Protein AF-0000000086128582 (afdb_homodimer)

pLDDT: mean 84.48, std 18.68, range [28.81, 98.81]

Foldseek 3Di:
DPPPDPPDDPPPDADPFAFPVCVVVVHHFPNDPPATPVCVVVVHDGHTPPPPDPLPPPPPPLPDLLLDDPPPPDAQPDDDDPVVVVLLVVLVCLQQPPVLPQCCQDPDPLLSCLSRPVLVVVLVPAVLSVLLSSLLSLLLVCLVVVPPVVSVVSSSSSLVNSSNSLSVCLVVQALVCLSVNLVSLVSSLLSLLLCLLVDDQVVHAPPLVSLSSQQSSLVSLVVSVCRCVVVVNCVVCVSSVCVQCDPPHPPPPLCLQPQVLQPVLCVLVDPPDDQVDDPVDPLRVSLLSRLSSLLSSLVVCVVVPPRLNNSVVSLSNSSHDRDSVLSVSSNVVGQSSLLSVLSSLLSLLSRASDSSQQDHDLPPCSGSSNVSLVSSVVVHPPVCVVSSQSSCVSSVNNVVDPD/DPPPDPPDDPPDDADPFAFPVCVVVVHHFPNDPPATPVCVVVVHPGHTPPPPDPLPPPPPPLPDLLLADPPPPPAQPDDDDPVVVVLLVVLVCLQQPPVLPQCCQDPDPLLSCLSRPVLVVVLVPAVLSVLLSSLLSLLLVCLVVVPPVVSVVSSSSSLVNSSNSLSVCLVVQALVCLSVNLVSLVSSLLSLLLCLLVDDQVVHAPPLVSLSSQQSSLVSLVVSVCRCVVVVNCVVCVSSVCVQCDPPNPPPDLCLQPQVLLVVLCVLVDPPDDQVDDPVDPLRVSLLSRLSSLLSSLVVCVVVPPRLNNSVVSLSNSSHDRDSVLSVSSNVVGQSSLLSVLSSLLSLLSRASNSSQQDHDLPPCSGSSNVSLVSSVVPHPPVCVVSSQSSCVSSVNNVVDPD

Structure (mmCIF, N/CA/C/O backbone):
data_AF-0000000086128582-model_v1
#
loop_
_entity.id
_entity.type
_entity.pdbx_description
1 polymer 'Zn(2)-C6 fungal-type domain-containing protein'
#
loop_
_atom_site.group_PDB
_atom_site.id
_atom_site.type_symbol
_atom_site.label_atom_id
_atom_site.label_alt_id
_atom_site.label_comp_id
_atom_site.label_asym_id
_atom_site.label_entity_id
_atom_site.label_seq_id
_atom_site.pdbx_PDB_ins_code
_atom_site.Cartn_x
_atom_site.Cartn_y
_atom_site.Cartn_z
_atom_site.occupancy
_atom_site.B_iso_or_equiv
_atom_site.auth_seq_id
_atom_site.auth_comp_id
_atom_site.auth_asym_id
_atom_site.auth_atom_id
_atom_site.pdbx_PDB_model_num
ATOM 1 N N . MET A 1 1 ? -54.094 -27.516 29.219 1 31.03 1 MET A N 1
ATOM 2 C CA . MET A 1 1 ? -53.75 -26.219 29.797 1 31.03 1 MET A CA 1
ATOM 3 C C . MET A 1 1 ? -52.844 -25.438 28.844 1 31.03 1 MET A C 1
ATOM 5 O O . MET A 1 1 ? -51.906 -25.984 28.266 1 31.03 1 MET A O 1
ATOM 9 N N . PRO A 1 2 ? -53.312 -24.234 28.344 1 35 2 PRO A N 1
ATOM 10 C CA . PRO A 1 2 ? -52.656 -23.484 27.281 1 35 2 PRO A CA 1
ATOM 11 C C . PRO A 1 2 ? -51.25 -22.984 27.688 1 35 2 PRO A C 1
ATOM 13 O O . PRO A 1 2 ? -51.031 -22.672 28.859 1 35 2 PRO A O 1
ATOM 16 N N . ASN A 1 3 ? -50.219 -23.656 27.266 1 36 3 ASN A N 1
ATOM 17 C CA . ASN A 1 3 ? -48.844 -23.359 27.578 1 36 3 ASN A CA 1
ATOM 18 C C . ASN A 1 3 ? -48.5 -21.906 27.297 1 36 3 ASN A C 1
ATOM 20 O O . ASN A 1 3 ? -48.625 -21.438 26.156 1 36 3 ASN A O 1
ATOM 24 N N . TRP A 1 4 ? -48.781 -20.938 28.266 1 35.19 4 TRP A N 1
ATOM 25 C CA . TRP A 1 4 ? -48.531 -19.5 28.297 1 35.19 4 TRP A CA 1
ATOM 26 C C . TRP A 1 4 ? -47.094 -19.188 27.875 1 35.19 4 TRP A C 1
ATOM 28 O O . TRP A 1 4 ? -46.156 -19.844 28.344 1 35.19 4 TRP A O 1
ATOM 38 N N . ASP A 1 5 ? -46.938 -18.719 26.703 1 33.91 5 ASP A N 1
ATOM 39 C CA . ASP A 1 5 ? -45.75 -18.281 25.969 1 33.91 5 ASP A CA 1
ATOM 40 C C . ASP A 1 5 ? -44.938 -17.281 26.797 1 33.91 5 ASP A C 1
ATOM 42 O O . ASP A 1 5 ? -45.5 -16.328 27.359 1 33.91 5 ASP A O 1
ATOM 46 N N . ARG A 1 6 ? -43.938 -17.688 27.562 1 39.28 6 ARG A N 1
ATOM 47 C CA . ARG A 1 6 ? -43.062 -16.844 28.359 1 39.28 6 ARG A CA 1
ATOM 48 C C . ARG A 1 6 ? -42.719 -15.539 27.609 1 39.28 6 ARG A C 1
ATOM 50 O O . ARG A 1 6 ? -42.312 -15.57 26.453 1 39.28 6 ARG A O 1
ATOM 57 N N . PRO A 1 7 ? -43.312 -14.414 27.984 1 35.06 7 PRO A N 1
ATOM 58 C CA . PRO A 1 7 ? -43 -13.148 27.312 1 35.06 7 PRO A CA 1
ATOM 59 C C . PRO A 1 7 ? -41.5 -12.891 27.172 1 35.06 7 PRO A C 1
ATOM 61 O O . PRO A 1 7 ? -40.719 -13.391 27.984 1 35.06 7 PRO A O 1
ATOM 64 N N . ALA A 1 8 ? -41.062 -12.492 25.969 1 35.94 8 ALA A N 1
ATOM 65 C CA . ALA A 1 8 ? -39.688 -12.203 25.578 1 35.94 8 ALA A CA 1
ATOM 66 C C . ALA A 1 8 ? -39.031 -11.227 26.547 1 35.94 8 ALA A C 1
ATOM 68 O O . ALA A 1 8 ? -39.625 -10.211 26.922 1 35.94 8 ALA A O 1
ATOM 69 N N . LYS A 1 9 ? -38.156 -11.633 27.359 1 38.19 9 LYS A N 1
ATOM 70 C CA . LYS A 1 9 ? -37.344 -10.82 28.266 1 38.19 9 LYS A CA 1
ATOM 71 C C . LYS A 1 9 ? -36.875 -9.539 27.578 1 38.19 9 LYS A C 1
ATOM 73 O O . LYS A 1 9 ? -36.281 -9.586 26.5 1 38.19 9 LYS A O 1
ATOM 78 N N . VAL A 1 10 ? -37.5 -8.43 27.672 1 34.75 10 VAL A N 1
ATOM 79 C CA . VAL A 1 10 ? -37.094 -7.125 27.156 1 34.75 10 VAL A CA 1
ATOM 80 C C . VAL A 1 10 ? -35.688 -6.805 27.641 1 34.75 10 VAL A C 1
ATOM 82 O O . VAL A 1 10 ? -35.438 -6.766 28.844 1 34.75 10 VAL A O 1
ATOM 85 N N . GLY A 1 11 ? -34.719 -7.332 27.016 1 39.16 11 GLY A N 1
ATOM 86 C CA . GLY A 1 11 ? -33.375 -7 27.359 1 39.16 11 GLY A CA 1
ATOM 87 C C . GLY A 1 11 ? -33.125 -5.512 27.547 1 39.16 11 GLY A C 1
ATOM 88 O O . GLY A 1 11 ? -33.594 -4.707 26.719 1 39.16 11 GLY A O 1
ATOM 89 N N . HIS A 1 12 ? -33.25 -5.012 28.734 1 43.47 12 HIS A N 1
ATOM 90 C CA . HIS A 1 12 ? -33.031 -3.617 29.094 1 43.47 12 HIS A CA 1
ATOM 91 C C . HIS A 1 12 ? -31.75 -3.072 28.453 1 43.47 12 HIS A C 1
ATOM 93 O O . HIS A 1 12 ? -30.75 -3.785 28.359 1 43.47 12 HIS A O 1
ATOM 99 N N . ARG A 1 13 ? -31.859 -2.043 27.656 1 49.88 13 ARG A N 1
ATOM 100 C CA . ARG A 1 13 ? -30.766 -1.31 27.047 1 49.88 13 ARG A CA 1
ATOM 101 C C . ARG A 1 13 ? -29.797 -0.778 28.094 1 49.88 13 ARG A C 1
ATOM 103 O O . ARG A 1 13 ? -30.203 -0.092 29.031 1 49.88 13 ARG A O 1
ATOM 110 N N . LYS A 1 14 ? -28.625 -1.332 28.297 1 55.19 14 LYS A N 1
ATOM 111 C CA . LYS A 1 14 ? -27.547 -0.872 29.172 1 55.19 14 LYS A CA 1
ATOM 112 C C . LYS A 1 14 ? -27.031 0.492 28.734 1 55.19 14 LYS A C 1
ATOM 114 O O . LYS A 1 14 ? -27.062 0.816 27.547 1 55.19 14 LYS A O 1
ATOM 119 N N . SER A 1 15 ? -26.875 1.441 29.672 1 59.66 15 SER A N 1
ATOM 120 C CA . SER A 1 15 ? -26.234 2.719 29.375 1 59.66 15 SER A CA 1
ATOM 121 C C . SER A 1 15 ? -24.734 2.541 29.109 1 59.66 15 SER A C 1
ATOM 123 O O . SER A 1 15 ? -24.031 1.938 29.922 1 59.66 15 SER A O 1
ATOM 125 N N . ARG A 1 16 ? -24.219 2.787 27.938 1 69.62 16 ARG A N 1
ATOM 126 C CA . ARG A 1 16 ? -22.844 2.508 27.531 1 69.62 16 ARG A CA 1
ATOM 127 C C . ARG A 1 16 ? -21.859 3.42 28.25 1 69.62 16 ARG A C 1
ATOM 129 O O . ARG A 1 16 ? -20.734 3.008 28.562 1 69.62 16 ARG A O 1
ATOM 136 N N . ASN A 1 17 ? -22.219 4.605 28.547 1 66.81 17 ASN A N 1
ATOM 137 C CA . ASN A 1 17 ? -21.328 5.594 29.141 1 66.81 17 ASN A CA 1
ATOM 138 C C . ASN A 1 17 ? -21.719 5.922 30.578 1 66.81 17 ASN A C 1
ATOM 140 O O . ASN A 1 17 ? -21.531 7.051 31.031 1 66.81 17 ASN A O 1
ATOM 144 N N . GLY A 1 18 ? -22.078 5.07 31.219 1 74.69 18 GLY A N 1
ATOM 145 C CA . GLY A 1 18 ? -22.562 5.266 32.562 1 74.69 18 GLY A CA 1
ATOM 146 C C . GLY A 1 18 ? -21.453 5.422 33.594 1 74.69 18 GLY A C 1
ATOM 147 O O . GLY A 1 18 ? -20.297 5.094 33.312 1 74.69 18 GLY A O 1
ATOM 148 N N . CYS A 1 19 ? -21.781 5.961 34.656 1 75.56 19 CYS A N 1
ATOM 149 C CA . CYS A 1 19 ? -20.812 6.145 35.75 1 75.56 19 CYS A CA 1
ATOM 150 C C . CYS A 1 19 ? -20.391 4.801 36.312 1 75.56 19 CYS A C 1
ATOM 152 O O . CYS A 1 19 ? -21.109 3.811 36.188 1 75.56 19 CYS A O 1
ATOM 154 N N . LEU A 1 20 ? -19.172 4.734 36.906 1 80.25 20 LEU A N 1
ATOM 155 C CA . LEU A 1 20 ? -18.609 3.502 37.438 1 80.25 20 LEU A CA 1
ATOM 156 C C . LEU A 1 20 ? -19.516 2.887 38.469 1 80.25 20 LEU A C 1
ATOM 158 O O . LEU A 1 20 ? -19.594 1.663 38.594 1 80.25 20 LEU A O 1
ATOM 162 N N . LYS A 1 21 ? -20.203 3.678 39.125 1 80.88 21 LYS A N 1
ATOM 163 C CA . LYS A 1 21 ? -21.062 3.188 40.188 1 80.88 21 LYS A CA 1
ATOM 164 C C . LYS A 1 21 ? -22.297 2.502 39.625 1 80.88 21 LYS A C 1
ATOM 166 O O . LYS A 1 21 ? -22.703 1.442 40.125 1 80.88 21 LYS A O 1
ATOM 171 N N . CYS A 1 22 ? -22.906 3.057 38.688 1 79.44 22 CYS A N 1
ATOM 172 C CA . CYS A 1 22 ? -24.078 2.443 38.062 1 79.44 22 CYS A CA 1
ATOM 173 C C . CYS A 1 22 ? -23.703 1.146 37.375 1 79.44 22 CYS A C 1
ATOM 175 O O . CYS A 1 22 ? -24.438 0.161 37.438 1 79.44 22 CYS A O 1
ATOM 177 N N . LYS A 1 23 ? -22.516 1.142 36.781 1 78.44 23 LYS A N 1
ATOM 178 C CA . LYS A 1 23 ? -21.984 -0.055 36.125 1 78.44 23 LYS A CA 1
ATOM 179 C C . LYS A 1 23 ? -21.766 -1.178 37.125 1 78.44 23 LYS A C 1
ATOM 181 O O . LYS A 1 23 ? -22.109 -2.332 36.875 1 78.44 23 LYS A O 1
ATOM 186 N N . ALA A 1 24 ? -21.266 -0.805 38.188 1 79.31 24 ALA A N 1
ATOM 187 C CA . ALA A 1 24 ? -21 -1.785 39.219 1 79.31 24 ALA A CA 1
ATOM 188 C C . ALA A 1 24 ? -22.312 -2.354 39.781 1 79.31 24 ALA A C 1
ATOM 190 O O . ALA A 1 24 ? -22.391 -3.537 40.125 1 79.31 24 ALA A O 1
ATOM 191 N N . ARG A 1 25 ? -23.297 -1.597 39.812 1 79.94 25 ARG A N 1
ATOM 192 C CA . ARG A 1 25 ? -24.578 -1.989 40.375 1 79.94 25 ARG A CA 1
ATOM 193 C C . ARG A 1 25 ? -25.484 -2.611 39.312 1 79.94 25 ARG A C 1
ATOM 195 O O . ARG A 1 25 ? -26.562 -3.129 39.656 1 79.94 25 ARG A O 1
ATOM 202 N N . ARG A 1 26 ? -25.031 -2.434 38.062 1 76.31 26 ARG A N 1
ATOM 203 C CA . ARG A 1 26 ? -25.734 -3.01 36.906 1 76.31 26 ARG A CA 1
ATOM 204 C C . ARG A 1 26 ? -27.141 -2.426 36.781 1 76.31 26 ARG A C 1
ATOM 206 O O . ARG A 1 26 ? -28.094 -3.154 36.5 1 76.31 26 ARG A O 1
ATOM 213 N N . VAL A 1 27 ? -27.203 -1.159 37.062 1 80.69 27 VAL A N 1
ATOM 214 C CA . VAL A 1 27 ? -28.453 -0.446 36.875 1 80.69 27 VAL A CA 1
ATOM 215 C C . VAL A 1 27 ? -28.312 0.515 35.688 1 80.69 27 VAL A C 1
ATOM 217 O O . VAL A 1 27 ? -27.203 0.95 35.375 1 80.69 27 VAL A O 1
ATOM 220 N N . LYS A 1 28 ? -29.297 0.762 34.969 1 78.25 28 LYS A N 1
ATOM 221 C CA . LYS A 1 28 ? -29.281 1.74 33.875 1 78.25 28 LYS A CA 1
ATOM 222 C C . LYS A 1 28 ? -28.906 3.125 34.406 1 78.25 28 LYS A C 1
ATOM 224 O O . LYS A 1 28 ? -29.484 3.613 35.375 1 78.25 28 LYS A O 1
ATOM 229 N N . CYS A 1 29 ? -27.781 3.74 33.875 1 76.44 29 CYS A N 1
ATOM 230 C CA . CYS A 1 29 ? -27.297 5.082 34.188 1 76.44 29 CYS A CA 1
ATOM 231 C C . CYS A 1 29 ? -27.859 6.102 33.219 1 76.44 29 CYS A C 1
ATOM 233 O O . CYS A 1 29 ? -28.016 5.805 32.031 1 76.44 29 CYS A O 1
ATOM 235 N N . ASP A 1 30 ? -28.281 7.137 33.5 1 78.56 30 ASP A N 1
ATOM 236 C CA . ASP A 1 30 ? -28.797 8.172 32.594 1 78.56 30 ASP A CA 1
ATOM 237 C C . ASP A 1 30 ? -27.656 9 32 1 78.56 30 ASP A C 1
ATOM 239 O O . ASP A 1 30 ? -27.891 9.961 31.281 1 78.56 30 ASP A O 1
ATOM 243 N N . GLU A 1 31 ? -26.375 8.766 32.312 1 75.69 31 GLU A N 1
ATOM 244 C CA . GLU A 1 31 ? -25.125 9.297 31.797 1 75.69 31 GLU A CA 1
ATOM 245 C C . GLU A 1 31 ? -25.047 10.812 31.984 1 75.69 31 GLU A C 1
ATOM 247 O O . GLU A 1 31 ? -24.234 11.484 31.344 1 75.69 31 GLU A O 1
ATOM 252 N N . LEU A 1 32 ? -25.781 11.328 32.906 1 76.06 32 LEU A N 1
ATOM 253 C CA . LEU A 1 32 ? -25.688 12.75 33.219 1 76.06 32 LEU A CA 1
ATOM 254 C C . LEU A 1 32 ? -24.469 13.047 34.094 1 76.06 32 LEU A C 1
ATOM 256 O O . LEU A 1 32 ? -24.234 12.344 35.062 1 76.06 32 LEU A O 1
ATOM 260 N N . GLN A 1 33 ? -23.5 13.93 33.562 1 73.94 33 GLN A N 1
ATOM 261 C CA . GLN A 1 33 ? -22.312 14.367 34.312 1 73.94 33 GLN A CA 1
ATOM 262 C C . GLN A 1 33 ? -22.547 15.719 34.969 1 73.94 33 GLN A C 1
ATOM 264 O O . GLN A 1 33 ? -23.359 16.516 34.469 1 73.94 33 GLN A O 1
ATOM 269 N N . PRO A 1 34 ? -21.906 15.82 36.156 1 75.06 34 PRO A N 1
ATOM 270 C CA . PRO A 1 34 ? -20.828 15.023 36.75 1 75.06 34 PRO A CA 1
ATOM 271 C C . PRO A 1 34 ? -21.359 13.867 37.594 1 75.06 34 PRO A C 1
ATOM 273 O O . PRO A 1 34 ? -20.609 12.93 37.875 1 75.06 34 PRO A O 1
ATOM 276 N N . ALA A 1 35 ? -22.578 13.938 37.875 1 79.62 35 ALA A N 1
ATOM 277 C CA . ALA A 1 35 ? -23.156 12.859 38.656 1 79.62 35 ALA A CA 1
ATOM 278 C C . ALA A 1 35 ? -24.484 12.398 38.094 1 79.62 35 ALA A C 1
ATOM 280 O O . ALA A 1 35 ? -25.359 13.219 37.781 1 79.62 35 ALA A O 1
ATOM 281 N N . CYS A 1 36 ? -24.547 11.164 37.844 1 79.94 36 CYS A N 1
ATOM 282 C CA . CYS A 1 36 ? -25.781 10.641 37.281 1 79.94 36 CYS A CA 1
ATOM 283 C C . CYS A 1 36 ? -26.906 10.648 38.281 1 79.94 36 CYS A C 1
ATOM 285 O O . CYS A 1 36 ? -26.656 10.719 39.5 1 79.94 36 CYS A O 1
ATOM 287 N N . THR A 1 37 ? -28.109 10.602 37.781 1 83.06 37 THR A N 1
ATOM 288 C CA . THR A 1 37 ? -29.312 10.711 38.625 1 83.06 37 THR A CA 1
ATOM 289 C C . THR A 1 37 ? -29.359 9.578 39.625 1 83.06 37 THR A C 1
ATOM 291 O O . THR A 1 37 ? -29.781 9.773 40.781 1 83.06 37 THR A O 1
ATOM 294 N N . ASN A 1 38 ? -28.891 8.492 39.219 1 81.62 38 ASN A N 1
ATOM 295 C CA . ASN A 1 38 ? -28.891 7.328 40.094 1 81.62 38 ASN A CA 1
ATOM 296 C C . ASN A 1 38 ? -27.969 7.535 41.281 1 81.62 38 ASN A C 1
ATOM 298 O O . ASN A 1 38 ? -28.375 7.27 42.438 1 81.62 38 ASN A O 1
ATOM 302 N N . CYS A 1 39 ? -26.797 7.941 40.969 1 79.5 39 CYS A N 1
ATOM 303 C CA . CYS A 1 39 ? -25.797 8.141 42.031 1 79.5 39 CYS A CA 1
ATOM 304 C C . CYS A 1 39 ? -26.188 9.297 42.938 1 79.5 39 CYS A C 1
ATOM 306 O O . CYS A 1 39 ? -26.016 9.219 44.156 1 79.5 39 CYS A O 1
ATOM 308 N N . THR A 1 40 ? -26.734 10.312 42.344 1 81.12 40 THR A N 1
ATOM 309 C CA . THR A 1 40 ? -27.203 11.453 43.125 1 81.12 40 THR A CA 1
ATOM 310 C C . THR A 1 40 ? -28.344 11.039 44.062 1 81.12 40 THR A C 1
ATOM 312 O O . THR A 1 40 ? -28.359 11.438 45.219 1 81.12 40 THR A O 1
ATOM 315 N N . ARG A 1 41 ? -29.234 10.344 43.594 1 81.81 41 ARG A N 1
ATOM 316 C CA . ARG A 1 41 ? -30.391 9.922 44.344 1 81.81 41 ARG A CA 1
ATOM 317 C C . ARG A 1 41 ? -30 9.031 45.5 1 81.81 41 ARG A C 1
ATOM 319 O O . ARG A 1 41 ? -30.531 9.172 46.625 1 81.81 41 ARG A O 1
ATOM 326 N N . LEU A 1 42 ? -29.109 8.18 45.219 1 80.5 42 LEU A N 1
ATOM 327 C CA . LEU A 1 42 ? -28.734 7.16 46.188 1 80.5 42 LEU A CA 1
ATOM 328 C C . LEU A 1 42 ? -27.531 7.602 47.031 1 80.5 42 LEU A C 1
ATOM 330 O O . LEU A 1 42 ? -27.047 6.852 47.875 1 80.5 42 LEU A O 1
ATOM 334 N N . ARG A 1 43 ? -27.016 8.852 46.719 1 78.19 43 ARG A N 1
ATOM 335 C CA . ARG A 1 43 ? -25.922 9.492 47.438 1 78.19 43 ARG A CA 1
ATOM 336 C C . ARG A 1 43 ? -24.656 8.648 47.375 1 78.19 43 ARG A C 1
ATOM 338 O O . ARG A 1 43 ? -23.953 8.477 48.375 1 78.19 43 ARG A O 1
ATOM 345 N N . PHE A 1 44 ? -24.484 7.91 46.312 1 77.25 44 PHE A N 1
ATOM 346 C CA . PHE A 1 44 ? -23.219 7.23 46.031 1 77.25 44 PHE A CA 1
ATOM 347 C C . PHE A 1 44 ? -22.188 8.211 45.5 1 77.25 44 PHE A C 1
ATOM 349 O O . PHE A 1 44 ? -22.531 9.242 44.906 1 77.25 44 PHE A O 1
ATOM 356 N N . ASP A 1 45 ? -20.922 7.949 45.625 1 75.88 45 ASP A N 1
ATOM 357 C CA . ASP A 1 45 ? -19.859 8.625 44.906 1 75.88 45 ASP A CA 1
ATOM 358 C C . ASP A 1 45 ? -19.859 8.242 43.438 1 75.88 45 ASP A C 1
ATOM 360 O O . ASP A 1 45 ? -19.438 7.137 43.094 1 75.88 45 ASP A O 1
ATOM 364 N N . CYS A 1 46 ? -20.469 9.047 42.656 1 73.31 46 CYS A N 1
ATOM 365 C CA . CYS A 1 46 ? -20.578 8.789 41.219 1 73.31 46 CYS A CA 1
ATOM 366 C C . CYS A 1 46 ? -19.25 8.984 40.531 1 73.31 46 CYS A C 1
ATOM 368 O O . CYS A 1 46 ? -18.719 10.094 40.5 1 73.31 46 CYS A O 1
ATOM 370 N N . THR A 1 47 ? -18.562 7.992 40.281 1 73.19 47 THR A N 1
ATOM 371 C CA . THR A 1 47 ? -17.281 8.023 39.562 1 73.19 47 THR A CA 1
ATOM 372 C C . THR A 1 47 ? -17.453 7.543 38.125 1 73.19 47 THR A C 1
ATOM 374 O O . THR A 1 47 ? -18.266 6.66 37.875 1 73.19 47 THR A O 1
ATOM 377 N N . TRP A 1 48 ? -17.047 8.25 37.344 1 64.38 48 TRP A N 1
ATOM 378 C CA . TRP A 1 48 ? -17.141 7.938 35.906 1 64.38 48 TRP A CA 1
ATOM 379 C C . TRP A 1 48 ? -15.859 7.281 35.406 1 64.38 48 TRP A C 1
ATOM 381 O O . TRP A 1 48 ? -14.773 7.543 35.938 1 64.38 48 TRP A O 1
ATOM 391 N N . PRO A 1 49 ? -15.969 6.117 34.75 1 56.47 49 PRO A N 1
ATOM 392 C CA . PRO A 1 49 ? -14.703 5.613 34.188 1 56.47 49 PRO A CA 1
ATOM 393 C C . PRO A 1 49 ? -13.789 6.734 33.719 1 56.47 49 PRO A C 1
ATOM 395 O O . PRO A 1 49 ? -14.266 7.77 33.25 1 56.47 49 PRO A O 1
ATOM 398 N N . GLU A 1 50 ? -12.539 6.73 34.25 1 42.38 50 GLU A N 1
ATOM 399 C CA . GLU A 1 50 ? -11.578 7.703 33.75 1 42.38 50 GLU A CA 1
ATOM 400 C C . GLU A 1 50 ? -11.75 7.914 32.25 1 42.38 50 GLU A C 1
ATOM 402 O O . GLU A 1 50 ? -11.695 6.957 31.484 1 42.38 50 GLU A O 1
ATOM 407 N N . HIS A 1 51 ? -12.664 8.562 31.875 1 37.78 51 HIS A N 1
ATOM 408 C CA . HIS A 1 51 ? -12.516 9.039 30.5 1 37.78 51 HIS A CA 1
ATOM 409 C C . HIS A 1 51 ? -11.047 9.055 30.078 1 37.78 51 HIS A C 1
ATOM 411 O O . HIS A 1 51 ? -10.18 9.477 30.844 1 37.78 51 HIS A O 1
ATOM 417 N N . ALA A 1 52 ? -10.57 8.109 29.312 1 31.56 52 ALA A N 1
ATOM 418 C CA . ALA A 1 52 ? -9.188 8.172 28.859 1 31.56 52 ALA A CA 1
ATOM 419 C C . ALA A 1 52 ? -8.648 9.594 28.938 1 31.56 52 ALA A C 1
ATOM 421 O O . ALA A 1 52 ? -9.414 10.562 28.953 1 31.56 52 ALA A O 1
ATOM 422 N N . LEU A 1 53 ? -7.262 9.648 28.969 1 29.12 53 LEU A N 1
ATOM 423 C CA . LEU A 1 53 ? -6.336 10.773 29.016 1 29.12 53 LEU A CA 1
ATOM 424 C C . LEU A 1 53 ? -6.871 11.953 28.219 1 29.12 53 LEU A C 1
ATOM 426 O O . LEU A 1 53 ? -7.27 11.797 27.062 1 29.12 53 LEU A O 1
ATOM 430 N N . ARG A 1 54 ? -7.664 12.766 28.719 1 31.36 54 ARG A N 1
ATOM 431 C CA . ARG A 1 54 ? -7.598 14.086 28.109 1 31.36 54 ARG A CA 1
ATOM 432 C C . ARG A 1 54 ? -6.285 14.273 27.344 1 31.36 54 ARG A C 1
ATOM 434 O O . ARG A 1 54 ? -5.227 13.867 27.828 1 31.36 54 ARG A O 1
ATOM 441 N N . PRO A 1 55 ? -6.367 14.461 26.141 1 29.83 55 PRO A N 1
ATOM 442 C CA . PRO A 1 55 ? -5.062 14.711 25.531 1 29.83 55 PRO A CA 1
ATOM 443 C C . PRO A 1 55 ? -4.082 15.398 26.469 1 29.83 55 PRO A C 1
ATOM 445 O O . PRO A 1 55 ? -4.426 16.422 27.078 1 29.83 55 PRO A O 1
ATOM 448 N N . MET A 1 56 ? -3.486 14.719 27.516 1 29.3 56 MET A N 1
ATOM 449 C CA . MET A 1 56 ? -2.357 15.414 28.125 1 29.3 56 MET A CA 1
ATOM 450 C C . MET A 1 56 ? -1.894 16.578 27.25 1 29.3 56 MET A C 1
ATOM 452 O O . MET A 1 56 ? -1.46 16.375 26.125 1 29.3 56 MET A O 1
ATOM 456 N N . GLN A 1 57 ? -2.518 17.641 27.266 1 29.52 57 GLN A N 1
ATOM 457 C CA . GLN A 1 57 ? -1.878 18.844 26.75 1 29.52 57 GLN A CA 1
ATOM 458 C C . GLN A 1 57 ? -0.364 18.797 26.938 1 29.52 57 GLN A C 1
ATOM 460 O O . GLN A 1 57 ? 0.129 18.734 28.062 1 29.52 57 GLN A O 1
ATOM 465 N N . ALA A 1 58 ? 0.326 17.984 26.219 1 32.84 58 ALA A N 1
ATOM 466 C CA . ALA A 1 58 ? 1.776 18.156 26.203 1 32.84 58 ALA A CA 1
ATOM 467 C C . ALA A 1 58 ? 2.164 19.594 26.484 1 32.84 58 ALA A C 1
ATOM 469 O O . ALA A 1 58 ? 1.93 20.484 25.641 1 32.84 58 ALA A O 1
ATOM 470 N N . ARG A 1 59 ? 2.023 20.109 27.609 1 33.09 59 ARG A N 1
ATOM 471 C CA . ARG A 1 59 ? 2.635 21.391 27.984 1 33.09 59 ARG A CA 1
ATOM 472 C C . ARG A 1 59 ? 4.078 21.469 27.484 1 33.09 59 ARG A C 1
ATOM 474 O O . ARG A 1 59 ? 4.973 20.844 28.078 1 33.09 59 ARG A O 1
ATOM 481 N N . TRP A 1 60 ? 4.281 21.516 26.188 1 32.12 60 TRP A N 1
ATOM 482 C CA . TRP A 1 60 ? 5.617 21.891 25.719 1 32.12 60 TRP A CA 1
ATOM 483 C C . TRP A 1 60 ? 6.117 23.141 26.422 1 32.12 60 TRP A C 1
ATOM 485 O O . TRP A 1 60 ? 5.387 24.125 26.547 1 32.12 60 TRP A O 1
ATOM 495 N N . SER A 1 61 ? 6.836 23.078 27.453 1 30.72 61 SER A N 1
ATOM 496 C CA . SER A 1 61 ? 7.477 24.297 27.938 1 30.72 61 SER A CA 1
ATOM 497 C C . SER A 1 61 ? 7.898 25.203 26.797 1 30.72 61 SER A C 1
ATOM 499 O O . SER A 1 61 ? 8.336 24.719 25.75 1 30.72 61 SER A O 1
ATOM 501 N N . TYR A 1 62 ? 7.441 26.453 26.672 1 34.16 62 TYR A N 1
ATOM 502 C CA . TYR A 1 62 ? 7.586 27.531 25.703 1 34.16 62 TYR A CA 1
ATOM 503 C C . TYR A 1 62 ? 8.969 27.5 25.062 1 34.16 62 TYR A C 1
ATOM 505 O O . TYR A 1 62 ? 9.109 27.734 23.859 1 34.16 62 TYR A O 1
ATOM 513 N N . ASP A 1 63 ? 10.07 27.594 25.844 1 35.88 63 ASP A N 1
ATOM 514 C CA . ASP A 1 63 ? 11.391 27.906 25.312 1 35.88 63 ASP A CA 1
ATOM 515 C C . ASP A 1 63 ? 11.992 26.703 24.594 1 35.88 63 ASP A C 1
ATOM 517 O O . ASP A 1 63 ? 13.078 26.797 24.016 1 35.88 63 ASP A O 1
ATOM 521 N N . GLN A 1 64 ? 11.648 25.359 24.953 1 36.28 64 GLN A N 1
ATOM 522 C CA . GLN A 1 64 ? 12.422 24.203 24.516 1 36.28 64 GLN A CA 1
ATOM 523 C C . GLN A 1 64 ? 11.836 23.609 23.234 1 36.28 64 GLN A C 1
ATOM 525 O O . GLN A 1 64 ? 10.633 23.734 22.984 1 36.28 64 GLN A O 1
ATOM 530 N N . ASN A 1 65 ? 12.625 23.297 22.25 1 42.12 65 ASN A N 1
ATOM 531 C CA . ASN A 1 65 ? 12.406 22.469 21.062 1 42.12 65 ASN A CA 1
ATOM 532 C C . ASN A 1 65 ? 11.445 21.312 21.359 1 42.12 65 ASN A C 1
ATOM 534 O O . ASN A 1 65 ? 11.766 20.422 22.141 1 42.12 65 ASN A O 1
ATOM 538 N N . PRO A 1 66 ? 10.203 21.516 21.203 1 45.25 66 PRO A N 1
ATOM 539 C CA . PRO A 1 66 ? 9.258 20.438 21.5 1 45.25 66 PRO A CA 1
ATOM 540 C C . PRO A 1 66 ? 9.797 19.062 21.141 1 45.25 66 PRO A C 1
ATOM 542 O O . PRO A 1 66 ? 9.25 18.047 21.578 1 45.25 66 PRO A O 1
ATOM 545 N N . PHE A 1 67 ? 10.539 18.984 20.094 1 44.25 67 PHE A N 1
ATOM 546 C CA . PHE A 1 67 ? 11.172 17.703 19.781 1 44.25 67 PHE A CA 1
ATOM 547 C C . PHE A 1 67 ? 12.25 17.375 20.797 1 44.25 67 PHE A C 1
ATOM 549 O O . PHE A 1 67 ? 12.906 16.328 20.703 1 44.25 67 PHE A O 1
ATOM 556 N N . ALA A 1 68 ? 12.656 18.312 21.656 1 38.22 68 ALA A N 1
ATOM 557 C CA . ALA A 1 68 ? 13.695 18.031 22.641 1 38.22 68 ALA A CA 1
ATOM 558 C C . ALA A 1 68 ? 13.172 17.125 23.75 1 38.22 68 ALA A C 1
ATOM 560 O O . ALA A 1 68 ? 12.578 16.078 23.484 1 38.22 68 ALA A O 1
ATOM 561 N N . GLN A 1 69 ? 13.398 17.422 25.234 1 39.53 69 GLN A N 1
ATOM 562 C CA . GLN A 1 69 ? 13.883 16.625 26.359 1 39.53 69 GLN A CA 1
ATOM 563 C C . GLN A 1 69 ? 12.75 15.859 27.031 1 39.53 69 GLN A C 1
ATOM 565 O O . GLN A 1 69 ? 12.633 15.852 28.266 1 39.53 69 GLN A O 1
ATOM 570 N N . LEU A 1 70 ? 11.57 15.617 26.438 1 38.22 70 LEU A N 1
ATOM 571 C CA . LEU A 1 70 ? 10.898 14.852 27.484 1 38.22 70 LEU A CA 1
ATOM 572 C C . LEU A 1 70 ? 11.547 13.484 27.656 1 38.22 70 LEU A C 1
ATOM 574 O O . LEU A 1 70 ? 11.797 12.781 26.672 1 38.22 70 LEU A O 1
ATOM 578 N N . ASP A 1 71 ? 12.383 13.234 28.625 1 36.16 71 ASP A N 1
ATOM 579 C CA . ASP A 1 71 ? 13.141 12.055 29.031 1 36.16 71 ASP A CA 1
ATOM 580 C C . ASP A 1 71 ? 12.25 10.812 29.047 1 36.16 71 ASP A C 1
ATOM 582 O O . ASP A 1 71 ? 12.617 9.789 29.625 1 36.16 71 ASP A O 1
ATOM 586 N N . ASP A 1 72 ? 10.883 10.891 29 1 40.38 72 ASP A N 1
ATOM 587 C CA . ASP A 1 72 ? 10.312 9.609 29.406 1 40.38 72 ASP A CA 1
ATOM 588 C C . ASP A 1 72 ? 10.516 8.547 28.328 1 40.38 72 ASP A C 1
ATOM 590 O O . ASP A 1 72 ? 10.039 8.703 27.203 1 40.38 72 ASP A O 1
ATOM 594 N N . ASP A 1 73 ? 11.562 7.824 28.312 1 41.47 73 ASP A N 1
ATOM 595 C CA . ASP A 1 73 ? 11.93 6.633 27.562 1 41.47 73 ASP A CA 1
ATOM 596 C C . ASP A 1 73 ? 10.734 5.707 27.359 1 41.47 73 ASP A C 1
ATOM 598 O O . ASP A 1 73 ? 10.898 4.512 27.125 1 41.47 73 ASP A O 1
ATOM 602 N N . GLN A 1 74 ? 9.547 5.926 27.953 1 44.53 74 GLN A N 1
ATOM 603 C CA . GLN A 1 74 ? 8.609 4.812 27.906 1 44.53 74 GLN A CA 1
ATOM 604 C C . GLN A 1 74 ? 8.078 4.609 26.484 1 44.53 74 GLN A C 1
ATOM 606 O O . GLN A 1 74 ? 7.637 5.562 25.844 1 44.53 74 GLN A O 1
ATOM 611 N N . GLY A 1 75 ? 8.578 3.637 25.703 1 49.97 75 GLY A N 1
ATOM 612 C CA . GLY A 1 75 ? 8.094 3.09 24.453 1 49.97 75 GLY A CA 1
ATOM 613 C C . GLY A 1 75 ? 6.602 3.27 24.25 1 49.97 75 GLY A C 1
ATOM 614 O O . GLY A 1 75 ? 5.91 3.748 25.156 1 49.97 75 GLY A O 1
ATOM 615 N N . ILE A 1 76 ? 6.082 3.221 22.969 1 57.53 76 ILE A N 1
ATOM 616 C CA . ILE A 1 76 ? 4.66 3.314 22.656 1 57.53 76 ILE A CA 1
ATOM 617 C C . ILE A 1 76 ? 3.865 2.432 23.609 1 57.53 76 ILE A C 1
ATOM 619 O O . ILE A 1 76 ? 4.246 1.29 23.875 1 57.53 76 ILE A O 1
ATOM 623 N N . SER A 1 77 ? 3.012 2.932 24.297 1 66 77 SER A N 1
ATOM 624 C CA . SER A 1 77 ? 2.119 2.242 25.234 1 66 77 SER A CA 1
ATOM 625 C C . SER A 1 77 ? 1.161 1.315 24.484 1 66 77 SER A C 1
ATOM 627 O O . SER A 1 77 ? -0.021 1.234 24.828 1 66 77 SER A O 1
ATOM 629 N N . LEU A 1 78 ? 1.556 0.836 23.328 1 74.88 78 LEU A N 1
ATOM 630 C CA . LEU A 1 78 ? 0.681 -0.13 22.672 1 74.88 78 LEU A CA 1
ATOM 631 C C . LEU A 1 78 ? 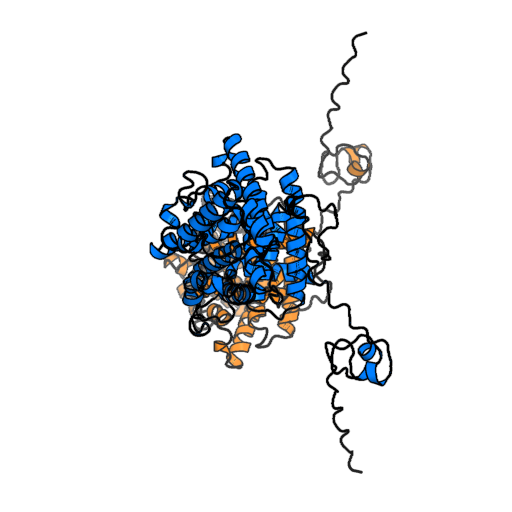1.262 -1.537 22.75 1 74.88 78 LEU A C 1
ATOM 633 O O . LEU A 1 78 ? 2.369 -1.789 22.266 1 74.88 78 LEU A O 1
ATOM 637 N N . PRO A 1 79 ? 0.56 -2.377 23.438 1 82.81 79 PRO A N 1
ATOM 638 C CA . PRO A 1 79 ? 1.068 -3.744 23.578 1 82.81 79 PRO A CA 1
ATOM 639 C C . PRO A 1 79 ? 1.16 -4.473 22.234 1 82.81 79 PRO A C 1
ATOM 641 O O . PRO A 1 79 ? 0.42 -4.152 21.297 1 82.81 79 PRO A O 1
ATOM 644 N N . GLU A 1 80 ? 2.203 -5.359 22.188 1 88.44 80 GLU A N 1
ATOM 645 C CA . GLU A 1 80 ? 2.27 -6.25 21.031 1 88.44 80 GLU A CA 1
ATOM 646 C C . GLU A 1 80 ? 1.139 -7.273 21.062 1 88.44 80 GLU A C 1
ATOM 648 O O . GLU A 1 80 ? 1.155 -8.203 21.875 1 88.44 80 GLU A O 1
ATOM 653 N N . SER A 1 81 ? 0.092 -7.109 20.266 1 90.94 81 SER A N 1
ATOM 654 C CA . SER A 1 81 ? -1.115 -7.93 20.234 1 90.94 81 SER A CA 1
ATOM 655 C C . SER A 1 81 ? -1.633 -8.094 18.812 1 90.94 81 SER A C 1
ATOM 657 O O . SER A 1 81 ? -1.18 -7.402 17.891 1 90.94 81 SER A O 1
ATOM 659 N N . LYS A 1 82 ? -2.533 -9.023 18.625 1 92.44 82 LYS A N 1
ATOM 660 C CA . LYS A 1 82 ? -3.189 -9.195 17.344 1 92.44 82 LYS A CA 1
ATOM 661 C C . LYS A 1 82 ? -3.975 -7.945 16.953 1 92.44 82 LYS A C 1
ATOM 663 O O . LYS A 1 82 ? -3.973 -7.543 15.781 1 92.44 82 LYS A O 1
ATOM 668 N N . ALA A 1 83 ? -4.574 -7.328 17.938 1 91.94 83 ALA A N 1
ATOM 669 C CA . ALA A 1 83 ? -5.363 -6.121 17.688 1 91.94 83 ALA A CA 1
ATOM 670 C C . ALA A 1 83 ? -4.488 -5.008 17.125 1 91.94 83 ALA A C 1
ATOM 672 O O . ALA A 1 83 ? -4.879 -4.336 16.156 1 91.94 83 ALA A O 1
ATOM 673 N N . ARG A 1 84 ? -3.307 -4.809 17.672 1 93.69 84 ARG A N 1
ATOM 674 C CA . ARG A 1 84 ? -2.398 -3.777 17.188 1 93.69 84 ARG A CA 1
ATOM 675 C C . ARG A 1 84 ? -1.902 -4.105 15.781 1 93.69 84 ARG A C 1
ATOM 677 O O . ARG A 1 84 ? -1.838 -3.23 14.914 1 93.69 84 ARG A O 1
ATOM 684 N N . ARG A 1 85 ? -1.575 -5.383 15.617 1 95.31 85 ARG A N 1
ATOM 685 C CA . ARG A 1 85 ? -1.093 -5.824 14.312 1 95.31 85 ARG A CA 1
ATOM 686 C C . ARG A 1 85 ? -2.139 -5.574 13.227 1 95.31 85 ARG A C 1
ATOM 688 O O . ARG A 1 85 ? -1.826 -5.023 12.172 1 95.31 85 ARG A O 1
ATOM 695 N N . MET A 1 86 ? -3.361 -5.906 13.547 1 95.62 86 MET A N 1
ATOM 696 C CA . MET A 1 86 ? -4.441 -5.727 12.578 1 95.62 86 MET A CA 1
ATOM 697 C C . MET A 1 86 ? -4.742 -4.25 12.367 1 95.62 86 MET A C 1
ATOM 699 O O . MET A 1 86 ? -5.078 -3.834 11.258 1 95.62 86 MET A O 1
ATOM 703 N N . LEU A 1 87 ? -4.648 -3.496 13.414 1 96.44 87 LEU A N 1
ATOM 704 C CA . LEU A 1 87 ? -4.82 -2.053 13.281 1 96.44 87 LEU A CA 1
ATOM 705 C C . LEU A 1 87 ? -3.783 -1.465 12.336 1 96.44 87 LEU A C 1
ATOM 707 O O . LEU A 1 87 ? -4.113 -0.646 11.477 1 96.44 87 LEU A O 1
ATOM 711 N N . GLU A 1 88 ? -2.545 -1.878 12.492 1 97.44 88 GLU A N 1
ATOM 712 C CA . GLU A 1 88 ? -1.488 -1.337 11.641 1 97.44 88 GLU A CA 1
ATOM 713 C C . GLU A 1 88 ? -1.661 -1.784 10.195 1 97.44 88 GLU A C 1
ATOM 715 O O . GLU A 1 88 ? -1.301 -1.055 9.266 1 97.44 88 GLU A O 1
ATOM 720 N N . HIS A 1 89 ? -2.248 -2.996 9.945 1 97.75 89 HIS A N 1
ATOM 721 C CA . HIS A 1 89 ? -2.631 -3.377 8.594 1 97.75 89 HIS A CA 1
ATOM 722 C C . HIS A 1 89 ? -3.645 -2.398 8.008 1 97.75 89 HIS A C 1
ATOM 724 O O . HIS A 1 89 ? -3.494 -1.947 6.871 1 97.75 89 HIS A O 1
ATOM 730 N N . ARG A 1 90 ? -4.609 -2.1 8.797 1 97.31 90 ARG A N 1
ATOM 731 C CA . ARG A 1 90 ? -5.656 -1.173 8.383 1 97.31 90 ARG A CA 1
ATOM 732 C C . ARG A 1 90 ? -5.074 0.201 8.062 1 97.31 90 ARG A C 1
ATOM 734 O O . ARG A 1 90 ? -5.402 0.798 7.035 1 97.31 90 ARG A O 1
ATOM 741 N N . LEU A 1 91 ? -4.172 0.64 8.898 1 97.62 91 LEU A N 1
ATOM 742 C CA . LEU A 1 91 ? -3.578 1.962 8.727 1 97.62 91 LEU A CA 1
ATOM 743 C C . LEU A 1 91 ? -2.664 1.996 7.508 1 97.62 91 LEU A C 1
ATOM 745 O O . LEU A 1 91 ? -2.652 2.979 6.762 1 97.62 91 LEU A O 1
ATOM 749 N N . LEU A 1 92 ? -1.902 0.94 7.316 1 97.19 92 LEU A N 1
ATOM 750 C CA . LEU A 1 92 ? -1.013 0.879 6.16 1 97.19 92 LEU A CA 1
ATOM 751 C C . LEU A 1 92 ? -1.812 0.789 4.863 1 97.19 92 LEU A C 1
ATOM 753 O O . LEU A 1 92 ? -1.442 1.401 3.859 1 97.19 92 LEU A O 1
ATOM 757 N N . GLN A 1 93 ? -2.885 0.02 4.852 1 95.56 93 GLN A N 1
ATOM 758 C CA . GLN A 1 93 ? -3.746 -0.034 3.676 1 95.56 93 GLN A CA 1
ATOM 759 C C . GLN A 1 93 ? -4.34 1.338 3.365 1 95.56 93 GLN A C 1
ATOM 761 O O . GLN A 1 93 ? -4.398 1.745 2.203 1 95.56 93 GLN A O 1
ATOM 766 N N . ASN A 1 94 ? -4.781 2.01 4.398 1 95.06 94 ASN A N 1
ATOM 767 C CA . ASN A 1 94 ? -5.301 3.361 4.223 1 95.06 94 ASN A CA 1
ATOM 768 C C . ASN A 1 94 ? -4.242 4.297 3.645 1 95.06 94 ASN A C 1
ATOM 770 O O . ASN A 1 94 ? -4.551 5.16 2.82 1 95.06 94 ASN A O 1
ATOM 774 N N . TRP A 1 95 ? -2.996 4.137 4.137 1 94.56 95 TRP A N 1
ATOM 775 C CA . TRP A 1 95 ? -1.888 4.945 3.637 1 94.56 95 TRP A CA 1
ATOM 776 C C . TRP A 1 95 ? -1.752 4.805 2.125 1 94.56 95 TRP A C 1
ATOM 778 O O . TRP A 1 95 ? -1.637 5.801 1.409 1 94.56 95 TRP A O 1
ATOM 788 N N . TYR A 1 96 ? -1.853 3.602 1.584 1 90.88 96 TYR A N 1
ATOM 789 C CA . TYR A 1 96 ? -1.619 3.324 0.172 1 90.88 96 TYR A CA 1
ATOM 790 C C . TYR A 1 96 ? -2.867 3.611 -0.655 1 90.88 96 TYR A C 1
ATOM 792 O O . TYR A 1 96 ? -2.771 4.082 -1.79 1 90.88 96 TYR A O 1
ATOM 800 N N . GLN A 1 97 ? -4.023 3.406 -0.107 1 88.38 97 GLN A N 1
ATOM 801 C CA . GLN A 1 97 ? -5.242 3.432 -0.909 1 88.38 97 GLN A CA 1
ATOM 802 C C . GLN A 1 97 ? -5.91 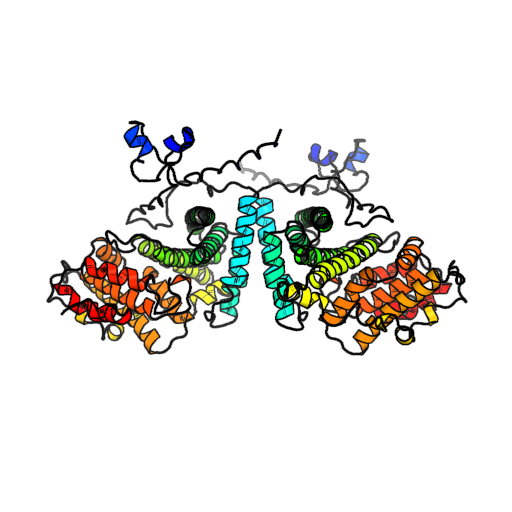4.801 -0.853 1 88.38 97 GLN A C 1
ATOM 804 O O . GLN A 1 97 ? -6.539 5.23 -1.821 1 88.38 97 GLN A O 1
ATOM 809 N N . ASN A 1 98 ? -5.82 5.438 0.245 1 86.75 98 ASN A N 1
ATOM 810 C CA . ASN A 1 98 ? -6.586 6.672 0.409 1 86.75 98 ASN A CA 1
ATOM 811 C C . ASN A 1 98 ? -5.672 7.891 0.508 1 86.75 98 ASN A C 1
ATOM 813 O O . ASN A 1 98 ? -5.898 8.898 -0.167 1 86.75 98 ASN A O 1
ATOM 817 N N . LEU A 1 99 ? -4.68 7.797 1.316 1 84.88 99 LEU A N 1
ATOM 818 C CA . LEU A 1 99 ? -3.83 8.961 1.548 1 84.88 99 LEU A CA 1
ATOM 819 C C . LEU A 1 99 ? -3.002 9.289 0.31 1 84.88 99 LEU A C 1
ATOM 821 O O . LEU A 1 99 ? -2.799 10.461 -0.017 1 84.88 99 LEU A O 1
ATOM 825 N N . ASN A 1 100 ? -2.574 8.242 -0.403 1 73.5 100 ASN A N 1
ATOM 826 C CA . ASN A 1 100 ? -1.659 8.484 -1.512 1 73.5 100 ASN A CA 1
ATOM 827 C C . ASN A 1 100 ? -2.398 8.547 -2.846 1 73.5 100 ASN A C 1
ATOM 829 O O . ASN A 1 100 ? -1.795 8.828 -3.883 1 73.5 100 ASN A O 1
ATOM 833 N N . ARG A 1 101 ? -3.643 8.156 -2.99 1 60.06 101 ARG A N 1
ATOM 834 C CA . ARG A 1 101 ? -4.406 8.289 -4.227 1 60.06 101 ARG A CA 1
ATOM 835 C C . ARG A 1 101 ? -4.785 9.742 -4.484 1 60.06 101 ARG A C 1
ATOM 837 O O . ARG A 1 101 ? -4.945 10.156 -5.633 1 60.06 101 ARG A O 1
ATOM 844 N N . GLN A 1 102 ? -5.238 10.43 -3.604 1 52.03 102 GLN A N 1
ATOM 845 C CA . GLN A 1 102 ? -5.91 11.719 -3.752 1 52.03 102 GLN A CA 1
ATOM 846 C C . GLN A 1 102 ? -4.953 12.773 -4.293 1 52.03 102 GLN A C 1
ATOM 848 O O . GLN A 1 102 ? -5.324 13.945 -4.422 1 52.03 102 GLN A O 1
ATOM 853 N N . PHE A 1 103 ? -3.629 12.633 -4.301 1 48.94 103 PHE A N 1
ATOM 854 C CA . PHE A 1 103 ? -2.992 13.945 -4.227 1 48.94 103 PHE A CA 1
ATOM 855 C C . PHE A 1 103 ? -2.848 14.555 -5.613 1 48.94 103 PHE A C 1
ATOM 857 O O . PHE A 1 103 ? -2.072 14.062 -6.438 1 48.94 103 PHE A O 1
ATOM 864 N N . PRO A 1 104 ? -3.963 15.047 -6.273 1 49.28 104 PRO A N 1
ATOM 865 C CA . PRO A 1 104 ? -3.496 16.094 -7.188 1 49.28 104 PRO A CA 1
ATOM 866 C C . PRO A 1 104 ? -2.211 16.766 -6.711 1 49.28 104 PRO A C 1
ATOM 868 O O . PRO A 1 104 ? -1.782 17.766 -7.289 1 49.28 104 PRO A O 1
ATOM 871 N N . MET A 1 105 ? -1.719 16.172 -5.664 1 56.03 105 MET A N 1
ATOM 872 C CA . MET A 1 105 ? -0.751 16.906 -4.855 1 56.03 105 MET A CA 1
ATOM 873 C C . MET A 1 105 ? 0.658 16.75 -5.418 1 56.03 105 MET A C 1
ATOM 875 O O . MET A 1 105 ? 1.591 17.406 -4.957 1 56.03 105 MET A O 1
ATOM 879 N N . TYR A 1 106 ? 0.505 15.82 -6.648 1 60.72 106 TYR A N 1
ATOM 880 C CA . TYR A 1 106 ? 1.909 15.609 -6.984 1 60.72 106 TYR A CA 1
ATOM 881 C C . TYR A 1 106 ? 2.281 16.344 -8.266 1 60.72 106 TYR A C 1
ATOM 883 O O . TYR A 1 106 ? 1.629 16.156 -9.297 1 60.72 106 TYR A O 1
ATOM 891 N N . PRO A 1 107 ? 3.191 17.156 -8.133 1 62.81 107 PRO A N 1
ATOM 892 C CA . PRO A 1 107 ? 3.611 17.859 -9.352 1 62.81 107 PRO A CA 1
ATOM 893 C C . PRO A 1 107 ? 4.242 16.906 -10.375 1 62.81 107 PRO A C 1
ATOM 895 O O . PRO A 1 107 ? 4.148 17.156 -11.586 1 62.81 107 PRO A O 1
ATOM 898 N N . HIS A 1 108 ? 4.938 15.914 -9.859 1 71.56 108 HIS A N 1
ATOM 899 C CA . HIS A 1 108 ? 5.672 15 -10.719 1 71.56 108 HIS A CA 1
ATOM 900 C C . HIS A 1 108 ? 5.828 13.633 -10.062 1 71.56 108 HIS A C 1
ATOM 902 O O . HIS A 1 108 ? 5.574 13.484 -8.867 1 71.56 108 HIS A O 1
ATOM 908 N N . ASP A 1 109 ? 6.203 12.727 -10.805 1 76.94 109 ASP A N 1
ATOM 909 C CA . ASP A 1 109 ? 6.375 11.336 -10.383 1 76.94 109 ASP A CA 1
ATOM 910 C C . ASP A 1 109 ? 7.348 11.242 -9.203 1 76.94 109 ASP A C 1
ATOM 912 O O . ASP A 1 109 ? 7.172 10.406 -8.312 1 76.94 109 ASP A O 1
ATOM 916 N N . ASP A 1 110 ? 8.234 12.18 -9.141 1 78.5 110 ASP A N 1
ATOM 917 C CA . ASP A 1 110 ? 9.219 12.148 -8.07 1 78.5 110 ASP A CA 1
ATOM 918 C C . ASP A 1 110 ? 8.57 12.445 -6.719 1 78.5 110 ASP A C 1
ATOM 920 O O . ASP A 1 110 ? 8.938 11.844 -5.707 1 78.5 110 ASP A O 1
ATOM 924 N N . TRP A 1 111 ? 7.656 13.328 -6.793 1 81.06 111 TRP A N 1
ATOM 925 C CA . TRP A 1 111 ? 6.957 13.688 -5.562 1 81.06 111 TRP A CA 1
ATOM 926 C C . TRP A 1 111 ? 6.078 12.539 -5.082 1 81.06 111 TRP A C 1
ATOM 928 O O . TRP A 1 111 ? 5.992 12.273 -3.879 1 81.06 111 TRP A O 1
ATOM 938 N N . ARG A 1 112 ? 5.512 11.922 -6.043 1 82.38 112 ARG A N 1
ATOM 939 C CA . ARG A 1 112 ? 4.695 10.758 -5.719 1 82.38 112 ARG A CA 1
ATOM 940 C C . ARG A 1 112 ? 5.543 9.648 -5.094 1 82.38 112 ARG A C 1
ATOM 942 O O . ARG A 1 112 ? 5.133 9.031 -4.109 1 82.38 112 ARG A O 1
ATOM 949 N N . ASP A 1 113 ? 6.684 9.422 -5.598 1 86.44 113 ASP A N 1
ATOM 950 C CA . ASP A 1 113 ? 7.57 8.359 -5.133 1 86.44 113 ASP A CA 1
ATOM 951 C C . ASP A 1 113 ? 8.016 8.609 -3.693 1 86.44 113 ASP A C 1
ATOM 953 O O . ASP A 1 113 ? 8.219 7.66 -2.93 1 86.44 113 ASP A O 1
ATOM 957 N N . VAL A 1 114 ? 8.164 9.852 -3.336 1 88.94 114 VAL A N 1
ATOM 958 C CA . VAL A 1 114 ? 8.547 10.18 -1.967 1 88.94 114 VAL A CA 1
ATOM 959 C C . VAL A 1 114 ? 7.52 9.609 -0.991 1 88.94 114 VAL A C 1
ATOM 961 O O . VAL A 1 114 ? 7.879 8.938 -0.022 1 88.94 114 VAL A O 1
ATOM 964 N N . TRP A 1 115 ? 6.293 9.805 -1.312 1 88.38 115 TRP A N 1
ATOM 965 C CA . TRP A 1 115 ? 5.219 9.461 -0.384 1 88.38 115 TRP A CA 1
ATOM 966 C C . TRP A 1 115 ? 4.895 7.977 -0.45 1 88.38 115 TRP A C 1
ATOM 968 O O . TRP A 1 115 ? 4.633 7.344 0.578 1 88.38 115 TRP A O 1
ATOM 978 N N . VAL A 1 116 ? 4.988 7.41 -1.639 1 87.69 116 VAL A N 1
ATOM 979 C CA . VAL A 1 116 ? 4.465 6.062 -1.838 1 87.69 116 VAL A CA 1
ATOM 980 C C . VAL A 1 116 ? 5.582 5.039 -1.665 1 87.69 116 VAL A C 1
ATOM 982 O O . VAL A 1 116 ? 5.344 3.914 -1.224 1 87.69 116 VAL A O 1
ATOM 985 N N . VAL A 1 117 ? 6.746 5.465 -1.946 1 90.56 117 VAL A N 1
ATOM 986 C CA . VAL A 1 117 ? 7.836 4.492 -1.968 1 90.56 117 VAL A CA 1
ATOM 987 C C . VAL A 1 117 ? 8.82 4.797 -0.842 1 90.56 117 VAL A C 1
ATOM 989 O O . VAL A 1 117 ? 9.031 3.967 0.045 1 90.56 117 VAL A O 1
ATOM 992 N N . HIS A 1 118 ? 9.273 5.992 -0.713 1 92.75 118 HIS A N 1
ATOM 993 C CA . HIS A 1 118 ? 10.406 6.297 0.153 1 92.75 118 HIS A CA 1
ATOM 994 C C . HIS A 1 118 ? 9.984 6.367 1.615 1 92.75 118 HIS A C 1
ATOM 996 O O . HIS A 1 118 ? 10.656 5.824 2.49 1 92.75 118 HIS A O 1
ATOM 1002 N N . ILE A 1 119 ? 8.906 7.027 1.864 1 95 119 ILE A N 1
ATOM 1003 C CA . ILE A 1 119 ? 8.445 7.172 3.24 1 95 119 ILE A CA 1
ATOM 1004 C C . ILE A 1 119 ? 8.141 5.797 3.832 1 95 119 ILE A C 1
ATOM 1006 O O . ILE A 1 119 ? 8.633 5.461 4.914 1 95 119 ILE A O 1
ATOM 1010 N N . PRO A 1 120 ? 7.41 4.957 3.123 1 96 120 PRO A N 1
ATOM 1011 C CA . PRO A 1 120 ? 7.18 3.621 3.682 1 96 120 PRO A CA 1
ATOM 1012 C C . PRO A 1 120 ? 8.469 2.828 3.867 1 96 120 PRO A C 1
ATOM 1014 O O . PRO A 1 120 ? 8.625 2.117 4.863 1 96 120 PRO A O 1
ATOM 1017 N N . ARG A 1 121 ? 9.352 2.965 2.949 1 95.62 121 ARG A N 1
ATOM 1018 C CA . ARG A 1 121 ? 10.633 2.273 3.082 1 95.62 121 ARG A CA 1
ATOM 1019 C C . ARG A 1 121 ? 11.367 2.725 4.336 1 95.62 121 ARG A C 1
ATOM 1021 O O . ARG A 1 121 ? 11.914 1.898 5.074 1 95.62 121 ARG A O 1
ATOM 1028 N N . LEU A 1 122 ? 11.414 4.02 4.609 1 97.25 122 LEU A N 1
ATOM 1029 C CA . LEU A 1 122 ? 12.062 4.578 5.789 1 97.25 122 LEU A CA 1
ATOM 1030 C C . LEU A 1 122 ? 11.367 4.113 7.066 1 97.25 122 LEU A C 1
ATOM 1032 O O . LEU A 1 122 ? 12.008 3.965 8.109 1 97.25 122 LEU A O 1
ATOM 1036 N N . SER A 1 123 ? 10.07 3.869 6.973 1 97.62 123 SER A N 1
ATOM 1037 C CA . SER A 1 123 ? 9.297 3.467 8.141 1 97.62 123 SER A CA 1
ATOM 1038 C C . SER A 1 123 ? 9.719 2.088 8.633 1 97.62 123 SER A C 1
ATOM 1040 O O . SER A 1 123 ? 9.492 1.743 9.797 1 97.62 123 SER A O 1
ATOM 1042 N N . LEU A 1 124 ? 10.281 1.274 7.762 1 97 124 LEU A N 1
ATOM 1043 C CA . LEU A 1 124 ? 10.734 -0.053 8.156 1 97 124 LEU A CA 1
ATOM 1044 C C . LEU A 1 124 ? 12.039 0.034 8.945 1 97 124 LEU A C 1
ATOM 1046 O O . LEU A 1 124 ? 12.406 -0.907 9.656 1 97 124 LEU A O 1
ATOM 1050 N N . GLN A 1 125 ? 12.688 1.191 8.883 1 96.19 125 GLN A N 1
ATOM 1051 C CA . GLN A 1 125 ? 14.031 1.299 9.453 1 96.19 125 GLN A CA 1
ATOM 1052 C C . GLN A 1 125 ? 14.047 2.264 10.633 1 96.19 125 GLN A C 1
ATOM 1054 O O . GLN A 1 125 ? 14.93 2.18 11.492 1 96.19 125 GLN A O 1
ATOM 1059 N N . HIS A 1 126 ? 13.141 3.225 10.617 1 97.31 126 HIS A N 1
ATOM 1060 C CA . HIS A 1 126 ? 13.148 4.293 11.609 1 97.31 126 HIS A CA 1
ATOM 1061 C C . HIS A 1 126 ? 11.805 4.387 12.328 1 97.31 126 HIS A C 1
ATOM 1063 O O . HIS A 1 126 ? 10.773 4.629 11.695 1 97.31 126 HIS A O 1
ATOM 1069 N N . GLU A 1 127 ? 11.836 4.328 13.594 1 96.06 127 GLU A N 1
ATOM 1070 C CA . GLU A 1 127 ? 10.617 4.312 14.398 1 96.06 127 GLU A CA 1
ATOM 1071 C C . GLU A 1 127 ? 9.859 5.629 14.266 1 96.06 127 GLU A C 1
ATOM 1073 O O . GLU A 1 127 ? 8.625 5.641 14.289 1 96.06 127 GLU A O 1
ATOM 1078 N N . ASN A 1 128 ? 10.594 6.758 14.258 1 97.38 128 ASN A N 1
ATOM 1079 C CA . ASN A 1 128 ? 9.914 8.039 14.078 1 97.38 128 ASN A CA 1
ATOM 1080 C C . ASN A 1 128 ? 9.07 8.055 12.812 1 97.38 128 ASN A C 1
ATOM 1082 O O . ASN A 1 128 ? 7.926 8.516 12.828 1 97.38 128 ASN A O 1
ATOM 1086 N N . MET A 1 129 ? 9.609 7.43 11.734 1 97.94 129 MET A N 1
ATOM 1087 C CA . MET A 1 129 ? 8.914 7.375 10.453 1 97.94 129 MET A CA 1
ATOM 1088 C C . MET A 1 129 ? 7.707 6.441 10.539 1 97.94 129 MET A C 1
ATOM 1090 O O . MET A 1 129 ? 6.629 6.77 10.031 1 97.94 129 MET A O 1
ATOM 1094 N N . LEU A 1 130 ? 7.902 5.293 11.156 1 98.12 130 LEU A N 1
ATOM 1095 C CA . LEU A 1 130 ? 6.809 4.332 11.273 1 98.12 130 LEU A CA 1
ATOM 1096 C C . LEU A 1 130 ? 5.641 4.934 12.047 1 98.12 130 LEU A C 1
ATOM 1098 O O . LEU A 1 130 ? 4.5 4.91 11.578 1 98.12 130 LEU A O 1
ATOM 1102 N N . HIS A 1 131 ? 5.926 5.469 13.172 1 97.81 131 HIS A N 1
ATOM 1103 C CA . HIS A 1 131 ? 4.867 5.969 14.039 1 97.81 131 HIS A CA 1
ATOM 1104 C C . HIS A 1 131 ? 4.25 7.242 13.484 1 97.81 131 HIS A C 1
ATOM 1106 O O . HIS A 1 131 ? 3.049 7.48 13.648 1 97.81 131 HIS A O 1
ATOM 1112 N N . ALA A 1 132 ? 5.051 8.07 12.844 1 98.06 132 ALA A N 1
ATOM 1113 C CA . ALA A 1 132 ? 4.496 9.258 12.195 1 98.06 132 ALA A CA 1
ATOM 1114 C C . ALA A 1 132 ? 3.551 8.875 11.062 1 98.06 132 ALA A C 1
ATOM 1116 O O . ALA A 1 132 ? 2.477 9.461 10.914 1 98.06 132 ALA A O 1
ATOM 1117 N N . MET A 1 133 ? 3.998 7.898 10.258 1 97.75 133 MET A N 1
ATOM 1118 C CA . MET A 1 133 ? 3.174 7.426 9.148 1 97.75 133 MET A CA 1
ATOM 1119 C C . MET A 1 133 ? 1.853 6.855 9.664 1 97.75 133 MET A C 1
ATOM 1121 O O . MET A 1 133 ? 0.792 7.148 9.102 1 97.75 133 MET A O 1
ATOM 1125 N N . LEU A 1 134 ? 1.916 6.086 10.703 1 98.12 134 LEU A N 1
ATOM 1126 C CA . LEU A 1 134 ? 0.719 5.48 11.281 1 98.12 134 LEU A CA 1
ATOM 1127 C C . LEU A 1 134 ? -0.182 6.543 11.906 1 98.12 134 LEU A C 1
ATOM 1129 O O . LEU A 1 134 ? -1.406 6.48 11.766 1 98.12 134 LEU A O 1
ATOM 1133 N N . ALA A 1 135 ? 0.425 7.52 12.562 1 97.69 135 ALA A N 1
ATOM 1134 C CA . ALA A 1 135 ? -0.349 8.617 13.141 1 97.69 135 ALA A CA 1
ATOM 1135 C C . ALA A 1 135 ? -1.067 9.414 12.062 1 97.69 135 ALA A C 1
ATOM 1137 O O . ALA A 1 135 ? -2.232 9.781 12.219 1 97.69 135 ALA A O 1
ATOM 1138 N N . THR A 1 136 ? -0.38 9.68 10.969 1 97 136 THR A N 1
ATOM 1139 C CA . THR A 1 136 ? -0.968 10.406 9.852 1 97 136 THR A CA 1
ATOM 1140 C C . THR A 1 136 ? -2.143 9.641 9.258 1 97 136 THR A C 1
ATOM 1142 O O . THR A 1 136 ? -3.209 10.203 9.023 1 97 136 THR A O 1
ATOM 1145 N N . SER A 1 137 ? -1.881 8.367 9.062 1 96.69 137 SER A N 1
ATOM 1146 C CA . SER A 1 137 ? -2.93 7.52 8.5 1 96.69 137 SER A CA 1
ATOM 1147 C C . SER A 1 137 ? -4.133 7.441 9.43 1 96.69 137 SER A C 1
ATOM 1149 O O . SER A 1 137 ? -5.281 7.508 8.984 1 96.69 137 SER A O 1
ATOM 1151 N N . ALA A 1 138 ? -3.893 7.266 10.711 1 97 138 ALA A N 1
ATOM 1152 C CA . ALA A 1 138 ? -4.977 7.219 11.688 1 97 138 ALA A CA 1
ATOM 1153 C C . ALA A 1 138 ? -5.762 8.523 11.703 1 97 138 ALA A C 1
ATOM 1155 O O . ALA A 1 138 ? -6.992 8.523 11.773 1 97 138 ALA A O 1
ATOM 1156 N N . THR A 1 139 ? -5.055 9.617 11.617 1 95.31 139 THR A N 1
ATOM 1157 C CA . THR A 1 139 ? -5.699 10.922 11.602 1 95.31 139 THR A CA 1
ATOM 1158 C C . THR A 1 139 ? -6.586 11.078 10.367 1 95.31 139 THR A C 1
ATOM 1160 O O . THR A 1 139 ? -7.695 11.617 10.461 1 95.31 139 THR A O 1
ATOM 1163 N N . ASN A 1 140 ? -6.094 10.672 9.281 1 93.62 140 ASN A N 1
ATOM 1164 C CA . ASN A 1 140 ? -6.883 10.695 8.047 1 93.62 140 ASN A CA 1
ATOM 1165 C C . ASN A 1 140 ? -8.156 9.867 8.188 1 93.62 140 ASN A C 1
ATOM 1167 O O . ASN A 1 140 ? -9.242 10.32 7.816 1 93.62 140 ASN A O 1
ATOM 1171 N N . LEU A 1 141 ? -8.031 8.695 8.742 1 94.12 141 LEU A N 1
ATOM 1172 C CA . LEU A 1 141 ? -9.18 7.812 8.906 1 94.12 141 LEU A CA 1
ATOM 1173 C C . LEU A 1 141 ? -10.195 8.43 9.859 1 94.12 141 LEU A C 1
ATOM 1175 O O . LEU A 1 141 ? -11.406 8.273 9.672 1 94.12 141 LEU A O 1
ATOM 1179 N N . LEU A 1 142 ? -9.734 9.07 10.812 1 92.69 142 LEU A N 1
ATOM 1180 C CA . LEU A 1 142 ? -10.602 9.656 11.828 1 92.69 142 LEU A CA 1
ATOM 1181 C C . LEU A 1 142 ? -11.445 10.781 11.242 1 92.69 142 LEU A C 1
ATOM 1183 O O . LEU A 1 142 ? -12.461 11.164 11.82 1 92.69 142 LEU A O 1
ATOM 1187 N N . SER A 1 143 ? -10.992 11.359 10.102 1 85.94 143 SER A N 1
ATOM 1188 C CA . SER A 1 143 ? -11.789 12.398 9.453 1 85.94 143 SER A CA 1
ATOM 1189 C C . SER A 1 143 ? -13.125 11.852 8.969 1 85.94 143 SER A C 1
ATOM 1191 O O . SER A 1 143 ? -14.117 12.586 8.906 1 85.94 143 SER A O 1
ATOM 1193 N N . SER A 1 144 ? -13.172 10.578 8.625 1 84.44 144 SER A N 1
ATOM 1194 C CA . SER A 1 144 ? -14.414 9.961 8.156 1 84.44 144 SER A CA 1
ATOM 1195 C C . SER A 1 144 ? -14.992 9.031 9.219 1 84.44 144 SER A C 1
ATOM 1197 O O . SER A 1 144 ? -16.156 8.633 9.133 1 84.44 144 SER A O 1
ATOM 1199 N N . HIS A 1 145 ? -14.172 8.734 10.211 1 87.06 145 HIS A N 1
ATOM 1200 C CA . HIS A 1 145 ? -14.594 7.867 11.297 1 87.06 145 HIS A CA 1
ATOM 1201 C C . HIS A 1 145 ? -14.359 8.523 12.656 1 87.06 145 HIS A C 1
ATOM 1203 O O . HIS A 1 145 ? -13.719 7.938 13.531 1 87.06 145 HIS A O 1
ATOM 1209 N N . SER A 1 146 ? -15.031 9.57 12.906 1 80.19 146 SER A N 1
ATOM 1210 C CA . SER A 1 146 ? -14.742 10.438 14.047 1 80.19 146 SER A CA 1
ATOM 1211 C C . SER A 1 146 ? -15.188 9.797 15.352 1 80.19 146 SER A C 1
ATOM 1213 O O . SER A 1 146 ? -14.688 10.148 16.422 1 80.19 146 SER A O 1
ATOM 1215 N N . THR A 1 147 ? -15.961 8.75 15.281 1 86.94 147 THR A N 1
ATOM 1216 C CA . THR A 1 147 ? -16.516 8.156 16.5 1 86.94 147 THR A CA 1
ATOM 1217 C C . THR A 1 147 ? -15.719 6.906 16.891 1 86.94 147 THR A C 1
ATOM 1219 O O . THR A 1 147 ? -16.031 6.262 17.891 1 86.94 147 THR A O 1
ATOM 1222 N N . ASP A 1 148 ? -14.734 6.57 16.172 1 90.62 148 ASP A N 1
ATOM 1223 C CA . ASP A 1 148 ? -13.914 5.398 16.453 1 90.62 148 ASP A CA 1
ATOM 1224 C C . ASP A 1 148 ? -12.938 5.672 17.609 1 90.62 148 ASP A C 1
ATOM 1226 O O . ASP A 1 148 ? -11.828 6.152 17.375 1 90.62 148 ASP A O 1
ATOM 1230 N N . ARG A 1 149 ? -13.227 5.254 18.766 1 89.75 149 ARG A N 1
ATOM 1231 C CA . ARG A 1 149 ? -12.469 5.566 19.969 1 89.75 149 ARG A CA 1
ATOM 1232 C C . ARG A 1 149 ? -11.133 4.828 19.984 1 89.75 149 ARG A C 1
ATOM 1234 O O . ARG A 1 149 ? -10.125 5.363 20.453 1 89.75 149 ARG A O 1
ATOM 1241 N N . ASP A 1 150 ? -11.203 3.633 19.547 1 88.88 150 ASP A N 1
ATOM 1242 C CA . ASP A 1 150 ? -9.969 2.852 19.516 1 88.88 150 ASP A CA 1
ATOM 1243 C C . ASP A 1 150 ? -8.953 3.473 18.562 1 88.88 150 ASP A C 1
ATOM 1245 O O . ASP A 1 150 ? -7.762 3.533 18.859 1 88.88 150 ASP A O 1
ATOM 1249 N N . LEU A 1 151 ? -9.469 3.883 17.469 1 94.44 151 LEU A N 1
ATOM 1250 C CA . LEU A 1 151 ? -8.609 4.531 16.484 1 94.44 151 LEU A CA 1
ATOM 1251 C C . LEU A 1 151 ? -8.055 5.844 17.031 1 94.44 151 LEU A C 1
ATOM 1253 O O . LEU A 1 151 ? -6.887 6.168 16.812 1 94.44 151 LEU A O 1
ATOM 1257 N N . PHE A 1 152 ? -8.859 6.602 17.719 1 93.56 152 PHE A N 1
ATOM 1258 C CA . PHE A 1 152 ? -8.43 7.855 18.344 1 93.56 152 PHE A CA 1
ATOM 1259 C C . PHE A 1 152 ? -7.324 7.605 19.359 1 93.56 152 PHE A C 1
ATOM 1261 O O . PHE A 1 152 ? -6.312 8.305 19.375 1 93.56 152 PHE A O 1
ATOM 1268 N N . ALA A 1 153 ? -7.523 6.602 20.172 1 91.31 153 ALA A N 1
ATOM 1269 C CA . ALA A 1 153 ? -6.523 6.25 21.172 1 91.31 153 ALA A CA 1
ATOM 1270 C C . ALA A 1 153 ? -5.211 5.824 20.516 1 91.31 153 ALA A C 1
ATOM 1272 O O . ALA A 1 153 ? -4.133 6.188 20.984 1 91.31 153 ALA A O 1
ATOM 1273 N N . ALA A 1 154 ? -5.355 5.082 19.531 1 93.88 154 ALA A N 1
ATOM 1274 C CA . ALA A 1 154 ? -4.168 4.641 18.797 1 93.88 154 ALA A CA 1
ATOM 1275 C C . ALA A 1 154 ? -3.42 5.828 18.203 1 93.88 154 ALA A C 1
ATOM 1277 O O . ALA A 1 154 ? -2.193 5.906 18.281 1 93.88 154 ALA A O 1
ATOM 1278 N N . ARG A 1 155 ? -4.176 6.73 17.547 1 95.62 155 ARG A N 1
ATOM 1279 C CA . ARG A 1 155 ? -3.572 7.918 16.953 1 95.62 155 ARG A CA 1
ATOM 1280 C C . ARG A 1 155 ? -2.799 8.719 17.984 1 95.62 155 ARG A C 1
ATOM 1282 O O . ARG A 1 155 ? -1.679 9.164 17.734 1 95.62 155 ARG A O 1
ATOM 1289 N N . GLN A 1 156 ? -3.334 8.867 19.156 1 93.06 156 GLN A N 1
ATOM 1290 C CA . GLN A 1 156 ? -2.67 9.594 20.234 1 93.06 156 GLN A CA 1
ATOM 1291 C C . GLN A 1 156 ? -1.371 8.906 20.656 1 93.06 156 GLN A C 1
ATOM 1293 O O . GLN A 1 156 ? -0.345 9.562 20.828 1 93.06 156 GLN A O 1
ATOM 1298 N N . SER A 1 157 ? -1.461 7.625 20.734 1 93.56 157 SER A N 1
ATOM 1299 C CA . SER A 1 157 ? -0.275 6.863 21.109 1 93.56 157 SER A CA 1
ATOM 1300 C C . SER A 1 157 ? 0.813 6.973 20.047 1 93.56 157 SER A C 1
ATOM 1302 O O . SER A 1 157 ? 1.988 7.16 20.359 1 93.56 157 SER A O 1
ATOM 1304 N N . TYR A 1 158 ? 0.428 6.871 18.828 1 96.56 158 TYR A N 1
ATOM 1305 C CA . TYR A 1 158 ? 1.397 6.898 17.734 1 96.56 158 TYR A CA 1
ATOM 1306 C C . TYR A 1 158 ? 2.031 8.273 17.594 1 96.56 158 TYR A C 1
ATOM 1308 O O . TYR A 1 158 ? 3.232 8.391 17.344 1 96.56 158 TYR A O 1
ATOM 1316 N N . ILE A 1 159 ? 1.261 9.375 17.734 1 95.69 159 ILE A N 1
ATOM 1317 C CA . ILE A 1 159 ? 1.825 10.703 17.562 1 95.69 159 ILE A CA 1
ATOM 1318 C C . ILE A 1 159 ? 2.799 11 18.703 1 95.69 159 ILE A C 1
ATOM 1320 O O . ILE A 1 159 ? 3.854 11.602 18.484 1 95.69 159 ILE A O 1
ATOM 1324 N N . ILE A 1 160 ? 2.475 10.555 19.906 1 93.31 160 ILE A N 1
ATOM 1325 C CA . ILE A 1 160 ? 3.367 10.727 21.047 1 93.31 160 ILE A CA 1
ATOM 1326 C C . ILE A 1 160 ? 4.66 9.953 20.828 1 93.31 160 ILE A C 1
ATOM 1328 O O . ILE A 1 160 ? 5.754 10.477 21.031 1 93.31 160 ILE A O 1
ATOM 1332 N N . SER A 1 161 ? 4.48 8.789 20.391 1 94.75 161 SER A N 1
ATOM 1333 C CA . SER A 1 161 ? 5.641 7.945 20.109 1 94.75 161 SER A CA 1
ATOM 1334 C C . SER A 1 161 ? 6.477 8.516 18.969 1 94.75 161 SER A C 1
ATOM 1336 O O . SER A 1 161 ? 7.707 8.43 19 1 94.75 161 SER A O 1
ATOM 1338 N N . ALA A 1 162 ? 5.809 9.008 17.938 1 96.56 162 ALA A N 1
ATOM 1339 C CA . ALA A 1 162 ? 6.508 9.617 16.797 1 96.56 162 ALA A CA 1
ATOM 1340 C C . ALA A 1 162 ? 7.371 10.789 17.266 1 96.56 162 ALA A C 1
ATOM 1342 O O . ALA A 1 162 ? 8.523 10.922 16.844 1 96.56 162 ALA A O 1
ATOM 1343 N N . LEU A 1 163 ? 6.828 11.586 18.109 1 95.12 163 LEU A N 1
ATOM 1344 C CA . LEU A 1 163 ? 7.551 12.75 18.609 1 95.12 163 LEU A CA 1
ATOM 1345 C C . LEU A 1 163 ? 8.758 12.32 19.438 1 95.12 163 LEU A C 1
ATOM 1347 O O . LEU A 1 163 ? 9.852 12.875 19.281 1 95.12 163 LEU A O 1
ATOM 1351 N N . SER A 1 164 ? 8.57 11.328 20.297 1 94.25 164 SER A N 1
ATOM 1352 C CA . SER A 1 164 ? 9.664 10.82 21.109 1 94.25 164 SER A CA 1
ATOM 1353 C C . SER A 1 164 ? 10.773 10.227 20.25 1 94.25 164 SER A C 1
ATOM 1355 O O . SER A 1 164 ? 11.953 10.508 20.453 1 94.25 164 SER A O 1
ATOM 1357 N N . ALA A 1 165 ? 10.359 9.422 19.312 1 95.94 165 ALA A N 1
ATOM 1358 C CA . ALA A 1 165 ? 11.328 8.797 18.406 1 95.94 165 ALA A CA 1
ATOM 1359 C C . ALA A 1 165 ? 12.039 9.852 17.562 1 95.94 165 ALA A C 1
ATOM 1361 O O . ALA A 1 165 ? 13.227 9.719 17.281 1 95.94 165 ALA A O 1
ATOM 1362 N N . GLN A 1 166 ? 11.305 10.867 17.109 1 96.75 166 GLN A N 1
ATOM 1363 C CA . GLN A 1 166 ? 11.891 11.969 16.344 1 96.75 166 GLN A CA 1
ATOM 1364 C C . GLN A 1 166 ? 12.977 12.68 17.141 1 96.75 166 GLN A C 1
ATOM 1366 O O . GLN A 1 166 ? 14.039 12.992 16.609 1 96.75 166 GLN A O 1
ATOM 1371 N N . ARG A 1 167 ? 12.727 12.891 18.328 1 95.12 167 ARG A N 1
ATOM 1372 C CA . ARG A 1 167 ? 13.711 13.531 19.203 1 95.12 167 ARG A CA 1
ATOM 1373 C C . ARG A 1 167 ? 14.992 12.711 19.297 1 95.12 167 ARG A C 1
ATOM 1375 O O . ARG A 1 167 ? 16.094 13.266 19.234 1 95.12 167 ARG A O 1
ATOM 1382 N N . ARG A 1 168 ? 14.852 11.445 19.453 1 95.25 168 ARG A N 1
ATOM 1383 C CA . ARG A 1 168 ? 16.016 10.57 19.531 1 95.25 168 ARG A CA 1
ATOM 1384 C C . ARG A 1 168 ? 16.812 10.594 18.234 1 95.25 168 ARG A C 1
ATOM 1386 O O . ARG A 1 168 ? 18.031 10.625 18.25 1 95.25 168 ARG A O 1
ATOM 1393 N N . GLU A 1 169 ? 16.094 10.617 17.109 1 96.38 169 GLU A N 1
ATOM 1394 C CA . GLU A 1 169 ? 16.766 10.656 15.82 1 96.38 169 GLU A CA 1
ATOM 1395 C C . GLU A 1 169 ? 17.5 11.977 15.617 1 96.38 169 GLU A C 1
ATOM 1397 O O . GLU A 1 169 ? 18.594 12.008 15.047 1 96.38 169 GLU A O 1
ATOM 1402 N N . VAL A 1 170 ? 16.906 13.055 16.047 1 95.81 170 VAL A N 1
ATOM 1403 C CA . VAL A 1 170 ? 17.484 14.383 15.875 1 95.81 170 VAL A CA 1
ATOM 1404 C C . VAL A 1 170 ? 18.781 14.492 16.672 1 95.81 170 VAL A C 1
ATOM 1406 O O . VAL A 1 170 ? 19.734 15.141 16.234 1 95.81 170 VAL A O 1
ATOM 1409 N N . GLN A 1 171 ? 18.812 13.844 17.828 1 94.06 171 GLN A N 1
ATOM 1410 C CA . GLN A 1 171 ? 19.984 13.891 18.688 1 94.06 171 GLN A CA 1
ATOM 1411 C C . GLN A 1 171 ? 21.203 13.297 17.984 1 94.06 171 GLN A C 1
ATOM 1413 O O . GLN A 1 171 ? 22.344 13.695 18.25 1 94.06 171 GLN A O 1
ATOM 1418 N N . LYS A 1 172 ? 20.984 12.398 17.109 1 94.62 172 LYS A N 1
ATOM 1419 C CA . LYS A 1 172 ? 22.078 11.75 16.406 1 94.62 172 LYS A CA 1
ATOM 1420 C C . LYS A 1 172 ? 22.078 12.094 14.922 1 94.62 172 LYS A C 1
ATOM 1422 O O . LYS A 1 172 ? 22.484 11.289 14.086 1 94.62 172 LYS A O 1
ATOM 1427 N N . LEU A 1 173 ? 21.594 13.211 14.594 1 95.31 173 LEU A N 1
ATOM 1428 C CA . LEU A 1 173 ? 21.406 13.609 13.203 1 95.31 173 LEU A CA 1
ATOM 1429 C C . LEU A 1 173 ? 22.734 13.578 12.445 1 95.31 173 LEU A C 1
ATOM 1431 O O . LEU A 1 173 ? 23.734 14.125 12.922 1 95.31 173 LEU A O 1
ATOM 1435 N N . SER A 1 174 ? 22.781 12.891 11.477 1 94.06 174 SER A N 1
ATOM 1436 C CA . SER A 1 174 ? 23.859 12.789 10.508 1 94.06 174 SER A CA 1
ATOM 1437 C C . SER A 1 174 ? 23.328 12.57 9.094 1 94.06 174 SER A C 1
ATOM 1439 O O . SER A 1 174 ? 22.109 12.523 8.883 1 94.06 174 SER A O 1
ATOM 1441 N N . ALA A 1 175 ? 24.125 12.484 8.148 1 93.12 175 ALA A N 1
ATOM 1442 C CA . ALA A 1 175 ? 23.703 12.242 6.773 1 93.12 175 ALA A CA 1
ATOM 1443 C C . ALA A 1 175 ? 22.938 10.922 6.664 1 93.12 175 ALA A C 1
ATOM 1445 O O . ALA A 1 175 ? 22.031 10.797 5.848 1 93.12 175 ALA A O 1
ATOM 1446 N N . GLU A 1 176 ? 23.203 9.984 7.547 1 93.38 176 GLU A N 1
ATOM 1447 C CA . GLU A 1 176 ? 22.656 8.633 7.465 1 93.38 176 GLU A CA 1
ATOM 1448 C C . GLU A 1 176 ? 21.172 8.609 7.812 1 93.38 176 GLU A C 1
ATOM 1450 O O . GLU A 1 176 ? 20.422 7.805 7.262 1 93.38 176 GLU A O 1
ATOM 1455 N N . ASN A 1 177 ? 20.781 9.492 8.719 1 96.38 177 ASN A N 1
ATOM 1456 C CA . ASN A 1 177 ? 19.375 9.461 9.117 1 96.38 177 ASN A CA 1
ATOM 1457 C C . ASN A 1 177 ? 18.672 10.773 8.773 1 96.38 177 ASN A C 1
ATOM 1459 O O . ASN A 1 177 ? 17.547 11 9.211 1 96.38 177 ASN A O 1
ATOM 1463 N N . ALA A 1 178 ? 19.328 11.656 8.023 1 97.25 178 ALA A N 1
ATOM 1464 C CA . ALA A 1 178 ? 18.828 12.992 7.711 1 97.25 178 ALA A CA 1
ATOM 1465 C C . ALA A 1 178 ? 17.484 12.914 6.98 1 97.25 178 ALA A C 1
ATOM 1467 O O . ALA A 1 178 ? 16.578 13.703 7.242 1 97.25 178 ALA A O 1
ATOM 1468 N N . GLU A 1 179 ? 17.391 12 6.082 1 96.81 179 GLU A N 1
ATOM 1469 C CA . GLU A 1 179 ? 16.156 11.836 5.32 1 96.81 179 GLU A CA 1
ATOM 1470 C C . GLU A 1 179 ? 14.992 11.445 6.227 1 96.81 179 GLU A C 1
ATOM 1472 O O . GLU A 1 179 ? 13.891 11.984 6.098 1 96.81 179 GLU A O 1
ATOM 1477 N N . ALA A 1 180 ? 15.242 10.508 7.137 1 97.56 180 ALA A N 1
ATOM 1478 C CA . ALA A 1 180 ? 14.211 10.07 8.07 1 97.56 180 ALA A CA 1
ATOM 1479 C C . ALA A 1 180 ? 13.781 11.203 8.992 1 97.56 180 ALA A C 1
ATOM 1481 O O . ALA A 1 180 ? 12.586 11.367 9.273 1 97.56 180 ALA A O 1
ATOM 1482 N N . VAL A 1 181 ? 14.727 11.953 9.422 1 97.62 181 VAL A N 1
ATOM 1483 C CA . VAL A 1 181 ? 14.453 13.07 10.312 1 97.62 181 VAL A CA 1
ATOM 1484 C C . VAL A 1 181 ? 13.641 14.141 9.578 1 97.62 181 VAL A C 1
ATOM 1486 O O . VAL A 1 181 ? 12.656 14.656 10.109 1 97.62 181 VAL A O 1
ATOM 1489 N N . CYS A 1 182 ? 14.039 14.445 8.398 1 96.94 182 CYS A N 1
ATOM 1490 C CA . CYS A 1 182 ? 13.359 15.445 7.586 1 96.94 182 CYS A CA 1
ATOM 1491 C C . CYS A 1 182 ? 11.922 15.031 7.293 1 96.94 182 CYS A C 1
ATOM 1493 O O . CYS A 1 182 ? 10.984 15.781 7.566 1 96.94 182 CYS A O 1
ATOM 1495 N N . MET A 1 183 ? 11.75 13.82 6.773 1 96.44 183 MET A N 1
ATOM 1496 C CA . MET A 1 183 ? 10.422 13.344 6.406 1 96.44 183 MET A CA 1
ATOM 1497 C C . MET A 1 183 ? 9.547 13.148 7.645 1 96.44 183 MET A C 1
ATOM 1499 O O . MET A 1 183 ? 8.336 13.359 7.59 1 96.44 183 MET A O 1
ATOM 1503 N N . GLY A 1 184 ? 10.195 12.688 8.695 1 97.06 184 GLY A N 1
ATOM 1504 C CA . GLY A 1 184 ? 9.469 12.602 9.953 1 97.06 184 GLY A CA 1
ATOM 1505 C C . GLY A 1 184 ? 8.891 13.93 10.406 1 97.06 184 GLY A C 1
ATOM 1506 O O . GLY A 1 184 ? 7.73 13.992 10.82 1 97.06 184 GLY A O 1
ATOM 1507 N N . SER A 1 185 ? 9.664 14.977 10.305 1 96.31 185 SER A N 1
ATOM 1508 C CA . SER A 1 185 ? 9.203 16.312 10.664 1 96.31 185 SER A CA 1
ATOM 1509 C C . SER A 1 185 ? 8.031 16.75 9.781 1 96.31 185 SER A C 1
ATOM 1511 O O . SER A 1 185 ? 7.078 17.359 10.266 1 96.31 185 SER A O 1
ATOM 1513 N N . LEU A 1 186 ? 8.156 16.438 8.562 1 94.5 186 LEU A N 1
ATOM 1514 C CA . LEU A 1 186 ? 7.094 16.781 7.625 1 94.5 186 LEU A CA 1
ATOM 1515 C C . LEU A 1 186 ? 5.793 16.078 7.988 1 94.5 186 LEU A C 1
ATOM 1517 O O . LEU A 1 186 ? 4.734 16.703 8.047 1 94.5 186 LEU A O 1
ATOM 1521 N N . LEU A 1 187 ? 5.848 14.773 8.219 1 95.81 187 LEU A N 1
ATOM 1522 C CA . LEU A 1 187 ? 4.66 14 8.547 1 95.81 187 LEU A CA 1
ATOM 1523 C C . LEU A 1 187 ? 4.043 14.477 9.859 1 95.81 187 LEU A C 1
ATOM 1525 O O . LEU A 1 187 ? 2.82 14.602 9.961 1 95.81 187 LEU A O 1
ATOM 1529 N N . ILE A 1 188 ? 4.887 14.719 10.805 1 96.69 188 ILE A N 1
ATOM 1530 C CA . ILE A 1 188 ? 4.414 15.172 12.109 1 96.69 188 ILE A CA 1
ATOM 1531 C C . ILE A 1 188 ? 3.721 16.531 11.961 1 96.69 188 ILE A C 1
ATOM 1533 O O . ILE A 1 188 ? 2.664 16.75 12.555 1 96.69 188 ILE A O 1
ATOM 1537 N N . SER A 1 189 ? 4.293 17.391 11.172 1 95.06 189 SER A N 1
ATOM 1538 C CA . SER A 1 189 ? 3.727 18.719 10.953 1 95.06 189 SER A CA 1
ATOM 1539 C C . SER A 1 189 ? 2.363 18.641 10.273 1 95.06 189 SER A C 1
ATOM 1541 O O . SER A 1 189 ? 1.422 19.328 10.664 1 95.06 189 SER A O 1
ATOM 1543 N N . ILE A 1 190 ? 2.236 17.828 9.266 1 94.25 190 ILE A N 1
ATOM 1544 C CA . ILE A 1 190 ? 0.979 17.641 8.547 1 94.25 190 ILE A CA 1
ATOM 1545 C C . ILE A 1 190 ? -0.073 17.062 9.492 1 94.25 190 ILE A C 1
ATOM 1547 O O . ILE A 1 190 ? -1.213 17.531 9.523 1 94.25 190 ILE A O 1
ATOM 1551 N N . THR A 1 191 ? 0.376 16.078 10.211 1 95.56 191 THR A N 1
ATOM 1552 C CA . THR A 1 191 ? -0.53 15.422 11.156 1 95.56 191 THR A CA 1
ATOM 1553 C C . THR A 1 191 ? -1.016 16.406 12.211 1 95.56 191 THR A C 1
ATOM 1555 O O . THR A 1 191 ? -2.203 16.438 12.539 1 95.56 191 THR A O 1
ATOM 1558 N N . SER A 1 192 ? -0.093 17.172 12.711 1 95.62 192 SER A N 1
ATOM 1559 C CA . SER A 1 192 ? -0.428 18.172 13.727 1 95.62 192 SER A CA 1
ATOM 1560 C C . SER A 1 192 ? -1.426 19.188 13.195 1 95.62 192 SER A C 1
ATOM 1562 O O . SER A 1 192 ? -2.34 19.609 13.906 1 95.62 192 SER A O 1
ATOM 1564 N N . PHE A 1 193 ? -1.25 19.625 11.969 1 96.19 193 PHE A N 1
ATOM 1565 C CA . PHE A 1 193 ? -2.201 20.547 11.359 1 96.19 193 PHE A CA 1
ATOM 1566 C C . PHE A 1 193 ? -3.58 19.922 11.25 1 96.19 193 PHE A C 1
ATOM 1568 O O . PHE A 1 193 ? -4.586 20.547 11.594 1 96.19 193 PHE A O 1
ATOM 1575 N N . ALA A 1 194 ? -3.602 18.719 10.797 1 93.94 194 ALA A N 1
ATOM 1576 C CA . ALA A 1 194 ? -4.867 18.016 10.602 1 93.94 194 ALA A CA 1
ATOM 1577 C C . ALA A 1 194 ? -5.617 17.844 11.922 1 93.94 194 ALA A C 1
ATOM 1579 O O . ALA A 1 194 ? -6.848 17.891 11.945 1 93.94 194 ALA A O 1
ATOM 1580 N N . MET A 1 195 ? -4.898 17.703 12.961 1 93.94 195 MET A N 1
ATOM 1581 C CA . MET A 1 195 ? -5.484 17.469 14.281 1 93.94 195 MET A CA 1
ATOM 1582 C C . MET A 1 195 ? -6.164 18.734 14.805 1 93.94 195 MET A C 1
ATOM 1584 O O . MET A 1 195 ? -6.934 18.672 15.766 1 93.94 195 MET A O 1
ATOM 1588 N N . LEU A 1 196 ? -5.93 19.891 14.234 1 94.75 196 LEU A N 1
ATOM 1589 C CA . LEU A 1 196 ? -6.523 21.141 14.68 1 94.75 196 LEU A CA 1
ATOM 1590 C C . LEU A 1 196 ? -8.047 21.094 14.57 1 94.75 196 LEU A C 1
ATOM 1592 O O . LEU A 1 196 ? -8.75 21.812 15.281 1 94.75 196 LEU A O 1
ATOM 1596 N N . ARG A 1 197 ? -8.492 20.297 13.672 1 90.69 197 ARG A N 1
ATOM 1597 C CA . ARG A 1 197 ? -9.938 20.188 13.469 1 90.69 197 ARG A CA 1
ATOM 1598 C C . ARG A 1 197 ? -10.625 19.656 14.719 1 90.69 197 ARG A C 1
ATOM 1600 O O . ARG A 1 197 ? -11.82 19.891 14.93 1 90.69 197 ARG A O 1
ATOM 1607 N N . GLU A 1 198 ? -9.859 19.062 15.578 1 88.31 198 GLU A N 1
ATOM 1608 C CA . GLU A 1 198 ? -10.438 18.375 16.719 1 88.31 198 GLU A CA 1
ATOM 1609 C C . GLU A 1 198 ? -10.328 19.219 17.984 1 88.31 198 GLU A C 1
ATOM 1611 O O . GLU A 1 198 ? -10.898 18.875 19.031 1 88.31 198 GLU A O 1
ATOM 1616 N N . ARG A 1 199 ? -9.602 20.297 17.938 1 90 199 ARG A N 1
ATOM 1617 C CA . ARG A 1 199 ? -9.312 21.016 19.188 1 90 199 ARG A CA 1
ATOM 1618 C C . ARG A 1 199 ? -10.516 21.828 19.641 1 90 199 ARG A C 1
ATOM 1620 O O . ARG A 1 199 ? -11.328 22.25 18.812 1 90 199 ARG A O 1
ATOM 1627 N N . SER A 1 200 ? -10.625 22.047 20.891 1 91.88 200 SER A N 1
ATOM 1628 C CA . SER A 1 200 ? -11.641 22.922 21.469 1 91.88 200 SER A CA 1
ATOM 1629 C C . SER A 1 200 ? -11.266 24.391 21.297 1 91.88 200 SER A C 1
ATOM 1631 O O . SER A 1 200 ? -10.102 24.766 21.469 1 91.88 200 SER A O 1
ATOM 1633 N N . LEU A 1 201 ? -12.289 25.203 20.969 1 94.12 201 LEU A N 1
ATOM 1634 C CA . LEU A 1 201 ? -12.023 26.609 20.719 1 94.12 201 LEU A CA 1
ATOM 1635 C C . LEU A 1 201 ? -12.75 27.484 21.734 1 94.12 201 LEU A C 1
ATOM 1637 O O . LEU A 1 201 ? -12.875 28.703 21.531 1 94.12 201 LEU A O 1
ATOM 1641 N N . ASP A 1 202 ? -13.281 26.922 22.812 1 91.94 202 ASP A N 1
ATOM 1642 C CA . ASP A 1 202 ? -14.023 27.656 23.828 1 91.94 202 ASP A CA 1
ATOM 1643 C C . ASP A 1 202 ? -13.477 27.344 25.219 1 91.94 202 ASP A C 1
ATOM 1645 O O . ASP A 1 202 ? -13.727 26.266 25.766 1 91.94 202 ASP A O 1
ATOM 1649 N N . PRO A 1 203 ? -12.68 28.156 25.938 1 94.25 203 PRO A N 1
ATOM 1650 C CA . PRO A 1 203 ? -12.328 29.484 25.422 1 94.25 203 PRO A CA 1
ATOM 1651 C C . PRO A 1 203 ? -11.273 29.422 24.312 1 94.25 203 PRO A C 1
ATOM 1653 O O . PRO A 1 203 ? -10.539 28.453 24.203 1 94.25 203 PRO A O 1
ATOM 1656 N N . TYR A 1 204 ? -11.25 30.438 23.547 1 96.31 204 TYR A N 1
ATOM 1657 C CA . TYR A 1 204 ? -10.336 30.422 22.406 1 96.31 204 TYR A CA 1
ATOM 1658 C C . TYR A 1 204 ? -8.891 30.609 22.859 1 96.31 204 TYR A C 1
ATOM 1660 O O . TYR A 1 204 ? -8.609 31.5 23.688 1 96.31 204 TYR A O 1
ATOM 1668 N N . GLN A 1 205 ? -8.047 29.766 22.422 1 95.75 205 GLN A N 1
ATOM 1669 C CA . GLN A 1 205 ? -6.598 29.891 22.469 1 95.75 205 GLN A CA 1
ATOM 1670 C C . GLN A 1 205 ? -5.969 29.641 21.109 1 95.75 205 GLN A C 1
ATOM 1672 O O . GLN A 1 205 ? -6.41 28.75 20.375 1 95.75 205 GLN A O 1
ATOM 1677 N N . PRO A 1 206 ? -5.016 30.516 20.719 1 97.38 206 PRO A N 1
ATOM 1678 C CA . PRO A 1 206 ? -4.312 30.188 19.469 1 97.38 206 PRO A CA 1
ATOM 1679 C C . PRO A 1 206 ? -3.697 28.797 19.484 1 97.38 206 PRO A C 1
ATOM 1681 O O . PRO A 1 206 ? -3.498 28.219 20.562 1 97.38 206 PRO A O 1
ATOM 1684 N N . PRO A 1 207 ? -3.541 28.188 18.328 1 96.88 207 PRO A N 1
ATOM 1685 C CA . PRO A 1 207 ? -2.992 26.828 18.281 1 96.88 207 PRO A CA 1
ATOM 1686 C C . PRO A 1 207 ? -1.493 26.781 18.562 1 96.88 207 PRO A C 1
ATOM 1688 O O . PRO A 1 207 ? -0.698 26.453 17.688 1 96.88 207 PRO A O 1
ATOM 1691 N N . MET A 1 208 ? -1.113 27.016 19.812 1 95.62 208 MET A N 1
ATOM 1692 C CA . MET A 1 208 ? 0.272 27.203 20.234 1 95.62 208 MET A CA 1
ATOM 1693 C C . MET A 1 208 ? 1.077 25.922 20.047 1 95.62 208 MET A C 1
ATOM 1695 O O . MET A 1 208 ? 2.244 25.969 19.641 1 95.62 208 MET A O 1
ATOM 1699 N N . GLU A 1 209 ? 0.481 24.812 20.25 1 92.38 209 GLU A N 1
ATOM 1700 C CA . GLU A 1 209 ? 1.189 23.547 20.094 1 92.38 209 GLU A CA 1
ATOM 1701 C C . GLU A 1 209 ? 1.607 23.328 18.641 1 92.38 209 GLU A C 1
ATOM 1703 O O . GLU A 1 209 ? 2.742 22.922 18.375 1 92.38 209 GLU A O 1
ATOM 1708 N N . TRP A 1 210 ? 0.7 23.578 17.797 1 95.88 210 TRP A N 1
ATOM 1709 C CA . TRP A 1 210 ? 0.992 23.422 16.375 1 95.88 210 TRP A CA 1
ATOM 1710 C C . TRP A 1 210 ? 2.092 24.391 15.938 1 95.88 210 TRP A C 1
ATOM 1712 O O . TRP A 1 210 ? 2.998 24.016 15.195 1 95.88 210 TRP A O 1
ATOM 1722 N N . LEU A 1 211 ? 2.029 25.609 16.375 1 96.75 211 LEU A N 1
ATOM 1723 C CA . LEU A 1 211 ? 3.006 26.625 16.016 1 96.75 211 LEU A CA 1
ATOM 1724 C C . LEU A 1 211 ? 4.391 26.266 16.547 1 96.75 211 LEU A C 1
ATOM 1726 O O . LEU A 1 211 ? 5.387 26.406 15.836 1 96.75 211 LEU A O 1
ATOM 1730 N N . GLN A 1 212 ? 4.41 25.797 17.766 1 93.06 212 GLN A N 1
ATOM 1731 C CA . GLN A 1 212 ? 5.688 25.422 18.375 1 93.06 212 GLN A CA 1
ATOM 1732 C C . GLN A 1 212 ? 6.289 24.203 17.688 1 93.06 212 GLN A C 1
ATOM 1734 O O . GLN A 1 212 ? 7.496 24.172 17.422 1 93.06 212 GLN A O 1
ATOM 1739 N N . LEU A 1 213 ? 5.48 23.281 17.422 1 93.88 213 LEU A N 1
ATOM 1740 C CA . LEU A 1 213 ? 5.922 22.094 16.688 1 93.88 213 LEU A CA 1
ATOM 1741 C C . LEU A 1 213 ? 6.441 22.484 15.312 1 93.88 213 LEU A C 1
ATOM 1743 O O . LEU A 1 213 ? 7.449 21.938 14.844 1 93.88 213 LEU A O 1
ATOM 1747 N N . GLY A 1 214 ? 5.723 23.328 14.672 1 95.12 214 GLY A N 1
ATOM 1748 C CA . GLY A 1 214 ? 6.141 23.797 13.359 1 95.12 214 GLY A CA 1
ATOM 1749 C C . GLY A 1 214 ? 7.5 24.469 13.367 1 95.12 214 GLY A C 1
ATOM 1750 O O . GLY A 1 214 ? 8.336 24.203 12.5 1 95.12 214 GLY A O 1
ATOM 1751 N N . ARG A 1 215 ? 7.691 25.312 14.305 1 92.94 215 ARG A N 1
ATOM 1752 C CA . ARG A 1 215 ? 8.984 25.984 14.43 1 92.94 215 ARG A CA 1
ATOM 1753 C C . ARG A 1 215 ? 10.109 24.969 14.578 1 92.94 215 ARG A C 1
ATOM 1755 O O . ARG A 1 215 ? 11.148 25.094 13.922 1 92.94 215 ARG A O 1
ATOM 1762 N N . GLY A 1 216 ? 9.914 24.016 15.469 1 91.75 216 GLY A N 1
ATOM 1763 C CA . GLY A 1 216 ? 10.891 22.953 15.633 1 91.75 216 GLY A CA 1
ATOM 1764 C C . GLY A 1 216 ? 11.133 22.172 14.359 1 91.75 216 GLY A C 1
ATOM 1765 O O . GLY A 1 216 ? 12.281 21.891 14.008 1 91.75 216 GLY A O 1
ATOM 1766 N N . ALA A 1 217 ? 10.055 21.859 13.688 1 94.06 217 ALA A N 1
ATOM 1767 C CA . ALA A 1 217 ? 10.141 21.094 12.445 1 94.06 217 ALA A CA 1
ATOM 1768 C C . ALA A 1 217 ? 10.945 21.859 11.391 1 94.06 217 ALA A C 1
ATOM 1770 O O . ALA A 1 217 ? 11.75 21.281 10.664 1 94.06 217 ALA A O 1
ATOM 1771 N N . GLY A 1 218 ? 10.695 23.156 11.328 1 92.81 218 GLY A N 1
ATOM 1772 C CA . GLY A 1 218 ? 11.438 23.969 10.383 1 92.81 218 GLY A CA 1
ATOM 1773 C C . GLY A 1 218 ? 12.938 23.906 10.602 1 92.81 218 GLY A C 1
ATOM 1774 O O . GLY A 1 218 ? 13.703 23.703 9.656 1 92.81 218 GLY A O 1
ATOM 1775 N N . THR A 1 219 ? 13.32 24.016 11.805 1 91.75 219 THR A N 1
ATOM 1776 C CA . THR A 1 219 ? 14.734 23.969 12.164 1 91.75 219 THR A CA 1
ATOM 1777 C C . THR A 1 219 ? 15.344 22.609 11.805 1 91.75 219 THR A C 1
ATOM 1779 O O . THR A 1 219 ? 16.422 22.547 11.211 1 91.75 219 THR A O 1
ATOM 1782 N N . VAL A 1 220 ? 14.664 21.609 12.133 1 93.56 220 VAL A N 1
ATOM 1783 C CA . VAL A 1 220 ? 15.148 20.25 11.945 1 93.56 220 VAL A CA 1
ATOM 1784 C C . VAL A 1 220 ? 15.242 19.938 10.453 1 93.56 220 VAL A C 1
ATOM 1786 O O . VAL A 1 220 ? 16.188 19.281 10.008 1 93.56 220 VAL A O 1
ATOM 1789 N N . ILE A 1 221 ? 14.273 20.328 9.664 1 94.06 221 ILE A N 1
ATOM 1790 C CA . ILE A 1 221 ? 14.281 20.109 8.227 1 94.06 221 ILE A CA 1
ATOM 1791 C C . ILE A 1 221 ? 15.5 20.797 7.609 1 94.06 221 ILE A C 1
ATOM 1793 O O . ILE A 1 221 ? 16.234 20.188 6.824 1 94.06 221 ILE A O 1
ATOM 1797 N N . TRP A 1 222 ? 15.734 21.969 8.047 1 91.88 222 TRP A N 1
ATOM 1798 C CA . TRP A 1 222 ? 16.875 22.719 7.527 1 91.88 222 TRP A CA 1
ATOM 1799 C C . TRP A 1 222 ? 18.188 22.031 7.91 1 91.88 222 TRP A C 1
ATOM 1801 O O . TRP A 1 222 ? 19.109 21.922 7.09 1 91.88 222 TRP A O 1
ATOM 1811 N N . GLN A 1 223 ? 18.281 21.625 9.133 1 93.56 223 GLN A N 1
ATOM 1812 C CA . GLN A 1 223 ? 19.484 20.953 9.609 1 93.56 223 GLN A CA 1
ATOM 1813 C C . GLN A 1 223 ? 19.703 19.641 8.852 1 93.56 223 GLN A C 1
ATOM 1815 O O . GLN A 1 223 ? 20.859 19.25 8.594 1 93.56 223 GLN A O 1
ATOM 1820 N N . SER A 1 224 ? 18.656 18.969 8.57 1 95.69 224 SER A N 1
ATOM 1821 C CA . SER A 1 224 ? 18.75 17.703 7.828 1 95.69 224 SER A CA 1
ATOM 1822 C C . SER A 1 224 ? 19.297 17.938 6.418 1 95.69 224 SER A C 1
ATOM 1824 O O . SER A 1 224 ? 20.156 17.203 5.949 1 95.69 224 SER A O 1
ATOM 1826 N N . VAL A 1 225 ? 18.766 18.953 5.734 1 94.19 225 VAL A N 1
ATOM 1827 C CA . VAL A 1 225 ? 19.219 19.297 4.395 1 94.19 225 VAL A CA 1
ATOM 1828 C C . VAL A 1 225 ? 20.688 19.703 4.441 1 94.19 225 VAL A C 1
ATOM 1830 O O . VAL A 1 225 ? 21.484 19.297 3.594 1 94.19 225 VAL A O 1
ATOM 1833 N N . GLU A 1 226 ? 21.016 20.453 5.441 1 93.44 226 GLU A N 1
ATOM 1834 C CA . GLU A 1 226 ? 22.391 20.922 5.605 1 93.44 226 GLU A CA 1
ATOM 1835 C C . GLU A 1 226 ? 23.344 19.75 5.824 1 93.44 226 GLU A C 1
ATOM 1837 O O . GLU A 1 226 ? 24.469 19.75 5.332 1 93.44 226 GLU A O 1
ATOM 1842 N N . ALA A 1 227 ? 22.891 18.797 6.582 1 94.31 227 ALA A N 1
ATOM 1843 C CA . ALA A 1 227 ? 23.719 17.625 6.859 1 94.31 227 ALA A CA 1
ATOM 1844 C C . ALA A 1 227 ? 24.078 16.891 5.57 1 94.31 227 ALA A C 1
ATOM 1846 O O . ALA A 1 227 ? 25.172 16.344 5.445 1 94.31 227 ALA A O 1
ATOM 1847 N N . ILE A 1 228 ? 23.172 16.906 4.598 1 95.12 228 ILE A N 1
ATOM 1848 C CA . ILE A 1 228 ? 23.375 16.219 3.328 1 95.12 228 ILE A CA 1
ATOM 1849 C C . ILE A 1 228 ? 24.281 17.062 2.426 1 95.12 228 ILE A C 1
ATOM 1851 O O . ILE A 1 228 ? 25.219 16.547 1.812 1 95.12 228 ILE A O 1
ATOM 1855 N N . VAL A 1 229 ? 23.969 18.375 2.342 1 91.94 229 VAL A N 1
ATOM 1856 C CA . VAL A 1 229 ? 24.672 19.281 1.444 1 91.94 229 VAL A CA 1
ATOM 1857 C C . VAL A 1 229 ? 26.125 19.453 1.909 1 91.94 229 VAL A C 1
ATOM 1859 O O . VAL A 1 229 ? 27.047 19.484 1.091 1 91.94 229 VAL A O 1
ATOM 1862 N N . SER A 1 230 ? 26.281 19.547 3.211 1 92.06 230 SER A N 1
ATOM 1863 C CA . SER A 1 230 ? 27.625 19.719 3.752 1 92.06 230 SER A CA 1
ATOM 1864 C C . SER A 1 230 ? 28.516 18.531 3.428 1 92.06 230 SER A C 1
ATOM 1866 O O . SER A 1 230 ? 29.734 18.672 3.244 1 92.06 230 SER A O 1
ATOM 1868 N N . ASP A 1 231 ? 27.906 17.375 3.348 1 92.06 231 ASP A N 1
ATOM 1869 C CA . ASP A 1 231 ? 28.656 16.156 3.061 1 92.06 231 ASP A CA 1
ATOM 1870 C C . ASP A 1 231 ? 28.656 15.852 1.564 1 92.06 231 ASP A C 1
ATOM 1872 O O . ASP A 1 231 ? 29.125 14.789 1.142 1 92.06 231 ASP A O 1
ATOM 1876 N N . ALA A 1 232 ? 28.141 16.766 0.729 1 92.38 232 ALA A N 1
ATOM 1877 C CA . ALA A 1 232 ? 28.047 16.625 -0.723 1 92.38 232 ALA A CA 1
ATOM 1878 C C . ALA A 1 232 ? 27.391 15.297 -1.108 1 92.38 232 ALA A C 1
ATOM 1880 O O . ALA A 1 232 ? 27.906 14.57 -1.968 1 92.38 232 ALA A O 1
ATOM 1881 N N . LYS A 1 233 ? 26.312 14.938 -0.414 1 93.69 233 LYS A N 1
ATOM 1882 C CA . LYS A 1 233 ? 25.656 13.656 -0.62 1 93.69 233 LYS A CA 1
ATOM 1883 C C . LYS A 1 233 ? 24.281 13.836 -1.249 1 93.69 233 LYS A C 1
ATOM 1885 O O . LYS A 1 233 ? 23.391 13 -1.063 1 93.69 233 LYS A O 1
ATOM 1890 N N . GLU A 1 234 ? 24.016 14.891 -1.926 1 92.69 234 GLU A N 1
ATOM 1891 C CA . GLU A 1 234 ? 22.719 15.188 -2.525 1 92.69 234 GLU A CA 1
ATOM 1892 C C . GLU A 1 234 ? 22.281 14.094 -3.49 1 92.69 234 GLU A C 1
ATOM 1894 O O . GLU A 1 234 ? 21.094 13.75 -3.561 1 92.69 234 GLU A O 1
ATOM 1899 N N . GLY A 1 235 ? 23.219 13.539 -4.172 1 92.31 235 GLY A N 1
ATOM 1900 C CA . GLY A 1 235 ? 22.938 12.492 -5.137 1 92.31 235 GLY A CA 1
ATOM 1901 C C . GLY A 1 235 ? 22.469 11.203 -4.496 1 92.31 235 GLY A C 1
ATOM 1902 O O . GLY A 1 235 ? 21.766 10.406 -5.121 1 92.31 235 GLY A O 1
ATOM 1903 N N . GLU A 1 236 ? 22.812 11.008 -3.23 1 93.19 236 GLU A N 1
ATOM 1904 C CA . GLU A 1 236 ? 22.5 9.773 -2.518 1 93.19 236 GLU A CA 1
ATOM 1905 C C . GLU A 1 236 ? 21.109 9.836 -1.892 1 93.19 236 GLU A C 1
ATOM 1907 O O . GLU A 1 236 ? 20.531 8.805 -1.527 1 93.19 236 GLU A O 1
ATOM 1912 N N . TYR A 1 237 ? 20.594 10.984 -1.811 1 92.94 237 TYR A N 1
ATOM 1913 C CA . TYR A 1 237 ? 19.297 11.172 -1.153 1 92.94 237 TYR A CA 1
ATOM 1914 C C . TYR A 1 237 ? 18.359 11.992 -2.023 1 92.94 237 TYR A C 1
ATOM 1916 O O . TYR A 1 237 ? 17.906 13.062 -1.615 1 92.94 237 TYR A O 1
ATOM 1924 N N . PRO A 1 238 ? 17.969 11.461 -3.137 1 89.94 238 PRO A N 1
ATOM 1925 C CA . PRO A 1 238 ? 17.156 12.211 -4.094 1 89.94 238 PRO A CA 1
ATOM 1926 C C . PRO A 1 238 ? 15.781 12.578 -3.541 1 89.94 238 PRO A C 1
ATOM 1928 O O . PRO A 1 238 ? 15.234 13.625 -3.879 1 89.94 238 PRO A O 1
ATOM 1931 N N . ALA A 1 239 ? 15.234 11.727 -2.746 1 90.5 239 ALA A N 1
ATOM 1932 C CA . ALA A 1 239 ? 13.906 12.008 -2.193 1 90.5 239 ALA A CA 1
ATOM 1933 C C . ALA A 1 239 ? 13.938 13.242 -1.302 1 90.5 239 ALA A C 1
ATOM 1935 O O . ALA A 1 239 ? 13.062 14.109 -1.398 1 90.5 239 ALA A O 1
ATOM 1936 N N . LEU A 1 240 ? 14.922 13.328 -0.446 1 93.12 240 LEU A N 1
ATOM 1937 C CA . LEU A 1 240 ? 15.078 14.5 0.41 1 93.12 240 LEU A CA 1
ATOM 1938 C C . LEU A 1 240 ? 15.297 15.758 -0.425 1 93.12 240 LEU A C 1
ATOM 1940 O O . LEU A 1 240 ? 14.727 16.812 -0.125 1 93.12 240 LEU A O 1
ATOM 1944 N N . MET A 1 241 ? 16.078 15.625 -1.426 1 91.69 241 MET A N 1
ATOM 1945 C CA . MET A 1 241 ? 16.391 16.781 -2.271 1 91.69 241 MET A CA 1
ATOM 1946 C C . MET A 1 241 ? 15.164 17.219 -3.062 1 91.69 241 MET A C 1
ATOM 1948 O O . MET A 1 241 ? 14.984 18.406 -3.322 1 91.69 241 MET A O 1
ATOM 1952 N N . THR A 1 242 ? 14.359 16.25 -3.465 1 88.81 242 THR A N 1
ATOM 1953 C CA . THR A 1 242 ? 13.102 16.594 -4.125 1 88.81 242 THR A CA 1
ATOM 1954 C C . THR A 1 242 ? 12.25 17.484 -3.238 1 88.81 242 THR A C 1
ATOM 1956 O O . THR A 1 242 ? 11.703 18.484 -3.705 1 88.81 242 THR A O 1
ATOM 1959 N N . VAL A 1 243 ? 12.188 17.203 -1.971 1 87.94 243 VAL A N 1
ATOM 1960 C CA . VAL A 1 243 ? 11.406 17.984 -1.018 1 87.94 243 VAL A CA 1
ATOM 1961 C C . VAL A 1 243 ? 12.07 19.344 -0.786 1 87.94 243 VAL A C 1
ATOM 1963 O O . VAL A 1 243 ? 11.398 20.375 -0.768 1 87.94 243 VAL A O 1
ATOM 1966 N N . ALA A 1 244 ? 13.352 19.344 -0.686 1 89.25 244 ALA A N 1
ATOM 1967 C CA . ALA A 1 244 ? 14.109 20.531 -0.337 1 89.25 244 ALA A CA 1
ATOM 1968 C C . ALA A 1 244 ? 14.102 21.547 -1.482 1 89.25 244 ALA A C 1
ATOM 1970 O O . ALA A 1 244 ? 14.125 22.75 -1.251 1 89.25 244 ALA A O 1
ATOM 1971 N N . THR A 1 245 ? 14.023 21.078 -2.688 1 88 245 THR A N 1
ATOM 1972 C CA . THR A 1 245 ? 14.242 21.984 -3.82 1 88 245 THR A CA 1
ATOM 1973 C C . THR A 1 245 ? 12.93 22.234 -4.566 1 88 245 THR A C 1
ATOM 1975 O O . THR A 1 245 ? 12.898 23 -5.527 1 88 245 THR A O 1
ATOM 1978 N N . ALA A 1 246 ? 11.883 21.656 -4.137 1 86.75 246 ALA A N 1
ATOM 1979 C CA . ALA A 1 246 ? 10.602 21.812 -4.828 1 86.75 246 ALA A CA 1
ATOM 1980 C C . ALA A 1 246 ? 10.078 23.234 -4.703 1 86.75 246 ALA A C 1
ATOM 1982 O O . ALA A 1 246 ? 10.359 23.922 -3.719 1 86.75 246 ALA A O 1
ATOM 1983 N N . TYR A 1 247 ? 9.32 23.625 -5.723 1 88.56 247 TYR A N 1
ATOM 1984 C CA . TYR A 1 247 ? 8.609 24.906 -5.664 1 88.56 247 TYR A CA 1
ATOM 1985 C C . TYR A 1 247 ? 7.496 24.859 -4.629 1 88.56 247 TYR A C 1
ATOM 1987 O O . TYR A 1 247 ? 6.77 23.875 -4.527 1 88.56 247 TYR A O 1
ATOM 1995 N N . PRO A 1 248 ? 7.332 25.984 -3.84 1 90.31 248 PRO A N 1
ATOM 1996 C CA . PRO A 1 248 ? 8.109 27.219 -3.76 1 90.31 248 PRO A CA 1
ATOM 1997 C C . PRO A 1 248 ? 9.477 27.031 -3.109 1 90.31 248 PRO A C 1
ATOM 1999 O O . PRO A 1 248 ? 9.625 26.172 -2.227 1 90.31 248 PRO A O 1
ATOM 2002 N N . HIS A 1 249 ? 10.422 27.781 -3.547 1 88.75 249 HIS A N 1
ATOM 2003 C CA . HIS A 1 249 ? 11.797 27.625 -3.082 1 88.75 249 HIS A CA 1
ATOM 2004 C C . HIS A 1 249 ? 12.023 28.391 -1.78 1 88.75 249 HIS A C 1
ATOM 2006 O O . HIS A 1 249 ? 12.406 29.562 -1.8 1 88.75 249 HIS A O 1
ATOM 2012 N N . PHE A 1 250 ? 11.945 27.672 -0.775 1 89.06 250 PHE A N 1
ATOM 2013 C CA . PHE A 1 250 ? 12.102 28.297 0.535 1 89.06 250 PHE A CA 1
ATOM 2014 C C . PHE A 1 250 ? 13.578 28.406 0.909 1 89.06 250 PHE A C 1
ATOM 2016 O O . PHE A 1 250 ? 14.352 27.469 0.666 1 89.06 250 PHE A O 1
ATOM 2023 N N . GLY A 1 251 ? 14 29.516 1.453 1 79.69 251 GLY A N 1
ATOM 2024 C CA . GLY A 1 251 ? 15.367 29.719 1.915 1 79.69 251 GLY A CA 1
ATOM 2025 C C . GLY A 1 251 ? 16.234 30.422 0.902 1 79.69 251 GLY A C 1
ATOM 2026 O O . GLY A 1 251 ? 17.203 31.094 1.271 1 79.69 251 GLY A O 1
ATOM 2027 N N . ARG A 1 252 ? 16.016 30.328 -0.383 1 75.25 252 ARG A N 1
ATOM 2028 C CA . ARG A 1 252 ? 16.859 30.938 -1.406 1 75.25 252 ARG A CA 1
ATOM 2029 C C . ARG A 1 252 ? 16.656 32.438 -1.457 1 75.25 252 ARG A C 1
ATOM 2031 O O . ARG A 1 252 ? 17.625 33.219 -1.35 1 75.25 252 ARG A O 1
ATOM 2038 N N . ASP A 1 253 ? 15.477 33.031 -1.775 1 73.44 253 ASP A N 1
ATOM 2039 C CA . ASP A 1 253 ? 15.328 34.5 -1.935 1 73.44 253 ASP A CA 1
ATOM 2040 C C . ASP A 1 253 ? 14.359 35.062 -0.898 1 73.44 253 ASP A C 1
ATOM 2042 O O . ASP A 1 253 ? 14.156 36.281 -0.834 1 73.44 253 ASP A O 1
ATOM 2046 N N . GLN A 1 254 ? 13.875 34.531 0.035 1 88.44 254 GLN A N 1
ATOM 2047 C CA . GLN A 1 254 ? 12.938 34.906 1.087 1 88.44 254 GLN A CA 1
ATOM 2048 C C . GLN A 1 254 ? 11.969 35.969 0.603 1 88.44 254 GLN A C 1
ATOM 2050 O O . GLN A 1 254 ? 11.578 36.875 1.368 1 88.44 254 GLN A O 1
ATOM 2055 N N . SER A 1 255 ? 11.656 36.156 -0.662 1 91.81 255 SER A N 1
ATOM 2056 C CA . SER A 1 255 ? 10.773 37.156 -1.268 1 91.81 255 SER A CA 1
ATOM 2057 C C . SER A 1 255 ? 9.367 37.062 -0.69 1 91.81 255 SER A C 1
ATOM 2059 O O . SER A 1 255 ? 8.602 38.031 -0.767 1 91.81 255 SER A O 1
ATOM 2061 N N . TYR A 1 256 ? 9.094 36 -0.077 1 94.88 256 TYR A N 1
ATOM 2062 C CA . TYR A 1 256 ? 7.773 35.812 0.513 1 94.88 256 TYR A CA 1
ATOM 2063 C C . TYR A 1 256 ? 7.613 36.656 1.771 1 94.88 256 TYR A C 1
ATOM 2065 O O . TYR A 1 256 ? 6.504 36.812 2.293 1 94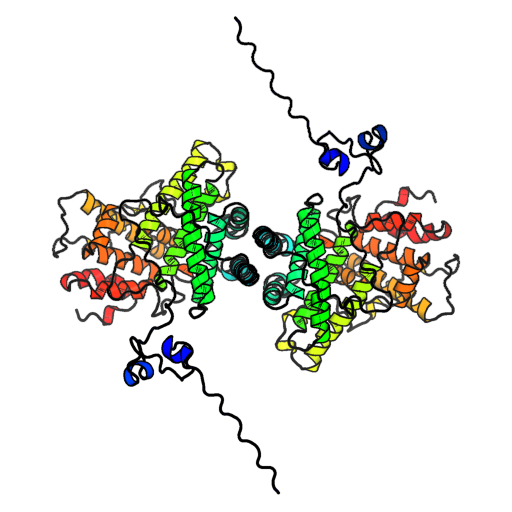.88 256 TYR A O 1
ATOM 2073 N N . PHE A 1 257 ? 8.688 37.375 2.17 1 95.94 257 PHE A N 1
ATOM 2074 C CA . PHE A 1 257 ? 8.609 38.281 3.299 1 95.94 257 PHE A CA 1
ATOM 2075 C C . PHE A 1 257 ? 8.641 39.75 2.822 1 95.94 257 PHE A C 1
ATOM 2077 O O . PHE A 1 257 ? 8.633 40.656 3.635 1 95.94 257 PHE A O 1
ATOM 2084 N N . SER A 1 258 ? 8.633 39.969 1.523 1 95.75 258 SER A N 1
ATOM 2085 C CA . SER A 1 258 ? 8.727 41.312 0.969 1 95.75 258 SER A CA 1
ATOM 2086 C C . SER A 1 258 ? 7.473 42.125 1.27 1 95.75 258 SER A C 1
ATOM 2088 O O . SER A 1 258 ? 6.367 41.594 1.303 1 95.75 258 SER A O 1
ATOM 2090 N N . PRO A 1 259 ? 7.648 43.469 1.445 1 96.31 259 PRO A N 1
ATOM 2091 C CA . PRO A 1 259 ? 6.5 44.344 1.721 1 96.31 259 PRO A CA 1
ATOM 2092 C C . PRO A 1 259 ? 5.445 44.281 0.621 1 96.31 259 PRO A C 1
ATOM 2094 O O . PRO A 1 259 ? 4.258 44.469 0.893 1 96.31 259 PRO A O 1
ATOM 2097 N N . GLU A 1 260 ? 5.816 44 -0.549 1 96.38 260 GLU A N 1
ATOM 2098 C CA . GLU A 1 260 ? 4.891 43.938 -1.675 1 96.38 260 GLU A CA 1
ATOM 2099 C C . GLU A 1 260 ? 3.84 42.844 -1.464 1 96.38 260 GLU A C 1
ATOM 2101 O O . GLU A 1 260 ? 2.721 42.969 -1.968 1 96.38 260 GLU A O 1
ATOM 2106 N N . MET A 1 261 ? 4.168 41.875 -0.664 1 97.38 261 MET A N 1
ATOM 2107 C CA . MET A 1 261 ? 3.285 40.719 -0.461 1 97.38 261 MET A CA 1
ATOM 2108 C C . MET A 1 261 ? 2.109 41.094 0.438 1 97.38 261 MET A C 1
ATOM 2110 O O . MET A 1 261 ? 1.055 40.469 0.38 1 97.38 261 MET A O 1
ATOM 2114 N N . ARG A 1 262 ? 2.277 42.125 1.268 1 96.62 262 ARG A N 1
ATOM 2115 C CA . ARG A 1 262 ? 1.241 42.438 2.244 1 96.62 262 ARG A CA 1
ATOM 2116 C C . ARG A 1 262 ? 0.505 43.719 1.866 1 96.62 262 ARG A C 1
ATOM 2118 O O . ARG A 1 262 ? -0.205 44.281 2.691 1 96.62 262 ARG A O 1
ATOM 2125 N N . ARG A 1 263 ? 0.643 44.156 0.7 1 95.44 263 ARG A N 1
ATOM 2126 C CA . ARG A 1 263 ? 0.075 45.438 0.269 1 95.44 263 ARG A CA 1
ATOM 2127 C C . ARG A 1 263 ? -1.431 45.469 0.507 1 95.44 263 ARG A C 1
ATOM 2129 O O . ARG A 1 263 ? -1.968 46.469 0.968 1 95.44 263 ARG A O 1
ATOM 2136 N N . ASP A 1 264 ? -2.131 44.406 0.258 1 94.06 264 ASP A N 1
ATOM 2137 C CA . ASP A 1 264 ? -3.586 44.344 0.359 1 94.06 264 ASP A CA 1
ATOM 2138 C C . ASP A 1 264 ? -4.027 44.156 1.81 1 94.06 264 ASP A C 1
ATOM 2140 O O . ASP A 1 264 ? -5.219 44.281 2.119 1 94.06 264 ASP A O 1
ATOM 2144 N N . PHE A 1 265 ? -3.059 43.938 2.742 1 96.06 265 PHE A N 1
ATOM 2145 C CA . PHE A 1 265 ? -3.395 43.656 4.133 1 96.06 265 PHE A CA 1
ATOM 2146 C C . PHE A 1 265 ? -2.814 44.719 5.051 1 96.06 265 PHE A C 1
ATOM 2148 O O . PHE A 1 265 ? -2.799 44.562 6.273 1 96.06 265 PHE A O 1
ATOM 2155 N N . ASN A 1 266 ? -2.385 45.781 4.527 1 91.81 266 ASN A N 1
ATOM 2156 C CA . ASN A 1 266 ? -1.631 46.781 5.273 1 91.81 266 ASN A CA 1
ATOM 2157 C C . ASN A 1 266 ? -2.459 47.375 6.41 1 91.81 266 ASN A C 1
ATOM 2159 O O . ASN A 1 266 ? -1.905 47.844 7.398 1 91.81 266 ASN A O 1
ATOM 2163 N N . ASN A 1 267 ? -3.764 47.406 6.309 1 93.06 267 ASN A N 1
ATOM 2164 C CA . ASN A 1 267 ? -4.645 47.938 7.34 1 93.06 267 ASN A CA 1
ATOM 2165 C C . ASN A 1 267 ? -4.477 47.188 8.664 1 93.06 267 ASN A C 1
ATOM 2167 O O . ASN A 1 267 ? -4.781 47.75 9.727 1 93.06 267 ASN A O 1
ATOM 2171 N N . VAL A 1 268 ? -3.965 45.969 8.594 1 96.5 268 VAL A N 1
ATOM 2172 C CA . VAL A 1 268 ? -3.756 45.156 9.781 1 96.5 268 VAL A CA 1
ATOM 2173 C C . VAL A 1 268 ? -2.641 45.75 10.633 1 96.5 268 VAL A C 1
ATOM 2175 O O . VAL A 1 268 ? -2.621 45.594 11.859 1 96.5 268 VAL A O 1
ATOM 2178 N N . LEU A 1 269 ? -1.735 46.5 10.016 1 95.75 269 LEU A N 1
ATOM 2179 C CA . LEU A 1 269 ? -0.587 47.062 10.711 1 95.75 269 LEU A CA 1
ATOM 2180 C C . LEU A 1 269 ? -0.917 48.469 11.25 1 95.75 269 LEU A C 1
ATOM 2182 O O . LEU A 1 269 ? -0.024 49.188 11.695 1 95.75 269 LEU A O 1
ATOM 2186 N N . THR A 1 270 ? -2.203 48.75 11.242 1 92 270 THR A N 1
ATOM 2187 C CA . THR A 1 270 ? -2.627 50.094 11.695 1 92 270 THR A CA 1
ATOM 2188 C C . THR A 1 270 ? -2.203 50.312 13.141 1 92 270 THR A C 1
ATOM 2190 O O . THR A 1 270 ? -2.234 49.406 13.961 1 92 270 THR A O 1
ATOM 2193 N N . GLN A 1 271 ? -1.793 51.531 13.492 1 90 271 GLN A N 1
ATOM 2194 C CA . GLN A 1 271 ? -1.411 51.906 14.844 1 90 271 GLN A CA 1
ATOM 2195 C C . GLN A 1 271 ? -2.475 52.812 15.484 1 90 271 GLN A C 1
ATOM 2197 O O . GLN A 1 271 ? -2.291 53.312 16.594 1 90 271 GLN A O 1
ATOM 2202 N N . ARG A 1 272 ? -3.533 52.906 14.789 1 89.25 272 ARG A N 1
ATOM 2203 C CA . ARG A 1 272 ? -4.609 53.781 15.25 1 89.25 272 ARG A CA 1
ATOM 2204 C C . ARG A 1 272 ? -5.48 53.062 16.281 1 89.25 272 ARG A C 1
ATOM 2206 O O . ARG A 1 272 ? -6.199 53.719 17.047 1 89.25 272 ARG A O 1
ATOM 2213 N N . VAL A 1 273 ? -5.406 51.812 16.203 1 90.62 273 VAL A N 1
ATOM 2214 C CA . VAL A 1 273 ? -6.203 51.031 17.125 1 90.62 273 VAL A CA 1
ATOM 2215 C C . VAL A 1 273 ? -5.305 50.469 18.219 1 90.62 273 VAL A C 1
ATOM 2217 O O . VAL A 1 273 ? -4.176 50.031 17.953 1 90.62 273 VAL A O 1
ATOM 2220 N N . ALA A 1 274 ? -5.809 50.5 19.422 1 86.25 274 ALA A N 1
ATOM 2221 C CA . ALA A 1 274 ? -5.039 49.969 20.547 1 86.25 274 ALA A CA 1
ATOM 2222 C C . ALA A 1 274 ? -4.75 48.5 20.359 1 86.25 274 ALA A C 1
ATOM 2224 O O . ALA A 1 274 ? -5.656 47.719 20.062 1 86.25 274 ALA A O 1
ATOM 2225 N N . SER A 1 275 ? -3.566 48.062 20.438 1 86.69 275 SER A N 1
ATOM 2226 C CA . SER A 1 275 ? -3.178 46.688 20.234 1 86.69 275 SER A CA 1
ATOM 2227 C C . SER A 1 275 ? -2.312 46.156 21.375 1 86.69 275 SER A C 1
ATOM 2229 O O . SER A 1 275 ? -2.141 44.969 21.547 1 86.69 275 SER A O 1
ATOM 2231 N N . GLY A 1 276 ? -1.794 47.031 22.203 1 88.94 276 GLY A N 1
ATOM 2232 C CA . GLY A 1 276 ? -0.88 46.656 23.266 1 88.94 276 GLY A CA 1
ATOM 2233 C C . GLY A 1 276 ? 0.529 46.406 22.781 1 88.94 276 GLY A C 1
ATOM 2234 O O . GLY A 1 276 ? 1.398 46 23.562 1 88.94 276 GLY A O 1
ATOM 2235 N N . ASP A 1 277 ? 0.819 46.656 21.484 1 92.5 277 ASP A N 1
ATOM 2236 C CA . ASP A 1 277 ? 2.125 46.375 20.891 1 92.5 277 ASP A CA 1
ATOM 2237 C C . ASP A 1 277 ? 3.066 47.562 21.062 1 92.5 277 ASP A C 1
ATOM 2239 O O . ASP A 1 277 ? 2.631 48.719 21.047 1 92.5 277 ASP A O 1
ATOM 2243 N N . ASP A 1 278 ? 4.27 47.219 21.297 1 90.94 278 ASP A N 1
ATOM 2244 C CA . ASP A 1 278 ? 5.312 48.25 21.312 1 90.94 278 ASP A CA 1
ATOM 2245 C C . ASP A 1 278 ? 5.934 48.406 19.938 1 90.94 278 ASP A C 1
ATOM 2247 O O . ASP A 1 278 ? 6.848 47.688 19.562 1 90.94 278 ASP A O 1
ATOM 2251 N N . TRP A 1 279 ? 5.543 49.406 19.203 1 91 279 TRP A N 1
ATOM 2252 C CA . TRP A 1 279 ? 5.984 49.625 17.828 1 91 279 TRP A CA 1
ATOM 2253 C C . TRP A 1 279 ? 7.402 50.188 17.797 1 91 279 TRP A C 1
ATOM 2255 O O . TRP A 1 279 ? 8.031 50.219 16.734 1 91 279 TRP A O 1
ATOM 2265 N N . ASN A 1 280 ? 7.867 50.594 18.891 1 91.06 280 ASN A N 1
ATOM 2266 C CA . ASN A 1 280 ? 9.258 51.031 18.969 1 91.06 280 ASN A CA 1
ATOM 2267 C C . ASN A 1 280 ? 10.211 49.844 19.016 1 91.06 280 ASN A C 1
ATOM 2269 O O . ASN A 1 280 ? 11.406 50 18.781 1 91.06 280 ASN A O 1
ATOM 2273 N N . ASP A 1 281 ? 9.656 48.719 19.391 1 94.44 281 ASP A N 1
ATOM 2274 C CA . ASP A 1 281 ? 10.438 47.5 19.375 1 94.44 281 ASP A CA 1
ATOM 2275 C C . ASP A 1 281 ? 10.555 46.938 17.969 1 94.44 281 ASP A C 1
ATOM 2277 O O . ASP A 1 281 ? 9.57 46.438 17.391 1 94.44 281 ASP A O 1
ATOM 2281 N N . GLU A 1 282 ? 11.727 46.906 17.391 1 94.94 282 GLU A N 1
ATOM 2282 C CA . GLU A 1 282 ? 11.984 46.5 16.016 1 94.94 282 GLU A CA 1
ATOM 2283 C C . GLU A 1 282 ? 11.602 45.031 15.805 1 94.94 282 GLU A C 1
ATOM 2285 O O . GLU A 1 282 ? 11.086 44.656 14.742 1 94.94 282 GLU A O 1
ATOM 2290 N N . GLU A 1 283 ? 11.891 44.219 16.75 1 96.06 283 GLU A N 1
ATOM 2291 C CA . GLU A 1 283 ? 11.586 42.781 16.656 1 96.06 283 GLU A CA 1
ATOM 2292 C C . GLU A 1 283 ? 10.086 42.562 16.531 1 96.06 283 GLU A C 1
ATOM 2294 O O . GLU A 1 283 ? 9.656 41.688 15.758 1 96.06 283 GLU A O 1
ATOM 2299 N N . THR A 1 284 ? 9.336 43.281 17.266 1 96.62 284 THR A N 1
ATOM 2300 C CA . THR A 1 284 ? 7.883 43.188 17.219 1 96.62 284 THR A CA 1
ATOM 2301 C C . THR A 1 284 ? 7.359 43.656 15.859 1 96.62 284 THR A C 1
ATOM 2303 O O . THR A 1 284 ? 6.512 43 15.258 1 96.62 284 THR A O 1
ATOM 2306 N N . ARG A 1 285 ? 7.867 44.75 15.398 1 96.25 285 ARG A N 1
ATOM 2307 C CA . ARG A 1 285 ? 7.453 45.25 14.102 1 96.25 285 ARG A CA 1
ATOM 2308 C C . ARG A 1 285 ? 7.77 44.281 12.984 1 96.25 285 ARG A C 1
ATOM 2310 O O . ARG A 1 285 ? 6.914 43.969 12.148 1 96.25 285 ARG A O 1
ATOM 2317 N N . GLU A 1 286 ? 8.961 43.781 13.031 1 96.88 286 GLU A N 1
ATOM 2318 C CA . GLU A 1 286 ? 9.398 42.844 12 1 96.88 286 GLU A CA 1
ATOM 2319 C C . GLU A 1 286 ? 8.57 41.562 12.039 1 96.88 286 GLU A C 1
ATOM 2321 O O . GLU A 1 286 ? 8.289 40.969 11 1 96.88 286 GLU A O 1
ATOM 2326 N N . ALA A 1 287 ? 8.258 41.125 13.227 1 98 287 ALA A N 1
ATOM 2327 C CA . ALA A 1 287 ? 7.453 39.938 13.391 1 98 287 ALA A CA 1
ATOM 2328 C C . ALA A 1 287 ? 6.105 40.062 12.688 1 98 287 ALA A C 1
ATOM 2330 O O . ALA A 1 287 ? 5.676 39.156 11.961 1 98 287 ALA A O 1
ATOM 2331 N N . TYR A 1 288 ? 5.434 41.219 12.875 1 98.12 288 TYR A N 1
ATOM 2332 C CA . TYR A 1 288 ? 4.145 41.469 12.234 1 98.12 288 TYR A CA 1
ATOM 2333 C C . TYR A 1 288 ? 4.305 41.625 10.734 1 98.12 288 TYR A C 1
ATOM 2335 O O . TYR A 1 288 ? 3.559 41.031 9.953 1 98.12 288 TYR A O 1
ATOM 2343 N N . GLU A 1 289 ? 5.285 42.375 10.359 1 97.75 289 GLU A N 1
ATOM 2344 C CA . GLU A 1 289 ? 5.484 42.688 8.945 1 97.75 289 GLU A CA 1
ATOM 2345 C C . GLU A 1 289 ? 5.84 41.438 8.148 1 97.75 289 GLU A C 1
ATOM 2347 O O . GLU A 1 289 ? 5.254 41.188 7.094 1 97.75 289 GLU A O 1
ATOM 2352 N N . LYS A 1 290 ? 6.734 40.688 8.641 1 97.69 290 LYS A N 1
ATOM 2353 C CA . LYS A 1 290 ? 7.168 39.469 7.945 1 97.69 290 LYS A CA 1
ATOM 2354 C C . LYS A 1 290 ? 6.047 38.438 7.895 1 97.69 290 LYS A C 1
ATOM 2356 O O . LYS A 1 290 ? 5.805 37.812 6.852 1 97.69 290 LYS A O 1
ATOM 2361 N N . THR A 1 291 ? 5.402 38.219 9.016 1 98.62 291 THR A N 1
ATOM 2362 C CA . THR A 1 291 ? 4.34 37.219 9.055 1 98.62 291 THR A CA 1
ATOM 2363 C C . THR A 1 291 ? 3.195 37.625 8.125 1 98.62 291 THR A C 1
ATOM 2365 O O . THR A 1 291 ? 2.676 36.781 7.379 1 98.62 291 THR A O 1
ATOM 2368 N N . LEU A 1 292 ? 2.809 38.906 8.18 1 98.69 292 LEU A N 1
ATOM 2369 C CA . LEU A 1 292 ? 1.732 39.375 7.312 1 98.69 292 LEU A CA 1
ATOM 2370 C C . LEU A 1 292 ? 2.129 39.281 5.844 1 98.69 292 LEU A C 1
ATOM 2372 O O . LEU A 1 292 ? 1.298 38.938 4.996 1 98.69 292 LEU A O 1
ATOM 2376 N N . SER A 1 293 ? 3.379 39.594 5.574 1 98.44 293 SER A N 1
ATOM 2377 C CA . SER A 1 293 ? 3.879 39.438 4.215 1 98.44 293 SER A CA 1
ATOM 2378 C C . SER A 1 293 ? 3.811 38 3.758 1 98.44 293 SER A C 1
ATOM 2380 O O . SER A 1 293 ? 3.434 37.719 2.617 1 98.44 293 SER A O 1
ATOM 2382 N N . TYR A 1 294 ? 4.191 37.094 4.625 1 98.31 294 TYR A N 1
ATOM 2383 C CA . TYR A 1 294 ? 4.125 35.688 4.27 1 98.31 294 TYR A CA 1
ATOM 2384 C C . TYR A 1 294 ? 2.691 35.25 3.965 1 98.31 294 TYR A C 1
ATOM 2386 O O . TYR A 1 294 ? 2.439 34.562 2.99 1 98.31 294 TYR A O 1
ATOM 2394 N N . VAL A 1 295 ? 1.756 35.688 4.809 1 98.69 295 VAL A N 1
ATOM 2395 C CA . VAL A 1 295 ? 0.348 35.406 4.57 1 98.69 295 VAL A CA 1
ATOM 2396 C C . VAL A 1 295 ? -0.076 35.938 3.213 1 98.69 295 VAL A C 1
ATOM 2398 O O . VAL A 1 295 ? -0.755 35.25 2.441 1 98.69 295 VAL A O 1
ATOM 2401 N N . GLY A 1 296 ? 0.364 37.156 2.963 1 98.5 296 GLY A N 1
ATOM 2402 C CA . GLY A 1 296 ? 0.094 37.75 1.662 1 98.5 296 GLY A CA 1
ATOM 2403 C C . GLY A 1 296 ? 0.68 36.969 0.512 1 98.5 296 GLY A C 1
ATOM 2404 O O . GLY A 1 296 ? 0.085 36.875 -0.565 1 98.5 296 GLY A O 1
ATOM 2405 N N . SER A 1 297 ? 1.8 36.406 0.763 1 97.62 297 SER A N 1
ATOM 2406 C CA . SER A 1 297 ? 2.436 35.594 -0.276 1 97.62 297 SER A CA 1
ATOM 2407 C C . SER A 1 297 ? 1.625 34.344 -0.581 1 97.62 297 SER A C 1
ATOM 2409 O O . SER A 1 297 ? 1.594 33.875 -1.723 1 97.62 297 SER A O 1
ATOM 2411 N N . ILE A 1 298 ? 1.002 33.719 0.411 1 98.12 298 ILE A N 1
ATOM 2412 C CA . ILE A 1 298 ? 0.103 32.594 0.179 1 98.12 298 ILE A CA 1
ATOM 2413 C C . ILE A 1 298 ? -1.073 33.031 -0.686 1 98.12 298 ILE A C 1
ATOM 2415 O O . ILE A 1 298 ? -1.406 32.375 -1.679 1 98.12 298 ILE A O 1
ATOM 2419 N N . GLN A 1 299 ? -1.68 34.188 -0.302 1 98.31 299 GLN A N 1
ATOM 2420 C CA . GLN A 1 299 ? -2.811 34.719 -1.054 1 98.31 299 GLN A CA 1
ATOM 2421 C C . GLN A 1 299 ? -2.418 35 -2.496 1 98.31 299 GLN A C 1
ATOM 2423 O O . GLN A 1 299 ? -3.191 34.75 -3.422 1 98.31 299 GLN A O 1
ATOM 2428 N N . LYS A 1 300 ? -1.229 35.594 -2.637 1 97.81 300 LYS A N 1
ATOM 2429 C CA . LYS A 1 300 ? -0.739 35.844 -3.988 1 97.81 300 LYS A CA 1
ATOM 2430 C C . LYS A 1 300 ? -0.645 34.562 -4.793 1 97.81 300 LYS A C 1
ATOM 2432 O O . LYS A 1 300 ? -1.008 34.531 -5.973 1 97.81 300 LYS A O 1
ATOM 2437 N N . GLY A 1 301 ? -0.122 33.531 -4.164 1 96.88 301 GLY A N 1
ATOM 2438 C CA . GLY A 1 301 ? -0.082 32.219 -4.828 1 96.88 301 GLY A CA 1
ATOM 2439 C C . GLY A 1 301 ? -1.45 31.734 -5.266 1 96.88 301 GLY A C 1
ATOM 2440 O O . GLY A 1 301 ? -1.603 31.203 -6.367 1 96.88 301 GLY A O 1
ATOM 2441 N N . ILE A 1 302 ? -2.41 31.891 -4.426 1 97 302 ILE A N 1
ATOM 2442 C CA . ILE A 1 302 ? -3.783 31.516 -4.742 1 97 302 ILE A CA 1
ATOM 2443 C C . ILE A 1 302 ? -4.285 32.344 -5.93 1 97 302 ILE A C 1
ATOM 2445 O O . ILE A 1 302 ? -4.82 31.781 -6.891 1 97 302 ILE A O 1
ATOM 2449 N N . ASN A 1 303 ? -4.102 33.625 -5.887 1 97.38 303 ASN A N 1
ATOM 2450 C CA . ASN A 1 303 ? -4.547 34.531 -6.945 1 97.38 303 ASN A CA 1
ATOM 2451 C C . ASN A 1 303 ? -3.889 34.188 -8.281 1 97.38 303 ASN A C 1
ATOM 2453 O O . ASN A 1 303 ? -4.504 34.344 -9.336 1 97.38 303 ASN A O 1
ATOM 2457 N N . ASP A 1 304 ? -2.646 33.781 -8.164 1 96.75 304 ASP A N 1
ATOM 2458 C CA . ASP A 1 304 ? -1.871 33.469 -9.367 1 96.75 304 ASP A CA 1
ATOM 2459 C C . ASP A 1 304 ? -2.225 32.094 -9.906 1 96.75 304 ASP A C 1
ATOM 2461 O O . ASP A 1 304 ? -1.747 31.688 -10.977 1 96.75 304 ASP A O 1
ATOM 2465 N N . GLY A 1 305 ? -2.998 31.328 -9.211 1 94.81 305 GLY A N 1
ATOM 2466 C CA . GLY A 1 305 ? -3.406 30 -9.672 1 94.81 305 GLY A CA 1
ATOM 2467 C C . GLY A 1 305 ? -2.314 28.969 -9.531 1 94.81 305 GLY A C 1
ATOM 2468 O O . GLY A 1 305 ? -2.152 28.109 -10.406 1 94.81 305 GLY A O 1
ATOM 2469 N N . GLU A 1 306 ? -1.53 29.062 -8.477 1 92.69 306 GLU A N 1
ATOM 2470 C CA . GLU A 1 306 ? -0.502 28.062 -8.234 1 92.69 306 GLU A CA 1
ATOM 2471 C C . GLU A 1 306 ? -1.122 26.688 -8.008 1 92.69 306 GLU A C 1
ATOM 2473 O O . GLU A 1 306 ? -2.258 26.578 -7.539 1 92.69 306 GLU A O 1
ATOM 2478 N N . PRO A 1 307 ? -0.347 25.672 -8.492 1 89.19 307 PRO A N 1
ATOM 2479 C CA . PRO A 1 307 ? -0.88 24.328 -8.266 1 89.19 307 PRO A CA 1
ATOM 2480 C C . PRO A 1 307 ? -1.07 24.016 -6.781 1 89.19 307 PRO A C 1
ATOM 2482 O O . PRO A 1 307 ? -0.402 24.609 -5.93 1 89.19 307 PRO A O 1
ATOM 2485 N N . ILE A 1 308 ? -1.887 23.125 -6.469 1 87.62 308 ILE A N 1
ATOM 2486 C CA . ILE A 1 308 ? -2.307 22.781 -5.113 1 87.62 308 ILE A CA 1
ATOM 2487 C C . ILE A 1 308 ? -1.092 22.375 -4.285 1 87.62 308 ILE A C 1
ATOM 2489 O O . ILE A 1 308 ? -0.989 22.719 -3.105 1 87.62 308 ILE A O 1
ATOM 2493 N N . TYR A 1 309 ? -0.18 21.609 -4.902 1 86.75 309 TYR A N 1
ATOM 2494 C CA . TYR A 1 309 ? 0.981 21.156 -4.145 1 86.75 309 TYR A CA 1
ATOM 2495 C C . TYR A 1 309 ? 1.795 22.344 -3.639 1 86.75 309 TYR A C 1
ATOM 2497 O O . TYR A 1 309 ? 2.311 22.312 -2.518 1 86.75 309 TYR A O 1
ATOM 2505 N N . ALA A 1 310 ? 1.94 23.359 -4.434 1 90.94 310 ALA A N 1
ATOM 2506 C CA . ALA A 1 310 ? 2.686 24.562 -4.047 1 90.94 310 ALA A CA 1
ATOM 2507 C C . ALA A 1 310 ? 1.965 25.312 -2.936 1 90.94 310 ALA A C 1
ATOM 2509 O O . ALA A 1 310 ? 2.596 25.781 -1.986 1 90.94 310 ALA A O 1
ATOM 2510 N N . LEU A 1 311 ? 0.67 25.422 -3.074 1 93.5 311 LEU A N 1
ATOM 2511 C CA . LEU A 1 311 ? -0.13 26.125 -2.074 1 93.5 311 LEU A CA 1
ATOM 2512 C C . LEU A 1 311 ? -0.078 25.391 -0.732 1 93.5 311 LEU A C 1
ATOM 2514 O O . LEU A 1 311 ? 0.053 26.031 0.316 1 93.5 311 LEU A O 1
ATOM 2518 N N . THR A 1 312 ? -0.137 24.062 -0.777 1 92.56 312 THR A N 1
ATOM 2519 C CA . THR A 1 312 ? -0.097 23.297 0.458 1 92.56 312 THR A CA 1
ATOM 2520 C C . THR A 1 312 ? 1.271 23.406 1.123 1 92.56 312 THR A C 1
ATOM 2522 O O . THR A 1 312 ? 1.371 23.422 2.352 1 92.56 312 THR A O 1
ATOM 2525 N N . ARG A 1 313 ? 2.281 23.5 0.371 1 92.19 313 ARG A N 1
ATOM 2526 C CA . ARG A 1 313 ? 3.615 23.688 0.926 1 92.19 313 ARG A CA 1
ATOM 2527 C C . ARG A 1 313 ? 3.729 25.047 1.604 1 92.19 313 ARG A C 1
ATOM 2529 O O . ARG A 1 313 ? 4.332 25.172 2.672 1 92.19 313 ARG A O 1
ATOM 2536 N N . ARG A 1 314 ? 3.152 26.094 0.951 1 95.38 314 ARG A N 1
ATOM 2537 C CA . ARG A 1 314 ? 3.158 27.422 1.555 1 95.38 314 ARG A CA 1
ATOM 2538 C C . ARG A 1 314 ? 2.42 27.422 2.889 1 95.38 314 ARG A C 1
ATOM 2540 O O . ARG A 1 314 ? 2.891 28 3.865 1 95.38 314 ARG A O 1
ATOM 2547 N N . ILE A 1 315 ? 1.312 26.766 2.908 1 96.38 315 ILE A N 1
ATOM 2548 C CA . ILE A 1 315 ? 0.494 26.719 4.117 1 96.38 315 ILE A CA 1
ATOM 2549 C C . ILE A 1 315 ? 1.239 25.984 5.219 1 96.38 315 ILE A C 1
ATOM 2551 O O . ILE A 1 315 ? 1.32 26.453 6.355 1 96.38 315 ILE A O 1
ATOM 2555 N N . GLN A 1 316 ? 1.805 24.875 4.867 1 94.19 316 GLN A N 1
ATOM 2556 C CA . GLN A 1 316 ? 2.537 24.062 5.836 1 94.19 316 GLN A CA 1
ATOM 2557 C C . GLN A 1 316 ? 3.744 24.828 6.383 1 94.19 316 GLN A C 1
ATOM 2559 O O . GLN A 1 316 ? 4.102 24.672 7.551 1 94.19 316 GLN A O 1
ATOM 2564 N N . THR A 1 317 ? 4.348 25.594 5.562 1 95.56 317 THR A N 1
ATOM 2565 C CA . THR A 1 317 ? 5.59 26.281 5.906 1 95.56 317 THR A CA 1
ATOM 2566 C C . THR A 1 317 ? 5.32 27.453 6.859 1 95.56 317 THR A C 1
ATOM 2568 O O . THR A 1 317 ? 6.242 27.953 7.5 1 95.56 317 THR A O 1
ATOM 2571 N N . PHE A 1 318 ? 4.098 27.906 6.977 1 97.81 318 PHE A N 1
ATOM 2572 C CA . PHE A 1 318 ? 3.748 29.031 7.836 1 97.81 318 PHE A CA 1
ATOM 2573 C C . PHE A 1 318 ? 4.34 28.859 9.227 1 97.81 318 PHE A C 1
ATOM 2575 O O . PHE A 1 318 ? 5.121 29.688 9.688 1 97.81 318 PHE A O 1
ATOM 2582 N N . ALA A 1 319 ? 4.055 27.719 9.859 1 96.25 319 ALA A N 1
ATOM 2583 C CA . ALA A 1 319 ? 4.504 27.484 11.227 1 96.25 319 ALA A CA 1
ATOM 2584 C C . ALA A 1 319 ? 6.008 27.234 11.281 1 96.25 319 ALA A C 1
ATOM 2586 O O . ALA A 1 319 ? 6.637 27.406 12.328 1 96.25 319 ALA A O 1
ATOM 2587 N N . LEU A 1 320 ? 6.57 26.906 10.148 1 94.31 320 LEU A N 1
ATOM 2588 C CA . LEU A 1 320 ? 7.988 26.547 10.102 1 94.31 320 LEU A CA 1
ATOM 2589 C C . LEU A 1 320 ? 8.859 27.797 10.062 1 94.31 320 LEU A C 1
ATOM 2591 O O . LEU A 1 320 ? 10 27.781 10.531 1 94.31 320 LEU A O 1
ATOM 2595 N N . ILE A 1 321 ? 8.305 28.953 9.508 1 94.19 321 ILE A N 1
ATOM 2596 C CA . ILE A 1 321 ? 9.25 30 9.148 1 94.19 321 ILE A CA 1
ATOM 2597 C C . ILE A 1 321 ? 8.867 31.297 9.859 1 94.19 321 ILE A C 1
ATOM 2599 O O . ILE A 1 321 ? 9.641 32.25 9.867 1 94.19 321 ILE A O 1
ATOM 2603 N N . ILE A 1 322 ? 7.676 31.391 10.398 1 95.5 322 ILE A N 1
ATOM 2604 C CA . ILE A 1 322 ? 7.277 32.656 10.992 1 95.5 322 ILE A CA 1
ATOM 2605 C C . ILE A 1 322 ? 8.219 33 12.148 1 95.5 322 ILE A C 1
ATOM 2607 O O . ILE A 1 322 ? 8.742 32.094 12.82 1 95.5 322 ILE A O 1
ATOM 2611 N N . PRO A 1 323 ? 8.445 34.312 12.375 1 96.06 323 PRO A N 1
ATOM 2612 C CA . PRO A 1 323 ? 9.352 34.719 13.445 1 96.06 323 PRO A CA 1
ATOM 2613 C C . PRO A 1 323 ? 8.891 34.281 14.82 1 96.06 323 PRO A C 1
ATOM 2615 O O . PRO A 1 323 ? 7.699 34.344 15.133 1 96.06 323 PRO A O 1
ATOM 2618 N N . PRO A 1 324 ? 9.836 33.844 15.672 1 95.56 324 PRO A N 1
ATOM 2619 C CA . PRO A 1 324 ? 9.484 33.406 17.031 1 95.56 324 PRO A CA 1
ATOM 2620 C C . PRO A 1 324 ? 8.75 34.469 17.828 1 95.56 324 PRO A C 1
ATOM 2622 O O . PRO A 1 324 ? 7.863 34.156 18.625 1 95.56 324 PRO A O 1
ATOM 2625 N N . ARG A 1 325 ? 9.094 35.719 17.594 1 96.81 325 ARG A N 1
ATOM 2626 C CA . ARG A 1 325 ? 8.438 36.812 18.312 1 96.81 325 ARG A CA 1
ATOM 2627 C C . ARG A 1 325 ? 6.945 36.844 18 1 96.81 325 ARG A C 1
ATOM 2629 O O . ARG A 1 325 ? 6.137 37.188 18.859 1 96.81 325 ARG A O 1
ATOM 2636 N N . PHE A 1 326 ? 6.57 36.531 16.781 1 97.75 326 PHE A N 1
ATOM 2637 C CA . PHE A 1 326 ? 5.156 36.531 16.422 1 97.75 326 PHE A CA 1
ATOM 2638 C C . PHE A 1 326 ? 4.414 35.469 17.234 1 97.75 326 PHE A C 1
ATOM 2640 O O . PHE A 1 326 ? 3.287 35.688 17.672 1 97.75 326 PHE A O 1
ATOM 2647 N N . VAL A 1 327 ? 5.047 34.281 17.375 1 97.12 327 VAL A N 1
ATOM 2648 C CA . VAL A 1 327 ? 4.465 33.219 18.172 1 97.12 327 VAL A CA 1
ATOM 2649 C C . VAL A 1 327 ? 4.266 33.688 19.609 1 97.12 327 VAL A C 1
ATOM 2651 O O . VAL A 1 327 ? 3.242 33.406 20.234 1 97.12 327 VAL A O 1
ATOM 2654 N N . GLY A 1 328 ? 5.219 34.438 20.125 1 95.88 328 GLY A N 1
ATOM 2655 C CA . GLY A 1 328 ? 5.082 35.031 21.453 1 95.88 328 GLY A CA 1
ATOM 2656 C C . GLY A 1 328 ? 3.91 36 21.547 1 95.88 328 GLY A C 1
ATOM 2657 O O . GLY A 1 328 ? 3.195 36 22.547 1 95.88 328 GLY A O 1
ATOM 2658 N N . LEU A 1 329 ? 3.686 36.781 20.5 1 97.44 329 LEU A N 1
ATOM 2659 C CA . LEU A 1 329 ? 2.592 37.75 20.469 1 97.44 329 LEU A CA 1
ATOM 2660 C C . LEU A 1 329 ? 1.242 37.062 20.422 1 97.44 329 LEU A C 1
ATOM 2662 O O . LEU A 1 329 ? 0.265 37.531 21.016 1 97.44 329 LEU A O 1
ATOM 2666 N N . LEU A 1 330 ? 1.193 35.906 19.766 1 97.69 330 LEU A N 1
ATOM 2667 C CA . LEU A 1 330 ? -0.018 35.094 19.734 1 97.69 330 LEU A CA 1
ATOM 2668 C C . LEU A 1 330 ? -0.304 34.531 21.109 1 97.69 330 LEU A C 1
ATOM 2670 O O . LEU A 1 330 ? -1.461 34.438 21.547 1 97.69 330 LEU A O 1
ATOM 2674 N N . SER A 1 331 ? 0.765 34.062 21.766 1 95.94 331 SER A N 1
ATOM 2675 C CA . SER A 1 331 ? 0.609 33.5 23.109 1 95.94 331 SER A CA 1
ATOM 2676 C C . SER A 1 331 ? 0.007 34.531 24.062 1 95.94 331 SER A C 1
ATOM 2678 O O . SER A 1 331 ? -0.707 34.156 25 1 95.94 331 SER A O 1
ATOM 2680 N N . LEU A 1 332 ? 0.272 35.812 23.812 1 95.38 332 LEU A N 1
ATOM 2681 C CA . LEU A 1 332 ? -0.26 36.875 24.609 1 95.38 332 LEU A CA 1
ATOM 2682 C C . LEU A 1 332 ? -1.635 37.312 24.109 1 95.38 332 LEU A C 1
ATOM 2684 O O . LEU A 1 332 ? -2.264 38.219 24.688 1 95.38 332 LEU A O 1
ATOM 2688 N N . GLN A 1 333 ? -2.084 36.75 23.016 1 96.31 333 GLN A N 1
ATOM 2689 C CA . GLN A 1 333 ? -3.361 37.062 22.375 1 96.31 333 GLN A CA 1
ATOM 2690 C C . GLN A 1 333 ? -3.473 38.531 22.016 1 96.31 333 GLN A C 1
ATOM 2692 O O . GLN A 1 333 ? -4.496 39.156 22.281 1 96.31 333 GLN A O 1
ATOM 2697 N N . ARG A 1 334 ? -2.32 39.062 21.578 1 97.12 334 ARG A N 1
ATOM 2698 C CA . ARG A 1 334 ? -2.391 40.438 21.062 1 97.12 334 ARG A CA 1
ATOM 2699 C C . ARG A 1 334 ? -3.396 40.531 19.922 1 97.12 334 ARG A C 1
ATOM 2701 O O . ARG A 1 334 ? -3.416 39.688 19.031 1 97.12 334 ARG A O 1
ATOM 2708 N N . PRO A 1 335 ? -4.277 41.5 19.938 1 97.25 335 PRO A N 1
ATOM 2709 C CA . PRO A 1 335 ? -5.34 41.562 18.938 1 97.25 335 PRO A CA 1
ATOM 2710 C C . PRO A 1 335 ? -4.801 41.594 17.5 1 97.25 335 PRO A C 1
ATOM 2712 O O . PRO A 1 335 ? -5.344 40.906 16.641 1 97.25 335 PRO A O 1
ATOM 2715 N N . ARG A 1 336 ? -3.73 42.312 17.234 1 97.88 336 ARG A N 1
ATOM 2716 C CA . ARG A 1 336 ? -3.15 42.375 15.891 1 97.88 336 ARG A CA 1
ATOM 2717 C C . ARG A 1 336 ? -2.646 41 15.453 1 97.88 336 ARG A C 1
ATOM 2719 O O . ARG A 1 336 ? -2.838 40.594 14.305 1 97.88 336 ARG A O 1
ATOM 2726 N N . ALA A 1 337 ? -1.996 40.281 16.359 1 98.19 337 ALA A N 1
ATOM 2727 C CA . ALA A 1 337 ? -1.495 38.938 16.062 1 98.19 337 ALA A CA 1
ATOM 2728 C C . ALA A 1 337 ? -2.639 38 15.711 1 98.19 337 ALA A C 1
ATOM 2730 O O . ALA A 1 337 ? -2.531 37.188 14.781 1 98.19 337 ALA A O 1
ATOM 2731 N N . LEU A 1 338 ? -3.699 38.125 16.438 1 98.38 338 LEU A N 1
ATOM 2732 C CA . LEU A 1 338 ? -4.871 37.281 16.188 1 98.38 338 LEU A CA 1
ATOM 2733 C C . LEU A 1 338 ? -5.473 37.594 14.82 1 98.38 338 LEU A C 1
ATOM 2735 O O . LEU A 1 338 ? -5.898 36.656 14.109 1 98.38 338 LEU A O 1
ATOM 2739 N N . VAL A 1 339 ? -5.531 38.844 14.484 1 98.44 339 VAL A N 1
ATOM 2740 C CA . VAL A 1 339 ? -6.062 39.25 13.188 1 98.44 339 VAL A CA 1
ATOM 2741 C C . VAL A 1 339 ? -5.176 38.688 12.078 1 98.44 339 VAL A C 1
ATOM 2743 O O . VAL A 1 339 ? -5.676 38.188 11.062 1 98.44 339 VAL A O 1
ATOM 2746 N N . VAL A 1 340 ? -3.812 38.75 12.266 1 98.69 340 VAL A N 1
ATOM 2747 C CA . VAL A 1 340 ? -2.885 38.188 11.289 1 98.69 340 VAL A CA 1
ATOM 2748 C C . VAL A 1 340 ? -3.145 36.688 11.148 1 98.69 340 VAL A C 1
ATOM 2750 O O . VAL A 1 340 ? -3.186 36.156 10.031 1 98.69 340 VAL A O 1
ATOM 2753 N N . LEU A 1 341 ? -3.344 36 12.25 1 98.81 341 LEU A N 1
ATOM 2754 C CA . LEU A 1 341 ? -3.637 34.562 12.227 1 98.81 341 LEU A CA 1
ATOM 2755 C C . LEU A 1 341 ? -4.949 34.312 11.5 1 98.81 341 LEU A C 1
ATOM 2757 O O . LEU A 1 341 ? -5.062 33.312 10.766 1 98.81 341 LEU A O 1
ATOM 2761 N N . ALA A 1 342 ? -5.957 35.125 11.695 1 98.56 342 ALA A N 1
ATOM 2762 C CA . ALA A 1 342 ? -7.227 35 10.984 1 98.56 342 ALA A CA 1
ATOM 2763 C C . ALA A 1 342 ? -7.031 35.125 9.477 1 98.56 342 ALA A C 1
ATOM 2765 O O . ALA A 1 342 ? -7.676 34.406 8.703 1 98.56 342 ALA A O 1
ATOM 2766 N N . HIS A 1 343 ? -6.191 36.031 9.086 1 98.69 343 HIS A N 1
ATOM 2767 C CA . HIS A 1 343 ? -5.891 36.188 7.668 1 98.69 343 HIS A CA 1
ATOM 2768 C C . HIS A 1 343 ? -5.234 34.938 7.113 1 98.69 343 HIS A C 1
ATOM 2770 O O . HIS A 1 343 ? -5.523 34.5 5.988 1 98.69 343 HIS A O 1
ATOM 2776 N N . PHE A 1 344 ? -4.355 34.344 7.957 1 98.56 344 PHE A N 1
ATOM 2777 C CA . PHE A 1 344 ? -3.76 33.062 7.562 1 98.56 344 PHE A CA 1
ATOM 2778 C C . PHE A 1 344 ? -4.84 32 7.336 1 98.56 344 PHE A C 1
ATOM 2780 O O . PHE A 1 344 ? -4.855 31.344 6.297 1 98.56 344 PHE A O 1
ATOM 2787 N N . TRP A 1 345 ? -5.73 31.859 8.234 1 97.38 345 TRP A N 1
ATOM 2788 C CA . TRP A 1 345 ? -6.801 30.875 8.109 1 97.38 345 TRP A CA 1
ATOM 2789 C C . TRP A 1 345 ? -7.676 31.172 6.895 1 97.38 345 TRP A C 1
ATOM 2791 O O . TRP A 1 345 ? -8.18 30.25 6.246 1 97.38 345 TRP A O 1
ATOM 2801 N N . ALA A 1 346 ? -7.863 32.406 6.641 1 96.75 346 ALA A N 1
ATOM 2802 C CA . ALA A 1 346 ? -8.664 32.781 5.48 1 96.75 346 ALA A CA 1
ATOM 2803 C C . ALA A 1 346 ? -8.016 32.312 4.188 1 96.75 346 ALA A C 1
ATOM 2805 O O . ALA A 1 346 ? -8.711 31.875 3.258 1 96.75 346 ALA A O 1
ATOM 2806 N N . THR A 1 347 ? -6.684 32.375 4.121 1 96.81 347 THR A N 1
ATOM 2807 C CA . THR A 1 347 ? -6.012 31.812 2.957 1 96.81 347 THR A CA 1
ATOM 2808 C C . THR A 1 347 ? -6.211 30.297 2.893 1 96.81 347 THR A C 1
ATOM 2810 O O . THR A 1 347 ? -6.445 29.75 1.818 1 96.81 347 THR A O 1
ATOM 2813 N N . VAL A 1 348 ? -6.148 29.641 4.02 1 96.25 348 VAL A N 1
ATOM 2814 C CA . VAL A 1 348 ? -6.32 28.188 4.109 1 96.25 348 VAL A CA 1
ATOM 2815 C C . VAL A 1 348 ? -7.703 27.797 3.598 1 96.25 348 VAL A C 1
ATOM 2817 O O . VAL A 1 348 ? -7.855 26.797 2.908 1 96.25 348 VAL A O 1
ATOM 2820 N N . SER A 1 349 ? -8.703 28.578 3.844 1 94.19 349 SER A N 1
ATOM 2821 C CA . SER A 1 349 ? -10.094 28.281 3.51 1 94.19 349 SER A CA 1
ATOM 2822 C C . SER A 1 349 ? -10.305 28.266 1.999 1 94.19 349 SER A C 1
ATOM 2824 O O . SER A 1 349 ? -11.32 27.75 1.514 1 94.19 349 SER A O 1
ATOM 2826 N N . GLN A 1 350 ? -9.375 28.781 1.289 1 93 350 GLN A N 1
ATOM 2827 C CA . GLN A 1 350 ? -9.539 28.906 -0.155 1 93 350 GLN A CA 1
ATOM 2828 C C . GLN A 1 350 ? -8.914 27.734 -0.892 1 93 350 GLN A C 1
ATOM 2830 O O . GLN A 1 350 ? -9.031 27.625 -2.115 1 93 350 GLN A O 1
ATOM 2835 N N . VAL A 1 351 ? -8.227 26.922 -0.155 1 91.25 351 VAL A N 1
ATOM 2836 C CA . VAL A 1 351 ? -7.59 25.734 -0.74 1 91.25 351 VAL A CA 1
ATOM 2837 C C . VAL A 1 351 ? -8.43 24.5 -0.446 1 91.25 351 VAL A C 1
ATOM 2839 O O . VAL A 1 351 ? -8.648 24.156 0.717 1 91.25 351 VAL A O 1
ATOM 2842 N N . HIS A 1 352 ? -8.773 23.828 -1.575 1 84.94 352 HIS A N 1
ATOM 2843 C CA . HIS A 1 352 ? -9.727 22.75 -1.418 1 84.94 352 HIS A CA 1
ATOM 2844 C C . HIS A 1 352 ? -9.117 21.406 -1.841 1 84.94 352 HIS A C 1
ATOM 2846 O O . HIS A 1 352 ? -8.047 21.375 -2.451 1 84.94 352 HIS A O 1
ATOM 2852 N N . ASN A 1 353 ? -9.758 20.359 -1.411 1 80.69 353 ASN A N 1
ATOM 2853 C CA . ASN A 1 353 ? -9.422 19 -1.798 1 80.69 353 ASN A CA 1
ATOM 2854 C C . ASN A 1 353 ? -8.102 18.547 -1.166 1 80.69 353 ASN A C 1
ATOM 2856 O O . ASN A 1 353 ? -7.309 17.859 -1.805 1 80.69 353 ASN A O 1
ATOM 2860 N N . VAL A 1 354 ? -7.812 19.094 -0.047 1 87.31 354 VAL A N 1
ATOM 2861 C CA . VAL A 1 354 ? -6.676 18.688 0.77 1 87.31 354 VAL A CA 1
ATOM 2862 C C . VAL A 1 354 ? -7.164 18.203 2.135 1 87.31 354 VAL A C 1
ATOM 2864 O O . VAL A 1 354 ? -7.637 19 2.945 1 87.31 354 VAL A O 1
ATOM 2867 N N . TRP A 1 355 ? -7.02 16.953 2.373 1 86.12 355 TRP A N 1
ATOM 2868 C CA . TRP A 1 355 ? -7.707 16.312 3.496 1 86.12 355 TRP A CA 1
ATOM 2869 C C . TRP A 1 355 ? -7.242 16.922 4.82 1 86.12 355 TRP A C 1
ATOM 2871 O O . TRP A 1 355 ? -8.031 17.062 5.754 1 86.12 355 TRP A O 1
ATOM 2881 N N . TRP A 1 356 ? -5.941 17.234 4.93 1 90.81 356 TRP A N 1
ATOM 2882 C CA . TRP A 1 356 ? -5.41 17.594 6.238 1 90.81 356 TRP A CA 1
ATOM 2883 C C . TRP A 1 356 ? -5.668 19.078 6.547 1 90.81 356 TRP A C 1
ATOM 2885 O O . TRP A 1 356 ? -5.402 19.531 7.66 1 90.81 356 TRP A O 1
ATOM 2895 N N . LEU A 1 357 ? -6.203 19.828 5.633 1 90 357 LEU A N 1
ATOM 2896 C CA . LEU A 1 357 ? -6.574 21.203 5.883 1 90 357 LEU A CA 1
ATOM 2897 C C . LEU A 1 357 ? -7.949 21.297 6.539 1 90 357 LEU A C 1
ATOM 2899 O O . LEU A 1 357 ? -8.359 22.359 6.988 1 90 357 LEU A O 1
ATOM 2903 N N . GLY A 1 358 ? -8.617 20.141 6.762 1 76.88 358 GLY A N 1
ATOM 2904 C CA . GLY A 1 358 ? -9.852 20.078 7.535 1 76.88 358 GLY A CA 1
ATOM 2905 C C . GLY A 1 358 ? -11.078 20.5 6.742 1 76.88 358 GLY A C 1
ATOM 2906 O O . GLY A 1 358 ? -12.07 20.938 7.316 1 76.88 358 GLY A O 1
ATOM 2907 N N . GLY A 1 359 ? -11.055 20.594 5.539 1 64.75 359 GLY A N 1
ATOM 2908 C CA . GLY A 1 359 ? -12.25 20.953 4.801 1 64.75 359 GLY A CA 1
ATOM 2909 C C . GLY A 1 359 ? -12.281 20.375 3.396 1 64.75 359 GLY A C 1
ATOM 2910 O O . GLY A 1 359 ? -11.242 20.203 2.766 1 64.75 359 GLY A O 1
ATOM 2911 N N . ILE A 1 360 ? -13.391 19.719 3.154 1 59.31 360 ILE A N 1
ATOM 2912 C CA . ILE A 1 360 ? -13.555 19.125 1.837 1 59.31 360 ILE A CA 1
ATOM 2913 C C . ILE A 1 360 ? -14.141 20.141 0.869 1 59.31 360 ILE A C 1
ATOM 2915 O O . ILE A 1 360 ? -13.781 20.172 -0.309 1 59.31 360 ILE A O 1
ATOM 2919 N N . SER A 1 361 ? -15.039 20.875 1.485 1 58.44 361 SER A N 1
ATOM 2920 C CA . SER A 1 361 ? -15.727 21.812 0.62 1 58.44 361 SER A CA 1
ATOM 2921 C C . SER A 1 361 ? -15.844 23.188 1.278 1 58.44 361 SER A C 1
ATOM 2923 O O . SER A 1 361 ? -15.805 23.297 2.506 1 58.44 361 SER A O 1
ATOM 2925 N N . PRO A 1 362 ? -15.742 24.25 0.483 1 57.5 362 PRO A N 1
ATOM 2926 C CA . PRO A 1 362 ? -15.922 25.594 1.003 1 57.5 362 PRO A CA 1
ATOM 2927 C C . PRO A 1 362 ? -17.156 25.734 1.888 1 57.5 362 PRO A C 1
ATOM 2929 O O . PRO A 1 362 ? -17.188 26.594 2.779 1 57.5 362 PRO A O 1
ATOM 2932 N N . ASP A 1 363 ? -18 24.828 1.626 1 61.03 363 ASP A N 1
ATOM 2933 C CA . ASP A 1 363 ? -19.281 24.969 2.322 1 61.03 363 ASP A CA 1
ATOM 2934 C C . ASP A 1 363 ? -19.281 24.172 3.633 1 61.03 363 ASP A C 1
ATOM 2936 O O . ASP A 1 363 ? -20.266 24.172 4.367 1 61.03 363 ASP A O 1
ATOM 2940 N N . ASP A 1 364 ? -18.141 23.781 3.863 1 72 364 ASP A N 1
ATOM 2941 C CA . ASP A 1 364 ? -18.047 23 5.086 1 72 364 ASP A CA 1
ATOM 2942 C C . ASP A 1 364 ? -18.062 23.891 6.324 1 72 364 ASP A C 1
ATOM 2944 O O . ASP A 1 364 ? -17.094 24.609 6.59 1 72 364 ASP A O 1
ATOM 2948 N N . GLU A 1 365 ? -19.203 23.984 6.996 1 70.06 365 GLU A N 1
ATOM 2949 C CA . GLU A 1 365 ? -19.391 24.812 8.172 1 70.06 365 GLU A CA 1
ATOM 2950 C C . GLU A 1 365 ? -18.406 24.453 9.273 1 70.06 365 GLU A C 1
ATOM 2952 O O . GLU A 1 365 ? -18.031 25.297 10.094 1 70.06 365 GLU A O 1
ATOM 2957 N N . ASP A 1 366 ? -17.891 23.359 9.109 1 78.06 366 AS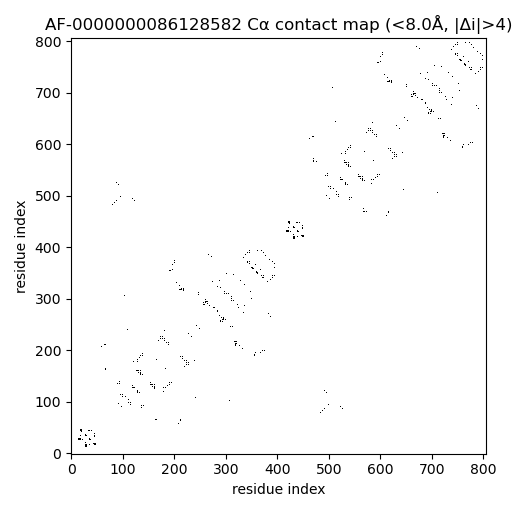P A N 1
ATOM 2958 C CA . ASP A 1 366 ? -17.047 22.875 10.211 1 78.06 366 ASP A CA 1
ATOM 2959 C C . ASP A 1 366 ? -15.594 22.734 9.773 1 78.06 366 ASP A C 1
ATOM 2961 O O . ASP A 1 366 ? -14.844 21.953 10.367 1 78.06 366 ASP A O 1
ATOM 2965 N N . SER A 1 367 ? -15.273 23.562 8.781 1 89 367 SER A N 1
ATOM 2966 C CA . SER A 1 367 ? -13.867 23.516 8.398 1 89 367 SER A CA 1
ATOM 2967 C C . SER A 1 367 ? -12.977 24.141 9.469 1 89 367 SER A C 1
ATOM 2969 O O . SER A 1 367 ? -13.422 25 10.227 1 89 367 SER A O 1
ATOM 2971 N N . THR A 1 368 ? -11.766 23.688 9.555 1 93.38 368 THR A N 1
ATOM 2972 C CA . THR A 1 368 ? -10.812 24.172 10.547 1 93.38 368 THR A CA 1
ATOM 2973 C C . THR A 1 368 ? -10.641 25.688 10.43 1 93.38 368 THR A C 1
ATOM 2975 O O . THR A 1 368 ? -10.695 26.406 11.438 1 93.38 368 THR A O 1
ATOM 2978 N N . ALA A 1 369 ? -10.469 26.219 9.219 1 94.94 369 ALA A N 1
ATOM 2979 C CA . ALA A 1 369 ? -10.242 27.641 8.969 1 94.94 369 ALA A CA 1
ATOM 2980 C C . ALA A 1 369 ? -11.43 28.469 9.438 1 94.94 369 ALA A C 1
ATOM 2982 O O . ALA A 1 369 ? -11.258 29.469 10.141 1 94.94 369 ALA A O 1
ATOM 2983 N N . LYS A 1 370 ? -12.617 28.062 9.07 1 94.06 370 LYS A N 1
ATOM 2984 C CA . LYS A 1 370 ? -13.828 28.797 9.43 1 94.06 370 LYS A CA 1
ATOM 2985 C C . LYS A 1 370 ? -14.031 28.812 10.945 1 94.06 370 LYS A C 1
ATOM 2987 O O . LYS A 1 370 ? -14.359 29.844 11.523 1 94.06 370 LYS A O 1
ATOM 2992 N N . ARG A 1 371 ? -13.836 27.672 11.586 1 94.56 371 ARG A N 1
ATOM 2993 C CA . ARG A 1 371 ? -13.984 27.578 13.039 1 94.56 371 ARG A CA 1
ATOM 2994 C C . ARG A 1 371 ? -12.992 28.5 13.742 1 94.56 371 ARG A C 1
ATOM 2996 O O . ARG A 1 371 ? -13.344 29.172 14.711 1 94.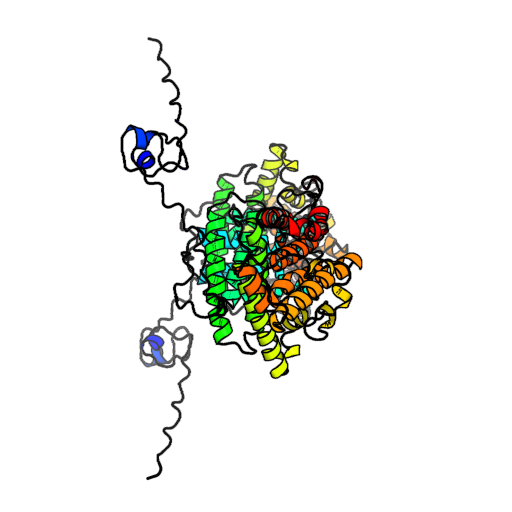56 371 ARG A O 1
ATOM 3003 N N . GLU A 1 372 ? -11.773 28.516 13.281 1 96.31 372 GLU A N 1
ATOM 3004 C CA . GLU A 1 372 ? -10.727 29.344 13.883 1 96.31 372 GLU A CA 1
ATOM 3005 C C . GLU A 1 372 ? -11.047 30.828 13.734 1 96.31 372 GLU A C 1
ATOM 3007 O O . GLU A 1 372 ? -10.93 31.594 14.688 1 96.31 372 GLU A O 1
ATOM 3012 N N . ILE A 1 373 ? -11.453 31.203 12.516 1 96.44 373 ILE A N 1
ATOM 3013 C CA . ILE A 1 373 ? -11.758 32.594 12.258 1 96.44 373 ILE A CA 1
ATOM 3014 C C . ILE A 1 373 ? -12.93 33.062 13.125 1 96.44 373 ILE A C 1
ATOM 3016 O O . ILE A 1 373 ? -12.891 34.125 13.734 1 96.44 373 ILE A O 1
ATOM 3020 N N . ARG A 1 374 ? -13.938 32.25 13.188 1 95 374 ARG A N 1
ATOM 3021 C CA . ARG A 1 374 ? -15.102 32.531 14.016 1 95 374 ARG A CA 1
ATOM 3022 C C . ARG A 1 374 ? -14.703 32.688 15.484 1 95 374 ARG A C 1
ATOM 3024 O O . ARG A 1 374 ? -15.148 33.625 16.156 1 95 374 ARG A O 1
ATOM 3031 N N . ALA A 1 375 ? -13.922 31.812 15.961 1 96.81 375 ALA A N 1
ATOM 3032 C CA . ALA A 1 375 ? -13.5 31.844 17.359 1 96.81 375 ALA A CA 1
ATOM 3033 C C . ALA A 1 375 ? -12.641 33.062 17.656 1 96.81 375 ALA A C 1
ATOM 3035 O O . ALA A 1 375 ? -12.781 33.688 18.703 1 96.81 375 ALA A O 1
ATOM 3036 N N . ILE A 1 376 ? -11.711 33.406 16.719 1 97.81 376 ILE A N 1
ATOM 3037 C CA . ILE A 1 376 ? -10.859 34.594 16.875 1 97.81 376 ILE A CA 1
ATOM 3038 C C . ILE A 1 376 ? -11.719 35.844 16.984 1 97.81 376 ILE A C 1
ATOM 3040 O O . ILE A 1 376 ? -11.461 36.719 17.828 1 97.81 376 ILE A O 1
ATOM 3044 N N . LYS A 1 377 ? -12.688 35.906 16.188 1 96.44 377 LYS A N 1
ATOM 3045 C CA . LYS A 1 377 ? -13.594 37.062 16.172 1 96.44 377 LYS A CA 1
ATOM 3046 C C . LYS A 1 377 ? -14.203 37.281 17.547 1 96.44 377 LYS A C 1
ATOM 3048 O O . LYS A 1 377 ? -14.383 38.438 17.969 1 96.44 377 LYS A O 1
ATOM 3053 N N . THR A 1 378 ? -14.492 36.281 18.266 1 95 378 THR A N 1
ATOM 3054 C CA . THR A 1 378 ? -15.203 36.375 19.531 1 95 378 THR A CA 1
ATOM 3055 C C . THR A 1 378 ? -14.305 36.969 20.625 1 95 378 THR A C 1
ATOM 3057 O O . THR A 1 378 ? -14.797 37.5 21.625 1 95 378 THR A O 1
ATOM 3060 N N . VAL A 1 379 ? -13.023 36.906 20.469 1 96.31 379 VAL A N 1
ATOM 3061 C CA . VAL A 1 379 ? -12.133 37.312 21.547 1 96.31 379 VAL A CA 1
ATOM 3062 C C . VAL A 1 379 ? -11.484 38.656 21.203 1 96.31 379 VAL A C 1
ATOM 3064 O O . VAL A 1 379 ? -10.766 39.219 22.016 1 96.31 379 VAL A O 1
ATOM 3067 N N . LEU A 1 380 ? -11.773 39.156 20.047 1 96.06 380 LEU A N 1
ATOM 3068 C CA . LEU A 1 380 ? -11.172 40.406 19.594 1 96.06 380 LEU A CA 1
ATOM 3069 C C . LEU A 1 380 ? -11.977 41.594 20.078 1 96.06 380 LEU A C 1
ATOM 3071 O O . LEU A 1 380 ? -13.211 41.562 20.078 1 96.06 380 LEU A O 1
ATOM 3075 N N . PRO A 1 381 ? -11.305 42.688 20.516 1 95.31 381 PRO A N 1
ATOM 3076 C CA . PRO A 1 381 ? -12.023 43.938 20.75 1 95.31 381 PRO A CA 1
ATOM 3077 C C . PRO A 1 381 ? -12.75 44.438 19.5 1 95.31 381 PRO A C 1
ATOM 3079 O O . PRO A 1 381 ? -12.25 44.281 18.391 1 95.31 381 PRO A O 1
ATOM 3082 N N . LYS A 1 382 ? -13.781 45.156 19.688 1 93.94 382 LYS A N 1
ATOM 3083 C CA . LYS A 1 382 ? -14.648 45.594 18.609 1 93.94 382 LYS A CA 1
ATOM 3084 C C . LYS A 1 382 ? -13.891 46.5 17.625 1 93.94 382 LYS A C 1
ATOM 3086 O O . LYS A 1 382 ? -14.188 46.5 16.438 1 93.94 382 LYS A O 1
ATOM 3091 N N . GLU A 1 383 ? -12.883 47.188 18.141 1 94.25 383 GLU A N 1
ATOM 3092 C CA . GLU A 1 383 ? -12.133 48.156 17.328 1 94.25 383 GLU A CA 1
ATOM 3093 C C . GLU A 1 383 ? -11.352 47.438 16.219 1 94.25 383 GLU A C 1
ATOM 3095 O O . GLU A 1 383 ? -10.953 48.062 15.234 1 94.25 383 GLU A O 1
ATOM 3100 N N . TRP A 1 384 ? -11.203 46.094 16.344 1 95.5 384 TRP A N 1
ATOM 3101 C CA . TRP A 1 384 ? -10.383 45.344 15.406 1 95.5 384 TRP A CA 1
ATOM 3102 C C . TRP A 1 384 ? -11.258 44.688 14.344 1 95.5 384 TRP A C 1
ATOM 3104 O O . TRP A 1 384 ? -10.742 44.094 13.398 1 95.5 384 TRP A O 1
ATOM 3114 N N . LEU A 1 385 ? -12.531 44.781 14.375 1 93.25 385 LEU A N 1
ATOM 3115 C CA . LEU A 1 385 ? -13.461 44.094 13.484 1 93.25 385 LEU A CA 1
ATOM 3116 C C . LEU A 1 385 ? -13.273 44.562 12.039 1 93.25 385 LEU A C 1
ATOM 3118 O O . LEU A 1 385 ? -13.391 43.781 11.109 1 93.25 385 LEU A O 1
ATOM 3122 N N . PRO A 1 386 ? -12.977 45.875 11.859 1 93.38 386 PRO A N 1
ATOM 3123 C CA . PRO A 1 386 ? -12.719 46.312 10.477 1 93.38 386 PRO A CA 1
ATOM 3124 C C . PRO A 1 386 ? -11.555 45.531 9.836 1 93.38 386 PRO A C 1
ATOM 3126 O O . PRO A 1 386 ? -11.594 45.219 8.648 1 93.38 386 PRO A O 1
ATOM 3129 N N . ALA A 1 387 ? -10.547 45.188 10.625 1 95 387 ALA A N 1
ATOM 3130 C CA . ALA A 1 387 ? -9.383 44.469 10.117 1 95 387 ALA A CA 1
ATOM 3131 C C . ALA A 1 387 ? -9.727 43 9.875 1 95 387 ALA A C 1
ATOM 3133 O O . ALA A 1 387 ? -8.992 42.281 9.18 1 95 387 ALA A O 1
ATOM 3134 N N . MET A 1 388 ? -10.906 42.562 10.359 1 96.25 388 MET A N 1
ATOM 3135 C CA . MET A 1 388 ? -11.336 41.156 10.25 1 96.25 388 MET A CA 1
ATOM 3136 C C . MET A 1 388 ? -12.258 40.969 9.047 1 96.25 388 MET A C 1
ATOM 3138 O O . MET A 1 388 ? -12.633 39.844 8.719 1 96.25 388 MET A O 1
ATOM 3142 N N . LEU A 1 389 ? -12.562 42 8.336 1 95.31 389 LEU A N 1
ATOM 3143 C CA . LEU A 1 389 ? -13.57 41.938 7.285 1 95.31 389 LEU A CA 1
ATOM 3144 C C . LEU A 1 389 ? -13.164 40.969 6.195 1 95.31 389 LEU A C 1
ATOM 3146 O O . LEU A 1 389 ? -13.977 40.156 5.746 1 95.31 389 LEU A O 1
ATOM 3150 N N . TRP A 1 390 ? -11.922 41.031 5.812 1 96.5 390 TRP A N 1
ATOM 3151 C CA . TRP A 1 390 ? -11.469 40.156 4.73 1 96.5 390 TRP A CA 1
ATOM 3152 C C . TRP A 1 390 ? -11.523 38.688 5.141 1 96.5 390 TRP A C 1
ATOM 3154 O O . TRP A 1 390 ? -12.062 37.844 4.418 1 96.5 390 TRP A O 1
ATOM 3164 N N . PRO A 1 391 ? -10.945 38.281 6.324 1 96.94 391 PRO A N 1
ATOM 3165 C CA . PRO A 1 391 ? -11.062 36.906 6.766 1 96.94 391 PRO A CA 1
ATOM 3166 C C . PRO A 1 391 ? -12.516 36.438 6.883 1 96.94 391 PRO A C 1
ATOM 3168 O O . PRO A 1 391 ? -12.844 35.312 6.477 1 96.94 391 PRO A O 1
ATOM 3171 N N . LEU A 1 392 ? -13.344 37.281 7.414 1 95.56 392 LEU A N 1
ATOM 3172 C CA . LEU A 1 392 ? -14.742 36.906 7.602 1 95.56 392 LEU A CA 1
ATOM 3173 C C . LEU A 1 392 ? -15.445 36.719 6.262 1 95.56 392 LEU A C 1
ATOM 3175 O O . LEU A 1 392 ? -16.266 35.812 6.113 1 95.56 392 LEU A O 1
ATOM 3179 N N . ASP A 1 393 ? -15.141 37.5 5.32 1 94.38 393 ASP A N 1
ATOM 3180 C CA . ASP A 1 393 ? -15.734 37.406 3.986 1 94.38 393 ASP A CA 1
ATOM 3181 C C . ASP A 1 393 ? -15.336 36.094 3.303 1 94.38 393 ASP A C 1
ATOM 3183 O O . ASP A 1 393 ? -16.156 35.469 2.627 1 94.38 393 ASP A O 1
ATOM 3187 N N . ARG A 1 394 ? -14.055 35.688 3.504 1 92.56 394 ARG A N 1
ATOM 3188 C CA . ARG A 1 394 ? -13.539 34.5 2.828 1 92.56 394 ARG A CA 1
ATOM 3189 C C . ARG A 1 394 ? -14.227 33.219 3.326 1 92.56 394 ARG A C 1
ATOM 3191 O O . ARG A 1 394 ? -14.242 32.219 2.633 1 92.56 394 ARG A O 1
ATOM 3198 N N . VAL A 1 395 ? -14.805 33.312 4.5 1 91.56 395 VAL A N 1
ATOM 3199 C CA . VAL A 1 395 ? -15.453 32.125 5.055 1 91.56 395 VAL A CA 1
ATOM 3200 C C . VAL A 1 395 ? -16.953 32.375 5.184 1 91.56 395 VAL A C 1
ATOM 3202 O O . VAL A 1 395 ? -17.641 31.672 5.93 1 91.56 395 VAL A O 1
ATOM 3205 N N . ASN A 1 396 ? -17.516 33.438 4.609 1 88.31 396 ASN A N 1
ATOM 3206 C CA . ASN A 1 396 ? -18.938 33.781 4.523 1 88.31 396 ASN A CA 1
ATOM 3207 C C . ASN A 1 396 ? -19.531 34.031 5.902 1 88.31 396 ASN A C 1
ATOM 3209 O O . ASN A 1 396 ? -20.594 33.5 6.23 1 88.31 396 ASN A O 1
ATOM 3213 N N . LEU A 1 397 ? -18.828 34.75 6.699 1 86.5 397 LEU A N 1
ATOM 3214 C CA . LEU A 1 397 ? -19.312 35.125 8.023 1 86.5 397 LEU A CA 1
ATOM 3215 C C . LEU A 1 397 ? -19.469 36.625 8.156 1 86.5 397 LEU A C 1
ATOM 3217 O O . LEU A 1 397 ? -19.703 37.156 9.25 1 86.5 397 LEU A O 1
ATOM 3221 N N . ARG A 1 398 ? -19.344 37.344 7.102 1 81.12 398 ARG A N 1
ATOM 3222 C CA . ARG A 1 398 ? -19.422 38.812 7.152 1 81.12 398 ARG A CA 1
ATOM 3223 C C . ARG A 1 398 ? -20.797 39.25 7.637 1 81.12 398 ARG A C 1
ATOM 3225 O O . ARG A 1 398 ? -20.906 40.25 8.352 1 81.12 398 ARG A O 1
ATOM 3232 N N . ASP A 1 399 ? -21.875 38.719 7.133 1 67.56 399 ASP A N 1
ATOM 3233 C CA . ASP A 1 399 ? -23.219 39.156 7.453 1 67.56 399 ASP A CA 1
ATOM 3234 C C . ASP A 1 399 ? -23.469 39.125 8.961 1 67.56 399 ASP A C 1
ATOM 3236 O O . ASP A 1 399 ? -24.328 39.844 9.477 1 67.56 399 ASP A O 1
ATOM 3240 N N . ASP A 1 400 ? -22.719 38.406 9.672 1 54.88 400 ASP A N 1
ATOM 3241 C CA . ASP A 1 400 ? -22.891 38.312 11.117 1 54.88 400 ASP A CA 1
ATOM 3242 C C . ASP A 1 400 ? -22.297 39.531 11.82 1 54.88 400 ASP A C 1
ATOM 3244 O O . ASP A 1 400 ? -22.391 39.656 13.047 1 54.88 400 ASP A O 1
ATOM 3248 N N . VAL A 1 401 ? -21.594 40.406 11.109 1 52.78 401 VAL A N 1
ATOM 3249 C CA . VAL A 1 401 ? -20.953 41.594 11.68 1 52.78 401 VAL A CA 1
ATOM 3250 C C . VAL A 1 401 ? -21.734 42.844 11.281 1 52.78 401 VAL A C 1
ATOM 3252 O O . VAL A 1 401 ? -21.891 43.125 10.094 1 52.78 401 VAL A O 1
ATOM 3255 N N . VAL A 1 402 ? -22.766 43.312 12.016 1 45.91 402 VAL A N 1
ATOM 3256 C CA . VAL A 1 402 ? -23.391 44.625 11.82 1 45.91 402 VAL A CA 1
ATOM 3257 C C . VAL A 1 402 ? -22.344 45.719 12.016 1 45.91 402 VAL A C 1
ATOM 3259 O O . VAL A 1 402 ? -21.75 45.844 13.086 1 45.91 402 VAL A O 1
ATOM 3262 N N . ILE A 1 403 ? -21.703 46.094 10.969 1 41.91 403 ILE A N 1
ATOM 3263 C CA . ILE A 1 403 ? -20.844 47.25 11.102 1 41.91 403 ILE A CA 1
ATOM 3264 C C . ILE A 1 403 ? -21.719 48.5 11.297 1 41.91 403 ILE A C 1
ATOM 3266 O O . ILE A 1 403 ? -22.719 48.688 10.602 1 41.91 403 ILE A O 1
ATOM 3270 N N . MET B 1 1 ? 61.344 0.535 29.109 1 30.91 1 MET B N 1
ATOM 3271 C CA . MET B 1 1 ? 60.969 -0.762 28.562 1 30.91 1 MET B CA 1
ATOM 3272 C C . MET B 1 1 ? 59.844 -0.617 27.562 1 30.91 1 MET B C 1
ATOM 3274 O O . MET B 1 1 ? 58.875 0.099 27.828 1 30.91 1 MET B O 1
ATOM 3278 N N . PRO B 1 2 ? 60.062 -1.015 26.234 1 35.31 2 PRO B N 1
ATOM 3279 C CA . PRO B 1 2 ? 59.156 -0.735 25.141 1 35.31 2 PRO B CA 1
ATOM 3280 C C . PRO B 1 2 ? 57.812 -1.433 25.297 1 35.31 2 PRO B C 1
ATOM 3282 O O . PRO B 1 2 ? 57.719 -2.535 25.844 1 35.31 2 PRO B O 1
ATOM 3285 N N . ASN B 1 3 ? 56.781 -0.711 25.75 1 36.41 3 ASN B N 1
ATOM 3286 C CA . ASN B 1 3 ? 55.438 -1.224 25.984 1 36.41 3 ASN B CA 1
ATOM 3287 C C . ASN B 1 3 ? 54.906 -1.978 24.781 1 36.41 3 ASN B C 1
ATOM 3289 O O . ASN B 1 3 ? 54.75 -1.398 23.703 1 36.41 3 ASN B O 1
ATOM 3293 N N . TRP B 1 4 ? 55.281 -3.287 24.578 1 35.88 4 TRP B N 1
ATOM 3294 C CA . TRP B 1 4 ? 54.906 -4.262 23.562 1 35.88 4 TRP B CA 1
ATOM 3295 C C . TRP B 1 4 ? 53.406 -4.273 23.359 1 35.88 4 TRP B C 1
ATOM 3297 O O . TRP B 1 4 ? 52.625 -4.348 24.328 1 35.88 4 TRP B O 1
ATOM 3307 N N . ASP B 1 5 ? 52.938 -3.664 22.344 1 34.06 5 ASP B N 1
ATOM 3308 C CA . ASP B 1 5 ? 51.594 -3.482 21.844 1 34.06 5 ASP B CA 1
ATOM 3309 C C . ASP B 1 5 ? 50.844 -4.82 21.703 1 34.06 5 ASP B C 1
ATOM 3311 O O . ASP B 1 5 ? 51.438 -5.801 21.219 1 34.06 5 ASP B O 1
ATOM 3315 N N . ARG B 1 6 ? 50.031 -5.219 22.641 1 39.84 6 ARG B N 1
ATOM 3316 C CA . ARG B 1 6 ? 49.25 -6.445 22.641 1 39.84 6 ARG B CA 1
ATOM 3317 C C . ARG B 1 6 ? 48.688 -6.742 21.266 1 39.84 6 ARG B C 1
ATOM 3319 O O . ARG B 1 6 ? 48.094 -5.867 20.625 1 39.84 6 ARG B O 1
ATOM 3326 N N . PRO B 1 7 ? 49.188 -7.711 20.547 1 35.06 7 PRO B N 1
ATOM 3327 C CA . PRO B 1 7 ? 48.656 -8.039 19.203 1 35.06 7 PRO B CA 1
ATOM 3328 C C . PRO B 1 7 ? 47.156 -8.203 19.172 1 35.06 7 PRO B C 1
ATOM 3330 O O . PRO B 1 7 ? 46.531 -8.523 20.203 1 35.06 7 PRO B O 1
ATOM 3333 N N . ALA B 1 8 ? 46.5 -7.602 18.188 1 35.78 8 ALA B N 1
ATOM 3334 C CA . ALA B 1 8 ? 45.062 -7.586 17.922 1 35.78 8 ALA B CA 1
ATOM 3335 C C . ALA B 1 8 ? 44.469 -9 17.938 1 35.78 8 ALA B C 1
ATOM 3337 O O . ALA B 1 8 ? 45.062 -9.914 17.328 1 35.78 8 ALA B O 1
ATOM 3338 N N . LYS B 1 9 ? 43.75 -9.398 18.891 1 38.25 9 LYS B N 1
ATOM 3339 C CA . LYS B 1 9 ? 43.062 -10.672 18.984 1 38.25 9 LYS B CA 1
ATOM 3340 C C . LYS B 1 9 ? 42.375 -11.023 17.672 1 38.25 9 LYS B C 1
ATOM 3342 O O . LYS B 1 9 ? 41.594 -10.227 17.141 1 38.25 9 LYS B O 1
ATOM 3347 N N . VAL B 1 10 ? 42.875 -11.789 16.781 1 34.91 10 VAL B N 1
ATOM 3348 C CA . VAL B 1 10 ? 42.281 -12.281 15.547 1 34.91 10 VAL B CA 1
ATOM 3349 C C . VAL B 1 10 ? 40.938 -12.953 15.859 1 34.91 10 VAL B C 1
ATOM 3351 O O . VAL B 1 10 ? 40.875 -13.898 16.641 1 34.91 10 VAL B O 1
ATOM 3354 N N . GLY B 1 11 ? 39.938 -12.203 15.953 1 39.06 11 GLY B N 1
ATOM 3355 C CA . GLY B 1 11 ? 38.625 -12.773 16.156 1 39.06 11 GLY B CA 1
ATOM 3356 C C . GLY B 1 11 ? 38.312 -13.93 15.227 1 39.06 11 GLY B C 1
ATOM 3357 O O . GLY B 1 11 ? 38.562 -13.844 14.023 1 39.06 11 GLY B O 1
ATOM 3358 N N . HIS B 1 12 ? 38.562 -15.141 15.625 1 43.75 12 HIS B N 1
ATOM 3359 C CA . HIS B 1 12 ? 38.312 -16.375 14.875 1 43.75 12 HIS B CA 1
ATOM 3360 C C . HIS B 1 12 ? 36.906 -16.375 14.281 1 43.75 12 HIS B C 1
ATOM 3362 O O . HIS B 1 12 ? 35.969 -15.914 14.922 1 43.75 12 HIS B O 1
ATOM 3368 N N . ARG B 1 13 ? 36.781 -16.484 13.016 1 49.84 13 ARG B N 1
ATOM 3369 C CA . ARG B 1 13 ? 35.531 -16.641 12.266 1 49.84 13 ARG B CA 1
ATOM 3370 C C . ARG B 1 13 ? 34.75 -17.844 12.758 1 49.84 13 ARG B C 1
ATOM 3372 O O . ARG B 1 13 ? 35.281 -18.953 12.82 1 49.84 13 ARG B O 1
ATOM 3379 N N . LYS B 1 14 ? 33.688 -17.703 13.508 1 54.56 14 LYS B N 1
ATOM 3380 C CA . LYS B 1 14 ? 32.781 -18.75 13.953 1 54.56 14 LYS B CA 1
ATOM 3381 C C . LYS B 1 14 ? 32.062 -19.391 12.766 1 54.56 14 LYS B C 1
ATOM 3383 O O . LYS B 1 14 ? 31.828 -18.75 11.75 1 54.56 14 LYS B O 1
ATOM 3388 N N . SER B 1 15 ? 32.031 -20.719 12.703 1 59.88 15 SER B N 1
ATOM 3389 C CA . SER B 1 15 ? 31.234 -21.422 11.695 1 59.88 15 SER B CA 1
ATOM 3390 C C . SER B 1 15 ? 29.75 -21.25 11.93 1 59.88 15 SER B C 1
ATOM 3392 O O . SER B 1 15 ? 29.25 -21.5 13.031 1 59.88 15 SER B O 1
ATOM 3394 N N . ARG B 1 16 ? 29 -20.625 11.07 1 69 16 ARG B N 1
ATOM 3395 C CA . ARG B 1 16 ? 27.594 -20.25 11.258 1 69 16 ARG B CA 1
ATOM 3396 C C . ARG B 1 16 ? 26.703 -21.484 11.25 1 69 16 ARG B C 1
ATOM 3398 O O . ARG B 1 16 ? 25.703 -21.531 11.969 1 69 16 ARG B O 1
ATOM 3405 N N . ASN B 1 17 ? 27.031 -22.469 10.531 1 66.69 17 ASN B N 1
ATOM 3406 C CA . ASN B 1 17 ? 26.188 -23.656 10.367 1 66.69 17 ASN B CA 1
ATOM 3407 C C . ASN B 1 17 ? 26.828 -24.891 11.008 1 66.69 17 ASN B C 1
ATOM 3409 O O . ASN B 1 17 ? 26.656 -26.016 10.523 1 66.69 17 ASN B O 1
ATOM 3413 N N . GLY B 1 18 ? 27.391 -24.734 11.977 1 74.44 18 GLY B N 1
ATOM 3414 C CA . GLY B 1 18 ? 28.109 -25.812 12.641 1 74.44 18 GLY B CA 1
ATOM 3415 C C . GLY B 1 18 ? 27.203 -26.75 13.406 1 74.44 18 GLY B C 1
ATOM 3416 O O . GLY B 1 18 ? 26.047 -26.438 13.688 1 74.44 18 GLY B O 1
ATOM 3417 N N . CYS B 1 19 ? 27.688 -27.859 13.656 1 75.44 19 CYS B N 1
ATOM 3418 C CA . CYS B 1 19 ? 26.938 -28.859 14.414 1 75.44 19 CYS B CA 1
ATOM 3419 C C . CYS B 1 19 ? 26.734 -28.406 15.859 1 75.44 19 CYS B C 1
ATOM 3421 O O . CYS B 1 19 ? 27.5 -27.578 16.359 1 75.44 19 CYS B O 1
ATOM 3423 N N . LEU B 1 20 ? 25.672 -28.875 16.516 1 79.81 20 LEU B N 1
ATOM 3424 C CA . LEU B 1 20 ? 25.312 -28.469 17.875 1 79.81 20 LEU B CA 1
ATOM 3425 C C . LEU B 1 20 ? 26.453 -28.734 18.844 1 79.81 20 LEU B C 1
ATOM 3427 O O . LEU B 1 20 ? 26.641 -27.969 19.797 1 79.81 20 LEU B O 1
ATOM 3431 N N . LYS B 1 21 ? 27.203 -29.672 18.562 1 80.75 21 LYS B N 1
ATOM 3432 C CA . LYS B 1 21 ? 28.297 -30.031 19.469 1 80.75 21 LYS B CA 1
ATOM 3433 C C . LYS B 1 21 ? 29.453 -29.047 19.344 1 80.75 21 LYS B C 1
ATOM 3435 O O . LYS B 1 21 ? 30.016 -28.625 20.359 1 80.75 21 LYS B O 1
ATOM 3440 N N . CYS B 1 22 ? 29.812 -28.672 18.203 1 79.25 22 CYS B N 1
ATOM 3441 C CA . CYS B 1 22 ? 30.875 -27.703 18.016 1 79.25 22 CYS B CA 1
ATOM 3442 C C . CYS B 1 22 ? 30.469 -26.328 18.562 1 79.25 22 CYS B C 1
ATOM 3444 O O . CYS B 1 22 ? 31.281 -25.641 19.188 1 79.25 22 CYS B O 1
ATOM 3446 N N . LYS B 1 23 ? 29.188 -26.016 18.406 1 78.38 23 LYS B N 1
ATOM 3447 C CA . LYS B 1 23 ? 28.641 -24.781 18.953 1 78.38 23 LYS B CA 1
ATOM 3448 C C . LYS B 1 23 ? 28.719 -24.766 20.469 1 78.38 23 LYS B C 1
ATOM 3450 O O . LYS B 1 23 ? 29.078 -23.75 21.062 1 78.38 23 LYS B O 1
ATOM 3455 N N . ALA B 1 24 ? 28.391 -25.812 20.969 1 79.06 24 ALA B N 1
ATOM 3456 C CA . ALA B 1 24 ? 28.422 -25.922 22.438 1 79.06 24 ALA B CA 1
ATOM 3457 C C . ALA B 1 24 ? 29.844 -25.812 22.953 1 79.06 24 ALA B C 1
ATOM 3459 O O . ALA B 1 24 ? 30.078 -25.234 24.016 1 79.06 24 ALA B O 1
ATOM 3460 N N . ARG B 1 25 ? 30.766 -26.25 22.234 1 79.56 25 ARG B N 1
ATOM 3461 C CA . ARG B 1 25 ? 32.156 -26.281 22.656 1 79.56 25 ARG B CA 1
ATOM 3462 C C . ARG B 1 25 ? 32.875 -25 22.234 1 79.56 25 ARG B C 1
ATOM 3464 O O . ARG B 1 25 ? 34.031 -24.781 22.625 1 79.56 25 ARG B O 1
ATOM 3471 N N . ARG B 1 26 ? 32.188 -24.25 21.359 1 76 26 ARG B N 1
ATOM 3472 C CA . ARG B 1 26 ? 32.688 -22.969 20.891 1 76 26 ARG B CA 1
ATOM 3473 C C . ARG B 1 26 ? 33.969 -23.125 20.109 1 76 26 ARG B C 1
ATOM 3475 O O . ARG B 1 26 ? 34.906 -22.359 20.266 1 76 26 ARG B O 1
ATOM 3482 N N . VAL B 1 27 ? 34 -24.219 19.375 1 80.44 27 VAL B N 1
ATOM 3483 C CA . VAL B 1 27 ? 35.156 -24.422 18.484 1 80.44 27 VAL B CA 1
ATOM 3484 C C . VAL B 1 27 ? 34.688 -24.25 17.031 1 80.44 27 VAL B C 1
ATOM 3486 O O . VAL B 1 27 ? 33.531 -24.406 16.719 1 80.44 27 VAL B O 1
ATOM 3489 N N . LYS B 1 28 ? 35.5 -23.812 16.188 1 78.19 28 LYS B N 1
ATOM 3490 C CA . LYS B 1 28 ? 35.188 -23.703 14.766 1 78.19 28 LYS B CA 1
ATOM 3491 C C . LYS B 1 28 ? 34.812 -25.062 14.172 1 78.19 28 LYS B C 1
ATOM 3493 O O . LYS B 1 28 ? 35.531 -26.047 14.359 1 78.19 28 LYS B O 1
ATOM 3498 N N . CYS B 1 29 ? 33.562 -25.203 13.602 1 76.31 29 CYS B N 1
ATOM 3499 C CA . CYS B 1 29 ? 33.062 -26.391 12.922 1 76.31 29 CYS B CA 1
ATOM 3500 C C . CYS B 1 29 ? 33.344 -26.328 11.422 1 76.31 29 CYS B C 1
ATOM 3502 O O . CYS B 1 29 ? 33.281 -25.25 10.82 1 76.31 29 CYS B O 1
ATOM 3504 N N . ASP B 1 30 ? 33.719 -27.203 10.781 1 78.5 30 ASP B N 1
ATOM 3505 C CA . ASP B 1 30 ? 33.969 -27.219 9.344 1 78.5 30 ASP B CA 1
ATOM 3506 C C . ASP B 1 30 ? 32.688 -27.469 8.57 1 78.5 30 ASP B C 1
ATOM 3508 O O . ASP B 1 30 ? 32.688 -27.578 7.344 1 78.5 30 ASP B O 1
ATOM 3512 N N . GLU B 1 31 ? 31.484 -27.656 9.188 1 75.56 31 GLU B N 1
ATOM 3513 C CA . GLU B 1 31 ? 30.125 -27.766 8.703 1 75.56 31 GLU B CA 1
ATOM 3514 C C . GLU B 1 31 ? 29.969 -28.938 7.738 1 75.56 31 GLU B C 1
ATOM 3516 O O . GLU B 1 31 ? 29 -29.016 6.984 1 75.56 31 GLU B O 1
ATOM 3521 N N . LEU B 1 32 ? 30.828 -29.891 7.836 1 76 32 LEU B N 1
ATOM 3522 C CA . LEU B 1 32 ? 30.688 -31.094 7.023 1 76 32 LEU B CA 1
ATOM 3523 C C . LEU B 1 32 ? 29.656 -32.031 7.621 1 76 32 LEU B C 1
ATOM 3525 O O . LEU B 1 32 ? 29.672 -32.312 8.828 1 76 32 LEU B O 1
ATOM 3529 N N . GLN B 1 33 ? 28.531 -32.344 6.809 1 73.94 33 GLN B N 1
ATOM 3530 C CA . GLN B 1 33 ? 27.5 -33.312 7.215 1 73.94 33 GLN B CA 1
ATOM 3531 C C . GLN B 1 33 ? 27.766 -34.688 6.625 1 73.94 33 GLN B C 1
ATOM 3533 O O . GLN B 1 33 ? 28.406 -34.812 5.578 1 73.94 33 GLN B O 1
ATOM 3538 N N . PRO B 1 34 ? 27.359 -35.656 7.441 1 74.94 34 PRO B N 1
ATOM 3539 C CA . PRO B 1 34 ? 26.484 -35.656 8.617 1 74.94 34 PRO B CA 1
ATOM 3540 C C . PRO B 1 34 ? 27.266 -35.406 9.922 1 74.94 34 PRO B C 1
ATOM 3542 O O . PRO B 1 34 ? 26.656 -35.062 10.938 1 74.94 34 PRO B O 1
ATOM 3545 N N . ALA B 1 35 ? 28.516 -35.562 9.82 1 79.69 35 ALA B N 1
ATOM 3546 C CA . ALA B 1 35 ? 29.312 -35.344 11.016 1 79.69 35 ALA B CA 1
ATOM 3547 C C . ALA B 1 35 ? 30.531 -34.5 10.727 1 79.69 35 ALA B C 1
ATOM 3549 O O . ALA B 1 35 ? 31.266 -34.75 9.758 1 79.69 35 ALA B O 1
ATOM 3550 N N . CYS B 1 36 ? 30.656 -33.469 11.438 1 80.06 36 CYS B N 1
ATOM 3551 C CA . CYS B 1 36 ? 31.781 -32.562 11.203 1 80.06 36 CYS B CA 1
ATOM 3552 C C . CYS B 1 36 ? 33.094 -33.219 11.656 1 80.06 36 CYS B C 1
ATOM 3554 O O . CYS B 1 36 ? 33.062 -34.156 12.445 1 80.06 36 CYS B O 1
ATOM 3556 N N . THR B 1 37 ? 34.156 -32.688 11.117 1 83 37 THR B N 1
ATOM 3557 C CA . THR B 1 37 ? 35.469 -33.281 11.359 1 83 37 THR B CA 1
ATOM 3558 C C . THR B 1 37 ? 35.812 -33.219 12.844 1 83 37 THR B C 1
ATOM 3560 O O . THR B 1 37 ? 36.438 -34.156 13.367 1 83 37 THR B O 1
ATOM 3563 N N . ASN B 1 38 ? 35.344 -32.219 13.445 1 81.56 38 ASN B N 1
ATOM 3564 C CA . ASN B 1 38 ? 35.625 -32.062 14.875 1 81.56 38 ASN B CA 1
ATOM 3565 C C . ASN B 1 38 ? 34.938 -33.156 15.695 1 81.56 38 ASN B C 1
ATOM 3567 O O . ASN B 1 38 ? 35.594 -33.75 16.562 1 81.56 38 ASN B O 1
ATOM 3571 N N . CYS B 1 39 ? 33.688 -33.312 15.414 1 79.5 39 CYS B N 1
ATOM 3572 C CA . CYS B 1 39 ? 32.906 -34.312 16.156 1 79.5 39 CYS B CA 1
ATOM 3573 C C . CYS B 1 39 ? 33.375 -35.719 15.844 1 79.5 39 CYS B C 1
ATOM 3575 O O . CYS B 1 39 ? 33.469 -36.562 16.734 1 79.5 39 CYS B O 1
ATOM 3577 N N . THR B 1 40 ? 33.719 -35.938 14.617 1 81.19 40 THR B N 1
ATOM 3578 C CA . THR B 1 40 ? 34.25 -37.219 14.203 1 81.19 40 THR B CA 1
ATOM 3579 C C . THR B 1 40 ? 35.562 -37.531 14.906 1 81.19 40 THR B C 1
ATOM 3581 O O . THR B 1 40 ? 35.781 -38.656 15.383 1 81.19 40 THR B O 1
ATOM 3584 N N . ARG B 1 41 ? 36.406 -36.625 14.914 1 81.81 41 ARG B N 1
ATOM 3585 C CA . ARG B 1 41 ? 37.719 -36.781 15.5 1 81.81 41 ARG B CA 1
ATOM 3586 C C . ARG B 1 41 ? 37.625 -37.062 17 1 81.81 41 ARG B C 1
ATOM 3588 O O . ARG B 1 41 ? 38.375 -37.906 17.516 1 81.81 41 ARG B O 1
ATOM 3595 N N . LEU B 1 42 ? 36.781 -36.344 17.594 1 80.56 42 LEU B N 1
ATOM 3596 C CA . LEU B 1 42 ? 36.688 -36.406 19.047 1 80.56 42 LEU B CA 1
ATOM 3597 C C . LEU B 1 42 ? 35.625 -37.406 19.484 1 80.56 42 LEU B C 1
ATOM 3599 O O . LEU B 1 42 ? 35.375 -37.562 20.688 1 80.56 42 LEU B O 1
ATOM 3603 N N . ARG B 1 43 ? 34.969 -38.094 18.484 1 78.19 43 ARG B N 1
ATOM 3604 C CA . ARG B 1 43 ? 34 -39.156 18.703 1 78.19 43 ARG B CA 1
ATOM 3605 C C . ARG B 1 43 ? 32.812 -38.625 19.5 1 78.19 43 ARG B C 1
ATOM 3607 O O . ARG B 1 43 ? 32.344 -39.312 20.422 1 78.19 43 ARG B O 1
ATOM 3614 N N . PHE B 1 44 ? 32.5 -37.375 19.391 1 77.12 44 PHE B N 1
ATOM 3615 C CA . PHE B 1 44 ? 31.25 -36.844 19.938 1 77.12 44 PHE B CA 1
ATOM 3616 C C . PHE B 1 44 ? 30.062 -37.219 19.078 1 77.12 44 PHE B C 1
ATOM 3618 O O . PHE B 1 44 ? 30.219 -37.469 17.875 1 77.12 44 PHE B O 1
ATOM 3625 N N . ASP B 1 45 ? 28.875 -37.281 19.594 1 76 45 ASP B N 1
ATOM 3626 C CA . ASP B 1 45 ? 27.641 -37.312 18.828 1 76 45 ASP B CA 1
ATOM 3627 C C . ASP B 1 45 ? 27.375 -35.969 18.141 1 76 45 ASP B C 1
ATOM 3629 O O . ASP B 1 45 ? 26.953 -35 18.781 1 76 45 ASP B O 1
ATOM 3633 N N . CYS B 1 46 ? 27.75 -35.875 16.922 1 73.19 46 CYS B N 1
ATOM 3634 C CA . CYS B 1 46 ? 27.609 -34.656 16.141 1 73.19 46 CYS B CA 1
ATOM 3635 C C . CYS B 1 46 ? 26.141 -34.406 15.805 1 73.19 46 CYS B C 1
ATOM 3637 O O . CYS B 1 46 ? 25.531 -35.188 15.07 1 73.19 46 CYS B O 1
ATOM 3639 N N . THR B 1 47 ? 25.5 -33.625 16.484 1 73.12 47 THR B N 1
ATOM 3640 C CA . THR B 1 47 ? 24.109 -33.25 16.234 1 73.12 47 THR B CA 1
ATOM 3641 C C . THR B 1 47 ? 24.016 -31.859 15.609 1 73.12 47 THR B C 1
ATOM 3643 O O . THR B 1 47 ? 24.828 -30.984 15.93 1 73.12 47 THR B O 1
ATOM 3646 N N . TRP B 1 48 ? 23.438 -31.812 14.633 1 64.25 48 TRP B N 1
ATOM 3647 C CA . TRP B 1 48 ? 23.266 -30.562 13.906 1 64.25 48 TRP B CA 1
ATOM 3648 C C . TRP B 1 48 ? 21.953 -29.875 14.305 1 64.25 48 TRP B C 1
ATOM 3650 O O . TRP B 1 48 ? 20.984 -30.531 14.672 1 64.25 48 TRP B O 1
ATOM 3660 N N . PRO B 1 49 ? 22.016 -28.594 14.672 1 55.59 49 PRO B N 1
ATOM 3661 C CA . PRO B 1 49 ? 20.719 -27.969 14.93 1 55.59 49 PRO B CA 1
ATOM 3662 C C . PRO B 1 49 ? 19.641 -28.469 13.977 1 55.59 49 PRO B C 1
ATOM 3664 O O . PRO B 1 49 ? 19.922 -28.797 12.82 1 55.59 49 PRO B O 1
ATOM 3667 N N . GLU B 1 50 ? 18.547 -29.016 14.586 1 42.28 50 GLU B N 1
ATOM 3668 C CA . GLU B 1 50 ? 17.422 -29.391 13.727 1 42.28 50 GLU B CA 1
ATOM 3669 C C . GLU B 1 50 ? 17.266 -28.406 12.57 1 42.28 50 GLU B C 1
ATOM 3671 O O . GLU B 1 50 ? 17.141 -27.203 12.789 1 42.28 50 GLU B O 1
ATOM 3676 N N . HIS B 1 51 ? 18.031 -28.5 11.656 1 37.5 51 HIS B N 1
ATOM 3677 C CA . HIS B 1 51 ? 17.547 -27.812 10.461 1 37.5 51 HIS B CA 1
ATOM 3678 C C . HIS B 1 51 ? 16.031 -27.641 10.508 1 37.5 51 HIS B C 1
ATOM 3680 O O . HIS B 1 51 ? 15.297 -28.609 10.773 1 37.5 51 HIS B O 1
ATOM 3686 N N . ALA B 1 52 ? 15.5 -26.547 10.945 1 31.19 52 ALA B N 1
ATOM 3687 C CA . ALA B 1 52 ? 14.055 -26.359 10.945 1 31.19 52 ALA B CA 1
ATOM 3688 C C . ALA B 1 52 ? 13.375 -27.344 9.992 1 31.19 52 ALA B C 1
ATOM 3690 O O . ALA B 1 52 ? 14.016 -27.875 9.086 1 31.19 52 ALA B O 1
ATOM 3691 N N . LEU B 1 53 ? 11.977 -27.297 10.109 1 28.81 53 LEU B N 1
ATOM 3692 C CA . LEU B 1 53 ? 10.938 -28.109 9.484 1 28.81 53 LEU B CA 1
ATOM 3693 C C . LEU B 1 53 ? 11.258 -28.359 8.016 1 28.81 53 LEU B C 1
ATOM 3695 O O . LEU B 1 53 ? 11.516 -27.422 7.258 1 28.81 53 LEU B O 1
ATOM 3699 N N . ARG B 1 54 ? 12.07 -29.234 7.68 1 30.98 54 ARG B N 1
ATOM 3700 C CA . ARG B 1 54 ? 11.781 -29.734 6.336 1 30.98 54 ARG B CA 1
ATOM 3701 C C . ARG B 1 54 ? 10.352 -29.391 5.926 1 30.98 54 ARG B C 1
ATOM 3703 O O . ARG B 1 54 ? 9.43 -29.484 6.738 1 30.98 54 ARG B O 1
ATOM 3710 N N . PRO B 1 55 ? 10.227 -28.656 4.949 1 30.02 55 PRO B N 1
ATOM 3711 C CA . PRO B 1 55 ? 8.82 -28.453 4.582 1 30.02 55 PRO B CA 1
ATOM 3712 C C . PRO B 1 55 ? 7.945 -29.672 4.891 1 30.02 55 PRO B C 1
ATOM 3714 O O . PRO B 1 55 ? 8.273 -30.781 4.484 1 30.02 55 PRO B O 1
ATOM 3717 N N . MET B 1 56 ? 7.633 -30 6.191 1 29.58 56 MET B N 1
ATOM 3718 C CA . MET B 1 56 ? 6.555 -30.969 6.301 1 29.58 56 MET B CA 1
ATOM 3719 C C . MET B 1 56 ? 5.801 -31.109 4.984 1 29.58 56 MET B C 1
ATOM 3721 O O . MET B 1 56 ? 5.176 -30.156 4.523 1 29.58 56 MET B O 1
ATOM 3725 N N . GLN B 1 57 ? 6.312 -31.75 4.051 1 29.86 57 GLN B N 1
ATOM 3726 C CA . GLN B 1 57 ? 5.461 -32.188 2.949 1 29.86 57 GLN B CA 1
ATOM 3727 C C . GLN B 1 57 ? 4.035 -32.438 3.426 1 29.86 57 GLN B C 1
ATOM 3729 O O . GLN B 1 57 ? 3.809 -33.312 4.273 1 29.86 57 GLN B O 1
ATOM 3734 N N . ALA B 1 58 ? 3.295 -31.453 3.73 1 32.88 58 ALA B N 1
ATOM 3735 C CA . ALA B 1 58 ? 1.867 -31.703 3.91 1 32.88 58 ALA B CA 1
ATOM 3736 C C . ALA B 1 58 ? 1.413 -32.906 3.088 1 32.88 58 ALA B C 1
ATOM 3738 O O . ALA B 1 58 ? 1.402 -32.875 1.855 1 32.88 58 ALA B O 1
ATOM 3739 N N . ARG B 1 59 ? 1.712 -34.094 3.412 1 33.16 59 ARG B N 1
ATOM 3740 C CA . ARG B 1 59 ? 1.09 -35.25 2.814 1 33.16 59 ARG B CA 1
ATOM 3741 C C . ARG B 1 59 ? -0.422 -35.094 2.713 1 33.16 59 ARG B C 1
ATOM 3743 O O . ARG B 1 59 ? -1.134 -35.188 3.713 1 33.16 59 ARG B O 1
ATOM 3750 N N . TRP B 1 60 ? -0.858 -34.188 1.85 1 32.03 60 TRP B N 1
ATOM 3751 C CA . TRP B 1 60 ? -2.279 -34.219 1.523 1 32.03 60 TRP B CA 1
ATOM 3752 C C . TRP B 1 60 ? -2.727 -35.625 1.15 1 32.03 60 TRP B C 1
ATOM 3754 O O . TRP B 1 60 ? -2.059 -36.312 0.369 1 32.03 60 TRP B O 1
ATOM 3764 N N . SER B 1 61 ? -3.236 -36.406 1.989 1 30.91 61 SER B N 1
ATOM 3765 C CA . SER B 1 61 ? -3.848 -37.656 1.531 1 30.91 61 SER B CA 1
ATOM 3766 C C . SER B 1 61 ? -4.559 -37.438 0.196 1 30.91 61 SER B C 1
ATOM 3768 O O . SER B 1 61 ? -5.156 -36.406 -0.049 1 30.91 61 SER B O 1
ATOM 3770 N N . TYR B 1 62 ? -4.238 -38.188 -0.867 1 34.22 62 TYR B N 1
ATOM 3771 C CA . TYR B 1 62 ? -4.648 -38.219 -2.268 1 34.22 62 TYR B CA 1
ATOM 3772 C C . TYR B 1 62 ? -6.121 -37.844 -2.41 1 34.22 62 TYR B C 1
ATOM 3774 O O . TYR B 1 62 ? -6.496 -37.094 -3.32 1 34.22 62 TYR B O 1
ATOM 3782 N N . ASP B 1 63 ? -7.047 -38.594 -1.77 1 36.19 63 ASP B N 1
ATOM 3783 C CA . ASP B 1 63 ? -8.469 -38.531 -2.107 1 36.19 63 ASP B CA 1
ATOM 3784 C C . ASP B 1 63 ? -9.102 -37.25 -1.558 1 36.19 63 ASP B C 1
ATOM 3786 O O . ASP B 1 63 ? -10.281 -36.969 -1.804 1 36.19 63 ASP B O 1
ATOM 3790 N N . GLN B 1 64 ? -8.586 -36.562 -0.412 1 37.28 64 GLN B N 1
ATOM 3791 C CA . GLN B 1 64 ? -9.336 -35.531 0.296 1 37.28 64 GLN B CA 1
ATOM 3792 C C . GLN B 1 64 ? -8.961 -34.125 -0.195 1 37.28 64 GLN B C 1
ATOM 3794 O O . GLN B 1 64 ? -7.844 -33.938 -0.663 1 37.28 64 GLN B O 1
ATOM 3799 N N . ASN B 1 65 ? -9.898 -33.281 -0.472 1 43.47 65 ASN B N 1
ATOM 3800 C CA . ASN B 1 65 ? -9.852 -31.828 -0.679 1 43.47 65 ASN B CA 1
ATOM 3801 C C . ASN B 1 65 ? -8.781 -31.172 0.187 1 43.47 65 ASN B C 1
ATOM 3803 O O . ASN B 1 65 ? -8.883 -31.172 1.415 1 43.47 65 ASN B O 1
ATOM 3807 N N . PRO B 1 66 ? -7.59 -31.062 -0.289 1 45.84 66 PRO B N 1
ATOM 3808 C CA . PRO B 1 66 ? -6.527 -30.484 0.532 1 45.84 66 PRO B CA 1
ATOM 3809 C C . PRO B 1 66 ? -7.023 -29.328 1.4 1 45.84 66 PRO B C 1
ATOM 3811 O O . PRO B 1 66 ? -6.34 -28.922 2.346 1 45.84 66 PRO B O 1
ATOM 3814 N N . PHE B 1 67 ? -7.949 -28.594 0.909 1 44.72 67 PHE B N 1
ATOM 3815 C CA . PHE B 1 67 ? -8.531 -27.547 1.749 1 44.72 67 PHE B CA 1
ATOM 3816 C C . PHE B 1 67 ? -9.406 -28.156 2.84 1 44.72 67 PHE B C 1
ATOM 3818 O O . PHE B 1 67 ? -9.969 -27.438 3.666 1 44.72 67 PHE B O 1
ATOM 3825 N N . ALA B 1 68 ? -9.719 -29.438 2.803 1 39.06 68 ALA B N 1
ATOM 3826 C CA . ALA B 1 68 ? -10.555 -30.062 3.822 1 39.06 68 ALA B CA 1
ATOM 3827 C C . ALA B 1 68 ? -9.781 -30.281 5.117 1 39.06 68 ALA B C 1
ATOM 3829 O O . ALA B 1 68 ? -9.961 -29.531 6.086 1 39.06 68 ALA B O 1
ATOM 3830 N N . GLN B 1 69 ? -9.648 -31.641 5.801 1 40.09 69 GLN B N 1
ATOM 3831 C CA . GLN B 1 69 ? -9.859 -32.094 7.176 1 40.09 69 GLN B CA 1
ATOM 3832 C C . GLN B 1 69 ? -8.594 -31.922 8.008 1 40.09 69 GLN B C 1
ATOM 3834 O O . GLN B 1 69 ? -8.383 -32.656 8.984 1 40.09 69 GLN B O 1
ATOM 3839 N N . LEU B 1 70 ? -7.516 -31.188 7.602 1 38.88 70 LEU B N 1
ATOM 3840 C CA . LEU B 1 70 ? -6.617 -31.438 8.727 1 38.88 70 LEU B CA 1
ATOM 3841 C C . LEU B 1 70 ? -7.086 -30.672 9.969 1 38.88 70 LEU B C 1
ATOM 3843 O O . LEU B 1 70 ? -7.438 -29.5 9.883 1 38.88 70 LEU B O 1
ATOM 3847 N N . ASP B 1 71 ? -7.699 -31.297 10.953 1 36.31 71 ASP B N 1
ATOM 3848 C CA . ASP B 1 71 ? -8.258 -30.875 12.234 1 36.31 71 ASP B CA 1
ATOM 3849 C C . ASP B 1 71 ? -7.27 -29.984 12.992 1 36.31 71 ASP B C 1
ATOM 3851 O O . ASP B 1 71 ? -7.441 -29.734 14.188 1 36.31 71 ASP B O 1
ATOM 3855 N N . ASP B 1 72 ? -5.957 -29.891 12.648 1 40.31 72 ASP B N 1
ATOM 3856 C CA . ASP B 1 72 ? -5.215 -29.312 13.766 1 40.31 72 ASP B CA 1
ATOM 3857 C C . ASP B 1 72 ? -5.5 -27.812 13.891 1 40.31 72 ASP B C 1
ATOM 3859 O O . ASP B 1 72 ? -5.254 -27.047 12.953 1 40.31 72 ASP B O 1
ATOM 3863 N N . ASP B 1 73 ? -6.441 -27.391 14.633 1 41.44 73 ASP B N 1
ATOM 3864 C CA . ASP B 1 73 ? -6.824 -26.062 15.086 1 41.44 73 ASP B CA 1
ATOM 3865 C C . ASP B 1 73 ? -5.598 -25.219 15.43 1 41.44 73 ASP B C 1
ATOM 3867 O O . ASP B 1 73 ? -5.684 -24.281 16.219 1 41.44 73 ASP B O 1
ATOM 3871 N N . GLN B 1 74 ? -4.344 -25.719 15.43 1 44.09 74 GLN B N 1
ATOM 3872 C CA . GLN B 1 74 ? -3.332 -24.859 16.047 1 44.09 74 GLN B CA 1
ATOM 3873 C C . GLN B 1 74 ? -3.07 -23.625 15.188 1 44.09 74 GLN B C 1
ATOM 3875 O O . GLN B 1 74 ? -2.859 -23.719 13.984 1 44.09 74 GLN B O 1
ATOM 3880 N N . GLY B 1 75 ? -3.617 -22.453 15.516 1 49.88 75 GLY B N 1
ATOM 3881 C CA . GLY B 1 75 ? -3.34 -21.109 15.023 1 49.88 75 GLY B CA 1
ATOM 3882 C C . GLY B 1 75 ? -1.931 -20.953 14.484 1 49.88 75 GLY B C 1
ATOM 3883 O O . GLY B 1 75 ? -1.124 -21.875 14.555 1 49.88 75 GLY B O 1
ATOM 3884 N N . ILE B 1 76 ? -1.678 -19.938 13.578 1 57.53 76 ILE B N 1
ATOM 3885 C CA . ILE B 1 76 ? -0.355 -19.641 13.039 1 57.53 76 ILE B CA 1
ATOM 3886 C C . ILE B 1 76 ? 0.681 -19.672 14.156 1 57.53 76 ILE B C 1
ATOM 3888 O O . ILE B 1 76 ? 0.45 -19.125 15.242 1 57.53 76 ILE B O 1
ATOM 3892 N N . SER B 1 77 ? 1.611 -20.453 14.086 1 66 77 SER B N 1
ATOM 3893 C CA . SER B 1 77 ? 2.715 -20.578 15.039 1 66 77 SER B CA 1
ATOM 3894 C C . SER B 1 77 ? 3.582 -19.328 15.047 1 66 77 SER B C 1
ATOM 3896 O O . SER B 1 77 ? 4.809 -19.422 15.125 1 66 77 SER B O 1
ATOM 3898 N N . LEU B 1 78 ? 3.016 -18.188 14.688 1 75.38 78 LEU B N 1
ATOM 3899 C CA . LEU B 1 78 ? 3.828 -16.984 14.805 1 75.38 78 LEU B CA 1
ATOM 3900 C C . LEU B 1 78 ? 3.398 -16.141 16 1 75.38 78 LEU B C 1
ATOM 3902 O O . LEU B 1 78 ? 2.246 -15.711 16.094 1 75.38 78 LEU B O 1
ATOM 3906 N N . PRO B 1 79 ? 4.281 -16.031 16.938 1 82.69 79 PRO B N 1
ATOM 3907 C CA . PRO B 1 79 ? 3.93 -15.25 18.125 1 82.69 79 PRO B CA 1
ATOM 3908 C C . PRO B 1 79 ? 3.65 -13.781 17.812 1 82.69 79 PRO B C 1
ATOM 3910 O O . PRO B 1 79 ? 4.172 -13.25 16.828 1 82.69 79 PRO B O 1
ATOM 3913 N N . GLU B 1 80 ? 2.693 -13.242 18.641 1 88.38 80 GLU B N 1
ATOM 3914 C CA . GLU B 1 80 ? 2.488 -11.797 18.562 1 88.38 80 GLU B CA 1
ATOM 3915 C C . GLU B 1 80 ? 3.689 -11.039 19.109 1 88.38 80 GLU B C 1
ATOM 3917 O O . GLU B 1 80 ? 3.912 -11.023 20.328 1 88.38 80 GLU B O 1
ATOM 3922 N N . SER B 1 81 ? 4.547 -10.477 18.266 1 91 81 SER B N 1
ATOM 3923 C CA . SER B 1 81 ? 5.793 -9.797 18.625 1 91 81 SER B CA 1
ATOM 3924 C C . SER B 1 81 ? 6.043 -8.594 17.719 1 91 81 SER B C 1
ATOM 3926 O O . SER B 1 81 ? 5.367 -8.422 16.703 1 91 81 SER B O 1
ATOM 3928 N N . LYS B 1 82 ? 6.977 -7.77 18.109 1 92.38 82 LYS B N 1
ATOM 3929 C CA . LYS B 1 82 ? 7.391 -6.645 17.281 1 92.38 82 LYS B CA 1
ATOM 3930 C C . LYS B 1 82 ? 7.98 -7.133 15.961 1 92.38 82 LYS B C 1
ATOM 3932 O O . LYS B 1 82 ? 7.727 -6.543 14.906 1 92.38 82 LYS B O 1
ATOM 3937 N N . ALA B 1 83 ? 8.695 -8.219 16.031 1 92 83 ALA B N 1
ATOM 3938 C CA . ALA B 1 83 ? 9.32 -8.781 14.836 1 92 83 ALA B CA 1
ATOM 3939 C C . ALA B 1 83 ? 8.266 -9.188 13.812 1 92 83 ALA B C 1
ATOM 3941 O O . ALA B 1 83 ? 8.406 -8.898 12.617 1 92 83 ALA B O 1
ATOM 3942 N N . ARG B 1 84 ? 7.199 -9.828 14.25 1 93.69 84 ARG B N 1
ATOM 3943 C CA . ARG B 1 84 ? 6.129 -10.234 13.336 1 93.69 84 ARG B CA 1
ATOM 3944 C C . ARG B 1 84 ? 5.406 -9.023 12.766 1 93.69 84 ARG B C 1
ATOM 3946 O O . ARG B 1 84 ? 5.109 -8.984 11.57 1 93.69 84 ARG B O 1
ATOM 3953 N N . ARG B 1 85 ? 5.156 -8.07 13.656 1 95.25 85 ARG B N 1
ATOM 3954 C CA . ARG B 1 85 ? 4.477 -6.859 13.227 1 95.25 85 ARG B CA 1
ATOM 3955 C C . ARG B 1 85 ? 5.273 -6.137 12.141 1 95.25 85 ARG B C 1
ATOM 3957 O O . ARG B 1 85 ? 4.723 -5.762 11.102 1 95.25 85 ARG B O 1
ATOM 3964 N N . MET B 1 86 ? 6.566 -6.047 12.359 1 95.62 86 MET B N 1
ATOM 3965 C CA . MET B 1 86 ? 7.43 -5.359 11.398 1 95.62 86 MET B CA 1
ATOM 3966 C C . MET B 1 86 ? 7.559 -6.172 10.109 1 95.62 86 MET B C 1
ATOM 3968 O O . MET B 1 86 ? 7.645 -5.602 9.023 1 95.62 86 MET B O 1
ATOM 3972 N N . LEU B 1 87 ? 7.594 -7.453 10.258 1 96.38 87 LEU B N 1
ATOM 3973 C CA . LEU B 1 87 ? 7.621 -8.312 9.078 1 96.38 87 LEU B CA 1
ATOM 3974 C C . LEU B 1 87 ? 6.375 -8.094 8.227 1 96.38 87 LEU B C 1
ATOM 3976 O O . LEU B 1 87 ? 6.469 -7.984 7.004 1 96.38 87 LEU B O 1
ATOM 3980 N N . GLU B 1 88 ? 5.23 -8.039 8.859 1 97.44 88 GLU B N 1
ATOM 3981 C CA . GLU B 1 88 ? 3.992 -7.871 8.109 1 97.44 88 GLU B CA 1
ATOM 3982 C C . GLU B 1 88 ? 3.924 -6.488 7.461 1 97.44 88 GLU B C 1
ATOM 3984 O O . GLU B 1 88 ? 3.334 -6.328 6.391 1 97.44 88 GLU B O 1
ATOM 3989 N N . HIS B 1 89 ? 4.551 -5.438 8.094 1 97.75 89 HIS B N 1
ATOM 3990 C CA . HIS B 1 89 ? 4.703 -4.152 7.418 1 97.75 89 HIS B CA 1
ATOM 3991 C C . HIS B 1 89 ? 5.5 -4.297 6.129 1 97.75 89 HIS B C 1
ATOM 3993 O O . HIS B 1 89 ? 5.102 -3.775 5.086 1 97.75 89 HIS B O 1
ATOM 3999 N N . ARG B 1 90 ? 6.574 -5.008 6.238 1 97.31 90 ARG B N 1
ATOM 4000 C CA . ARG B 1 90 ? 7.441 -5.234 5.086 1 97.31 90 ARG B CA 1
ATOM 4001 C C . ARG B 1 90 ? 6.695 -5.973 3.979 1 97.31 90 ARG B C 1
ATOM 4003 O O . ARG B 1 90 ? 6.777 -5.59 2.811 1 97.31 90 ARG B O 1
ATOM 4010 N N . LEU B 1 91 ? 5.934 -6.953 4.367 1 97.62 91 LEU B N 1
ATOM 4011 C CA . LEU B 1 91 ? 5.211 -7.77 3.396 1 97.62 91 LEU B CA 1
ATOM 4012 C C . LEU B 1 91 ? 4.082 -6.973 2.75 1 97.62 91 LEU B C 1
ATOM 4014 O O . LEU B 1 91 ? 3.85 -7.086 1.545 1 97.62 91 LEU B O 1
ATOM 4018 N N . LEU B 1 92 ? 3.387 -6.191 3.543 1 97.12 92 LEU B N 1
ATOM 4019 C CA . LEU B 1 92 ? 2.303 -5.375 3.004 1 97.12 92 LEU B CA 1
ATOM 4020 C C . LEU B 1 92 ? 2.848 -4.293 2.076 1 97.12 92 LEU B C 1
ATOM 4022 O O . LEU B 1 92 ? 2.248 -4 1.039 1 97.12 92 LEU B O 1
ATOM 4026 N N . GLN B 1 93 ? 3.955 -3.668 2.439 1 95.56 93 GLN B N 1
ATOM 4027 C CA . GLN B 1 93 ? 4.582 -2.693 1.553 1 95.56 93 GLN B CA 1
ATOM 4028 C C . GLN B 1 93 ? 4.988 -3.336 0.23 1 95.56 93 GLN B C 1
ATOM 4030 O O . GLN B 1 93 ? 4.793 -2.748 -0.836 1 95.56 93 GLN B O 1
ATOM 4035 N N . ASN B 1 94 ? 5.562 -4.516 0.315 1 95.12 94 ASN B N 1
ATOM 4036 C CA . ASN B 1 94 ? 5.93 -5.246 -0.893 1 95.12 94 ASN B CA 1
ATOM 4037 C C . ASN B 1 94 ? 4.707 -5.539 -1.761 1 95.12 94 ASN B C 1
ATOM 4039 O O . ASN B 1 94 ? 4.785 -5.484 -2.988 1 95.12 94 ASN B O 1
ATOM 4043 N N . TRP B 1 95 ? 3.59 -5.898 -1.09 1 94.62 95 TRP B N 1
ATOM 4044 C CA . TRP B 1 95 ? 2.344 -6.164 -1.803 1 94.62 95 TRP B CA 1
ATOM 4045 C C . TRP B 1 95 ? 1.938 -4.965 -2.654 1 94.62 95 TRP B C 1
ATOM 4047 O O . TRP B 1 95 ? 1.608 -5.117 -3.834 1 94.62 95 TRP B O 1
ATOM 4057 N N . TYR B 1 96 ? 2.041 -3.75 -2.131 1 90.94 96 TYR B N 1
ATOM 4058 C CA . TYR B 1 96 ? 1.572 -2.543 -2.801 1 90.94 96 TYR B CA 1
ATOM 4059 C C . TYR B 1 96 ? 2.615 -2.025 -3.785 1 90.94 96 TYR B C 1
ATOM 4061 O O . TYR B 1 96 ? 2.271 -1.52 -4.855 1 90.94 96 TYR B O 1
ATOM 4069 N N . GLN B 1 97 ? 3.867 -2.188 -3.494 1 88.31 97 GLN B N 1
ATOM 4070 C CA . GLN B 1 97 ? 4.906 -1.508 -4.258 1 88.31 97 GLN B CA 1
ATOM 4071 C C . GLN B 1 97 ? 5.461 -2.41 -5.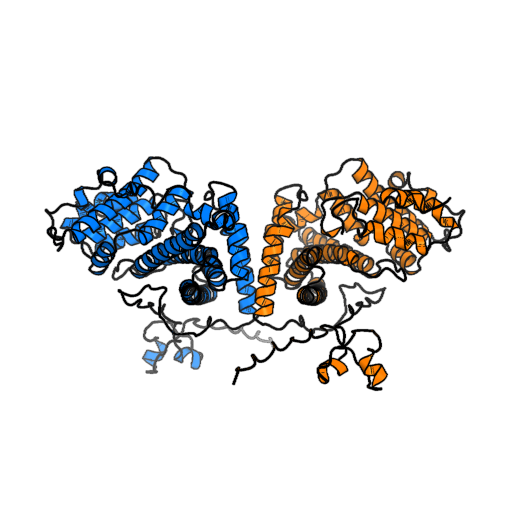355 1 88.31 97 GLN B C 1
ATOM 4073 O O . GLN B 1 97 ? 5.863 -1.93 -6.418 1 88.31 97 GLN B O 1
ATOM 4078 N N . ASN B 1 98 ? 5.52 -3.662 -5.098 1 86.69 98 ASN B N 1
ATOM 4079 C CA . ASN B 1 98 ? 6.199 -4.543 -6.043 1 86.69 98 ASN B CA 1
ATOM 4080 C C . ASN B 1 98 ? 5.223 -5.512 -6.707 1 86.69 98 ASN B C 1
ATOM 4082 O O . ASN B 1 98 ? 5.234 -5.664 -7.93 1 86.69 98 ASN B O 1
ATOM 4086 N N . LEU B 1 99 ? 4.41 -6.129 -5.934 1 84.81 99 LEU B N 1
ATOM 4087 C CA . LEU B 1 99 ? 3.531 -7.156 -6.484 1 84.81 99 LEU B CA 1
ATOM 4088 C C . LEU B 1 99 ? 2.459 -6.535 -7.375 1 84.81 99 LEU B C 1
ATOM 4090 O O . LEU B 1 99 ? 2.102 -7.098 -8.406 1 84.81 99 LEU B O 1
ATOM 4094 N N . ASN B 1 100 ? 1.985 -5.328 -6.98 1 73.19 100 ASN B N 1
ATOM 4095 C CA . ASN B 1 100 ? 0.859 -4.758 -7.711 1 73.19 100 ASN B CA 1
ATOM 4096 C C . ASN B 1 100 ? 1.325 -3.752 -8.766 1 73.19 100 ASN B C 1
ATOM 4098 O O . ASN B 1 100 ? 0.514 -3.223 -9.523 1 73.19 100 ASN B O 1
ATOM 4102 N N . ARG B 1 101 ? 2.551 -3.291 -8.797 1 60.16 101 ARG B N 1
ATOM 4103 C CA . ARG B 1 101 ? 3.053 -2.404 -9.844 1 60.16 101 ARG B CA 1
ATOM 4104 C C . ARG B 1 101 ? 3.254 -3.16 -11.148 1 60.16 101 ARG B C 1
ATOM 4106 O O . ARG B 1 101 ? 3.156 -2.576 -12.234 1 60.16 101 ARG B O 1
ATOM 4113 N N . GLN B 1 102 ? 3.803 -4.25 -11.148 1 52.09 102 GLN B N 1
ATOM 4114 C CA . GLN B 1 102 ? 4.34 -4.949 -12.305 1 52.09 102 GLN B CA 1
ATOM 4115 C C . GLN B 1 102 ? 3.229 -5.352 -13.273 1 52.09 102 GLN B C 1
ATOM 4117 O O . GLN B 1 102 ? 3.494 -5.918 -14.336 1 52.09 102 GLN B O 1
ATOM 4122 N N . PHE B 1 103 ? 1.946 -5.367 -12.93 1 48.84 103 PHE B N 1
ATOM 4123 C CA . PHE B 1 103 ? 1.239 -6.344 -13.75 1 48.84 103 PHE B CA 1
ATOM 4124 C C . PHE B 1 103 ? 0.742 -5.707 -15.047 1 48.84 103 PHE B C 1
ATOM 4126 O O . PHE B 1 103 ? -0.134 -4.84 -15.023 1 48.84 103 PHE B O 1
ATOM 4133 N N . PRO B 1 104 ? 1.64 -5.461 -16.078 1 49.84 104 PRO B N 1
ATOM 4134 C CA . PRO B 1 104 ? 0.905 -5.48 -17.344 1 49.84 104 PRO B CA 1
ATOM 4135 C C . PRO B 1 104 ? -0.33 -6.379 -17.297 1 49.84 104 PRO B C 1
ATOM 4137 O O . PRO B 1 104 ? -0.947 -6.641 -18.328 1 49.84 104 PRO B O 1
ATOM 4140 N N . MET B 1 105 ? -0.551 -6.809 -16.109 1 56.28 105 MET B N 1
ATOM 4141 C CA . MET B 1 105 ? -1.404 -7.98 -15.938 1 56.28 105 MET B CA 1
ATOM 4142 C C . MET B 1 105 ? -2.877 -7.586 -15.93 1 56.28 105 MET B C 1
ATOM 4144 O O . MET B 1 105 ? -3.756 -8.453 -15.961 1 56.28 105 MET B O 1
ATOM 4148 N N . TYR B 1 106 ? -2.893 -6.059 -16.062 1 61.38 106 TYR B N 1
ATOM 4149 C CA . TYR B 1 106 ? -4.312 -5.801 -15.852 1 61.38 106 TYR B CA 1
ATOM 4150 C C . TYR B 1 106 ? -4.988 -5.398 -17.156 1 61.38 106 TYR B C 1
ATOM 4152 O O . TYR B 1 106 ? -4.543 -4.473 -17.844 1 61.38 106 TYR B O 1
ATOM 4160 N N . PRO B 1 107 ? -5.922 -6.129 -17.484 1 63.81 107 PRO B N 1
ATOM 4161 C CA . PRO B 1 107 ? -6.629 -5.746 -18.719 1 63.81 107 PRO B CA 1
ATOM 4162 C C . PRO B 1 107 ? -7.367 -4.418 -18.578 1 63.81 107 PRO B C 1
ATOM 4164 O O . PRO B 1 107 ? -7.547 -3.701 -19.562 1 63.81 107 PRO B O 1
ATOM 4167 N N . HIS B 1 108 ? -7.832 -4.176 -17.359 1 72.19 108 HIS B N 1
ATOM 4168 C CA . HIS B 1 108 ? -8.625 -2.979 -17.109 1 72.19 108 HIS B CA 1
ATOM 4169 C C . HIS B 1 108 ? -8.547 -2.564 -15.648 1 72.19 108 HIS B C 1
ATOM 4171 O O . HIS B 1 108 ? -8.055 -3.328 -14.805 1 72.19 108 HIS B O 1
ATOM 4177 N N . ASP B 1 109 ? -8.969 -1.438 -15.383 1 77.31 109 ASP B N 1
ATOM 4178 C CA . ASP B 1 109 ? -8.938 -0.838 -14.055 1 77.31 109 ASP B CA 1
ATOM 4179 C C . ASP B 1 109 ? -9.656 -1.724 -13.031 1 77.31 109 ASP B C 1
ATOM 4181 O O . ASP B 1 109 ? -9.242 -1.806 -11.875 1 77.31 109 ASP B O 1
ATOM 4185 N N . ASP B 1 110 ? -10.602 -2.459 -13.508 1 79.06 110 ASP B N 1
ATOM 4186 C CA . ASP B 1 110 ? -11.359 -3.311 -12.602 1 79.06 110 ASP B CA 1
ATOM 4187 C C . ASP B 1 110 ? -10.5 -4.453 -12.07 1 79.06 110 ASP B C 1
ATOM 4189 O O . ASP B 1 110 ? -10.602 -4.824 -10.898 1 79.06 110 ASP B O 1
ATOM 4193 N N . TRP B 1 111 ? -9.688 -4.922 -12.945 1 81.81 111 TRP B N 1
ATOM 4194 C CA . TRP B 1 111 ? -8.797 -6.008 -12.547 1 81.81 111 TRP B CA 1
ATOM 4195 C C . TRP B 1 111 ? -7.746 -5.52 -11.562 1 81.81 111 TRP B C 1
ATOM 4197 O O . TRP B 1 111 ? -7.41 -6.223 -10.602 1 81.81 111 TRP B O 1
ATOM 4207 N N . ARG B 1 112 ? -7.312 -4.34 -11.836 1 82.75 112 ARG B N 1
ATOM 4208 C CA . ARG B 1 112 ? -6.352 -3.727 -10.922 1 82.75 112 ARG B CA 1
ATOM 4209 C C . ARG B 1 112 ? -6.965 -3.518 -9.547 1 82.75 112 ARG B C 1
ATOM 4211 O O . ARG B 1 112 ? -6.32 -3.789 -8.523 1 82.75 112 ARG B O 1
ATOM 4218 N N . ASP B 1 113 ? -8.156 -3.092 -9.484 1 86.69 113 ASP B N 1
ATOM 4219 C CA . ASP B 1 113 ? -8.844 -2.793 -8.234 1 86.69 113 ASP B CA 1
ATOM 4220 C C . ASP B 1 113 ? -9.031 -4.055 -7.395 1 86.69 113 ASP B C 1
ATOM 4222 O O . ASP B 1 113 ? -9.008 -4 -6.164 1 86.69 113 ASP B O 1
ATOM 4226 N N . VAL B 1 114 ? -9.211 -5.172 -8.055 1 89.12 114 VAL B N 1
ATOM 4227 C CA . VAL B 1 114 ? -9.359 -6.43 -7.332 1 89.12 114 VAL B CA 1
ATOM 4228 C C . VAL B 1 114 ? -8.117 -6.684 -6.477 1 89.12 114 VAL B C 1
ATOM 4230 O O . VAL B 1 114 ? -8.227 -6.98 -5.285 1 89.12 114 VAL B O 1
ATOM 4233 N N . TRP B 1 115 ? -7 -6.477 -7.059 1 88.56 115 TRP B N 1
ATOM 4234 C CA . TRP B 1 115 ? -5.746 -6.84 -6.41 1 88.56 115 TRP B CA 1
ATOM 4235 C C . TRP B 1 115 ? -5.312 -5.766 -5.418 1 88.56 115 TRP B C 1
ATOM 4237 O O . TRP B 1 115 ? -4.816 -6.078 -4.336 1 88.56 115 TRP B O 1
ATOM 4247 N N . VAL B 1 116 ? -5.574 -4.516 -5.758 1 87.88 116 VAL B N 1
ATOM 4248 C CA . VAL B 1 116 ? -4.984 -3.422 -4.996 1 87.88 116 VAL B CA 1
ATOM 4249 C C . VAL B 1 116 ? -5.961 -2.957 -3.918 1 87.88 116 VAL B C 1
ATOM 4251 O O . VAL B 1 116 ? -5.543 -2.504 -2.848 1 87.88 116 VAL B O 1
ATOM 4254 N N . VAL B 1 117 ? -7.188 -3.133 -4.188 1 90.69 117 VAL B N 1
ATOM 4255 C CA . VAL B 1 117 ? -8.172 -2.555 -3.279 1 90.69 117 VAL B CA 1
ATOM 4256 C C . VAL B 1 117 ? -8.953 -3.67 -2.588 1 90.69 117 VAL B C 1
ATOM 4258 O O . VAL B 1 117 ? -8.922 -3.787 -1.36 1 90.69 117 VAL B O 1
ATOM 4261 N N . HIS B 1 118 ? -9.477 -4.602 -3.297 1 92.94 118 HIS B N 1
ATOM 4262 C CA . HIS B 1 118 ? -10.453 -5.539 -2.748 1 92.94 118 HIS B CA 1
ATOM 4263 C C . HIS B 1 118 ? -9.766 -6.629 -1.93 1 92.94 118 HIS B C 1
ATOM 4265 O O . HIS B 1 118 ? -10.219 -6.961 -0.832 1 92.94 118 HIS B O 1
ATOM 4271 N N . ILE B 1 119 ? -8.727 -7.164 -2.453 1 95.06 119 ILE B N 1
ATOM 4272 C CA . ILE B 1 119 ? -8.023 -8.234 -1.755 1 95.06 119 ILE B CA 1
ATOM 4273 C C . ILE B 1 119 ? -7.504 -7.727 -0.414 1 95.06 119 ILE B C 1
ATOM 4275 O O . ILE B 1 119 ? -7.75 -8.336 0.629 1 95.06 119 ILE B O 1
ATOM 4279 N N . PRO B 1 120 ? -6.852 -6.578 -0.398 1 96.06 120 PRO B N 1
ATOM 4280 C CA . PRO B 1 120 ? -6.41 -6.074 0.904 1 96.06 120 PRO B CA 1
ATOM 4281 C C . PRO B 1 120 ? -7.57 -5.785 1.852 1 96.06 120 PRO B C 1
ATOM 4283 O O . PRO B 1 120 ? -7.477 -6.055 3.053 1 96.06 120 PRO B O 1
ATOM 4286 N N . ARG B 1 121 ? -8.617 -5.273 1.322 1 95.69 121 ARG B N 1
ATOM 4287 C CA . ARG B 1 121 ? -9.781 -5.016 2.158 1 95.69 121 ARG B CA 1
ATOM 4288 C C . ARG B 1 121 ? -10.305 -6.305 2.783 1 95.69 121 ARG B C 1
ATOM 4290 O O . ARG B 1 121 ? -10.633 -6.34 3.973 1 95.69 121 ARG B O 1
ATOM 4297 N N . LEU B 1 122 ? -10.406 -7.379 2.016 1 97.31 122 LEU B N 1
ATOM 4298 C CA . LEU B 1 122 ? -10.867 -8.68 2.496 1 97.31 122 LEU B CA 1
ATOM 4299 C C . LEU B 1 122 ? -9.906 -9.242 3.535 1 97.31 122 LEU B C 1
ATOM 4301 O O . LEU B 1 122 ? -10.328 -9.969 4.441 1 97.31 122 LEU B O 1
ATOM 4305 N N . SER B 1 123 ? -8.641 -8.898 3.414 1 97.69 123 SER B N 1
ATOM 4306 C CA . SER B 1 123 ? -7.629 -9.43 4.324 1 97.69 123 SER B CA 1
ATOM 4307 C C . SER B 1 123 ? -7.832 -8.898 5.742 1 97.69 123 SER B C 1
ATOM 4309 O O . SER B 1 123 ? -7.359 -9.5 6.707 1 97.69 123 SER B O 1
ATOM 4311 N N . LEU B 1 124 ? -8.469 -7.75 5.871 1 97 124 LEU B N 1
ATOM 4312 C CA . LEU B 1 124 ? -8.727 -7.188 7.191 1 97 124 LEU B CA 1
ATOM 4313 C C . LEU B 1 124 ? -9.859 -7.934 7.887 1 97 124 LEU B C 1
ATOM 4315 O O . LEU B 1 124 ? -10 -7.852 9.109 1 97 124 LEU B O 1
ATOM 4319 N N . GLN B 1 125 ? -10.602 -8.727 7.121 1 96.19 125 GLN B N 1
ATOM 4320 C CA . GLN B 1 125 ? -11.812 -9.336 7.664 1 96.19 125 GLN B CA 1
ATOM 4321 C C . GLN B 1 125 ? -11.688 -10.852 7.73 1 96.19 125 GLN B C 1
ATOM 4323 O O . GLN B 1 125 ? -12.375 -11.5 8.523 1 96.19 125 GLN B O 1
ATOM 4328 N N . HIS B 1 126 ? -10.898 -11.414 6.844 1 97.38 126 HIS B N 1
ATOM 4329 C CA . HIS B 1 126 ? -10.805 -12.867 6.703 1 97.38 126 HIS B CA 1
ATOM 4330 C C . HIS B 1 126 ? -9.359 -13.344 6.848 1 97.38 126 HIS B C 1
ATOM 4332 O O . HIS B 1 126 ? -8.492 -12.953 6.066 1 97.38 126 HIS B O 1
ATOM 4338 N N . GLU B 1 127 ? -9.148 -14.234 7.719 1 96.06 127 GLU B N 1
ATOM 4339 C CA . GLU B 1 127 ? -7.801 -14.711 8.023 1 96.06 127 GLU B CA 1
ATOM 4340 C C . GLU B 1 127 ? -7.188 -15.438 6.824 1 96.06 127 GLU B C 1
ATOM 4342 O O . GLU B 1 127 ? -5.98 -15.359 6.598 1 96.06 127 GLU B O 1
ATOM 4347 N N . ASN B 1 128 ? -8.008 -16.25 6.125 1 97.38 128 ASN B N 1
ATOM 4348 C CA . ASN B 1 128 ? -7.484 -16.922 4.941 1 97.38 128 ASN B CA 1
ATOM 4349 C C . ASN B 1 128 ? -6.895 -15.93 3.943 1 97.38 128 ASN B C 1
ATOM 4351 O O . ASN B 1 128 ? -5.816 -16.156 3.396 1 97.38 128 ASN B O 1
ATOM 4355 N N . MET B 1 129 ? -7.578 -14.758 3.807 1 97.94 129 MET B N 1
ATOM 4356 C CA . MET B 1 129 ? -7.133 -13.719 2.885 1 97.94 129 MET B CA 1
ATOM 4357 C C . MET B 1 129 ? -5.859 -13.055 3.396 1 97.94 129 MET B C 1
ATOM 4359 O O . MET B 1 129 ? -4.926 -12.812 2.627 1 97.94 129 MET B O 1
ATOM 4363 N N . LEU B 1 130 ? -5.836 -12.758 4.68 1 98.19 130 LEU B N 1
ATOM 4364 C CA . LEU B 1 130 ? -4.664 -12.109 5.254 1 98.19 130 LEU B CA 1
ATOM 4365 C C . LEU B 1 130 ? -3.426 -12.977 5.098 1 98.19 130 LEU B C 1
ATOM 4367 O O . LEU B 1 130 ? -2.398 -12.523 4.59 1 98.19 130 LEU B O 1
ATOM 4371 N N . HIS B 1 131 ? -3.533 -14.188 5.484 1 97.81 131 HIS B N 1
ATOM 4372 C CA . HIS B 1 131 ? -2.373 -15.07 5.488 1 97.81 131 HIS B CA 1
ATOM 4373 C C . HIS B 1 131 ? -1.979 -15.469 4.066 1 97.81 131 HIS B C 1
ATOM 4375 O O . HIS B 1 131 ? -0.795 -15.648 3.775 1 97.81 131 HIS B O 1
ATOM 4381 N N . ALA B 1 132 ? -2.957 -15.625 3.195 1 98.06 132 ALA B N 1
ATOM 4382 C CA . ALA B 1 132 ? -2.635 -15.906 1.798 1 98.06 132 ALA B CA 1
ATOM 4383 C C . ALA B 1 132 ? -1.891 -14.727 1.165 1 98.06 132 ALA B C 1
ATOM 4385 O O . ALA B 1 132 ? -0.917 -14.93 0.434 1 98.06 132 ALA B O 1
ATOM 4386 N N . MET B 1 133 ? -2.408 -13.516 1.446 1 97.81 133 MET B N 1
ATOM 4387 C CA . MET B 1 133 ? -1.771 -12.312 0.919 1 97.81 133 MET B CA 1
ATOM 4388 C C . MET B 1 133 ? -0.335 -12.195 1.417 1 97.81 133 MET B C 1
ATOM 4390 O O . MET B 1 133 ? 0.573 -11.891 0.642 1 97.81 133 MET B O 1
ATOM 4394 N N . LEU B 1 134 ? -0.135 -12.453 2.676 1 98.12 134 LEU B N 1
ATOM 4395 C CA . LEU B 1 134 ? 1.194 -12.367 3.27 1 98.12 134 LEU B CA 1
ATOM 4396 C C . LEU B 1 134 ? 2.105 -13.461 2.723 1 98.12 134 LEU B C 1
ATOM 4398 O O . LEU B 1 134 ? 3.281 -13.219 2.445 1 98.12 134 LEU B O 1
ATOM 4402 N N . ALA B 1 135 ? 1.56 -14.656 2.543 1 97.69 135 ALA B N 1
ATOM 4403 C CA . ALA B 1 135 ? 2.336 -15.75 1.968 1 97.69 135 ALA B CA 1
ATOM 4404 C C . ALA B 1 135 ? 2.764 -15.43 0.539 1 97.69 135 ALA B C 1
ATOM 4406 O O . ALA B 1 135 ? 3.902 -15.703 0.149 1 97.69 135 ALA B O 1
ATOM 4407 N N . THR B 1 136 ? 1.862 -14.867 -0.225 1 97.06 136 THR B N 1
ATOM 4408 C CA . THR B 1 136 ? 2.162 -14.484 -1.601 1 97.06 136 THR B CA 1
ATOM 4409 C C . THR B 1 136 ? 3.266 -13.43 -1.643 1 97.06 136 THR B C 1
ATOM 4411 O O . THR B 1 136 ? 4.215 -13.547 -2.42 1 97.06 136 THR B O 1
ATOM 4414 N N . SER B 1 137 ? 3.08 -12.461 -0.789 1 96.75 137 SER B N 1
ATOM 4415 C CA . SER B 1 137 ? 4.074 -11.391 -0.731 1 96.75 137 SER B CA 1
ATOM 4416 C C . SER B 1 137 ? 5.434 -11.922 -0.294 1 96.75 137 SER B C 1
ATOM 4418 O O . SER B 1 137 ? 6.465 -11.539 -0.854 1 96.75 137 SER B O 1
ATOM 4420 N N . ALA B 1 138 ? 5.457 -12.758 0.713 1 97 138 ALA B N 1
ATOM 4421 C CA . ALA B 1 138 ? 6.703 -13.359 1.18 1 97 138 ALA B CA 1
ATOM 4422 C C . ALA B 1 138 ? 7.363 -14.18 0.076 1 97 138 ALA B C 1
ATOM 4424 O O . ALA B 1 138 ? 8.586 -14.125 -0.102 1 97 138 ALA B O 1
ATOM 4425 N N . THR B 1 139 ? 6.566 -14.898 -0.644 1 95.38 139 THR B N 1
ATOM 4426 C CA . THR B 1 139 ? 7.082 -15.711 -1.738 1 95.38 139 THR B CA 1
ATOM 4427 C C . THR B 1 139 ? 7.707 -14.836 -2.818 1 95.38 139 THR B C 1
ATOM 4429 O O . THR B 1 139 ? 8.766 -15.164 -3.363 1 95.38 139 THR B O 1
ATOM 4432 N N . ASN B 1 140 ? 7.051 -13.805 -3.145 1 93.62 140 ASN B N 1
ATOM 4433 C CA . ASN B 1 140 ? 7.586 -12.844 -4.109 1 93.62 140 ASN B CA 1
ATOM 4434 C C . ASN B 1 140 ? 8.93 -12.281 -3.65 1 93.62 140 ASN B C 1
ATOM 4436 O O . ASN B 1 140 ? 9.883 -12.227 -4.43 1 93.62 140 ASN B O 1
ATOM 4440 N N . LEU B 1 141 ? 9.008 -11.914 -2.402 1 94.12 141 LEU B N 1
ATOM 4441 C CA . LEU B 1 141 ? 10.242 -11.352 -1.862 1 94.12 141 LEU B CA 1
ATOM 4442 C C . LEU B 1 141 ? 11.367 -12.383 -1.886 1 94.12 141 LEU B C 1
ATOM 4444 O O . LEU B 1 141 ? 12.523 -12.039 -2.121 1 94.12 141 LEU B O 1
ATOM 4448 N N . LEU B 1 142 ? 11.039 -13.555 -1.646 1 92.62 142 LEU B N 1
ATOM 4449 C CA . LEU B 1 142 ? 12.031 -14.625 -1.58 1 92.62 142 LEU B CA 1
ATOM 4450 C C . LEU B 1 142 ? 12.656 -14.875 -2.949 1 92.62 142 LEU B C 1
ATOM 4452 O O . LEU B 1 142 ? 13.727 -15.469 -3.049 1 92.62 142 LEU B O 1
ATOM 4456 N N . SER B 1 143 ? 11.945 -14.453 -4.035 1 85.94 143 SER B N 1
ATOM 4457 C CA . SER B 1 143 ? 12.508 -14.602 -5.375 1 85.94 143 SER B CA 1
ATOM 4458 C C . SER B 1 143 ? 13.773 -13.766 -5.535 1 85.94 143 SER B C 1
ATOM 4460 O O . SER B 1 143 ? 14.672 -14.125 -6.305 1 85.94 143 SER B O 1
ATOM 4462 N N . SER B 1 144 ? 13.859 -12.648 -4.832 1 84.5 144 SER B N 1
ATOM 4463 C CA . SER B 1 144 ? 15.039 -11.789 -4.906 1 84.5 144 SER B CA 1
ATOM 4464 C C . SER B 1 144 ? 15.883 -11.891 -3.645 1 84.5 144 SER B C 1
ATOM 4466 O O . SER B 1 144 ? 17.031 -11.453 -3.625 1 84.5 144 SER B O 1
ATOM 4468 N N . HIS B 1 145 ? 15.289 -12.508 -2.629 1 87.06 145 HIS B N 1
ATOM 4469 C CA . HIS B 1 145 ? 15.984 -12.695 -1.36 1 87.06 145 HIS B CA 1
ATOM 4470 C C . HIS B 1 145 ? 15.953 -14.148 -0.92 1 87.06 145 HIS B C 1
ATOM 4472 O O . HIS B 1 145 ? 15.547 -14.461 0.203 1 87.06 145 HIS B O 1
ATOM 4478 N N . SER B 1 146 ? 16.562 -14.977 -1.665 1 80.19 146 SER B N 1
ATOM 4479 C CA . SER B 1 146 ? 16.422 -16.422 -1.508 1 80.19 146 SER B CA 1
ATOM 4480 C C . SER B 1 146 ? 17.172 -16.922 -0.27 1 80.19 146 SER B C 1
ATOM 4482 O O . SER B 1 146 ? 16.844 -17.984 0.26 1 80.19 146 SER B O 1
ATOM 4484 N N . THR B 1 147 ? 18 -16.094 0.307 1 86.88 147 THR B N 1
ATOM 4485 C CA . THR B 1 147 ? 18.828 -16.547 1.43 1 86.88 147 THR B CA 1
ATOM 4486 C C . THR B 1 147 ? 18.234 -16.062 2.752 1 86.88 147 THR B C 1
ATOM 4488 O O . THR B 1 147 ? 18.781 -16.328 3.82 1 86.88 147 THR B O 1
ATOM 4491 N N . ASP B 1 148 ? 17.141 -15.391 2.73 1 90.62 148 ASP B N 1
ATOM 4492 C CA . ASP B 1 148 ? 16.5 -14.883 3.934 1 90.62 148 ASP B CA 1
ATOM 4493 C C . ASP B 1 148 ? 15.734 -15.992 4.66 1 90.62 148 ASP B C 1
ATOM 4495 O O . ASP B 1 148 ? 14.562 -16.234 4.371 1 90.62 148 ASP B O 1
ATOM 4499 N N . ARG B 1 149 ? 16.266 -16.547 5.664 1 89.81 149 ARG B N 1
ATOM 4500 C CA . ARG B 1 149 ? 15.734 -17.703 6.363 1 89.81 149 ARG B CA 1
ATOM 4501 C C . ARG B 1 149 ? 14.492 -17.328 7.168 1 89.81 149 ARG B C 1
ATOM 4503 O O . ARG B 1 149 ? 13.547 -18.125 7.27 1 89.81 149 ARG B O 1
ATOM 4510 N N . ASP B 1 150 ? 14.57 -16.203 7.746 1 88.69 150 ASP B N 1
ATOM 4511 C CA . ASP B 1 150 ? 13.422 -15.758 8.531 1 88.69 150 ASP B CA 1
ATOM 4512 C C . ASP B 1 150 ? 12.195 -15.555 7.645 1 88.69 150 ASP B C 1
ATOM 4514 O O . ASP B 1 150 ? 11.086 -15.922 8.023 1 88.69 150 ASP B O 1
ATOM 4518 N N . LEU B 1 151 ? 12.477 -14.992 6.535 1 94.38 151 LEU B N 1
ATOM 4519 C CA . LEU B 1 151 ? 11.391 -14.773 5.578 1 94.38 151 LEU B CA 1
ATOM 4520 C C . LEU B 1 151 ? 10.844 -16.109 5.078 1 94.38 151 LEU B C 1
ATOM 4522 O O . LEU B 1 151 ? 9.625 -16.25 4.914 1 94.38 151 LEU B O 1
ATOM 4526 N N . PHE B 1 152 ? 11.688 -17.047 4.816 1 93.56 152 PHE B N 1
ATOM 4527 C CA . PHE B 1 152 ? 11.273 -18.391 4.379 1 93.56 152 PHE B CA 1
ATOM 4528 C C . PHE B 1 152 ? 10.406 -19.062 5.434 1 93.56 152 PHE B C 1
ATOM 4530 O O . PHE B 1 152 ? 9.359 -19.625 5.117 1 93.56 152 PHE B O 1
ATOM 4537 N N . ALA B 1 153 ? 10.844 -18.969 6.66 1 91.19 153 ALA B N 1
ATOM 4538 C CA . ALA B 1 153 ? 10.086 -19.562 7.758 1 91.19 153 ALA B CA 1
ATOM 4539 C C . ALA B 1 153 ? 8.711 -18.906 7.898 1 91.19 153 ALA B C 1
ATOM 4541 O O . ALA B 1 153 ? 7.715 -19.578 8.133 1 91.19 153 ALA B O 1
ATOM 4542 N N . ALA B 1 154 ? 8.727 -17.656 7.766 1 93.81 154 ALA B N 1
ATOM 4543 C CA . ALA B 1 154 ? 7.461 -16.922 7.844 1 93.81 154 ALA B CA 1
ATOM 4544 C C . ALA B 1 154 ? 6.516 -17.344 6.719 1 93.81 154 ALA B C 1
ATOM 4546 O O . ALA B 1 154 ? 5.324 -17.562 6.949 1 93.81 154 ALA B O 1
ATOM 4547 N N . ARG B 1 155 ? 7.059 -17.406 5.492 1 95.56 155 ARG B N 1
ATOM 4548 C CA . ARG B 1 155 ? 6.258 -17.812 4.344 1 95.56 155 ARG B CA 1
ATOM 4549 C C . ARG B 1 155 ? 5.629 -19.172 4.57 1 95.56 155 ARG B C 1
ATOM 4551 O O . ARG B 1 155 ? 4.445 -19.375 4.293 1 95.56 155 ARG B O 1
ATOM 4558 N N . GLN B 1 156 ? 6.359 -20.094 5.121 1 93.06 156 GLN B N 1
ATOM 4559 C CA . GLN B 1 156 ? 5.852 -21.438 5.41 1 93.06 156 GLN B CA 1
ATOM 4560 C C . GLN B 1 156 ? 4.719 -21.391 6.43 1 93.06 156 GLN B C 1
ATOM 4562 O O . GLN B 1 156 ? 3.693 -22.047 6.258 1 93.06 156 GLN B O 1
ATOM 4567 N N . SER B 1 157 ? 4.934 -20.578 7.418 1 93.44 157 SER B N 1
ATOM 4568 C CA . SER B 1 157 ? 3.91 -20.438 8.445 1 93.44 157 SER B CA 1
ATOM 4569 C C . SER B 1 157 ? 2.635 -19.828 7.883 1 93.44 157 SER B C 1
ATOM 4571 O O . SER B 1 157 ? 1.531 -20.297 8.18 1 93.44 157 SER B O 1
ATOM 4573 N N . TYR B 1 158 ? 2.787 -18.828 7.09 1 96.5 158 TYR B N 1
ATOM 4574 C CA . TYR B 1 158 ? 1.631 -18.125 6.551 1 96.5 158 TYR B CA 1
ATOM 4575 C C . TYR B 1 158 ? 0.87 -19 5.566 1 96.5 158 TYR B C 1
ATOM 4577 O O . TYR B 1 158 ? -0.363 -19 5.543 1 96.5 158 TYR B O 1
ATOM 4585 N N . ILE B 1 159 ? 1.547 -19.766 4.703 1 95.62 159 ILE B N 1
ATOM 4586 C CA . ILE B 1 159 ? 0.849 -20.594 3.719 1 95.62 159 ILE B CA 1
ATOM 4587 C C . ILE B 1 159 ? 0.09 -21.703 4.422 1 95.62 159 ILE B C 1
ATOM 4589 O O . ILE B 1 159 ? -1.034 -22.047 4.039 1 95.62 159 ILE B O 1
ATOM 4593 N N . ILE B 1 160 ? 0.678 -22.266 5.473 1 93.25 160 ILE B N 1
ATOM 4594 C CA . ILE B 1 160 ? 0.009 -23.312 6.254 1 93.25 160 ILE B CA 1
ATOM 4595 C C . ILE B 1 160 ? -1.233 -22.719 6.922 1 93.25 160 ILE B C 1
ATOM 4597 O O . ILE B 1 160 ? -2.309 -23.328 6.879 1 93.25 160 ILE B O 1
ATOM 4601 N N . SER B 1 161 ? -1.044 -21.609 7.465 1 94.62 161 SER B N 1
ATOM 4602 C CA . SER B 1 161 ? -2.158 -20.938 8.125 1 94.62 161 SER B CA 1
ATOM 4603 C C . SER B 1 161 ? -3.242 -20.547 7.129 1 94.62 161 SER B C 1
ATOM 4605 O O . SER B 1 161 ? -4.434 -20.625 7.438 1 94.62 161 SER B O 1
ATOM 4607 N N . ALA B 1 162 ? -2.83 -20.062 5.961 1 96.56 162 ALA B N 1
ATOM 4608 C CA . ALA B 1 162 ? -3.781 -19.703 4.914 1 96.56 162 ALA B CA 1
ATOM 4609 C C . ALA B 1 162 ? -4.637 -20.891 4.508 1 96.56 162 ALA B C 1
ATOM 4611 O O . ALA B 1 162 ? -5.855 -20.766 4.363 1 96.56 162 ALA B O 1
ATOM 4612 N N . LEU B 1 163 ? -4.012 -22.016 4.359 1 95.12 163 LEU B N 1
ATOM 4613 C CA . LEU B 1 163 ? -4.723 -23.219 3.971 1 95.12 163 LEU B CA 1
ATOM 4614 C C . LEU B 1 163 ? -5.711 -23.641 5.051 1 95.12 163 LEU B C 1
ATOM 4616 O O . LEU B 1 163 ? -6.852 -24 4.75 1 95.12 163 LEU B O 1
ATOM 4620 N N . SER B 1 164 ? -5.277 -23.594 6.305 1 94.19 164 SER B N 1
ATOM 4621 C CA . SER B 1 164 ? -6.148 -23.938 7.418 1 94.19 164 SER B CA 1
ATOM 4622 C C . SER B 1 164 ? -7.348 -23 7.504 1 94.19 164 SER B C 1
ATOM 4624 O O . SER B 1 164 ? -8.484 -23.453 7.656 1 94.19 164 SER B O 1
ATOM 4626 N N . ALA B 1 165 ? -7.055 -21.734 7.414 1 95.88 165 ALA B N 1
ATOM 4627 C CA . ALA B 1 165 ? -8.117 -20.734 7.469 1 95.88 165 ALA B CA 1
ATOM 4628 C C . ALA B 1 165 ? -9.062 -20.891 6.281 1 95.88 165 ALA B C 1
ATOM 4630 O O . ALA B 1 165 ? -10.273 -20.688 6.414 1 95.88 165 ALA B O 1
ATOM 4631 N N . GLN B 1 166 ? -8.523 -21.156 5.09 1 96.81 166 GLN B N 1
ATOM 4632 C CA . GLN B 1 166 ? -9.328 -21.391 3.896 1 96.81 166 GLN B CA 1
ATOM 4633 C C . GLN B 1 166 ? -10.305 -22.547 4.098 1 96.81 166 GLN B C 1
ATOM 4635 O O . GLN B 1 166 ? -11.469 -22.453 3.713 1 96.81 166 GLN B O 1
ATOM 4640 N N . ARG B 1 167 ? -9.852 -23.547 4.672 1 95.06 167 ARG B N 1
ATOM 4641 C CA . ARG B 1 167 ? -10.703 -24.703 4.945 1 95.06 167 ARG B CA 1
ATOM 4642 C C . ARG B 1 167 ? -11.867 -24.312 5.844 1 95.06 167 ARG B C 1
ATOM 4644 O O . ARG B 1 167 ? -13.008 -24.734 5.605 1 95.06 167 ARG B O 1
ATOM 4651 N N . ARG B 1 168 ? -11.594 -23.578 6.855 1 95.25 168 ARG B N 1
ATOM 4652 C CA . ARG B 1 168 ? -12.648 -23.141 7.773 1 95.25 168 ARG B CA 1
ATOM 4653 C C . ARG B 1 168 ? -13.672 -22.281 7.055 1 95.25 168 ARG B C 1
ATOM 4655 O O . ARG B 1 168 ? -14.875 -22.422 7.277 1 95.25 168 ARG B O 1
ATOM 4662 N N . GLU B 1 169 ? -13.18 -21.391 6.184 1 96.44 169 GLU B N 1
ATOM 4663 C CA . GLU B 1 169 ? -14.078 -20.531 5.438 1 96.44 169 GLU B CA 1
ATOM 4664 C C . GLU B 1 169 ? -14.945 -21.328 4.469 1 96.44 169 GLU B C 1
ATOM 4666 O O . GLU B 1 169 ? -16.125 -21.031 4.285 1 96.44 169 GLU B O 1
ATOM 4671 N N . VAL B 1 170 ? -14.383 -22.312 3.848 1 95.94 170 VAL B N 1
ATOM 4672 C CA . VAL B 1 170 ? -15.094 -23.141 2.867 1 95.94 170 VAL B CA 1
ATOM 4673 C C . VAL B 1 170 ? -16.219 -23.906 3.551 1 95.94 170 VAL B C 1
ATOM 4675 O O . VAL B 1 170 ? -17.281 -24.109 2.971 1 95.94 170 VAL B O 1
ATOM 4678 N N . GLN B 1 171 ? -15.969 -24.328 4.777 1 94.12 171 GLN B N 1
ATOM 4679 C CA . GLN B 1 171 ? -16.969 -25.094 5.52 1 94.12 171 GLN B CA 1
ATOM 4680 C C . GLN B 1 171 ? -18.234 -24.281 5.742 1 94.12 171 GLN B C 1
ATOM 4682 O O . GLN B 1 171 ? -19.328 -24.844 5.836 1 94.12 171 GLN B O 1
ATOM 4687 N N . LYS B 1 172 ? -18.109 -23 5.781 1 94.56 172 LYS B N 1
ATOM 4688 C CA . LYS B 1 172 ? -19.266 -22.141 6.02 1 94.56 172 LYS B CA 1
ATOM 4689 C C . LYS B 1 172 ? -19.562 -21.297 4.797 1 94.56 172 LYS B C 1
ATOM 4691 O O . LYS B 1 172 ? -20.062 -20.172 4.926 1 94.56 172 LYS B O 1
ATOM 4696 N N . LEU B 1 173 ? -19.25 -21.75 3.674 1 95.44 173 LEU B N 1
ATOM 4697 C CA . LEU B 1 173 ? -19.359 -20.984 2.441 1 95.44 173 LEU B CA 1
ATOM 4698 C C . LEU B 1 173 ? -20.797 -20.531 2.219 1 95.44 173 LEU B C 1
ATOM 4700 O O . LEU B 1 173 ? -21.734 -21.328 2.314 1 95.44 173 LEU B O 1
ATOM 4704 N N . SER B 1 174 ? -20.969 -19.359 2.104 1 94.19 174 SER B N 1
ATOM 4705 C CA . SER B 1 174 ? -22.203 -18.672 1.754 1 94.19 174 SER B CA 1
ATOM 4706 C C . SER B 1 174 ? -21.938 -17.438 0.897 1 94.19 174 SER B C 1
ATOM 4708 O O . SER B 1 174 ? -20.781 -17.141 0.568 1 94.19 174 SER B O 1
ATOM 4710 N N . ALA B 1 175 ? -22.891 -16.75 0.5 1 93.31 175 ALA B N 1
ATOM 4711 C CA . ALA B 1 175 ? -22.703 -15.539 -0.297 1 93.31 175 ALA B CA 1
ATOM 4712 C C . ALA B 1 175 ? -21.875 -14.508 0.455 1 93.31 175 ALA B C 1
ATOM 4714 O O . ALA B 1 175 ? -21.125 -13.742 -0.156 1 93.31 175 ALA B O 1
ATOM 4715 N N . GLU B 1 176 ? -21.891 -14.539 1.76 1 93.5 176 GLU B N 1
ATOM 4716 C CA . GLU B 1 176 ? -21.266 -13.523 2.6 1 93.5 176 GLU B CA 1
ATOM 4717 C C . GLU B 1 176 ? -19.734 -13.633 2.561 1 93.5 176 GLU B C 1
ATOM 4719 O O . GLU B 1 176 ? -19.031 -12.625 2.652 1 93.5 176 GLU B O 1
ATOM 4724 N N . ASN B 1 177 ? -19.25 -14.867 2.434 1 96.44 177 ASN B N 1
ATOM 4725 C CA . ASN B 1 177 ? -17.797 -15.016 2.449 1 96.44 177 ASN B CA 1
ATOM 4726 C C . ASN B 1 177 ? -17.281 -15.594 1.133 1 96.44 177 ASN B C 1
ATOM 4728 O O . ASN B 1 1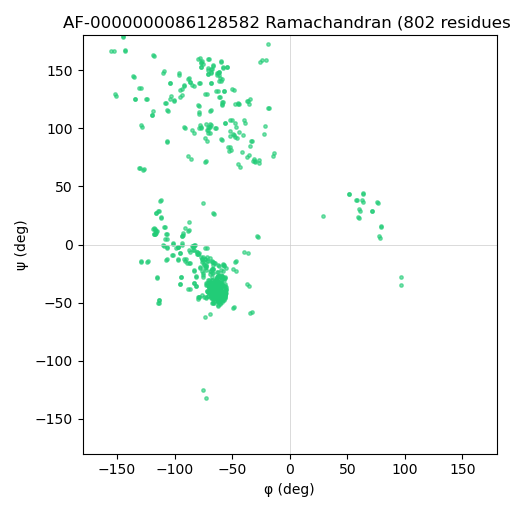77 ? -16.109 -15.969 1.034 1 96.44 177 ASN B O 1
ATOM 4732 N N . ALA B 1 178 ? -18.156 -15.695 0.111 1 97.38 178 ALA B N 1
ATOM 4733 C CA . ALA B 1 178 ? -17.828 -16.312 -1.167 1 97.38 178 ALA B CA 1
ATOM 4734 C C . ALA B 1 178 ? -16.641 -15.617 -1.838 1 97.38 178 ALA B C 1
ATOM 4736 O O . ALA B 1 178 ? -15.773 -16.266 -2.42 1 97.38 178 ALA B O 1
ATOM 4737 N N . GLU B 1 179 ? -16.641 -14.336 -1.77 1 96.94 179 GLU B N 1
ATOM 4738 C CA . GLU B 1 179 ? -15.57 -13.562 -2.379 1 96.94 179 GLU B CA 1
ATOM 4739 C C . GLU B 1 179 ? -14.227 -13.867 -1.721 1 96.94 179 GLU B C 1
ATOM 4741 O O . GLU B 1 179 ? -13.219 -14.039 -2.406 1 96.94 179 GLU B O 1
ATOM 4746 N N . ALA B 1 180 ? -14.219 -13.922 -0.389 1 97.62 180 ALA B N 1
ATOM 4747 C CA . ALA B 1 180 ? -12.992 -14.227 0.352 1 97.62 180 ALA B CA 1
ATOM 4748 C C . ALA B 1 180 ? -12.492 -15.633 0.028 1 97.62 180 ALA B C 1
ATOM 4750 O O . ALA B 1 180 ? -11.289 -15.852 -0.134 1 97.62 180 ALA B O 1
ATOM 4751 N N . VAL B 1 181 ? -13.398 -16.531 -0.058 1 97.69 181 VAL B N 1
ATOM 4752 C CA . VAL B 1 181 ? -13.055 -17.906 -0.352 1 97.69 181 VAL B CA 1
ATOM 4753 C C . VAL B 1 181 ? -12.5 -18.016 -1.768 1 97.69 181 VAL B C 1
ATOM 4755 O O . VAL B 1 181 ? -11.477 -18.672 -1.991 1 97.69 181 VAL B O 1
ATOM 4758 N N . CYS B 1 182 ? -13.133 -17.391 -2.686 1 97 182 CYS B N 1
ATOM 4759 C CA . CYS B 1 182 ? -12.711 -17.422 -4.082 1 97 182 CYS B CA 1
ATOM 4760 C C . CYS B 1 182 ? -11.32 -16.797 -4.234 1 97 182 CYS B C 1
ATOM 4762 O O . CYS B 1 182 ? -10.414 -17.438 -4.789 1 97 182 CYS B O 1
ATOM 4764 N N . MET B 1 183 ? -11.148 -15.594 -3.719 1 96.56 183 MET B N 1
ATOM 4765 C CA . MET B 1 183 ? -9.875 -14.883 -3.854 1 96.56 183 MET B CA 1
ATOM 4766 C C . MET B 1 183 ? -8.773 -15.594 -3.072 1 96.56 183 MET B C 1
ATOM 4768 O O . MET B 1 183 ? -7.613 -15.586 -3.484 1 96.56 183 MET B O 1
ATOM 4772 N N . GLY B 1 184 ? -9.164 -16.109 -1.927 1 97.12 184 GLY B N 1
ATOM 4773 C CA . GLY B 1 184 ? -8.211 -16.922 -1.179 1 97.12 184 GLY B CA 1
ATOM 4774 C C . GLY B 1 184 ? -7.668 -18.094 -1.97 1 97.12 184 GLY B C 1
ATOM 4775 O O . GLY B 1 184 ? -6.461 -18.344 -1.969 1 97.12 184 GLY B O 1
ATOM 4776 N N . SER B 1 185 ? -8.539 -18.781 -2.656 1 96.44 185 SER B N 1
ATOM 4777 C CA . SER B 1 185 ? -8.133 -19.906 -3.498 1 96.44 185 SER B CA 1
ATOM 4778 C C . SER B 1 185 ? -7.188 -19.453 -4.605 1 96.44 185 SER B C 1
ATOM 4780 O O . SER B 1 185 ? -6.219 -20.141 -4.926 1 96.44 185 SER B O 1
ATOM 4782 N N . LEU B 1 186 ? -7.512 -18.359 -5.148 1 94.69 186 LEU B N 1
ATOM 4783 C CA . LEU B 1 186 ? -6.68 -17.812 -6.219 1 94.69 186 LEU B CA 1
ATOM 4784 C C . LEU B 1 186 ? -5.281 -17.484 -5.707 1 94.69 186 LEU B C 1
ATOM 4786 O O . LEU B 1 186 ? -4.285 -17.859 -6.328 1 94.69 186 LEU B O 1
ATOM 4790 N N . LEU B 1 187 ? -5.176 -16.797 -4.598 1 95.88 187 LEU B N 1
ATOM 4791 C CA . LEU B 1 187 ? -3.889 -16.406 -4.031 1 95.88 187 LEU B CA 1
ATOM 4792 C C . LEU B 1 187 ? -3.076 -17.641 -3.646 1 95.88 187 LEU B C 1
ATOM 4794 O O . LEU B 1 187 ? -1.872 -17.703 -3.906 1 95.88 187 LEU B O 1
ATOM 4798 N N . ILE B 1 188 ? -3.742 -18.578 -3.043 1 96.75 188 ILE B N 1
ATOM 4799 C CA . ILE B 1 188 ? -3.072 -19.797 -2.621 1 96.75 188 ILE B CA 1
ATOM 4800 C C . ILE B 1 188 ? -2.535 -20.531 -3.844 1 96.75 188 ILE B C 1
ATOM 4802 O O . ILE B 1 188 ? -1.407 -21.031 -3.83 1 96.75 188 ILE B O 1
ATOM 4806 N N . SER B 1 189 ? -3.318 -20.594 -4.895 1 95.19 189 SER B N 1
ATOM 4807 C CA . SER B 1 189 ? -2.916 -21.266 -6.121 1 95.19 189 SER B CA 1
ATOM 4808 C C . SER B 1 189 ? -1.703 -20.594 -6.754 1 95.19 189 SER B C 1
ATOM 4810 O O . SER B 1 189 ? -0.769 -21.281 -7.188 1 95.19 189 SER B O 1
ATOM 4812 N N . ILE B 1 190 ? -1.701 -19.297 -6.84 1 94.38 190 ILE B N 1
ATOM 4813 C CA . ILE B 1 190 ? -0.593 -18.547 -7.406 1 94.38 190 ILE B CA 1
ATOM 4814 C C . ILE B 1 190 ? 0.665 -18.766 -6.566 1 94.38 190 ILE B C 1
ATOM 4816 O O . ILE B 1 190 ? 1.746 -19 -7.109 1 94.38 190 ILE B O 1
ATOM 4820 N N . THR B 1 191 ? 0.443 -18.672 -5.281 1 95.62 191 THR B N 1
ATOM 4821 C CA . THR B 1 191 ? 1.563 -18.844 -4.363 1 95.62 191 THR B CA 1
ATOM 4822 C C . THR B 1 191 ? 2.154 -20.25 -4.492 1 95.62 191 THR B C 1
ATOM 4824 O O . THR B 1 191 ? 3.377 -20.406 -4.527 1 95.62 191 THR B O 1
ATOM 4827 N N . SER B 1 192 ? 1.285 -21.203 -4.555 1 95.69 192 SER B N 1
ATOM 4828 C CA . SER B 1 192 ? 1.721 -22.594 -4.691 1 95.69 192 SER B CA 1
ATOM 4829 C C . SER B 1 192 ? 2.51 -22.797 -5.98 1 95.69 192 SER B C 1
ATOM 4831 O O . SER B 1 192 ? 3.504 -23.531 -5.996 1 95.69 192 SER B O 1
ATOM 4833 N N . PHE B 1 193 ? 2.068 -22.203 -7.066 1 96.25 193 PHE B N 1
ATOM 4834 C CA . PHE B 1 193 ? 2.805 -22.297 -8.32 1 96.25 193 PHE B CA 1
ATOM 4835 C C . PHE B 1 193 ? 4.188 -21.672 -8.18 1 96.25 193 PHE B C 1
ATOM 4837 O O . PHE B 1 193 ? 5.184 -22.25 -8.609 1 96.25 193 PHE B O 1
ATOM 4844 N N . ALA B 1 194 ? 4.219 -20.531 -7.598 1 93.94 194 ALA B N 1
ATOM 4845 C CA . ALA B 1 194 ? 5.48 -19.797 -7.445 1 93.94 194 ALA B CA 1
ATOM 4846 C C . ALA B 1 194 ? 6.477 -20.609 -6.613 1 93.94 194 ALA B C 1
ATOM 4848 O O . ALA B 1 194 ? 7.684 -20.547 -6.855 1 93.94 194 ALA B O 1
ATOM 4849 N N . MET B 1 195 ? 5.98 -21.328 -5.691 1 93.94 195 MET B N 1
ATOM 4850 C CA . MET B 1 195 ? 6.824 -22.094 -4.777 1 93.94 195 MET B CA 1
ATOM 4851 C C . MET B 1 195 ? 7.48 -23.266 -5.496 1 93.94 195 MET B C 1
ATOM 4853 O O . MET B 1 195 ? 8.422 -23.875 -4.977 1 93.94 195 MET B O 1
ATOM 4857 N N . LEU B 1 196 ? 7.051 -23.641 -6.672 1 94.81 196 LEU B N 1
ATOM 4858 C CA . LEU B 1 196 ? 7.609 -24.766 -7.414 1 94.81 196 LEU B CA 1
ATOM 4859 C C . LEU B 1 196 ? 9.078 -24.531 -7.742 1 94.81 196 LEU B C 1
ATOM 4861 O O . LEU B 1 196 ? 9.844 -25.484 -7.941 1 94.81 196 LEU B O 1
ATOM 4865 N N . ARG B 1 197 ? 9.422 -23.297 -7.828 1 90.69 197 ARG B N 1
ATOM 4866 C CA . ARG B 1 197 ? 10.805 -22.953 -8.148 1 90.69 197 ARG B CA 1
ATOM 4867 C C . ARG B 1 197 ? 11.758 -23.469 -7.082 1 90.69 197 ARG B C 1
ATOM 4869 O O . ARG B 1 197 ? 12.945 -23.672 -7.352 1 90.69 197 ARG B O 1
ATOM 4876 N N . GLU B 1 198 ? 11.234 -23.766 -5.949 1 88.31 198 GLU B N 1
ATOM 4877 C CA . GLU B 1 198 ? 12.078 -24.094 -4.809 1 88.31 198 GLU B CA 1
ATOM 4878 C C . GLU B 1 198 ? 12.125 -25.609 -4.582 1 88.31 198 GLU B C 1
ATOM 4880 O O . GLU B 1 198 ? 12.914 -26.094 -3.766 1 88.31 198 GLU B O 1
ATOM 4885 N N . ARG B 1 199 ? 11.312 -26.359 -5.266 1 90.06 199 ARG B N 1
ATOM 4886 C CA . ARG B 1 199 ? 11.203 -27.766 -4.934 1 90.06 199 ARG B CA 1
ATOM 4887 C C . ARG B 1 199 ? 12.398 -28.547 -5.465 1 90.06 199 ARG B C 1
ATOM 4889 O O . ARG B 1 199 ? 13.008 -28.156 -6.469 1 90.06 199 ARG B O 1
ATOM 4896 N N . SER B 1 200 ? 12.711 -29.609 -4.836 1 91.88 200 SER B N 1
ATOM 4897 C CA . SER B 1 200 ? 13.742 -30.531 -5.297 1 91.88 200 SER B CA 1
ATOM 4898 C C . SER B 1 200 ? 13.227 -31.438 -6.414 1 91.88 200 SER B C 1
ATOM 4900 O O . SER B 1 200 ? 12.086 -31.891 -6.363 1 91.88 200 SER B O 1
ATOM 4902 N N . LEU B 1 201 ? 14.094 -31.641 -7.414 1 94.19 201 LEU B N 1
ATOM 4903 C CA . LEU B 1 201 ? 13.672 -32.438 -8.57 1 94.19 201 LEU B CA 1
ATOM 4904 C C . LEU B 1 201 ? 14.508 -33.688 -8.695 1 94.19 201 LEU B C 1
ATOM 4906 O O . LEU B 1 201 ? 14.484 -34.344 -9.734 1 94.19 201 LEU B O 1
ATOM 4910 N N . ASP B 1 202 ? 15.281 -34.062 -7.68 1 91.94 202 ASP B N 1
ATOM 4911 C CA . ASP B 1 202 ? 16.141 -35.25 -7.695 1 91.94 202 ASP B CA 1
ATOM 4912 C C . ASP B 1 202 ? 15.898 -36.125 -6.461 1 91.94 202 ASP B C 1
ATOM 4914 O O . ASP B 1 202 ? 16.344 -35.781 -5.363 1 91.94 202 ASP B O 1
ATOM 4918 N N . PRO B 1 203 ? 15.164 -37.25 -6.441 1 94.31 203 PRO B N 1
ATOM 4919 C CA . PRO B 1 203 ? 14.609 -37.781 -7.684 1 94.31 203 PRO B CA 1
ATOM 4920 C C . PRO B 1 203 ? 13.383 -37.031 -8.164 1 94.31 203 PRO B C 1
ATOM 4922 O O . PRO B 1 203 ? 12.727 -36.344 -7.379 1 94.31 203 PRO B O 1
ATOM 4925 N N . TYR B 1 204 ? 13.125 -37.125 -9.414 1 96.31 204 TYR B N 1
ATOM 4926 C CA . TYR B 1 204 ? 12.008 -36.375 -9.961 1 96.31 204 TYR B CA 1
ATOM 4927 C C . TYR B 1 204 ? 10.672 -36.969 -9.531 1 96.31 204 TYR B C 1
ATOM 4929 O O . TYR B 1 204 ? 10.477 -38.188 -9.602 1 96.31 204 TYR B O 1
ATOM 4937 N N . GLN B 1 205 ? 9.836 -36.125 -9.039 1 95.81 205 GLN B N 1
ATOM 4938 C CA . GLN B 1 205 ? 8.414 -36.375 -8.828 1 95.81 205 GLN B CA 1
ATOM 4939 C C . GLN B 1 205 ? 7.559 -35.25 -9.398 1 95.81 205 GLN B C 1
ATOM 4941 O O . GLN B 1 205 ? 7.926 -34.094 -9.305 1 95.81 205 GLN B O 1
ATOM 4946 N N . PRO B 1 206 ? 6.484 -35.656 -10.117 1 97.38 206 PRO B N 1
ATOM 4947 C CA . PRO B 1 206 ? 5.586 -34.562 -10.555 1 97.38 206 PRO B CA 1
ATOM 4948 C C . PRO B 1 206 ? 5.105 -33.688 -9.391 1 97.38 206 PRO B C 1
ATOM 4950 O O . PRO B 1 206 ? 5.16 -34.125 -8.234 1 97.38 206 PRO B O 1
ATOM 4953 N N . PRO B 1 207 ? 4.793 -32.438 -9.664 1 96.94 207 PRO B N 1
ATOM 4954 C CA . PRO B 1 207 ? 4.363 -31.547 -8.594 1 96.94 207 PRO B CA 1
ATOM 4955 C C . PRO B 1 207 ? 2.953 -31.859 -8.094 1 96.94 207 PRO B C 1
ATOM 4957 O O . PRO B 1 207 ? 2.037 -31.047 -8.273 1 96.94 207 PRO B O 1
ATOM 4960 N N . MET B 1 208 ? 2.793 -32.969 -7.375 1 95.69 208 MET B N 1
ATOM 4961 C CA . MET B 1 208 ? 1.5 -33.531 -6.98 1 95.69 208 MET B CA 1
ATOM 4962 C C . MET B 1 208 ? 0.782 -32.594 -6.016 1 95.69 208 MET B C 1
ATOM 4964 O O . MET B 1 208 ? -0.438 -32.438 -6.086 1 95.69 208 MET B O 1
ATOM 4968 N N . GLU B 1 209 ? 1.499 -31.938 -5.172 1 92.44 209 GLU B N 1
ATOM 4969 C CA . GLU B 1 209 ? 0.882 -31.031 -4.207 1 92.44 209 GLU B CA 1
ATOM 4970 C C . GLU B 1 209 ? 0.218 -29.844 -4.906 1 92.44 209 GLU B C 1
ATOM 4972 O O . GLU B 1 209 ? -0.908 -29.484 -4.574 1 92.44 209 GLU B O 1
ATOM 4977 N N . TRP B 1 210 ? 0.925 -29.312 -5.812 1 96 210 TRP B N 1
ATOM 4978 C CA . TRP B 1 210 ? 0.384 -28.188 -6.574 1 96 210 TRP B CA 1
ATOM 4979 C C . TRP B 1 210 ? -0.855 -28.609 -7.355 1 96 210 TRP B C 1
ATOM 4981 O O . TRP B 1 210 ? -1.852 -27.891 -7.391 1 96 210 TRP B O 1
ATOM 4991 N N . LEU B 1 211 ? -0.82 -29.75 -7.969 1 96.75 211 LEU B N 1
ATOM 4992 C CA . LEU B 1 211 ? -1.93 -30.25 -8.773 1 96.75 211 LEU B CA 1
ATOM 4993 C C . LEU B 1 211 ? -3.154 -30.516 -7.906 1 96.75 211 LEU B C 1
ATOM 4995 O O . LEU B 1 211 ? -4.277 -30.172 -8.289 1 96.75 211 LEU B O 1
ATOM 4999 N N . GLN B 1 212 ? -2.896 -31.094 -6.766 1 93 212 GLN B N 1
ATOM 5000 C CA . GLN B 1 212 ? -4.004 -31.406 -5.863 1 93 212 GLN B CA 1
ATOM 5001 C C . GLN B 1 212 ? -4.621 -30.125 -5.297 1 93 212 GLN B C 1
ATOM 5003 O O . GLN B 1 212 ? -5.844 -30.016 -5.211 1 93 212 GLN B O 1
ATOM 5008 N N . LEU B 1 213 ? -3.797 -29.25 -4.934 1 93.94 213 LEU B N 1
ATOM 5009 C CA . LEU B 1 213 ? -4.27 -27.953 -4.457 1 93.94 213 LEU B CA 1
ATOM 5010 C C . LEU B 1 213 ? -5.07 -27.234 -5.539 1 93.94 213 LEU B C 1
ATOM 5012 O O . LEU B 1 213 ? -6.098 -26.609 -5.25 1 93.94 213 LEU B O 1
ATOM 5016 N N . GLY B 1 214 ? -4.555 -27.281 -6.727 1 95.19 214 GLY B N 1
ATOM 5017 C CA . GLY B 1 214 ? -5.25 -26.656 -7.844 1 95.19 214 GLY B CA 1
ATOM 5018 C C . GLY B 1 214 ? -6.637 -27.234 -8.078 1 95.19 214 GLY B C 1
ATOM 5019 O O . GLY B 1 214 ? -7.594 -26.484 -8.289 1 95.19 214 GLY B O 1
ATOM 5020 N N . ARG B 1 215 ? -6.715 -28.5 -8.047 1 92.88 215 ARG B N 1
ATOM 5021 C CA . ARG B 1 215 ? -8.008 -29.156 -8.219 1 92.88 215 ARG B CA 1
ATOM 5022 C C . ARG B 1 215 ? -9 -28.688 -7.16 1 92.88 215 ARG B C 1
ATOM 5024 O O . ARG B 1 215 ? -10.148 -28.359 -7.48 1 92.88 215 ARG B O 1
ATOM 5031 N N . GLY B 1 216 ? -8.562 -28.688 -5.926 1 91.81 216 GLY B N 1
ATOM 5032 C CA . GLY B 1 216 ? -9.398 -28.188 -4.852 1 91.81 216 GLY B CA 1
ATOM 5033 C C . GLY B 1 216 ? -9.812 -26.734 -5.059 1 91.81 216 GLY B C 1
ATOM 5034 O O . GLY B 1 216 ? -10.984 -26.391 -4.863 1 91.81 216 GLY B O 1
ATOM 5035 N N . ALA B 1 217 ? -8.852 -25.938 -5.465 1 94.19 217 ALA B N 1
ATOM 5036 C CA . ALA B 1 217 ? -9.117 -24.516 -5.699 1 94.19 217 ALA B CA 1
ATOM 5037 C C . ALA B 1 217 ? -10.164 -24.328 -6.793 1 94.19 217 ALA B C 1
ATOM 5039 O O . ALA B 1 217 ? -11.031 -23.469 -6.68 1 94.19 217 ALA B O 1
ATOM 5040 N N . GLY B 1 218 ? -10.039 -25.109 -7.832 1 92.94 218 GLY B N 1
ATOM 5041 C CA . GLY B 1 218 ? -11.016 -25.031 -8.898 1 92.94 218 GLY B CA 1
ATOM 5042 C C . GLY B 1 218 ? -12.438 -25.281 -8.43 1 92.94 218 GLY B C 1
ATOM 5043 O O . GLY B 1 218 ? -13.344 -24.5 -8.75 1 92.94 218 GLY B O 1
ATOM 5044 N N . THR B 1 219 ? -12.594 -26.266 -7.656 1 91.81 219 THR B N 1
ATOM 5045 C CA . THR B 1 219 ? -13.898 -26.625 -7.117 1 91.81 219 THR B CA 1
ATOM 5046 C C . THR B 1 219 ? -14.445 -25.5 -6.242 1 91.81 219 THR B C 1
ATOM 5048 O O . THR B 1 219 ? -15.609 -25.109 -6.375 1 91.81 219 THR B O 1
ATOM 5051 N N . VAL B 1 220 ? -13.641 -25.016 -5.426 1 93.62 220 VAL B N 1
ATOM 5052 C CA . VAL B 1 220 ? -14.031 -24.016 -4.453 1 93.62 220 VAL B CA 1
ATOM 5053 C C . VAL B 1 220 ? -14.383 -22.703 -5.172 1 93.62 220 VAL B C 1
ATOM 5055 O O . VAL B 1 220 ? -15.336 -22.016 -4.797 1 93.62 220 VAL B O 1
ATOM 5058 N N . ILE B 1 221 ? -13.609 -22.312 -6.148 1 94.12 221 ILE B N 1
ATOM 5059 C CA . ILE B 1 221 ? -13.875 -21.094 -6.922 1 94.12 221 ILE B CA 1
ATOM 5060 C C . ILE B 1 221 ? -15.242 -21.203 -7.594 1 94.12 221 ILE B C 1
ATOM 5062 O O . ILE B 1 221 ? -16.047 -20.281 -7.512 1 94.12 221 ILE B O 1
ATOM 5066 N N . TRP B 1 222 ? -15.492 -22.328 -8.141 1 91.94 222 TRP B N 1
ATOM 5067 C CA . TRP B 1 222 ? -16.766 -22.547 -8.805 1 91.94 222 TRP B CA 1
ATOM 5068 C C . TRP B 1 222 ? -17.922 -22.484 -7.801 1 91.94 222 TRP B C 1
ATOM 5070 O O . TRP B 1 222 ? -18.969 -21.891 -8.086 1 91.94 222 TRP B O 1
ATOM 5080 N N . GLN B 1 223 ? -17.75 -23.125 -6.695 1 93.69 223 GLN B N 1
ATOM 5081 C CA . GLN B 1 223 ? -18.781 -23.109 -5.66 1 93.69 223 GLN B CA 1
ATOM 5082 C C . GLN B 1 223 ? -19.031 -21.703 -5.148 1 93.69 223 GLN B C 1
ATOM 5084 O O . GLN B 1 223 ? -20.156 -21.344 -4.816 1 93.69 223 GLN B O 1
ATOM 5089 N N . SER B 1 224 ? -17.984 -20.953 -5.035 1 95.81 224 SER B N 1
ATOM 5090 C CA . SER B 1 224 ? -18.109 -19.562 -4.578 1 95.81 224 SER B CA 1
ATOM 5091 C C . SER B 1 224 ? -18.922 -18.734 -5.559 1 95.81 224 SER B C 1
ATOM 5093 O O . SER B 1 224 ? -19.797 -17.953 -5.152 1 95.81 224 SER B O 1
ATOM 5095 N N . VAL B 1 225 ? -18.625 -18.859 -6.844 1 94.25 225 VAL B N 1
ATOM 5096 C CA . VAL B 1 225 ? -19.359 -18.141 -7.883 1 94.25 225 VAL B CA 1
ATOM 5097 C C . VAL B 1 225 ? -20.828 -18.578 -7.875 1 94.25 225 VAL B C 1
ATOM 5099 O O . VAL B 1 225 ? -21.719 -17.734 -7.969 1 94.25 225 VAL B O 1
ATOM 5102 N N . GLU B 1 226 ? -21.016 -19.844 -7.719 1 93.62 226 GLU B N 1
ATOM 5103 C CA . GLU B 1 226 ? -22.375 -20.391 -7.688 1 93.62 226 GLU B CA 1
ATOM 5104 C C . GLU B 1 226 ? -23.156 -19.844 -6.504 1 93.62 226 GLU B C 1
ATOM 5106 O O . GLU B 1 226 ? -24.359 -19.578 -6.617 1 93.62 226 GLU B O 1
ATOM 5111 N N . ALA B 1 227 ? -22.5 -19.734 -5.395 1 94.38 227 ALA B N 1
ATOM 5112 C CA . ALA B 1 227 ? -23.156 -19.219 -4.191 1 94.38 227 ALA B CA 1
ATOM 5113 C C . ALA B 1 227 ? -23.688 -17.797 -4.422 1 94.38 227 ALA B C 1
ATOM 5115 O O . ALA B 1 227 ? -24.75 -17.438 -3.9 1 94.38 227 ALA B O 1
ATOM 5116 N N . ILE B 1 228 ? -22.984 -17.016 -5.242 1 95.25 228 ILE B N 1
ATOM 5117 C CA . ILE B 1 228 ? -23.375 -15.633 -5.52 1 95.25 228 ILE B CA 1
ATOM 5118 C C . ILE B 1 228 ? -24.5 -15.617 -6.559 1 95.25 228 ILE B C 1
ATOM 5120 O O . ILE B 1 228 ? -25.484 -14.898 -6.402 1 95.25 228 ILE B O 1
ATOM 5124 N N . VAL B 1 229 ? -24.328 -16.422 -7.625 1 92.06 229 VAL B N 1
ATOM 5125 C CA . VAL B 1 229 ? -25.266 -16.438 -8.742 1 92.06 229 VAL B CA 1
ATOM 5126 C C . VAL B 1 229 ? -26.609 -17.016 -8.297 1 92.06 229 VAL B C 1
ATOM 5128 O O . VAL B 1 229 ? -27.672 -16.516 -8.672 1 92.06 229 VAL B O 1
ATOM 5131 N N . SER B 1 230 ? -26.531 -18.047 -7.484 1 92.25 230 SER B N 1
ATOM 5132 C CA . SER B 1 230 ? -27.75 -18.672 -7.008 1 92.25 230 SER B CA 1
ATOM 5133 C C . SER B 1 230 ? -28.578 -17.703 -6.172 1 92.25 230 SER B C 1
ATOM 5135 O O . SER B 1 230 ? -29.812 -17.766 -6.176 1 92.25 230 SER B O 1
ATOM 5137 N N . ASP B 1 231 ? -27.906 -16.828 -5.496 1 92.25 231 ASP B N 1
ATOM 5138 C CA . ASP B 1 231 ? -28.594 -15.852 -4.641 1 92.25 231 ASP B CA 1
ATOM 5139 C C . ASP B 1 231 ? -28.844 -14.547 -5.391 1 92.25 231 ASP B C 1
ATOM 5141 O O . ASP B 1 231 ? -29.297 -13.562 -4.797 1 92.25 231 ASP B O 1
ATOM 5145 N N . ALA B 1 232 ? -28.562 -14.5 -6.707 1 92.5 232 ALA B N 1
ATOM 5146 C CA . ALA B 1 232 ? -28.734 -13.328 -7.566 1 92.5 232 ALA B CA 1
ATOM 5147 C C . ALA B 1 232 ? -28.062 -12.102 -6.969 1 92.5 232 ALA B C 1
ATOM 5149 O O . ALA B 1 232 ? -28.656 -11.023 -6.902 1 92.5 232 ALA B O 1
ATOM 5150 N N . LYS B 1 233 ? -26.844 -12.273 -6.457 1 93.75 233 LYS B N 1
ATOM 5151 C CA . LYS B 1 233 ? -26.141 -11.203 -5.766 1 93.75 233 LYS B CA 1
ATOM 5152 C C . LYS B 1 233 ? -24.922 -10.742 -6.57 1 93.75 233 LYS B C 1
ATOM 5154 O O . LYS B 1 233 ? -23.953 -10.25 -6.004 1 93.75 233 LYS B O 1
ATOM 5159 N N . GLU B 1 234 ? -24.875 -10.938 -7.836 1 92.75 234 GLU B N 1
ATOM 5160 C CA . GLU B 1 234 ? -23.75 -10.594 -8.695 1 92.75 234 GLU B CA 1
ATOM 5161 C C . GLU B 1 234 ? -23.422 -9.102 -8.594 1 92.75 234 GLU B C 1
ATOM 5163 O O . GLU B 1 234 ? -22.25 -8.719 -8.609 1 92.75 234 GLU B O 1
ATOM 5168 N N . GLY B 1 235 ? -24.422 -8.312 -8.445 1 92.44 235 GLY B N 1
ATOM 5169 C CA . GLY B 1 235 ? -24.234 -6.875 -8.359 1 92.44 235 GLY B CA 1
ATOM 5170 C C . GLY B 1 235 ? -23.547 -6.438 -7.078 1 92.44 235 GLY B C 1
ATOM 5171 O O . GLY B 1 235 ? -22.906 -5.383 -7.035 1 92.44 235 GLY B O 1
ATOM 5172 N N . GLU B 1 236 ? -23.625 -7.266 -6.059 1 93.25 236 GLU B N 1
ATOM 5173 C CA . GLU B 1 236 ? -23.078 -6.934 -4.75 1 93.25 236 GLU B CA 1
ATOM 5174 C C . GLU B 1 236 ? -21.609 -7.32 -4.652 1 93.25 236 GLU B C 1
ATOM 5176 O O . GLU B 1 236 ? -20.891 -6.844 -3.766 1 93.25 236 GLU B O 1
ATOM 5181 N N . TYR B 1 237 ? -21.188 -8.109 -5.531 1 93.06 237 TYR B N 1
ATOM 5182 C CA . TYR B 1 237 ? -19.828 -8.609 -5.48 1 93.06 237 TYR B CA 1
ATOM 5183 C C . TYR B 1 237 ? -19.125 -8.438 -6.832 1 93.06 237 TYR B C 1
ATOM 5185 O O . TYR B 1 237 ? -18.703 -9.422 -7.438 1 93.06 237 TYR B O 1
ATOM 5193 N N . PRO B 1 238 ? -18.906 -7.223 -7.238 1 90.25 238 PRO B N 1
ATOM 5194 C CA . PRO B 1 238 ? -18.359 -6.953 -8.562 1 90.25 238 PRO B CA 1
ATOM 5195 C C . PRO B 1 238 ? -16.938 -7.488 -8.734 1 90.25 238 PRO B C 1
ATOM 5197 O O . PRO B 1 238 ? -16.547 -7.898 -9.836 1 90.25 238 PRO B O 1
ATOM 5200 N N . ALA B 1 239 ? -16.188 -7.461 -7.699 1 90.75 239 ALA B N 1
ATOM 5201 C CA . ALA B 1 239 ? -14.812 -7.941 -7.797 1 90.75 239 ALA B CA 1
ATOM 5202 C C . ALA B 1 239 ? -14.773 -9.43 -8.125 1 90.75 239 ALA B C 1
ATOM 5204 O O . ALA B 1 239 ? -14.008 -9.867 -8.992 1 90.75 239 ALA B O 1
ATOM 5205 N N . LEU B 1 240 ? -15.578 -10.203 -7.441 1 93.38 240 LEU B N 1
ATOM 5206 C CA . LEU B 1 240 ? -15.672 -11.633 -7.719 1 93.38 240 LEU B CA 1
ATOM 5207 C C . LEU B 1 240 ? -16.141 -11.883 -9.141 1 93.38 240 LEU B C 1
ATOM 5209 O O . LEU B 1 240 ? -15.625 -12.766 -9.836 1 93.38 240 LEU B O 1
ATOM 5213 N N . MET B 1 241 ? -17.094 -11.125 -9.547 1 91.88 241 MET B N 1
ATOM 5214 C CA . MET B 1 241 ? -17.656 -11.305 -10.883 1 91.88 241 MET B CA 1
ATOM 5215 C C . MET B 1 241 ? -16.641 -10.914 -11.953 1 91.88 241 MET B C 1
ATOM 5217 O O . MET B 1 241 ? -16.609 -11.508 -13.031 1 91.88 241 MET B O 1
ATOM 5221 N N . THR B 1 242 ? -15.852 -9.898 -11.664 1 89 242 THR B N 1
ATOM 5222 C CA . THR B 1 242 ? -14.773 -9.531 -12.578 1 89 242 THR B CA 1
ATOM 5223 C C . THR B 1 242 ? -13.844 -10.719 -12.828 1 89 242 THR B C 1
ATOM 5225 O O . THR B 1 242 ? -13.484 -11 -13.969 1 89 242 THR B O 1
ATOM 5228 N N . VAL B 1 243 ? -13.516 -11.453 -11.797 1 88.12 243 VAL B N 1
ATOM 5229 C CA . VAL B 1 243 ? -12.633 -12.609 -11.898 1 88.12 243 VAL B CA 1
ATOM 5230 C C . VAL B 1 243 ? -13.352 -13.75 -12.617 1 88.12 243 VAL B C 1
ATOM 5232 O O . VAL B 1 243 ? -12.781 -14.398 -13.492 1 88.12 243 VAL B O 1
ATOM 5235 N N . ALA B 1 244 ? -14.594 -13.938 -12.305 1 89.5 244 ALA B N 1
ATOM 5236 C CA . ALA B 1 244 ? -15.367 -15.062 -12.812 1 89.5 244 ALA B CA 1
ATOM 5237 C C . ALA B 1 244 ? -15.656 -14.898 -14.305 1 89.5 244 ALA B C 1
ATOM 5239 O O . ALA B 1 244 ? -15.742 -15.883 -15.039 1 89.5 244 ALA B O 1
ATOM 5240 N N . THR B 1 245 ? -15.766 -13.695 -14.773 1 88.06 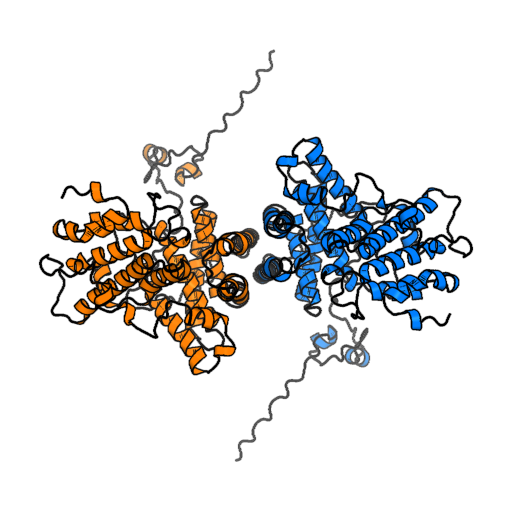245 THR B N 1
ATOM 5241 C CA . THR B 1 245 ? -16.266 -13.477 -16.125 1 88.06 245 THR B CA 1
ATOM 5242 C C . THR B 1 245 ? -15.141 -12.992 -17.047 1 88.06 245 THR B C 1
ATOM 5244 O O . THR B 1 245 ? -15.359 -12.797 -18.234 1 88.06 245 THR B O 1
ATOM 5247 N N . ALA B 1 246 ? -13.992 -12.836 -16.531 1 86.81 246 ALA B N 1
ATOM 5248 C CA . ALA B 1 246 ? -12.883 -12.32 -17.328 1 86.81 246 ALA B CA 1
ATOM 5249 C C . ALA B 1 246 ? -12.469 -13.328 -18.406 1 86.81 246 ALA B C 1
ATOM 5251 O O . ALA B 1 246 ? -12.617 -14.539 -18.219 1 86.81 246 ALA B O 1
ATOM 5252 N N . TYR B 1 247 ? -11.953 -12.773 -19.5 1 88.62 247 TYR B N 1
ATOM 5253 C CA . TYR B 1 247 ? -11.359 -13.609 -20.531 1 88.62 247 TYR B CA 1
ATOM 5254 C C . TYR B 1 247 ? -10.07 -14.258 -20.047 1 88.62 247 TYR B C 1
ATOM 5256 O O . TYR B 1 247 ? -9.25 -13.609 -19.391 1 88.62 247 TYR B O 1
ATOM 5264 N N . PRO B 1 248 ? -9.852 -15.578 -20.391 1 90.38 248 PRO B N 1
ATOM 5265 C CA . PRO B 1 248 ? -10.703 -16.531 -21.109 1 90.38 248 PRO B CA 1
ATOM 5266 C C . PRO B 1 248 ? -11.906 -16.984 -20.281 1 90.38 248 PRO B C 1
ATOM 5268 O O . PRO B 1 248 ? -11.82 -17.078 -19.047 1 90.38 248 PRO B O 1
ATOM 5271 N N . HIS B 1 249 ? -12.984 -17.234 -20.938 1 88.88 249 HIS B N 1
ATOM 5272 C CA . HIS B 1 249 ? -14.234 -17.578 -20.266 1 88.88 249 HIS B CA 1
ATOM 5273 C C . HIS B 1 249 ? -14.281 -19.062 -19.922 1 88.88 249 HIS B C 1
ATOM 5275 O O . HIS B 1 249 ? -14.805 -19.875 -20.703 1 88.88 249 HIS B O 1
ATOM 5281 N N . PHE B 1 250 ? -13.922 -19.312 -18.766 1 89.25 250 PHE B N 1
ATOM 5282 C CA . PHE B 1 250 ? -13.883 -20.703 -18.328 1 89.25 250 PHE B CA 1
ATOM 5283 C C . PHE B 1 250 ? -15.266 -21.172 -17.875 1 89.25 250 PHE B C 1
ATOM 5285 O O . PHE B 1 250 ? -15.984 -20.422 -17.203 1 89.25 250 PHE B O 1
ATOM 5292 N N . GLY B 1 251 ? -15.664 -22.312 -18.25 1 79.62 251 GLY B N 1
ATOM 5293 C CA . GLY B 1 251 ? -16.938 -22.891 -17.844 1 79.62 251 GLY B CA 1
ATOM 5294 C C . GLY B 1 251 ? -18.031 -22.688 -18.859 1 79.62 251 GLY B C 1
ATOM 5295 O O . GLY B 1 251 ? -18.953 -23.5 -18.953 1 79.62 251 GLY B O 1
ATOM 5296 N N . ARG B 1 252 ? -17.984 -21.516 -19.547 1 75 252 ARG B N 1
ATOM 5297 C CA . ARG B 1 252 ? -19.062 -21.234 -20.516 1 75 252 ARG B CA 1
ATOM 5298 C C . ARG B 1 252 ? -18.969 -22.156 -21.719 1 75 252 ARG B C 1
ATOM 5300 O O . ARG B 1 252 ? -19.938 -22.797 -22.094 1 75 252 ARG B O 1
ATOM 5307 N N . ASP B 1 253 ? -17.688 -21.984 -22.406 1 75.19 253 ASP B N 1
ATOM 5308 C CA . ASP B 1 253 ? -17.453 -22.875 -23.547 1 75.19 253 ASP B CA 1
ATOM 5309 C C . ASP B 1 253 ? -16.234 -23.75 -23.328 1 75.19 253 ASP B C 1
ATOM 5311 O O . ASP B 1 253 ? -15.266 -23.328 -22.688 1 75.19 253 ASP B O 1
ATOM 5315 N N . GLN B 1 254 ? -16.375 -25.078 -23.219 1 88.44 254 GLN B N 1
ATOM 5316 C CA . GLN B 1 254 ? -15.312 -26.062 -23.016 1 88.44 254 GLN B CA 1
ATOM 5317 C C . GLN B 1 254 ? -14.523 -26.297 -24.297 1 88.44 254 GLN B C 1
ATOM 5319 O O . GLN B 1 254 ? -14.086 -27.406 -24.562 1 88.44 254 GLN B O 1
ATOM 5324 N N . SER B 1 255 ? -14.359 -25.156 -25.062 1 91.69 255 SER B N 1
ATOM 5325 C CA . SER B 1 255 ? -13.695 -25.297 -26.359 1 91.69 255 SER B CA 1
ATOM 5326 C C . SER B 1 255 ? -12.195 -25.547 -26.188 1 91.69 255 SER B C 1
ATOM 5328 O O . SER B 1 255 ? -11.539 -26.062 -27.078 1 91.69 255 SER B O 1
ATOM 5330 N N . TYR B 1 256 ? -11.711 -25.203 -25.031 1 94.88 256 TYR B N 1
ATOM 5331 C CA . TYR B 1 256 ? -10.289 -25.406 -24.766 1 94.88 256 TYR B CA 1
ATOM 5332 C C . TYR B 1 256 ? -9.969 -26.891 -24.594 1 94.88 256 TYR B C 1
ATOM 5334 O O . TYR B 1 256 ? -8.797 -27.266 -24.578 1 94.88 256 TYR B O 1
ATOM 5342 N N . PHE B 1 257 ? -11.008 -27.75 -24.641 1 95.94 257 PHE B N 1
ATOM 5343 C CA . PHE B 1 257 ? -10.797 -29.188 -24.609 1 95.94 257 PHE B CA 1
ATOM 5344 C C . PHE B 1 257 ? -11.039 -29.812 -25.969 1 95.94 257 PHE B C 1
ATOM 5346 O O . PHE B 1 257 ? -10.961 -31.031 -26.125 1 95.94 257 PHE B O 1
ATOM 5353 N N . SER B 1 258 ? -11.305 -29 -27 1 95.75 258 SER B N 1
ATOM 5354 C CA . SER B 1 258 ? -11.609 -29.516 -28.328 1 95.75 258 SER B CA 1
ATOM 5355 C C . SER B 1 258 ? -10.391 -30.172 -28.969 1 95.75 258 SER B C 1
ATOM 5357 O O . SER B 1 258 ? -9.266 -29.734 -28.75 1 95.75 258 SER B O 1
ATOM 5359 N N . PRO B 1 259 ? -10.633 -31.203 -29.797 1 96.31 259 PRO B N 1
ATOM 5360 C CA . PRO B 1 259 ? -9.539 -31.906 -30.484 1 96.31 259 PRO B CA 1
ATOM 5361 C C . PRO B 1 259 ? -8.711 -30.969 -31.359 1 96.31 259 PRO B C 1
ATOM 5363 O O . PRO B 1 259 ? -7.512 -31.188 -31.547 1 96.31 259 PRO B O 1
ATOM 5366 N N . GLU B 1 260 ? -9.273 -29.938 -31.828 1 96.44 260 GLU B N 1
ATOM 5367 C CA . GLU B 1 260 ? -8.57 -28.984 -32.688 1 96.44 260 GLU B CA 1
ATOM 5368 C C . GLU B 1 260 ? -7.418 -28.312 -31.953 1 96.44 260 GLU B C 1
ATOM 5370 O O . GLU B 1 260 ? -6.426 -27.922 -32.562 1 96.44 260 GLU B O 1
ATOM 5375 N N . MET B 1 261 ? -7.508 -28.281 -30.625 1 97.31 261 MET B N 1
ATOM 5376 C CA . MET B 1 261 ? -6.508 -27.578 -29.828 1 97.31 261 MET B CA 1
ATOM 5377 C C . MET B 1 261 ? -5.223 -28.391 -29.734 1 97.31 261 MET B C 1
ATOM 5379 O O . MET B 1 261 ? -4.145 -27.844 -29.5 1 97.31 261 MET B O 1
ATOM 5383 N N . ARG B 1 262 ? -5.316 -29.703 -29.938 1 96.62 262 ARG B N 1
ATOM 5384 C CA . ARG B 1 262 ? -4.145 -30.547 -29.719 1 96.62 262 ARG B CA 1
ATOM 5385 C C . ARG B 1 262 ? -3.6 -31.062 -31.047 1 96.62 262 ARG B C 1
ATOM 5387 O O . ARG B 1 262 ? -2.799 -32 -31.078 1 96.62 262 ARG B O 1
ATOM 5394 N N . ARG B 1 263 ? -3.994 -30.5 -32.094 1 95.38 263 ARG B N 1
ATOM 5395 C CA . ARG B 1 263 ? -3.625 -30.984 -33.438 1 95.38 263 ARG B CA 1
ATOM 5396 C C . ARG B 1 263 ? -2.109 -31.062 -33.594 1 95.38 263 ARG B C 1
ATOM 5398 O O . ARG B 1 263 ? -1.58 -32.031 -34.125 1 95.38 263 ARG B O 1
ATOM 5405 N N . ASP B 1 264 ? -1.38 -30.125 -33.094 1 94.06 264 ASP B N 1
ATOM 5406 C CA . ASP B 1 264 ? 0.068 -30.031 -33.25 1 94.06 264 ASP B CA 1
ATOM 5407 C C . ASP B 1 264 ? 0.791 -30.938 -32.281 1 94.06 264 ASP B C 1
ATOM 5409 O O . ASP B 1 264 ? 2.004 -31.141 -32.375 1 94.06 264 ASP B O 1
ATOM 5413 N N . PHE B 1 265 ? 0.033 -31.562 -31.297 1 96.12 265 PHE B N 1
ATOM 5414 C CA . PHE B 1 265 ? 0.649 -32.375 -30.266 1 96.12 265 PHE B CA 1
ATOM 5415 C C . PHE B 1 265 ? 0.165 -33.812 -30.344 1 96.12 265 PHE B C 1
ATOM 5417 O O . PHE B 1 265 ? 0.389 -34.625 -29.438 1 96.12 265 PHE B O 1
ATOM 5424 N N . ASN B 1 266 ? -0.433 -34.188 -31.375 1 91.81 266 ASN B N 1
ATOM 5425 C CA . ASN B 1 266 ? -1.114 -35.469 -31.484 1 91.81 266 ASN B CA 1
ATOM 5426 C C . ASN B 1 266 ? -0.14 -36.625 -31.344 1 91.81 266 ASN B C 1
ATOM 5428 O O . ASN B 1 266 ? -0.534 -37.719 -30.938 1 91.81 266 ASN B O 1
ATOM 5432 N N . ASN B 1 267 ? 1.117 -36.469 -31.688 1 93.19 267 ASN B N 1
ATOM 5433 C CA . ASN B 1 267 ? 2.129 -37.5 -31.578 1 93.19 267 ASN B CA 1
ATOM 5434 C C . ASN B 1 267 ? 2.273 -38 -30.141 1 93.19 267 ASN B C 1
ATOM 5436 O O . ASN B 1 267 ? 2.734 -39.125 -29.906 1 93.19 267 ASN B O 1
ATOM 5440 N N . VAL B 1 268 ? 1.861 -37.156 -29.188 1 96.62 268 VAL B N 1
ATOM 5441 C CA . VAL B 1 268 ? 1.952 -37.5 -27.766 1 96.62 268 VAL B CA 1
ATOM 5442 C C . VAL B 1 268 ? 0.972 -38.656 -27.453 1 96.62 268 VAL B C 1
ATOM 5444 O O . VAL B 1 268 ? 1.201 -39.438 -26.531 1 96.62 268 VAL B O 1
ATOM 5447 N N . LEU B 1 269 ? -0.095 -38.75 -28.219 1 95.81 269 LEU B N 1
ATOM 5448 C CA . LEU B 1 269 ? -1.136 -39.75 -27.984 1 95.81 269 LEU B CA 1
ATOM 5449 C C . LEU B 1 269 ? -0.827 -41.062 -28.703 1 95.81 269 LEU B C 1
ATOM 5451 O O . LEU B 1 269 ? -1.675 -41.938 -28.781 1 95.81 269 LEU B O 1
ATOM 5455 N N . THR B 1 270 ? 0.411 -41.156 -29.188 1 92.19 270 THR B N 1
ATOM 5456 C CA . THR B 1 270 ? 0.8 -42.344 -29.938 1 92.19 270 THR B CA 1
ATOM 5457 C C . THR B 1 270 ? 0.64 -43.594 -29.094 1 92.19 270 THR B C 1
ATOM 5459 O O . THR B 1 270 ? 0.908 -43.594 -27.891 1 92.19 270 THR B O 1
ATOM 5462 N N . GLN B 1 271 ? 0.193 -44.719 -29.688 1 90.19 271 GLN B N 1
ATOM 5463 C CA . GLN B 1 271 ? 0.044 -46 -29.016 1 90.19 271 GLN B CA 1
ATOM 5464 C C . GLN B 1 271 ? 1.13 -46.969 -29.453 1 90.19 271 GLN B C 1
ATOM 5466 O O . GLN B 1 271 ? 1.117 -48.156 -29.062 1 90.19 271 GLN B O 1
ATOM 5471 N N . ARG B 1 272 ? 2.037 -46.406 -30.172 1 89.5 272 ARG B N 1
ATOM 5472 C CA . ARG B 1 272 ? 3.105 -47.25 -30.719 1 89.5 272 ARG B CA 1
ATOM 5473 C C . ARG B 1 272 ? 4.211 -47.469 -29.688 1 89.5 272 ARG B C 1
ATOM 5475 O O . ARG B 1 272 ? 5.008 -48.406 -29.812 1 89.5 272 ARG B O 1
ATOM 5482 N N . VAL B 1 273 ? 4.219 -46.562 -28.812 1 90.94 273 VAL B N 1
ATOM 5483 C CA . VAL B 1 273 ? 5.238 -46.656 -27.781 1 90.94 273 VAL B CA 1
ATOM 5484 C C . VAL B 1 273 ? 4.617 -47.156 -26.484 1 90.94 273 VAL B C 1
ATOM 5486 O O . VAL B 1 273 ? 3.496 -46.781 -26.125 1 90.94 273 VAL B O 1
ATOM 5489 N N . ALA B 1 274 ? 5.328 -48.031 -25.828 1 86.69 274 ALA B N 1
ATOM 5490 C CA . ALA B 1 274 ? 4.832 -48.562 -24.562 1 86.69 274 ALA B CA 1
ATOM 5491 C C . ALA B 1 274 ? 4.641 -47.469 -23.531 1 86.69 274 ALA B C 1
ATOM 5493 O O . ALA B 1 274 ? 5.535 -46.656 -23.312 1 86.69 274 ALA B O 1
ATOM 5494 N N . SER B 1 275 ? 3.541 -47.344 -22.953 1 87 275 SER B N 1
ATOM 5495 C CA . SER B 1 275 ? 3.24 -46.281 -21.984 1 87 275 SER B CA 1
ATOM 5496 C C . SER B 1 275 ? 2.652 -46.875 -20.703 1 87 275 SER B C 1
ATOM 5498 O O . SER B 1 275 ? 2.617 -46.219 -19.672 1 87 275 SER B O 1
ATOM 5500 N N . GLY B 1 276 ? 2.219 -48.094 -20.719 1 89.12 276 GLY B N 1
ATOM 5501 C CA . GLY B 1 276 ? 1.557 -48.719 -19.578 1 89.12 276 GLY B CA 1
ATOM 5502 C C . GLY B 1 276 ? 0.109 -48.281 -19.422 1 89.12 276 GLY B C 1
ATOM 5503 O O . GLY B 1 276 ? -0.562 -48.656 -18.469 1 89.12 276 GLY B O 1
ATOM 5504 N N . ASP B 1 277 ? -0.437 -47.531 -20.391 1 92.69 277 ASP B N 1
ATOM 5505 C CA . ASP B 1 277 ? -1.801 -47.031 -20.328 1 92.69 277 ASP B CA 1
ATOM 5506 C C . ASP B 1 277 ? -2.795 -48.031 -20.906 1 92.69 277 ASP B C 1
ATOM 5508 O O . ASP B 1 277 ? -2.471 -48.75 -21.844 1 92.69 277 ASP B O 1
ATOM 5512 N N . ASP B 1 278 ? -3.9 -48.062 -20.281 1 91 278 ASP B N 1
ATOM 5513 C CA . ASP B 1 278 ? -5.008 -48.844 -20.828 1 91 278 ASP B CA 1
ATOM 5514 C C . ASP B 1 278 ? -5.891 -48 -21.734 1 91 278 ASP B C 1
ATOM 5516 O O . ASP B 1 278 ? -6.789 -47.312 -21.266 1 91 278 ASP B O 1
ATOM 5520 N N . TRP B 1 279 ? -5.734 -48.094 -23.016 1 90.94 279 TRP B N 1
ATOM 5521 C CA . TRP B 1 279 ? -6.438 -47.281 -23.984 1 90.94 279 TRP B CA 1
ATOM 5522 C C . TRP B 1 279 ? -7.883 -47.75 -24.156 1 90.94 279 TRP B C 1
ATOM 5524 O O . TRP B 1 279 ? -8.703 -47.031 -24.75 1 90.94 279 TRP B O 1
ATOM 5534 N N . ASN B 1 280 ? -8.156 -48.875 -23.641 1 91.06 280 ASN B N 1
ATOM 5535 C CA . ASN B 1 280 ? -9.547 -49.344 -23.656 1 91.06 280 ASN B CA 1
ATOM 5536 C C . ASN B 1 280 ? -10.359 -48.656 -22.562 1 91.06 280 ASN B C 1
ATOM 5538 O O . ASN B 1 280 ? -11.594 -48.688 -22.594 1 91.06 280 ASN B O 1
ATOM 5542 N N . ASP B 1 281 ? -9.664 -48.125 -21.609 1 94.44 281 ASP B N 1
ATOM 5543 C CA . ASP B 1 281 ? -10.32 -47.344 -20.562 1 94.44 281 ASP B CA 1
ATOM 5544 C C . ASP B 1 281 ? -10.648 -45.938 -21.047 1 94.44 281 ASP B C 1
ATOM 5546 O O . ASP B 1 281 ? -9.758 -45.125 -21.266 1 94.44 281 ASP B O 1
ATOM 5550 N N . GLU B 1 282 ? -11.906 -45.625 -21.188 1 95 282 GLU B N 1
ATOM 5551 C CA . GLU B 1 282 ? -12.383 -44.344 -21.734 1 95 282 GLU B CA 1
ATOM 5552 C C . GLU B 1 282 ? -11.922 -43.156 -20.859 1 95 282 GLU B C 1
ATOM 5554 O O . GLU B 1 282 ? -11.594 -42.094 -21.375 1 95 282 GLU B O 1
ATOM 5559 N N . GLU B 1 283 ? -11.961 -43.344 -19.594 1 96.12 283 GLU B N 1
ATOM 5560 C CA . GLU B 1 283 ? -11.562 -42.312 -18.656 1 96.12 283 GLU B CA 1
ATOM 5561 C C . GLU B 1 283 ? -10.102 -41.906 -18.859 1 96.12 283 GLU B C 1
ATOM 5563 O O . GLU B 1 283 ? -9.742 -40.75 -18.797 1 96.12 283 GLU B O 1
ATOM 5568 N N . THR B 1 284 ? -9.289 -42.875 -19.062 1 96.62 284 THR B N 1
ATOM 5569 C CA . THR B 1 284 ? -7.863 -42.656 -19.297 1 96.62 284 THR B CA 1
ATOM 5570 C C . THR B 1 284 ? -7.645 -41.938 -20.609 1 96.62 284 THR B C 1
ATOM 5572 O O . THR B 1 284 ? -6.879 -40.969 -20.688 1 96.62 284 THR B O 1
ATOM 5575 N N . ARG B 1 285 ? -8.328 -42.375 -21.625 1 96.25 285 ARG B N 1
ATOM 5576 C CA . ARG B 1 285 ? -8.219 -41.719 -22.938 1 96.25 285 ARG B CA 1
ATOM 5577 C C . ARG B 1 285 ? -8.656 -40.25 -22.875 1 96.25 285 ARG B C 1
ATOM 5579 O O . ARG B 1 285 ? -7.945 -39.375 -23.359 1 96.25 285 ARG B O 1
ATOM 5586 N N . GLU B 1 286 ? -9.766 -40.094 -22.25 1 96.94 286 GLU B N 1
ATOM 5587 C CA . GLU B 1 286 ? -10.305 -38.719 -22.141 1 96.94 286 GLU B CA 1
ATOM 5588 C C . GLU B 1 286 ? -9.383 -37.812 -21.328 1 96.94 286 GLU B C 1
ATOM 5590 O O . GLU B 1 286 ? -9.258 -36.625 -21.625 1 96.94 286 GLU B O 1
ATOM 5595 N N . ALA B 1 287 ? -8.812 -38.375 -20.297 1 98 287 ALA B N 1
ATOM 5596 C CA . ALA B 1 287 ? -7.891 -37.625 -19.453 1 98 287 ALA B CA 1
ATOM 5597 C C . ALA B 1 287 ? -6.719 -37.094 -20.266 1 98 287 ALA B C 1
ATOM 5599 O O . ALA B 1 287 ? -6.359 -35.906 -20.156 1 98 287 ALA B O 1
ATOM 5600 N N . TYR B 1 288 ? -6.125 -37.938 -21.125 1 98.12 288 TYR B N 1
ATOM 5601 C CA . TYR B 1 288 ? -5.008 -37.531 -21.969 1 98.12 288 TYR B CA 1
ATOM 5602 C C . TYR B 1 288 ? -5.465 -36.531 -23.031 1 98.12 288 TYR B C 1
ATOM 5604 O O . TYR B 1 288 ? -4.828 -35.5 -23.234 1 98.12 288 TYR B O 1
ATOM 5612 N N . GLU B 1 289 ? -6.566 -36.844 -23.656 1 97.81 289 GLU B N 1
ATOM 5613 C CA . GLU B 1 289 ? -7.051 -36.031 -24.766 1 97.81 289 GLU B CA 1
ATOM 5614 C C . GLU B 1 289 ? -7.441 -34.625 -24.297 1 97.81 289 GLU B C 1
ATOM 5616 O O . GLU B 1 289 ? -7.047 -33.625 -24.891 1 97.81 289 GLU B O 1
ATOM 5621 N N . LYS B 1 290 ? -8.148 -34.562 -23.234 1 97.69 290 LYS B N 1
ATOM 5622 C CA . LYS B 1 290 ? -8.609 -33.281 -22.719 1 97.69 290 LYS B CA 1
ATOM 5623 C C . LYS B 1 290 ? -7.438 -32.438 -22.203 1 97.69 290 LYS B C 1
ATOM 5625 O O . LYS B 1 290 ? -7.344 -31.25 -22.469 1 97.69 290 LYS B O 1
ATOM 5630 N N . THR B 1 291 ? -6.574 -33.094 -21.438 1 98.62 291 THR B N 1
ATOM 5631 C CA . THR B 1 291 ? -5.441 -32.344 -20.875 1 98.62 291 THR B CA 1
ATOM 5632 C C . THR B 1 291 ? -4.531 -31.828 -21.984 1 98.62 291 THR B C 1
ATOM 5634 O O . THR B 1 291 ? -4.094 -30.688 -21.953 1 98.62 291 THR B O 1
ATOM 5637 N N . LEU B 1 292 ? -4.25 -32.688 -22.969 1 98.69 292 LEU B N 1
ATOM 5638 C CA . LEU B 1 292 ? -3.4 -32.281 -24.078 1 98.69 292 LEU B CA 1
ATOM 5639 C C . LEU B 1 292 ? -4.059 -31.172 -24.891 1 98.69 292 LEU B C 1
ATOM 5641 O O . LEU B 1 292 ? -3.377 -30.25 -25.344 1 98.69 292 LEU B O 1
ATOM 5645 N N . SER B 1 293 ? -5.359 -31.297 -25.062 1 98.44 293 SER B N 1
ATOM 5646 C CA . SER B 1 293 ? -6.094 -30.234 -25.734 1 98.44 293 SER B CA 1
ATOM 5647 C C . SER B 1 293 ? -5.992 -28.922 -24.969 1 98.44 293 SER B C 1
ATOM 5649 O O . SER B 1 293 ? -5.82 -27.859 -25.578 1 98.44 293 SER B O 1
ATOM 5651 N N . TYR B 1 294 ? -6.125 -28.984 -23.672 1 98.25 294 TYR B N 1
ATOM 5652 C CA . TYR B 1 294 ? -6.008 -27.766 -22.875 1 98.25 294 TYR B CA 1
ATOM 5653 C C . TYR B 1 294 ? -4.629 -27.141 -23.031 1 98.25 294 TYR B C 1
ATOM 5655 O O . TYR B 1 294 ? -4.508 -25.922 -23.188 1 98.25 294 TYR B O 1
ATOM 5663 N N . VAL B 1 295 ? -3.588 -27.984 -22.984 1 98.69 295 VAL B N 1
ATOM 5664 C CA . VAL B 1 295 ? -2.23 -27.484 -23.188 1 98.69 295 VAL B CA 1
ATOM 5665 C C . VAL B 1 295 ? -2.119 -26.812 -24.547 1 98.69 295 VAL B C 1
ATOM 5667 O O . VAL B 1 295 ? -1.541 -25.734 -24.672 1 98.69 295 VAL B O 1
ATOM 5670 N N . GLY B 1 296 ? -2.695 -27.484 -25.516 1 98.5 296 GLY B N 1
ATOM 5671 C CA . GLY B 1 296 ? -2.727 -26.891 -26.859 1 98.5 296 GLY B CA 1
ATOM 5672 C C . GLY B 1 296 ? -3.451 -25.562 -26.906 1 98.5 296 GLY B C 1
ATOM 5673 O O . GLY B 1 296 ? -3.066 -24.672 -27.656 1 98.5 296 GLY B O 1
ATOM 5674 N N . SER B 1 297 ? -4.461 -25.469 -26.125 1 97.69 297 SER B N 1
ATOM 5675 C CA . SER B 1 297 ? -5.211 -24.219 -26.094 1 97.69 297 SER B CA 1
ATOM 5676 C C . SER B 1 297 ? -4.371 -23.078 -25.516 1 97.69 297 SER B C 1
ATOM 5678 O O . SER B 1 297 ? -4.52 -21.922 -25.922 1 97.69 297 SER B O 1
ATOM 5680 N N . ILE B 1 298 ? -3.512 -23.344 -24.516 1 98.06 298 ILE B N 1
ATOM 5681 C CA . ILE B 1 298 ? -2.582 -22.344 -24.016 1 98.06 298 ILE B CA 1
ATOM 5682 C C . ILE B 1 298 ? -1.633 -21.906 -25.125 1 98.06 298 ILE B C 1
ATOM 5684 O O . ILE B 1 298 ? -1.442 -20.719 -25.359 1 98.06 298 ILE B O 1
ATOM 5688 N N . GLN B 1 299 ? -1.059 -22.891 -25.828 1 98.38 299 GLN B N 1
ATOM 5689 C CA . GLN B 1 299 ? -0.139 -22.609 -26.922 1 98.38 299 GLN B CA 1
ATOM 5690 C C . GLN B 1 299 ? -0.823 -21.781 -28.016 1 98.38 299 GLN B C 1
ATOM 5692 O O . GLN B 1 299 ? -0.221 -20.875 -28.578 1 98.38 299 GLN B O 1
ATOM 5697 N N . LYS B 1 300 ? -2.064 -22.172 -28.312 1 97.88 300 LYS B N 1
ATOM 5698 C CA . LYS B 1 300 ? -2.822 -21.391 -29.281 1 97.88 300 LYS B CA 1
ATOM 5699 C C . LYS B 1 300 ? -2.957 -19.938 -28.844 1 97.88 300 LYS B C 1
ATOM 5701 O O . LYS B 1 300 ? -2.824 -19.016 -29.656 1 97.88 300 LYS B O 1
ATOM 5706 N N . GLY B 1 301 ? -3.266 -19.75 -27.562 1 96.88 301 GLY B N 1
ATOM 5707 C CA . GLY B 1 301 ? -3.324 -18.391 -27.031 1 96.88 301 GLY B CA 1
ATOM 5708 C C . GLY B 1 301 ? -2.029 -17.625 -27.219 1 96.88 301 GLY B C 1
ATOM 5709 O O . GLY B 1 301 ? -2.045 -16.453 -27.578 1 96.88 301 GLY B O 1
ATOM 5710 N N . ILE B 1 302 ? -0.944 -18.266 -26.969 1 97 302 ILE B N 1
ATOM 5711 C CA . ILE B 1 302 ? 0.371 -17.656 -27.156 1 97 302 ILE B CA 1
ATOM 5712 C C . ILE B 1 302 ? 0.568 -17.297 -28.625 1 97 302 ILE B C 1
ATOM 5714 O O . ILE B 1 302 ? 0.957 -16.172 -28.938 1 97 302 ILE B O 1
ATOM 5718 N N . ASN B 1 303 ? 0.288 -18.219 -29.516 1 97.44 303 ASN B N 1
ATOM 5719 C CA . ASN B 1 303 ? 0.446 -18 -30.953 1 97.44 303 ASN B CA 1
ATOM 5720 C C . ASN B 1 303 ? -0.426 -16.844 -31.438 1 97.44 303 ASN B C 1
ATOM 5722 O O . ASN B 1 303 ? -0.034 -16.109 -32.344 1 97.44 303 ASN B O 1
ATOM 5726 N N . ASP B 1 304 ? -1.581 -16.75 -30.828 1 96.75 304 ASP B N 1
ATOM 5727 C CA . ASP B 1 304 ? -2.543 -15.734 -31.234 1 96.75 304 ASP B CA 1
ATOM 5728 C C . ASP B 1 304 ? -2.186 -14.375 -30.641 1 96.75 304 ASP B C 1
ATOM 5730 O O . ASP B 1 304 ? -2.824 -13.367 -30.953 1 96.75 304 ASP B O 1
ATOM 5734 N N . GLY B 1 305 ? -1.232 -14.305 -29.766 1 94.81 305 GLY B N 1
ATOM 5735 C CA . GLY B 1 305 ? -0.808 -13.047 -29.172 1 94.81 305 GLY B CA 1
ATOM 5736 C C . GLY B 1 305 ? -1.763 -12.539 -28.109 1 94.81 305 GLY B C 1
ATOM 5737 O O . GLY B 1 305 ? -2.014 -11.336 -28.016 1 94.81 305 GLY B O 1
ATOM 5738 N N . GLU B 1 306 ? -2.34 -13.461 -27.359 1 92.75 306 GLU B N 1
ATOM 5739 C CA . GLU B 1 306 ? -3.211 -13.055 -26.25 1 92.75 306 GLU B CA 1
ATOM 5740 C C . GLU B 1 306 ? -2.441 -12.242 -25.219 1 92.75 306 GLU B C 1
ATOM 5742 O O . GLU B 1 306 ? -1.234 -12.43 -25.047 1 92.75 306 GLU B O 1
ATOM 5747 N N . PRO B 1 307 ? -3.201 -11.273 -24.641 1 89.31 307 PRO B N 1
ATOM 5748 C CA . PRO B 1 307 ? -2.516 -10.5 -23.609 1 89.31 307 PRO B CA 1
ATOM 5749 C C . PRO B 1 307 ? -2.025 -11.359 -22.438 1 89.31 307 PRO B C 1
ATOM 5751 O O . PRO B 1 307 ? -2.566 -12.445 -22.203 1 89.31 307 PRO B O 1
ATOM 5754 N N . ILE B 1 308 ? -1.09 -10.914 -21.734 1 87.56 308 ILE B N 1
ATOM 5755 C CA . ILE B 1 308 ? -0.395 -11.648 -20.688 1 87.56 308 ILE B CA 1
ATOM 5756 C C . ILE B 1 308 ? -1.393 -12.086 -19.609 1 87.56 308 ILE B C 1
ATOM 5758 O O . ILE B 1 308 ? -1.303 -13.195 -19.078 1 87.56 308 ILE B O 1
ATOM 5762 N N . TYR B 1 309 ? -2.344 -11.195 -19.281 1 86.88 309 TYR B N 1
ATOM 5763 C CA . TYR B 1 309 ? -3.299 -11.555 -18.234 1 86.88 309 TYR B CA 1
ATOM 5764 C C . TYR B 1 309 ? -4.102 -12.789 -18.625 1 86.88 309 TYR B C 1
ATOM 5766 O O . TYR B 1 309 ? -4.391 -13.641 -17.781 1 86.88 309 TYR B O 1
ATOM 5774 N N . ALA B 1 310 ? -4.477 -12.898 -19.859 1 91.12 310 ALA B N 1
ATOM 5775 C CA . ALA B 1 310 ? -5.23 -14.055 -20.344 1 91.12 310 ALA B CA 1
ATOM 5776 C C . ALA B 1 310 ? -4.379 -15.32 -20.328 1 91.12 310 ALA B C 1
ATOM 5778 O O . ALA B 1 310 ? -4.855 -16.391 -19.938 1 91.12 310 ALA B O 1
ATOM 5779 N N . LEU B 1 311 ? -3.15 -15.172 -20.75 1 93.5 311 LEU B N 1
ATOM 5780 C CA . LEU B 1 311 ? -2.236 -16.312 -20.766 1 93.5 311 LEU B CA 1
ATOM 5781 C C . LEU B 1 311 ? -1.974 -16.812 -19.359 1 93.5 311 LEU B C 1
ATOM 5783 O O . LEU B 1 311 ? -1.956 -18.031 -19.125 1 93.5 311 LEU B O 1
ATOM 5787 N N . THR B 1 312 ? -1.811 -15.891 -18.406 1 92.69 312 THR B N 1
ATOM 5788 C CA . THR B 1 312 ? -1.551 -16.281 -17.031 1 92.69 312 THR B CA 1
ATOM 5789 C C . THR B 1 312 ? -2.773 -16.969 -16.422 1 92.69 312 THR B C 1
ATOM 5791 O O . THR B 1 312 ? -2.641 -17.891 -15.617 1 92.69 312 THR B O 1
ATOM 5794 N N . ARG B 1 313 ? -3.916 -16.547 -16.781 1 92.31 313 ARG B N 1
ATOM 5795 C CA . ARG B 1 313 ? -5.133 -17.203 -16.312 1 92.31 313 ARG B CA 1
ATOM 5796 C C . ARG B 1 313 ? -5.227 -18.625 -16.859 1 92.31 313 ARG B C 1
ATOM 5798 O O . ARG B 1 313 ? -5.629 -19.547 -16.141 1 92.31 313 ARG B O 1
ATOM 5805 N N . ARG B 1 314 ? -4.867 -18.797 -18.156 1 95.44 314 ARG B N 1
ATOM 5806 C CA . ARG B 1 314 ? -4.875 -20.125 -18.734 1 95.44 314 ARG B CA 1
ATOM 5807 C C . ARG B 1 314 ? -3.898 -21.047 -18.016 1 95.44 314 ARG B C 1
ATOM 5809 O O . ARG B 1 314 ? -4.223 -22.203 -17.719 1 95.44 314 ARG B O 1
ATOM 5816 N N . ILE B 1 315 ? -2.758 -20.531 -17.719 1 96.44 315 ILE B N 1
ATOM 5817 C CA . ILE B 1 315 ? -1.726 -21.328 -17.062 1 96.44 315 ILE B CA 1
ATOM 5818 C C . ILE B 1 315 ? -2.186 -21.703 -15.656 1 96.44 315 ILE B C 1
ATOM 5820 O O . ILE B 1 315 ? -2.088 -22.859 -15.25 1 96.44 315 ILE B O 1
ATOM 5824 N N . GLN B 1 316 ? -2.705 -20.75 -14.961 1 94.38 316 GLN B N 1
ATOM 5825 C CA . GLN B 1 316 ? -3.17 -20.984 -13.602 1 94.38 316 GLN B CA 1
ATOM 5826 C C . GLN B 1 316 ? -4.309 -22 -13.578 1 94.38 316 GLN B C 1
ATOM 5828 O O . GLN B 1 316 ? -4.422 -22.797 -12.633 1 94.38 316 GLN B O 1
ATOM 5833 N N . THR B 1 317 ? -5.129 -21.969 -14.57 1 95.62 317 THR B N 1
ATOM 5834 C CA . THR B 1 317 ? -6.336 -22.781 -14.617 1 95.62 317 THR B CA 1
ATOM 5835 C C . THR B 1 317 ? -5.988 -24.25 -14.906 1 95.62 317 THR B C 1
ATOM 5837 O O . THR B 1 317 ? -6.809 -25.141 -14.688 1 95.62 317 THR B O 1
ATOM 5840 N N . PHE B 1 318 ? -4.805 -24.547 -15.406 1 97.88 318 PHE B N 1
ATOM 5841 C CA . PHE B 1 318 ? -4.398 -25.906 -15.742 1 97.88 318 PHE B CA 1
ATOM 5842 C C . PHE B 1 318 ? -4.699 -26.859 -14.594 1 97.88 318 PHE B C 1
ATOM 5844 O O . PHE B 1 318 ? -5.441 -27.828 -14.758 1 97.88 318 PHE B O 1
ATOM 5851 N N . ALA B 1 319 ? -4.203 -26.531 -13.391 1 96.38 319 ALA B N 1
ATOM 5852 C CA . ALA B 1 319 ? -4.363 -27.422 -12.242 1 96.38 319 ALA B CA 1
ATOM 5853 C C . ALA B 1 319 ? -5.805 -27.422 -11.742 1 96.38 319 ALA B C 1
ATOM 5855 O O . ALA B 1 319 ? -6.234 -28.344 -11.055 1 96.38 319 ALA B O 1
ATOM 5856 N N . LEU B 1 320 ? -6.551 -26.406 -12.133 1 94.44 320 LEU B N 1
ATOM 5857 C CA . LEU B 1 320 ? -7.914 -26.25 -11.633 1 94.44 320 LEU B CA 1
ATOM 5858 C C . LEU B 1 320 ? -8.883 -27.141 -12.414 1 94.44 320 LEU B C 1
ATOM 5860 O O . LEU B 1 320 ? -9.906 -27.562 -11.883 1 94.44 320 LEU B O 1
ATOM 5864 N N . ILE B 1 321 ? -8.547 -27.453 -13.727 1 94.25 321 ILE B N 1
ATOM 5865 C CA . ILE B 1 321 ? -9.625 -27.984 -14.555 1 94.25 321 ILE B CA 1
ATOM 5866 C C . ILE B 1 321 ? -9.227 -29.344 -15.117 1 94.25 321 ILE B C 1
ATOM 5868 O O . ILE B 1 321 ? -10.055 -30.062 -15.688 1 94.25 321 ILE B O 1
ATOM 5872 N N . ILE B 1 322 ? -7.965 -29.703 -15.055 1 95.44 322 ILE B N 1
ATOM 5873 C CA . ILE B 1 322 ? -7.566 -30.969 -15.672 1 95.44 322 ILE B CA 1
ATOM 5874 C C . ILE B 1 322 ? -8.297 -32.125 -15 1 95.44 322 ILE B C 1
ATOM 5876 O O . ILE B 1 322 ? -8.602 -32.062 -13.812 1 95.44 322 ILE B O 1
ATOM 5880 N N . PRO B 1 323 ? -8.586 -33.188 -15.789 1 96 323 PRO B N 1
ATOM 5881 C CA . PRO B 1 323 ? -9.305 -34.344 -15.234 1 96 323 PRO B CA 1
ATOM 5882 C C . PRO B 1 323 ? -8.555 -35 -14.086 1 96 323 PRO B C 1
ATOM 5884 O O . PRO B 1 323 ? -7.336 -35.188 -14.156 1 96 323 PRO B O 1
ATOM 5887 N N . PRO B 1 324 ? -9.281 -35.438 -13.039 1 95.56 324 PRO B N 1
ATOM 5888 C CA . PRO B 1 324 ? -8.641 -36.094 -11.898 1 95.56 324 PRO B CA 1
ATOM 5889 C C . PRO B 1 324 ? -7.863 -37.344 -12.312 1 95.56 324 PRO B C 1
ATOM 5891 O O . PRO B 1 324 ? -6.82 -37.656 -11.727 1 95.56 324 PRO B O 1
ATOM 5894 N N . ARG B 1 325 ? -8.344 -38.031 -13.297 1 96.81 325 ARG B N 1
ATOM 5895 C CA . ARG B 1 325 ? -7.664 -39.219 -13.766 1 96.81 325 ARG B CA 1
ATOM 5896 C C . ARG B 1 325 ? -6.262 -38.906 -14.273 1 96.81 325 ARG B C 1
ATOM 5898 O O . ARG B 1 325 ? -5.336 -39.688 -14.117 1 96.81 325 ARG B O 1
ATOM 5905 N N . PHE B 1 326 ? -6.094 -37.781 -14.922 1 97.81 326 PHE B N 1
ATOM 5906 C CA . PHE B 1 326 ? -4.777 -37.375 -15.398 1 97.81 326 PHE B CA 1
ATOM 5907 C C . PHE B 1 326 ? -3.809 -37.188 -14.242 1 97.81 326 PHE B C 1
ATOM 5909 O O . PHE B 1 326 ? -2.641 -37.562 -14.328 1 97.81 326 PHE B O 1
ATOM 5916 N N . VAL B 1 327 ? -4.312 -36.562 -13.164 1 97.19 327 VAL B N 1
ATOM 5917 C CA . VAL B 1 327 ? -3.498 -36.406 -11.961 1 97.19 327 VAL B CA 1
ATOM 5918 C C . VAL B 1 327 ? -3.07 -37.75 -11.422 1 97.19 327 VAL B C 1
ATOM 5920 O O . VAL B 1 327 ? -1.928 -37.938 -10.992 1 97.19 327 VAL B O 1
ATOM 5923 N N . GLY B 1 328 ? -3.975 -38.719 -11.469 1 95.88 328 GLY B N 1
ATOM 5924 C CA . GLY B 1 328 ? -3.637 -40.062 -11.07 1 95.88 328 GLY B CA 1
ATOM 5925 C C . GLY B 1 328 ? -2.549 -40.688 -11.93 1 95.88 328 GLY B C 1
ATOM 5926 O O . GLY B 1 328 ? -1.66 -41.375 -11.422 1 95.88 328 GLY B O 1
ATOM 5927 N N . LEU B 1 329 ? -2.596 -40.438 -13.234 1 97.5 329 LEU B N 1
ATOM 5928 C CA . LEU B 1 329 ? -1.61 -40.969 -14.172 1 97.5 329 LEU B CA 1
ATOM 5929 C C . LEU B 1 329 ? -0.239 -40.344 -13.93 1 97.5 329 LEU B C 1
ATOM 5931 O O . LEU B 1 329 ? 0.786 -41 -14.094 1 97.5 329 LEU B O 1
ATOM 5935 N N . LEU B 1 330 ? -0.225 -39.094 -13.539 1 97.69 330 LEU B N 1
ATOM 5936 C CA . LEU B 1 330 ? 1.023 -38.438 -13.188 1 97.69 330 LEU B CA 1
ATOM 5937 C C . LEU B 1 330 ? 1.613 -39.031 -11.906 1 97.69 330 LEU B C 1
ATOM 5939 O O . LEU B 1 330 ? 2.83 -39.188 -11.805 1 97.69 330 LEU B O 1
ATOM 5943 N N . SER B 1 331 ? 0.734 -39.281 -10.961 1 96 331 SER B N 1
ATOM 5944 C CA . SER B 1 331 ? 1.188 -39.875 -9.703 1 96 331 SER B CA 1
ATOM 5945 C C . SER B 1 331 ? 1.872 -41.219 -9.945 1 96 331 SER B C 1
ATOM 5947 O O . SER B 1 331 ? 2.781 -41.625 -9.211 1 96 331 SER B O 1
ATOM 5949 N N . LEU B 1 332 ? 1.456 -41.906 -11 1 95.44 332 LEU B N 1
ATOM 5950 C CA . LEU B 1 332 ? 2.035 -43.188 -11.383 1 95.44 332 LEU B CA 1
ATOM 5951 C C . LEU B 1 332 ? 3.25 -43 -12.281 1 95.44 332 LEU B C 1
ATOM 5953 O O . LEU B 1 332 ? 3.898 -43.969 -12.68 1 95.44 332 LEU B O 1
ATOM 5957 N N . GLN B 1 333 ? 3.529 -41.781 -12.68 1 96.38 333 GLN B N 1
ATOM 5958 C CA . GLN B 1 333 ? 4.633 -41.406 -13.555 1 96.38 333 GLN B CA 1
ATOM 5959 C C . GLN B 1 333 ? 4.551 -42.125 -14.891 1 96.38 333 GLN B C 1
ATOM 5961 O O . GLN B 1 333 ? 5.551 -42.656 -15.375 1 96.38 333 GLN B O 1
ATOM 5966 N N . ARG B 1 334 ? 3.297 -42.25 -15.344 1 97.12 334 ARG B N 1
ATOM 5967 C CA . ARG B 1 334 ? 3.152 -42.781 -16.703 1 97.12 334 ARG B CA 1
ATOM 5968 C C . ARG B 1 334 ? 3.914 -41.906 -17.703 1 97.12 334 ARG B C 1
ATOM 5970 O O . ARG B 1 334 ? 3.832 -40.688 -17.656 1 97.12 334 ARG B O 1
ATOM 5977 N N . PRO B 1 335 ? 4.695 -42.5 -18.562 1 97.25 335 PRO B N 1
ATOM 5978 C CA . PRO B 1 335 ? 5.539 -41.719 -19.484 1 97.25 335 PRO B CA 1
ATOM 5979 C C . PRO B 1 335 ? 4.742 -40.719 -20.312 1 97.25 335 PRO B C 1
ATOM 5981 O O . PRO B 1 335 ? 5.164 -39.562 -20.484 1 97.25 335 PRO B O 1
ATOM 5984 N N . ARG B 1 336 ? 3.57 -41.094 -20.828 1 97.94 336 ARG B N 1
ATOM 5985 C CA . ARG B 1 336 ? 2.746 -40.188 -21.625 1 97.94 336 ARG B CA 1
ATOM 5986 C C . ARG B 1 336 ? 2.285 -39 -20.812 1 97.94 336 ARG B C 1
ATOM 5988 O O . ARG B 1 336 ? 2.289 -37.875 -21.297 1 97.94 336 ARG B O 1
ATOM 5995 N N . ALA B 1 337 ? 1.882 -39.25 -19.578 1 98.19 337 ALA B N 1
ATOM 5996 C CA . ALA B 1 337 ? 1.446 -38.156 -18.688 1 98.19 337 ALA B CA 1
ATOM 5997 C C . ALA B 1 337 ? 2.58 -37.188 -18.422 1 98.19 337 ALA B C 1
ATOM 5999 O O . ALA B 1 337 ? 2.365 -35.969 -18.422 1 98.19 337 ALA B O 1
ATOM 6000 N N . LEU B 1 338 ? 3.752 -37.688 -18.25 1 98.44 338 LEU B N 1
ATOM 6001 C CA . LEU B 1 338 ? 4.922 -36.844 -18.016 1 98.44 338 LEU B CA 1
ATOM 6002 C C . LEU B 1 338 ? 5.23 -36 -19.234 1 98.44 338 LEU B C 1
ATOM 6004 O O . LEU B 1 338 ? 5.586 -34.844 -19.109 1 98.44 338 LEU B O 1
ATOM 6008 N N . VAL B 1 339 ? 5.113 -36.594 -20.391 1 98.5 339 VAL B N 1
ATOM 6009 C CA . VAL B 1 339 ? 5.355 -35.844 -21.625 1 98.5 339 VAL B CA 1
ATOM 6010 C C . VAL B 1 339 ? 4.32 -34.75 -21.766 1 98.5 339 VAL B C 1
ATOM 6012 O O . VAL B 1 339 ? 4.66 -33.625 -22.156 1 98.5 339 VAL B O 1
ATOM 6015 N N . VAL B 1 340 ? 3.018 -35.031 -21.438 1 98.69 340 VAL B N 1
ATOM 6016 C CA . VAL B 1 340 ? 1.975 -34.031 -21.484 1 98.69 340 VAL B CA 1
ATOM 6017 C C . VAL B 1 340 ? 2.326 -32.906 -20.516 1 98.69 340 VAL B C 1
ATOM 6019 O O . VAL B 1 340 ? 2.197 -31.719 -20.875 1 98.69 340 VAL B O 1
ATOM 6022 N N . LEU B 1 341 ? 2.791 -33.219 -19.344 1 98.81 341 LEU B N 1
ATOM 6023 C CA . LEU B 1 341 ? 3.193 -32.25 -18.359 1 98.81 341 LEU B CA 1
ATOM 6024 C C . LEU B 1 341 ? 4.359 -31.406 -18.875 1 98.81 341 LEU B C 1
ATOM 6026 O O . LEU B 1 341 ? 4.414 -30.188 -18.641 1 98.81 341 LEU B O 1
ATOM 6030 N N . ALA B 1 342 ? 5.312 -32 -19.547 1 98.62 342 ALA B N 1
ATOM 6031 C CA . ALA B 1 342 ? 6.434 -31.281 -20.141 1 98.62 342 ALA B CA 1
ATOM 6032 C C . ALA B 1 342 ? 5.945 -30.266 -21.172 1 98.62 342 ALA B C 1
ATOM 6034 O O . ALA B 1 342 ? 6.488 -29.172 -21.281 1 98.62 342 ALA B O 1
ATOM 6035 N N . HIS B 1 343 ? 4.969 -30.672 -21.953 1 98.69 343 HIS B N 1
ATOM 6036 C CA . HIS B 1 343 ? 4.391 -29.75 -22.922 1 98.69 343 HIS B CA 1
ATOM 6037 C C . HIS B 1 343 ? 3.754 -28.562 -22.234 1 98.69 343 HIS B C 1
ATOM 6039 O O . HIS B 1 343 ? 3.854 -27.422 -22.719 1 98.69 343 HIS B O 1
ATOM 6045 N N . PHE B 1 344 ? 3.104 -28.844 -21.094 1 98.56 344 PHE B N 1
ATOM 6046 C CA . PHE B 1 344 ? 2.555 -27.75 -20.297 1 98.56 344 PHE B CA 1
ATOM 6047 C C . PHE B 1 344 ? 3.654 -26.797 -19.875 1 98.56 344 PHE B C 1
ATOM 6049 O O . PHE B 1 344 ? 3.533 -25.578 -20.062 1 98.56 344 PHE B O 1
ATOM 6056 N N . TRP B 1 345 ? 4.707 -27.281 -19.344 1 97.38 345 TRP B N 1
ATOM 6057 C CA . TRP B 1 345 ? 5.816 -26.453 -18.906 1 97.38 345 TRP B CA 1
ATOM 6058 C C . TRP B 1 345 ? 6.418 -25.672 -20.078 1 97.38 345 TRP B C 1
ATOM 6060 O O . TRP B 1 345 ? 6.863 -24.531 -19.922 1 97.38 345 TRP B O 1
ATOM 6070 N N . ALA B 1 346 ? 6.449 -26.312 -21.188 1 96.75 346 ALA B N 1
ATOM 6071 C CA . ALA B 1 346 ? 6.977 -25.641 -22.375 1 96.75 346 ALA B CA 1
ATOM 6072 C C . ALA B 1 346 ? 6.145 -24.406 -22.719 1 96.75 346 ALA B C 1
ATOM 6074 O O . ALA B 1 346 ? 6.688 -23.391 -23.156 1 96.75 346 ALA B O 1
ATOM 6075 N N . THR B 1 347 ? 4.82 -24.531 -22.578 1 96.81 347 THR B N 1
ATOM 6076 C CA . THR B 1 347 ? 3.988 -23.359 -22.781 1 96.81 347 THR B CA 1
ATOM 6077 C C . THR B 1 347 ? 4.301 -22.281 -21.75 1 96.81 347 THR B C 1
ATOM 6079 O O . THR B 1 347 ? 4.375 -21.094 -22.094 1 96.81 347 THR B O 1
ATOM 6082 N N . VAL B 1 348 ? 4.504 -22.656 -20.531 1 96.25 348 VAL B N 1
ATOM 6083 C CA . VAL B 1 348 ? 4.809 -21.75 -19.438 1 96.25 348 VAL B CA 1
ATOM 6084 C C . VAL B 1 348 ? 6.102 -20.984 -19.734 1 96.25 348 VAL B C 1
ATOM 6086 O O . VAL B 1 348 ? 6.203 -19.781 -19.469 1 96.25 348 VAL B O 1
ATOM 6089 N N . SER B 1 349 ? 7.066 -21.594 -20.344 1 94.19 349 SER B N 1
ATOM 6090 C CA . SER B 1 349 ? 8.383 -21.031 -20.609 1 94.19 349 SER B CA 1
ATOM 6091 C C . SER B 1 349 ? 8.312 -19.891 -21.625 1 94.19 349 SER B C 1
ATOM 6093 O O . SER B 1 349 ? 9.25 -19.109 -21.75 1 94.19 349 SER B O 1
ATOM 6095 N N . GLN B 1 350 ? 7.215 -19.797 -22.281 1 93 350 GLN B N 1
ATOM 6096 C CA . GLN B 1 350 ? 7.094 -18.812 -23.344 1 93 350 GLN B CA 1
ATOM 6097 C C . GLN B 1 350 ? 6.441 -17.531 -22.844 1 93 350 GLN B C 1
ATOM 6099 O O . GLN B 1 350 ? 6.324 -16.562 -23.594 1 93 350 GLN B O 1
ATOM 6104 N N . VAL B 1 351 ? 5.965 -17.578 -21.625 1 91.31 351 VAL B N 1
ATOM 6105 C CA . VAL B 1 351 ? 5.332 -16.422 -21.016 1 91.31 351 VAL B CA 1
ATOM 6106 C C . VAL B 1 351 ? 6.316 -15.734 -20.078 1 91.31 351 VAL B C 1
ATOM 6108 O O . VAL B 1 351 ? 6.773 -16.344 -19.109 1 91.31 351 VAL B O 1
ATOM 6111 N N . HIS B 1 352 ? 6.512 -14.422 -20.391 1 85.06 352 HIS B N 1
ATOM 6112 C CA . HIS B 1 352 ? 7.57 -13.727 -19.656 1 85.06 352 HIS B CA 1
ATOM 6113 C C . HIS B 1 352 ? 7.008 -12.57 -18.844 1 85.06 352 HIS B C 1
ATOM 6115 O O . HIS B 1 352 ? 5.848 -12.188 -19.016 1 85.06 352 HIS B O 1
ATOM 6121 N N . ASN B 1 353 ? 7.797 -12.133 -17.906 1 80.69 353 ASN B N 1
ATOM 6122 C CA . ASN B 1 353 ? 7.504 -10.961 -17.094 1 80.69 353 ASN B CA 1
ATOM 6123 C C . ASN B 1 353 ? 6.371 -11.234 -16.109 1 80.69 353 ASN B C 1
ATOM 6125 O O . ASN B 1 353 ? 5.527 -10.367 -15.875 1 80.69 353 ASN B O 1
ATOM 6129 N N . VAL B 1 354 ? 6.25 -12.445 -15.727 1 87.38 354 VAL B N 1
ATOM 6130 C CA . VAL B 1 354 ? 5.328 -12.867 -14.68 1 87.38 354 VAL B CA 1
ATOM 6131 C C . VAL B 1 354 ? 6.105 -13.508 -13.531 1 87.38 354 VAL B C 1
ATOM 6133 O O . VAL B 1 354 ? 6.66 -14.602 -13.68 1 87.38 354 VAL B O 1
ATOM 6136 N N . TRP B 1 355 ? 6.121 -12.852 -12.43 1 86.19 355 TRP B N 1
ATOM 6137 C CA . TRP B 1 355 ? 7.062 -13.195 -11.367 1 86.19 355 TRP B CA 1
ATOM 6138 C C . TRP B 1 355 ? 6.805 -14.609 -10.852 1 86.19 355 TRP B C 1
ATOM 6140 O O . TRP B 1 355 ? 7.746 -15.336 -10.516 1 86.19 355 TRP B O 1
ATOM 6150 N N . TRP B 1 356 ? 5.523 -15.023 -10.773 1 90.88 356 TRP B N 1
ATOM 6151 C CA . TRP B 1 356 ? 5.223 -16.266 -10.086 1 90.88 356 TRP B CA 1
ATOM 6152 C C . TRP B 1 356 ? 5.406 -17.469 -11.016 1 90.88 356 TRP B C 1
ATOM 6154 O O . TRP B 1 356 ? 5.32 -18.609 -10.586 1 90.88 356 TRP B O 1
ATOM 6164 N N . LEU B 1 357 ? 5.699 -17.25 -12.273 1 90 357 LEU B N 1
ATOM 6165 C CA . LEU B 1 357 ? 5.992 -18.328 -13.195 1 90 357 LEU B CA 1
ATOM 6166 C C . LEU B 1 357 ? 7.453 -18.75 -13.094 1 90 357 LEU B C 1
ATOM 6168 O O . LEU B 1 357 ? 7.848 -19.781 -13.656 1 90 357 LEU B O 1
ATOM 6172 N N . GLY B 1 358 ? 8.25 -18.094 -12.242 1 77.56 358 GLY B N 1
ATOM 6173 C CA . GLY B 1 358 ? 9.602 -18.5 -11.922 1 77.56 358 GLY B CA 1
ATOM 6174 C C . GLY B 1 358 ? 10.617 -18.109 -12.977 1 77.56 358 GLY B C 1
ATOM 6175 O O . GLY B 1 358 ? 11.656 -18.766 -13.117 1 77.56 358 GLY B O 1
ATOM 6176 N N . GLY B 1 359 ? 10.359 -17.281 -13.82 1 65.31 359 GLY B N 1
ATOM 6177 C CA . GLY B 1 359 ? 11.367 -16.891 -14.797 1 65.31 359 GLY B CA 1
ATOM 6178 C C . GLY B 1 359 ? 11.195 -15.484 -15.312 1 65.31 359 GLY B C 1
ATOM 6179 O O . GLY B 1 359 ? 10.07 -14.977 -15.398 1 65.31 359 GLY B O 1
ATOM 6180 N N . ILE B 1 360 ? 12.297 -14.797 -15.25 1 59.81 360 ILE B N 1
ATOM 6181 C CA . ILE B 1 360 ? 12.273 -13.414 -15.711 1 59.81 360 ILE B CA 1
ATOM 6182 C C . ILE B 1 360 ? 12.578 -13.359 -17.203 1 59.81 360 ILE B C 1
ATOM 6184 O O . ILE B 1 360 ? 12 -12.547 -17.938 1 59.81 360 ILE B O 1
ATOM 6188 N N . SER B 1 361 ? 13.477 -14.234 -17.484 1 58.84 361 SER B N 1
ATOM 6189 C CA . SER B 1 361 ? 13.914 -14.203 -18.891 1 58.84 361 SER B CA 1
ATOM 6190 C C . SER B 1 361 ? 14.031 -15.609 -19.469 1 58.84 361 SER B C 1
ATOM 6192 O O . SER B 1 361 ? 14.219 -16.578 -18.719 1 58.84 361 SER B O 1
ATOM 6194 N N . PRO B 1 362 ? 13.703 -15.75 -20.734 1 57.81 362 PRO B N 1
ATOM 6195 C CA . PRO B 1 362 ? 13.859 -17.047 -21.391 1 57.81 362 PRO B CA 1
ATOM 6196 C C . PRO B 1 362 ? 15.234 -17.672 -21.156 1 57.81 362 PRO B C 1
ATOM 6198 O O . PRO B 1 362 ? 15.375 -18.891 -21.203 1 57.81 362 PRO B O 1
ATOM 6201 N N . ASP B 1 363 ? 16.078 -16.797 -20.828 1 61.47 363 ASP B N 1
ATOM 6202 C CA . ASP B 1 363 ? 17.453 -17.266 -20.703 1 61.47 363 ASP B CA 1
ATOM 6203 C C . ASP B 1 363 ? 17.766 -17.688 -19.266 1 61.47 363 ASP B C 1
ATOM 6205 O O . ASP B 1 363 ? 18.859 -18.141 -18.969 1 61.47 363 ASP B O 1
ATOM 6209 N N . ASP B 1 364 ? 16.719 -17.672 -18.609 1 72.69 364 ASP B N 1
ATOM 6210 C CA . ASP B 1 364 ? 16.938 -18.016 -17.219 1 72.69 364 ASP B CA 1
ATOM 6211 C C . ASP B 1 364 ? 17.109 -19.531 -17.047 1 72.69 364 ASP B C 1
ATOM 6213 O O . ASP B 1 364 ? 16.141 -20.281 -17.219 1 72.69 364 ASP B O 1
ATOM 6217 N N . GLU B 1 365 ? 18.328 -19.984 -16.875 1 70.75 365 GLU B N 1
ATOM 6218 C CA . GLU B 1 365 ? 18.656 -21.391 -16.75 1 70.75 365 GLU B CA 1
ATOM 6219 C C . GLU B 1 365 ? 17.906 -22.031 -15.57 1 70.75 365 GLU B C 1
ATOM 6221 O O . GLU B 1 365 ? 17.625 -23.219 -15.586 1 70.75 365 GLU B O 1
ATOM 6226 N N . ASP B 1 366 ? 17.469 -21.203 -14.781 1 78.12 366 ASP B N 1
ATOM 6227 C CA . ASP B 1 366 ? 16.906 -21.75 -13.555 1 78.12 366 ASP B CA 1
ATOM 6228 C C . ASP B 1 366 ? 15.406 -21.453 -13.461 1 78.12 366 ASP B C 1
ATOM 6230 O O . ASP B 1 366 ? 14.836 -21.422 -12.367 1 78.12 366 ASP B O 1
ATOM 6234 N N . SER B 1 367 ? 14.844 -21.312 -14.664 1 89.06 367 SER B N 1
ATOM 6235 C CA . SER B 1 367 ? 13.398 -21.109 -14.633 1 89.06 367 SER B CA 1
ATOM 6236 C C . SER B 1 367 ? 12.672 -22.391 -14.234 1 89.06 367 SER B C 1
ATOM 6238 O O . SER B 1 367 ? 13.18 -23.5 -14.461 1 89.06 367 SER B O 1
ATOM 6240 N N . THR B 1 368 ? 11.539 -22.266 -13.609 1 93.44 368 THR B N 1
ATOM 6241 C CA . THR B 1 368 ? 10.758 -23.406 -13.148 1 93.44 368 THR B CA 1
ATOM 6242 C C . THR B 1 368 ? 10.445 -24.344 -14.305 1 93.44 368 THR B C 1
ATOM 6244 O O . THR B 1 368 ? 10.633 -25.562 -14.188 1 93.44 368 THR B O 1
ATOM 6247 N N . ALA B 1 369 ? 10.016 -23.812 -15.453 1 95.06 369 ALA B N 1
ATOM 6248 C CA . ALA B 1 369 ? 9.625 -24.609 -16.609 1 95.06 369 ALA B CA 1
ATOM 6249 C C . ALA B 1 369 ? 10.805 -25.406 -17.156 1 95.06 369 ALA B C 1
ATOM 6251 O O . ALA B 1 369 ? 10.688 -26.609 -17.406 1 95.06 369 ALA B O 1
ATOM 6252 N N . LYS B 1 370 ? 11.938 -24.75 -17.312 1 94 370 LYS B N 1
ATOM 6253 C CA . LYS B 1 370 ? 13.125 -25.406 -17.844 1 94 370 LYS B CA 1
ATOM 6254 C C . LYS B 1 370 ? 13.609 -26.516 -16.906 1 94 370 LYS B C 1
ATOM 6256 O O . LYS B 1 370 ? 13.953 -27.609 -17.359 1 94 370 LYS B O 1
ATOM 6261 N N . ARG B 1 371 ? 13.633 -26.25 -15.617 1 94.69 371 ARG B N 1
ATOM 6262 C CA . ARG B 1 371 ? 14.055 -27.25 -14.633 1 94.69 371 ARG B CA 1
ATOM 6263 C C . ARG B 1 371 ? 13.148 -28.469 -14.664 1 94.69 371 ARG B C 1
ATOM 6265 O O . ARG B 1 371 ? 13.617 -29.594 -14.602 1 94.69 371 ARG B O 1
ATOM 6272 N N . GLU B 1 372 ? 11.859 -28.234 -14.742 1 96.38 372 GLU B N 1
ATOM 6273 C CA . GLU B 1 372 ? 10.891 -29.312 -14.766 1 96.38 372 GLU B CA 1
ATOM 6274 C C . GLU B 1 372 ? 11.047 -30.172 -16.016 1 96.38 372 GLU B C 1
ATOM 6276 O O . GLU B 1 372 ? 11.055 -31.406 -15.938 1 96.38 372 GLU B O 1
ATOM 6281 N N . ILE B 1 373 ? 11.188 -29.5 -17.172 1 96.44 373 ILE B N 1
ATOM 6282 C CA . ILE B 1 373 ? 11.312 -30.234 -18.422 1 96.44 373 ILE B CA 1
ATOM 6283 C C . ILE B 1 373 ? 12.594 -31.062 -18.406 1 96.44 373 ILE B C 1
ATOM 6285 O O . ILE B 1 373 ? 12.578 -32.25 -18.797 1 96.44 373 ILE B O 1
ATOM 6289 N N . ARG B 1 374 ? 13.656 -30.484 -17.969 1 95 374 ARG B N 1
ATOM 6290 C CA . ARG B 1 374 ? 14.93 -31.203 -17.859 1 95 374 ARG B CA 1
ATOM 6291 C C . ARG B 1 374 ? 14.805 -32.406 -16.953 1 95 374 ARG B C 1
ATOM 6293 O O . ARG B 1 374 ? 15.281 -33.5 -17.297 1 95 374 ARG B O 1
ATOM 6300 N N . ALA B 1 375 ? 14.195 -32.25 -15.852 1 96.81 375 ALA B N 1
ATOM 6301 C CA . ALA B 1 375 ? 14.047 -33.344 -14.883 1 96.81 375 ALA B CA 1
ATOM 6302 C C . ALA B 1 375 ? 13.156 -34.438 -15.438 1 96.81 375 ALA B C 1
ATOM 6304 O O . ALA B 1 375 ? 13.438 -35.625 -15.25 1 96.81 375 ALA B O 1
ATOM 6305 N N . ILE B 1 376 ? 12.047 -34.062 -16.109 1 97.81 376 ILE B N 1
ATOM 6306 C CA . ILE B 1 376 ? 11.141 -35.062 -16.703 1 97.81 376 ILE B CA 1
ATOM 6307 C C . ILE B 1 376 ? 11.898 -35.906 -17.734 1 97.81 376 ILE B C 1
ATOM 6309 O O . ILE B 1 376 ? 11.734 -37.125 -17.766 1 97.81 376 ILE B O 1
ATOM 6313 N N . LYS B 1 377 ? 12.688 -35.281 -18.5 1 96.44 377 LYS B N 1
ATOM 6314 C CA . LYS B 1 377 ? 13.469 -35.969 -19.516 1 96.44 377 LYS B CA 1
ATOM 6315 C C . LYS B 1 377 ? 14.312 -37.094 -18.906 1 96.44 377 LYS B C 1
ATOM 6317 O O . LYS B 1 377 ? 14.469 -38.156 -19.5 1 96.44 377 LYS B O 1
ATOM 6322 N N . THR B 1 378 ? 14.82 -36.906 -17.734 1 95 378 THR B N 1
ATOM 6323 C CA . THR B 1 378 ? 15.758 -37.844 -17.125 1 95 378 THR B CA 1
ATOM 6324 C C . THR B 1 378 ? 15.031 -39.094 -16.672 1 95 378 THR B C 1
ATOM 6326 O O . THR B 1 378 ? 15.656 -40.156 -16.516 1 95 378 THR B O 1
ATOM 6329 N N . VAL B 1 379 ? 13.758 -39.062 -16.484 1 96.38 379 VAL B N 1
ATOM 6330 C CA . VAL B 1 379 ? 13.055 -40.219 -15.938 1 96.38 379 VAL B CA 1
ATOM 6331 C C . VAL B 1 379 ? 12.242 -40.906 -17.031 1 96.38 379 VAL B C 1
ATOM 6333 O O . VAL B 1 379 ? 11.633 -41.969 -16.797 1 96.38 379 VAL B O 1
ATOM 6336 N N . LEU B 1 380 ? 12.25 -40.375 -18.203 1 96.06 380 LEU B N 1
ATOM 6337 C CA . LEU B 1 380 ? 11.469 -40.938 -19.297 1 96.06 380 LEU B CA 1
ATOM 6338 C C . LEU B 1 380 ? 12.242 -42.031 -20.031 1 96.06 380 LEU B C 1
ATOM 6340 O O . LEU B 1 380 ? 13.453 -41.875 -20.25 1 96.06 380 LEU B O 1
ATOM 6344 N N . PRO B 1 381 ? 11.57 -43.125 -20.422 1 95.38 381 PRO B N 1
ATOM 6345 C CA . PRO B 1 381 ? 12.211 -44.062 -21.328 1 95.38 381 PRO B CA 1
ATOM 6346 C C . PRO B 1 381 ? 12.641 -43.438 -22.641 1 95.38 381 PRO B C 1
ATOM 6348 O O . PRO B 1 381 ? 11.961 -42.531 -23.156 1 95.38 381 PRO B O 1
ATOM 6351 N N . LYS B 1 382 ? 13.633 -43.969 -23.234 1 93.94 382 LYS B N 1
ATOM 6352 C CA . LYS B 1 382 ? 14.242 -43.406 -24.422 1 93.94 382 LYS B CA 1
ATOM 6353 C C . LYS B 1 382 ? 13.242 -43.344 -25.578 1 93.94 382 LYS B C 1
ATOM 6355 O O . LYS B 1 382 ? 13.305 -42.438 -26.422 1 93.94 382 LYS B O 1
ATOM 6360 N N . GLU B 1 383 ? 12.289 -44.25 -25.562 1 94.38 383 GLU B N 1
ATOM 6361 C CA . GLU B 1 383 ? 11.32 -44.375 -26.656 1 94.38 383 GLU B CA 1
ATOM 6362 C C . GLU B 1 383 ? 10.414 -43.125 -26.703 1 94.38 383 GLU B C 1
ATOM 6364 O O . GLU B 1 383 ? 9.789 -42.844 -27.719 1 94.38 383 GLU B O 1
ATOM 6369 N N . TRP B 1 384 ? 10.398 -42.375 -25.609 1 95.56 384 TRP B N 1
ATOM 6370 C CA . TRP B 1 384 ? 9.484 -41.219 -25.516 1 95.56 384 TRP B CA 1
ATOM 6371 C C . TRP B 1 384 ? 10.188 -39.938 -25.875 1 95.56 384 TRP B C 1
ATOM 6373 O O . TRP B 1 384 ? 9.555 -38.875 -25.953 1 95.56 384 TRP B O 1
ATOM 6383 N N . LEU B 1 385 ? 11.438 -39.906 -26.172 1 93.25 385 LEU B N 1
ATOM 6384 C CA . LEU B 1 385 ? 12.242 -38.719 -26.422 1 93.25 385 LEU B CA 1
ATOM 6385 C C . LEU B 1 385 ? 11.742 -37.969 -27.656 1 93.25 385 LEU B C 1
ATOM 6387 O O . LEU B 1 385 ? 11.742 -36.75 -27.703 1 93.25 385 LEU B O 1
ATOM 6391 N N . PRO B 1 386 ? 11.297 -38.75 -28.688 1 93.44 386 PRO B N 1
ATOM 6392 C CA . PRO B 1 386 ? 10.75 -38.031 -29.844 1 93.44 386 PRO B CA 1
ATOM 6393 C C . PRO B 1 386 ? 9.555 -37.156 -29.484 1 93.44 386 PRO B C 1
ATOM 6395 O O . PRO B 1 386 ? 9.398 -36.062 -30.031 1 93.44 386 PRO B O 1
ATOM 6398 N N . ALA B 1 387 ? 8.75 -37.562 -28.531 1 95.06 387 ALA B N 1
ATOM 6399 C CA . ALA B 1 387 ? 7.578 -36.812 -28.109 1 95.06 387 ALA B CA 1
ATOM 6400 C C . ALA B 1 387 ? 7.988 -35.625 -27.234 1 95.06 387 ALA B C 1
ATOM 6402 O O . ALA B 1 387 ? 7.199 -34.688 -27.031 1 95.06 387 ALA B O 1
ATOM 6403 N N . MET B 1 388 ? 9.273 -35.594 -26.828 1 96.25 388 MET B N 1
ATOM 6404 C CA . MET B 1 388 ? 9.789 -34.531 -25.953 1 96.25 388 MET B CA 1
ATOM 6405 C C . MET B 1 388 ? 10.477 -33.438 -26.766 1 96.25 388 MET B C 1
ATOM 6407 O O . MET B 1 388 ? 10.883 -32.406 -26.203 1 96.25 388 MET B O 1
ATOM 6411 N N . LEU B 1 389 ? 10.555 -33.594 -28.031 1 95.31 389 LEU B N 1
ATOM 6412 C CA . LEU B 1 389 ? 11.352 -32.688 -28.859 1 95.31 389 LEU B CA 1
ATOM 6413 C C . LEU B 1 389 ? 10.82 -31.25 -28.781 1 95.31 389 LEU B C 1
ATOM 6415 O O . LEU B 1 389 ? 11.594 -30.312 -28.625 1 95.31 389 LEU B O 1
ATOM 6419 N N . TRP B 1 390 ? 9.539 -31.109 -28.812 1 96.5 390 TRP B N 1
ATOM 6420 C CA . TRP B 1 390 ? 8.953 -29.781 -28.797 1 96.5 390 TRP B CA 1
ATOM 6421 C C . TRP B 1 390 ? 9.203 -29.094 -27.453 1 96.5 390 TRP B C 1
ATOM 6423 O O . TRP B 1 390 ? 9.672 -27.953 -27.422 1 96.5 390 TRP B O 1
ATOM 6433 N N . PRO B 1 391 ? 8.906 -29.75 -26.297 1 96.94 391 PRO B N 1
ATOM 6434 C CA . PRO B 1 391 ? 9.227 -29.141 -25.016 1 96.94 391 PRO B CA 1
ATOM 6435 C C . PRO B 1 391 ? 10.711 -28.781 -24.875 1 96.94 391 PRO B C 1
ATOM 6437 O O . PRO B 1 391 ? 11.047 -27.703 -24.375 1 96.94 391 PRO B O 1
ATOM 6440 N N . LEU B 1 392 ? 11.547 -29.656 -25.297 1 95.5 392 LEU B N 1
ATOM 6441 C CA . LEU B 1 392 ? 12.984 -29.453 -25.188 1 95.5 392 LEU B CA 1
ATOM 6442 C C . LEU B 1 392 ? 13.43 -28.266 -26.047 1 95.5 392 LEU B C 1
ATOM 6444 O O . LEU B 1 392 ? 14.289 -27.484 -25.641 1 95.5 392 LEU B O 1
ATOM 6448 N N . ASP B 1 393 ? 12.883 -28.125 -27.172 1 94.44 393 ASP B N 1
ATOM 6449 C CA . ASP B 1 393 ? 13.211 -27.031 -28.078 1 94.44 393 ASP B CA 1
ATOM 6450 C C . ASP B 1 393 ? 12.805 -25.672 -27.484 1 94.44 393 ASP B C 1
ATOM 6452 O O . ASP B 1 393 ? 13.531 -24.688 -27.625 1 94.44 393 ASP B O 1
ATOM 6456 N N . ARG B 1 394 ? 11.641 -25.656 -26.797 1 92.56 394 ARG B N 1
ATOM 6457 C CA . ARG B 1 394 ? 11.102 -24.406 -26.266 1 92.56 394 ARG B CA 1
ATOM 6458 C C . ARG B 1 394 ? 11.977 -23.859 -25.141 1 92.56 394 ARG B C 1
ATOM 6460 O O . ARG B 1 394 ? 11.945 -22.672 -24.844 1 92.56 394 ARG B O 1
ATOM 6467 N N . VAL B 1 395 ? 12.758 -24.734 -24.547 1 91.56 395 VAL B N 1
ATOM 6468 C CA . VAL B 1 395 ? 13.594 -24.297 -23.438 1 91.56 395 VAL B CA 1
ATOM 6469 C C . VAL B 1 395 ? 15.07 -24.422 -23.812 1 91.56 395 VAL B C 1
ATOM 6471 O O . VAL B 1 395 ? 15.945 -24.438 -22.953 1 91.56 395 VAL B O 1
ATOM 6474 N N . ASN B 1 396 ? 15.422 -24.656 -25.078 1 88.31 396 ASN B N 1
ATOM 6475 C CA . ASN B 1 396 ? 16.766 -24.703 -25.656 1 88.31 396 ASN B CA 1
ATOM 6476 C C . ASN B 1 396 ? 17.594 -25.844 -25.062 1 88.31 396 ASN B C 1
ATOM 6478 O O . ASN B 1 396 ? 18.734 -25.641 -24.672 1 88.31 396 ASN B O 1
ATOM 6482 N N . LEU B 1 397 ? 16.984 -26.969 -24.938 1 86.5 397 LEU B N 1
ATOM 6483 C CA . LEU B 1 397 ? 17.672 -28.156 -24.438 1 86.5 397 LEU B CA 1
ATOM 6484 C C . LEU B 1 397 ? 17.719 -29.25 -25.516 1 86.5 397 LEU B C 1
ATOM 6486 O O . LEU B 1 397 ? 18.125 -30.375 -25.219 1 86.5 397 LEU B O 1
ATOM 6490 N N . ARG B 1 398 ? 17.359 -28.953 -26.703 1 80.94 398 ARG B N 1
ATOM 6491 C CA . ARG B 1 398 ? 17.328 -29.969 -27.75 1 80.94 398 ARG B CA 1
ATOM 6492 C C . ARG B 1 398 ? 18.719 -30.516 -28.047 1 80.94 398 ARG B C 1
ATOM 6494 O O . ARG B 1 398 ? 18.875 -31.703 -28.328 1 80.94 398 ARG B O 1
ATOM 6501 N N . ASP B 1 399 ? 19.719 -29.688 -28.172 1 67.38 399 ASP B N 1
ATOM 6502 C CA . ASP B 1 399 ? 21.062 -30.125 -28.547 1 67.38 399 ASP B CA 1
ATOM 6503 C C . ASP B 1 399 ? 21.594 -31.172 -27.578 1 67.38 399 ASP B C 1
ATOM 6505 O O . ASP B 1 399 ? 22.469 -31.953 -27.938 1 67.38 399 ASP B O 1
ATOM 6509 N N . ASP B 1 400 ? 21.047 -31.281 -26.453 1 54.5 400 ASP B N 1
ATOM 6510 C CA . ASP B 1 400 ? 21.516 -32.25 -25.484 1 54.5 400 ASP B CA 1
ATOM 6511 C C . ASP B 1 400 ? 20.953 -33.656 -25.797 1 54.5 400 ASP B C 1
ATOM 6513 O O . ASP B 1 400 ? 21.281 -34.625 -25.125 1 54.5 400 ASP B O 1
ATOM 6517 N N . VAL B 1 401 ? 20.062 -33.781 -26.766 1 52.53 401 VAL B N 1
ATOM 6518 C CA . VAL B 1 401 ? 19.453 -35.062 -27.156 1 52.53 401 VAL B CA 1
ATOM 6519 C C . VAL B 1 401 ? 20.031 -35.531 -28.469 1 52.53 401 VAL B C 1
ATOM 6521 O O . VAL B 1 401 ? 19.922 -34.844 -29.5 1 52.53 401 VAL B O 1
ATOM 6524 N N . VAL B 1 402 ? 21.156 -36.312 -28.547 1 45.41 402 VAL B N 1
ATOM 6525 C CA . VAL B 1 402 ? 21.609 -37 -29.734 1 45.41 402 VAL B CA 1
ATOM 6526 C C . VAL B 1 402 ? 20.531 -37.969 -30.234 1 45.41 402 VAL B C 1
ATOM 6528 O O . VAL B 1 402 ? 20.141 -38.875 -29.516 1 45.41 402 VAL B O 1
ATOM 6531 N N . ILE B 1 403 ? 19.688 -37.5 -31.062 1 41.53 403 ILE B N 1
ATOM 6532 C CA . ILE B 1 403 ? 18.781 -38.438 -31.688 1 41.53 403 ILE B CA 1
ATOM 6533 C C . ILE B 1 403 ? 19.562 -39.375 -32.625 1 41.53 403 ILE B C 1
ATOM 6535 O O . ILE B 1 403 ? 20.406 -38.906 -33.406 1 41.53 403 ILE B O 1
#

Radius of gyration: 34.11 Å; Cα contacts (8 Å, |Δi|>4): 1052; chains: 2; bounding box: 115×103×81 Å

Secondary structure (DSSP, 8-state):
---------------TT--HHHHHHT------SSS-HHHHHHT--------S---------TTS-TTS--------S--SSHHHHHHHHHHHHHIIIIITTS-TT-SSHHHHHIIIIIHHHHHTT-HHHHHHHHHHHHHHHHHH-TT-HHHHHHHHHHHHHHHHHHHHHHHT--TTTHHHHHHHHHHHHHHHHHGGGGS--SS----HHHHHHHHHHHHHHHHHHHHHHHTT-GGG-HHHHHHHHSSS-TTTS-GGGSGGGGGGGGGGG-SSS-----TT-HHHHHHHHHHHHHHHHHHHHHHTT--HHHHHHHHHHHHHHS-HHHHHHHHTT-HHHHHHHHHHHHHHTT--SBGGGTBSSTT-TT-HHHHHHHHHHHHS-GGGHHHHHHHHHHTT-GGG---/---------------TT--HHHHHHT------SSS-HHHHHHT--------S---------TTS-TTS--------S--SSHHHHHHHHHHHHHIIIIITTS-TT-SSHHHHHIIIIIHHHHHTT-HHHHHHHHHHHHHHHHHH-TT-HHHHHHHHHHHHHHHHHHHHHHHT--TTTHHHHHHHHHHHHHHHHHGGGGS--SS----HHHHHHHHHHHHHHHHHHHHHHHTT-GGG-HHHHHHHHSSS-TTT--GGGSGGGGGGGGGGG-SSS-----TT-HHHHHHHHHHHHHHHHHHHHHHTT--HHHHHHHHHHHHHHS-HHHHHHHHTT-HHHHHHHHHHHHHHTT--SBGGGTBSSTT-TT-HHHHHHHHHHHHS-GGGGGGGHHHHHHTT-GGG---

Sequence (806 aa):
MPNWDRPAKVGHRKSRNGCLKCKARRVKCDELQPACTNCTRLRFDCTWPEHALRPMQARWSYDQNPFAQLDDDQGISLPESKARRMLEHRLLQNWYQNLNRQFPMYPHDDWRDVWVVHIPRLSLQHENMLHAMLATSATNLLSSHSTDRDLFAARQSYIISALSAQRREVQKLSAENAEAVCMGSLLISITSFAMLRERSLDPYQPPMEWLQLGRGAGTVIWQSVEAIVSDAKEGEYPALMTVATAYPHFGRDQSYFSPEMRRDFNNVLTQRVASGDDWNDEETREAYEKTLSYVGSIQKGINDGEPIYALTRRIQTFALIIPPRFVGLLSLQRPRALVVLAHFWATVSQVHNVWWLGGISPDDEDSTAKREIRAIKTVLPKEWLPAMLWPLDRVNLRDDVVIMPNWDRPAKVGHRKSRNGCLKCKARRVKCDELQPACTNCTRLRFDCTWPEHALRPMQARWSYDQNPFAQLDDDQGISLPESKARRMLEHRLLQNWYQNLNRQFPMYPHDDWRDVWVVHIPRLSLQHENMLHAMLATSATNLLSSHSTDRDLFAARQSYIISALSAQRREVQKLSAENAEAVCMGSLLISITSFAMLRERSLDPYQPPMEWLQLGRGAGTVIWQSVEAIVSDAKEGEYPALMTVATAYPHFGRDQSYFSPEMRRDFNNVLTQRVASGDDWNDEETREAYEKTLSYVGSIQKGINDGEPIYALTRRIQTFALIIPPRFVGLLSLQRPRALVVLAHFWATVSQVHNVWWLGGISPDDEDSTAKREIRAIKTVLPKEWLPAMLWPLDRVNLRDDVVI

Solvent-accessible surface area (backbone atoms only — not comparable to full-atom values): 44443 Å² total; per-residue (Å²): 129,85,80,77,74,76,75,79,77,75,74,74,77,74,44,89,70,28,32,44,48,30,59,72,67,71,44,76,33,78,53,40,80,85,51,22,64,63,27,59,73,67,68,48,80,47,38,55,62,76,66,69,79,58,77,70,70,74,75,57,61,86,90,55,54,64,48,52,83,76,74,72,78,71,67,61,90,63,71,70,38,69,69,49,44,52,47,50,50,54,29,51,49,41,38,63,63,52,66,62,62,59,50,81,47,44,90,45,72,67,56,44,40,35,66,71,47,47,47,56,57,43,25,78,76,33,64,19,31,33,25,20,52,44,18,35,29,35,52,57,49,35,74,82,39,74,82,44,60,68,53,52,51,47,25,52,42,23,42,54,36,12,44,55,37,40,23,58,48,57,76,65,60,37,60,89,47,16,55,52,50,28,52,28,34,50,40,45,47,49,37,46,53,31,51,54,58,73,58,80,54,82,74,67,64,71,67,58,66,52,39,47,46,19,36,40,31,35,53,47,36,50,51,24,53,45,38,25,56,75,65,70,38,54,85,80,38,54,60,51,46,51,65,62,63,34,72,68,62,71,80,77,72,62,62,47,43,32,70,80,34,21,62,95,52,50,71,59,72,51,79,84,52,93,47,88,72,58,76,85,38,62,65,56,44,48,20,52,50,34,43,43,4,35,42,25,34,48,44,49,36,58,76,70,62,56,56,62,39,36,52,52,50,50,60,62,40,46,38,30,64,51,46,69,60,38,56,53,37,35,75,67,58,25,48,52,45,48,46,49,51,28,46,41,28,30,48,53,51,72,58,68,73,38,77,51,65,33,29,72,45,86,78,39,78,76,13,32,30,47,48,51,39,56,40,50,56,73,74,44,62,77,87,51,48,77,64,38,46,64,33,29,49,63,60,73,48,41,86,77,54,85,124,128,86,82,76,73,77,76,79,78,75,77,73,76,72,44,89,72,29,32,44,47,34,59,72,67,69,45,75,33,78,53,41,80,85,53,24,61,64,27,58,74,69,68,48,81,47,37,55,61,76,68,67,78,58,76,71,69,74,74,59,59,85,90,54,52,66,48,52,78,79,73,74,77,72,66,60,89,64,70,70,38,68,67,49,45,52,48,50,50,52,27,52,48,41,38,63,62,52,65,61,60,61,51,82,46,44,90,42,71,68,56,44,40,34,65,70,47,47,48,56,56,42,25,77,76,31,65,19,31,35,25,21,53,44,19,36,28,35,51,58,49,34,74,82,39,75,81,44,59,69,54,52,52,48,25,55,42,24,43,54,36,13,44,53,37,40,22,58,49,57,75,65,61,39,60,89,47,16,55,51,50,29,52,28,35,51,38,44,46,49,36,47,53,32,50,53,57,72,58,80,55,82,75,68,63,72,68,56,67,52,40,48,45,20,36,37,30,34,52,48,37,51,50,23,52,45,40,26,55,76,65,69,39,54,85,80,38,54,60,52,45,50,65,62,64,33,73,67,54,69,83,78,57,73,61,47,42,32,71,79,34,22,62,93,51,51,72,59,74,52,81,84,53,92,45,88,70,58,78,84,40,63,65,55,44,48,22,52,49,34,43,43,4,36,44,25,33,48,44,49,39,60,76,70,62,55,57,62,40,34,53,50,50,51,60,64,41,47,37,30,64,51,46,70,59,38,55,52,38,37,76,68,59,26,51,53,46,49,46,50,50,29,45,41,27,30,48,53,49,72,58,67,73,39,77,51,65,33,30,71,43,86,77,39,78,75,12,32,31,46,48,50,38,56,39,49,57,74,74,43,61,76,87,50,47,75,63,38,46,65,33,30,49,63,60,73,48,42,86,78,56,85,124

InterPro domains:
  IPR001138 Zn(2)Cys(6) fungal-type DNA-binding domain [PF00172] (18-50)
  IPR001138 Zn(2)Cys(6) fungal-type DNA-binding domain [PS00463] (18-46)
  IPR001138 Zn(2)Cys(6) fungal-type DNA-binding domain [PS50048] (18-48)
  IPR001138 Zn(2)Cys(6) fungal-type DNA-binding domain [SM00066] (13-57)
  IPR001138 Zn(2)Cys(6) fungal-type DNA-binding domain [cd00067] (14-49)
  IPR021858 Fungal transcription factor [PF11951] (103-179)
  IPR036864 Zn(2)-C6 fungal-type DNA-binding domain superfamily [G3DSA:4.10.240.10] (11-71)
  IPR036864 Zn(2)-C6 fungal-type DNA-binding domain superfamily [SSF57701] (10-53)

Organism: Cryphonectria parasitica (strain ATCC 38755 / EP155) (NCBI:txid660469)